Protein AF-0000000083257922 (afdb_homodimer)

pLDDT: mean 94.73, std 4.83, range [68.0, 98.94]

Nearest PDB structures (foldseek):
  7uoi-assembly1_A  TM=7.242E-01  e=1.480E-20  Enterococcus faecium 1,231,410
  2rb7-assembly1_B  TM=7.546E-01  e=2.470E-16  Oleidesulfovibrio alaskensis G20
  3tx8-assembly1_A-2  TM=6.391E-01  e=9.823E-16  Corynebacterium glutamicum
  7rsf-assembly1_B  TM=5.808E-01  e=7.438E-17  Escherichia coli str. K-12 substr. MG1655
  6slf-assembly1_A  TM=5.180E-01  e=2.263E-12  Corynebacterium striatum

Sequence (1072 aa):
MKWQSKQQLTDLLCQLVRFNSITGQKDELNIVTYIQSLLAKEDYFSQNPNHLNVHNLEDGRGVLTGLVKNGDAQDTIILLSHIDVVDVEDYGAFKDYAFDPTYLTRLFKEQSQILPEEAQRDLENGDWIFGRGTMDMKAGTALHLSMVEKAIHGEWDGNILLLVVPDEEVNSLGMLKATEVLKDIQEDEDLQYKLCLNSEPMFRQYPEDENMYLYTGSLGKVLPGFLCYGKETHVGEPFHGLNANLMTSYLNKNLELNDELIEKVGREVTPPPVSLMSRDLKEHYSVQTPVTAVSMYNILFMKQTVTDITKKLNKVMEKTKYEVETHLKSQYEKFKEKAGQIEQGPSLNISILSYEELYNEAVNKFGQEEVERRRANLLNERQTGDRDFSTILVQDLAYMCSHLAPMIVLFYSPPFYPAVTSEQNTTVKRLVKSIEEKMKGEGANPITLSYFNGISDLSFVGETTSSEADFDQLAMNLPMQQFQGNYIPKQKWAIPTLNVGPLGKDAHQWSERLELTYSFGKLPTIIDHTIRETFKMKWQSKQQLTDLLCQLVRFNSITGQKDELNIVTYIQSLLAKEDYFSQNPNHLNVHNLEDGRGVLTGLVKNGDAQDTIILLSHIDVVDVEDYGAFKDYAFDPTYLTRLFKEQSQILPEEAQRDLENGDWIFGRGTMDMKAGTALHLSMVEKAIHGEWDGNILLLVVPDEEVNSLGMLKATEVLKDIQEDEDLQYKLCLNSEPMFRQYPEDENMYLYTGSLGKVLPGFLCYGKETHVGEPFHGLNANLMTSYLNKNLELNDELIEKVGREVTPPPVSLMSRDLKEHYSVQTPVTAVSMYNILFMKQTVTDITKKLNKVMEKTKYEVETHLKSQYEKFKEKAGQIEQGPSLNISILSYEELYNEAVNKFGQEEVERRRANLLNERQTGDRDFSTILVQDLAYMCSHLAPMIVLFYSPPFYPAVTSEQNTTVKRLVKSIEEKMKGEGANPITLSYFNGISDLSFVGETTSSEADFDQLAMNLPMQQFQGNYIPKQKWAIPTLNVGPLGKDAHQWSERLELTYSFGKLPTIIDHTIRETFK

Organism: NCBI:txid94136

Solvent-accessible surface area (backbone atoms only — not comparable to full-atom values): 54409 Å² total; per-residue (Å²): 137,78,45,77,44,46,66,38,38,50,51,48,30,49,57,57,29,52,40,65,11,24,61,92,41,72,30,44,41,50,47,51,54,48,52,50,52,61,48,46,71,35,69,61,36,60,75,36,51,89,36,51,48,74,49,67,48,94,85,64,39,45,27,38,37,40,51,43,75,36,84,85,45,32,49,21,38,34,39,43,31,46,66,31,30,74,80,55,73,78,33,34,77,44,41,91,36,34,38,35,31,71,60,39,34,52,51,41,64,76,43,37,83,71,46,57,70,66,58,37,50,42,58,75,73,48,59,58,41,30,22,58,31,41,27,56,24,38,41,25,38,41,52,49,50,29,51,50,54,40,46,69,71,61,74,47,86,34,22,42,32,40,37,40,23,35,31,63,64,60,67,29,58,26,49,60,53,41,56,56,50,51,52,52,50,30,65,76,66,57,47,39,73,65,32,39,39,33,20,55,41,39,75,53,91,50,63,91,51,80,78,45,56,36,22,21,28,15,32,12,36,45,29,44,29,37,42,23,34,29,34,36,18,26,59,38,35,54,70,69,34,37,52,7,63,52,48,49,16,45,40,41,62,64,43,52,41,25,63,87,61,38,47,74,59,92,80,45,60,42,46,38,25,41,55,57,43,43,29,48,67,61,89,67,86,44,58,41,33,29,40,33,18,39,36,29,32,44,38,43,39,65,78,72,48,54,66,58,53,49,54,54,50,49,52,49,51,53,53,28,48,52,51,49,51,49,48,55,52,52,39,43,52,51,44,28,65,74,52,71,54,83,70,70,67,74,85,76,70,68,38,82,38,43,39,46,57,48,52,49,51,40,28,73,74,63,33,59,67,54,54,50,50,51,53,52,53,50,60,76,63,61,85,63,57,70,53,60,44,39,49,50,56,52,49,53,47,46,33,64,41,49,79,53,52,27,29,39,33,40,31,38,34,75,51,60,39,50,19,15,46,22,64,82,38,66,69,47,45,53,48,50,55,52,49,46,51,53,37,42,74,72,75,37,76,62,46,79,36,51,51,30,62,70,54,55,73,57,31,64,36,22,33,61,73,72,54,71,67,40,52,51,58,48,42,57,24,15,61,55,35,69,71,73,46,82,54,67,79,79,81,83,40,63,37,41,33,36,32,65,39,34,50,36,48,50,59,72,32,69,71,12,21,22,38,44,61,51,39,40,58,48,43,56,58,51,51,52,49,50,55,56,56,68,71,102,135,78,45,78,44,46,66,38,37,51,52,49,30,49,57,57,29,53,41,65,12,24,59,92,41,71,30,43,40,52,46,51,54,48,52,50,53,61,49,47,70,36,69,62,34,60,74,37,50,87,36,51,45,72,49,68,49,95,85,64,40,46,25,37,38,40,52,43,76,34,84,85,46,30,50,22,38,34,39,44,32,48,65,29,28,75,81,55,72,77,33,33,78,44,40,89,36,35,40,35,30,71,61,40,34,51,52,42,65,77,44,37,82,71,45,58,70,68,58,37,51,44,58,73,73,48,59,57,42,30,21,57,30,41,27,56,23,37,42,25,38,41,51,48,52,29,50,50,54,40,44,68,70,61,73,48,87,34,22,40,32,40,37,40,23,36,31,63,62,60,67,32,57,25,50,61,53,41,56,55,50,51,52,52,50,30,64,77,65,55,48,39,72,64,31,39,39,32,20,54,42,39,73,54,90,52,62,90,51,81,79,47,55,35,21,20,28,14,30,12,36,44,28,46,30,37,41,24,35,28,34,38,18,26,57,38,34,54,70,69,33,37,51,8,62,52,49,48,14,47,40,42,62,65,44,52,42,24,62,86,62,38,48,74,60,90,80,47,59,42,47,37,26,41,58,58,43,42,29,48,67,61,88,67,86,44,57,41,33,29,40,34,18,39,36,30,34,44,40,43,38,66,77,71,49,53,66,58,53,49,53,55,50,50,52,49,51,52,52,27,47,52,51,49,50,48,49,54,52,52,39,43,53,53,43,26,66,74,54,71,53,84,70,69,68,73,86,75,69,68,37,80,38,44,40,45,56,49,51,50,50,40,29,73,74,63,32,57,67,54,56,50,51,52,53,53,53,50,60,76,65,61,85,63,57,70,51,60,43,40,48,51,55,52,49,54,47,45,32,63,40,49,78,53,50,27,29,38,33,40,31,38,34,75,50,61,37,49,18,16,46,22,63,83,37,67,68,48,45,52,48,49,55,52,50,47,52,52,37,43,74,72,75,36,76,64,47,79,35,49,51,30,63,69,54,54,75,55,32,65,35,21,33,61,72,70,54,70,68,39,53,52,57,48,41,58,26,16,60,54,36,69,71,74,47,82,54,66,78,78,82,83,40,64,38,42,33,36,32,64,38,34,51,38,48,49,61,70,30,70,71,12,21,22,38,43,62,53,39,40,57,48,42,57,58,53,52,51,46,52,55,56,56,67,70,99

InterPro domains:
  IPR002933 Peptidase M20 [PF01546] (117-461)
  IPR012166 Uncharacterised protein family RocB [PIRSF010386] (1-535)
  IPR050072 Peptidase M20A family, bacterial cell wall biosynthesis [PTHR43808] (2-532)

Radius of gyration: 33.13 Å; Cα contacts (8 Å, |Δi|>4): 2363; chains: 2; bounding box: 63×106×78 Å

Structure (mmCIF, N/CA/C/O backbone):
data_AF-0000000083257922-model_v1
#
loop_
_entity.id
_entity.type
_entity.pdbx_description
1 polymer 'Protein RocB'
#
loop_
_atom_site.group_PDB
_atom_site.id
_atom_site.type_symbol
_atom_site.label_atom_id
_atom_site.label_alt_id
_atom_site.label_comp_id
_atom_site.label_asym_id
_atom_site.label_entity_id
_atom_site.label_seq_id
_atom_site.pdbx_PDB_ins_code
_atom_site.Cartn_x
_atom_site.Cartn_y
_atom_site.Cartn_z
_atom_site.occupancy
_atom_site.B_iso_or_equiv
_atom_site.auth_seq_id
_atom_site.auth_comp_id
_atom_site.auth_asym_id
_atom_site.auth_atom_id
_atom_site.pdbx_PDB_model_num
ATOM 1 N N . MET A 1 1 ? -17.344 48.844 8.938 1 88 1 MET A N 1
ATOM 2 C CA . MET A 1 1 ? -16.453 47.688 8.844 1 88 1 MET A CA 1
ATOM 3 C C . MET A 1 1 ? -17.281 46.406 8.719 1 88 1 MET A C 1
ATOM 5 O O . MET A 1 1 ? -18.375 46.312 9.273 1 88 1 MET A O 1
ATOM 9 N N . LYS A 1 2 ? -16.781 45.469 7.941 1 92.81 2 LYS A N 1
ATOM 10 C CA . LYS A 1 2 ? -17.547 44.312 7.473 1 92.81 2 LYS A CA 1
ATOM 11 C C . LYS A 1 2 ? -17.172 43.062 8.25 1 92.81 2 LYS A C 1
ATOM 13 O O . LYS A 1 2 ? -17.938 42.094 8.25 1 92.81 2 LYS A O 1
ATOM 18 N N . TRP A 1 3 ? -16.031 43.062 8.984 1 96.88 3 TRP A N 1
ATOM 19 C CA . TRP A 1 3 ? -15.57 41.812 9.586 1 96.88 3 TRP A CA 1
ATOM 20 C C . TRP A 1 3 ? -15.18 42.031 11.039 1 96.88 3 TRP A C 1
ATOM 22 O O . TRP A 1 3 ? -14.102 41.594 11.469 1 96.88 3 TRP A O 1
ATOM 32 N N . GLN A 1 4 ? -16.094 42.562 11.789 1 96.88 4 GLN A N 1
ATOM 33 C CA . GLN A 1 4 ? -15.664 42.938 13.141 1 96.88 4 GLN A CA 1
ATOM 34 C C . GLN A 1 4 ? -16.547 42.281 14.188 1 96.88 4 GLN A C 1
ATOM 36 O O . GLN A 1 4 ? -16.188 42.188 15.359 1 96.88 4 GLN A O 1
ATOM 41 N N . SER A 1 5 ? -17.719 41.75 13.812 1 97.81 5 SER A N 1
ATOM 42 C CA . SER A 1 5 ? -18.609 41.094 14.758 1 97.81 5 SER A CA 1
ATOM 43 C C . SER A 1 5 ? -18.516 39.594 14.648 1 97.81 5 SER A C 1
ATOM 45 O O . SER A 1 5 ? -18.047 39.062 13.633 1 97.81 5 SER A O 1
ATOM 47 N N . LYS A 1 6 ? -18.969 38.938 15.719 1 97.75 6 LYS A N 1
ATOM 48 C CA . LYS A 1 6 ? -18.984 37.469 15.727 1 97.75 6 LYS A CA 1
ATOM 49 C C . LYS A 1 6 ? -19.766 36.938 14.531 1 97.75 6 LYS A C 1
ATOM 51 O O . LYS A 1 6 ? -19.312 36 13.859 1 97.75 6 LYS A O 1
ATOM 56 N N . GLN A 1 7 ? -20.891 37.531 14.25 1 97.75 7 GLN A N 1
ATOM 57 C CA . GLN A 1 7 ? -21.719 37.094 13.141 1 97.75 7 GLN A CA 1
ATOM 58 C C . GLN A 1 7 ? -21.031 37.312 11.797 1 97.75 7 GLN A C 1
ATOM 60 O O . GLN A 1 7 ? -21.047 36.469 10.922 1 97.75 7 GLN A O 1
ATOM 65 N N . GLN A 1 8 ? -20.453 38.469 11.672 1 98.25 8 GLN A N 1
ATOM 66 C CA . GLN A 1 8 ? -19.75 38.812 10.43 1 98.25 8 GLN A CA 1
ATOM 67 C C . GLN A 1 8 ? -18.578 37.875 10.18 1 98.25 8 GLN A C 1
ATOM 69 O O . GLN A 1 8 ? -18.359 37.438 9.047 1 98.25 8 GLN A O 1
ATOM 74 N N . LEU A 1 9 ? -17.875 37.594 11.203 1 98.56 9 LEU A N 1
ATOM 75 C CA . LEU A 1 9 ? -16.75 36.688 11.086 1 98.56 9 LEU A CA 1
ATOM 76 C C . LEU A 1 9 ? -17.203 35.25 10.781 1 98.56 9 LEU A C 1
ATOM 78 O O . LEU A 1 9 ? -16.562 34.531 10.008 1 98.56 9 LEU A O 1
ATOM 82 N N . THR A 1 10 ? -18.312 34.844 11.398 1 98.5 10 THR A N 1
ATOM 83 C CA . THR A 1 10 ? -18.875 33.531 11.133 1 98.5 10 THR A CA 1
ATOM 84 C C . THR A 1 10 ? -19.297 33.406 9.672 1 98.5 10 THR A C 1
ATOM 86 O O . THR A 1 10 ? -19.047 32.375 9.023 1 98.5 10 THR A O 1
ATOM 89 N N . ASP A 1 11 ? -19.906 34.469 9.18 1 98.31 11 ASP A N 1
ATOM 90 C CA . ASP A 1 11 ? -20.328 34.469 7.781 1 98.31 11 ASP A CA 1
ATOM 91 C C . ASP A 1 11 ? -19.125 34.406 6.84 1 98.31 11 ASP A C 1
ATOM 93 O O . ASP A 1 11 ? -19.172 33.688 5.832 1 98.31 11 ASP A O 1
ATOM 97 N N . LEU A 1 12 ? -18.125 35.156 7.168 1 98.38 12 LEU A N 1
ATOM 98 C CA . LEU A 1 12 ? -16.906 35.156 6.359 1 98.38 12 LEU A CA 1
ATOM 99 C C . LEU A 1 12 ? -16.281 33.75 6.359 1 98.38 12 LEU A C 1
ATOM 101 O O . LEU A 1 12 ? -15.844 33.281 5.316 1 98.38 12 LEU A O 1
ATOM 105 N N . LEU A 1 13 ? -16.203 33.125 7.527 1 98.62 13 LEU A N 1
ATOM 106 C CA . LEU A 1 13 ? -15.656 31.781 7.645 1 98.62 13 LEU A CA 1
ATOM 107 C C . LEU A 1 13 ? -16.406 30.812 6.742 1 98.62 13 LEU A C 1
ATOM 109 O O . LEU A 1 13 ? -15.797 30.031 6.016 1 98.62 13 LEU A O 1
ATOM 113 N N . CYS A 1 14 ? -17.734 30.875 6.848 1 98.56 14 CYS A N 1
ATOM 114 C CA . CYS A 1 14 ? -18.562 29.984 6.051 1 98.56 14 CYS A CA 1
ATOM 115 C C . CYS A 1 14 ? -18.312 30.188 4.562 1 98.56 14 CYS A C 1
ATOM 117 O O . CYS A 1 14 ? -18.297 29.219 3.793 1 98.56 14 CYS A O 1
ATOM 119 N N . GLN A 1 15 ? -18.109 31.438 4.16 1 98.12 15 GLN A N 1
ATOM 120 C CA . GLN A 1 15 ? -17.812 31.719 2.76 1 98.12 15 GLN A CA 1
ATOM 121 C C . GLN A 1 15 ? -16.453 31.141 2.346 1 98.12 15 GLN A C 1
ATOM 123 O O . GLN A 1 15 ? -16.328 30.578 1.257 1 98.12 15 GLN A O 1
ATOM 128 N N . LEU A 1 16 ? -15.477 31.281 3.193 1 98.5 16 LEU A N 1
ATOM 129 C CA . LEU A 1 16 ? -14.148 30.75 2.896 1 98.5 16 LEU A CA 1
ATOM 130 C C . LEU A 1 16 ? -14.18 29.219 2.816 1 98.5 16 LEU A C 1
ATOM 132 O O . LEU A 1 16 ? -13.555 28.625 1.934 1 98.5 16 LEU A O 1
ATOM 136 N N . VAL A 1 17 ? -14.938 28.562 3.721 1 98.56 17 VAL A N 1
ATOM 137 C CA . VAL A 1 17 ? -14.969 27.094 3.816 1 98.56 17 VAL A CA 1
ATOM 138 C C . VAL A 1 17 ? -15.703 26.516 2.611 1 98.56 17 VAL A C 1
ATOM 140 O O . VAL A 1 17 ? -15.422 25.391 2.186 1 98.56 17 VAL A O 1
ATOM 143 N N . ARG A 1 18 ? -16.562 27.297 1.997 1 97.56 18 ARG A N 1
ATOM 144 C CA . ARG A 1 18 ? -17.312 26.828 0.836 1 97.56 18 ARG A CA 1
ATOM 145 C C . ARG A 1 18 ? -16.391 26.5 -0.326 1 97.56 18 ARG A C 1
ATOM 147 O O . ARG A 1 18 ? -16.734 25.734 -1.215 1 97.56 18 ARG A O 1
ATOM 154 N N . PHE A 1 19 ? -15.227 27.172 -0.298 1 97.19 19 PHE A N 1
ATOM 155 C CA . PHE A 1 19 ? -14.203 26.766 -1.257 1 97.19 19 PHE A CA 1
ATOM 156 C C . PHE A 1 19 ? -13.531 25.469 -0.814 1 97.19 19 PHE A C 1
ATOM 158 O O . PHE A 1 19 ? -12.891 25.438 0.238 1 97.19 19 PHE A O 1
ATOM 165 N N . ASN A 1 20 ? -13.695 24.375 -1.521 1 96.31 20 ASN A N 1
ATOM 166 C CA . ASN A 1 20 ? -13.07 23.094 -1.213 1 96.31 20 ASN A CA 1
ATOM 167 C C . ASN A 1 20 ? -11.578 23.109 -1.555 1 96.31 20 ASN A C 1
ATOM 169 O O . ASN A 1 20 ? -11.133 22.344 -2.408 1 96.31 20 ASN A O 1
ATOM 173 N N . SER A 1 21 ? -10.828 23.891 -0.852 1 97.19 21 SER A N 1
ATOM 174 C CA . SER A 1 21 ? -9.438 24.141 -1.21 1 97.19 21 SER A CA 1
ATOM 175 C C . SER A 1 21 ? -8.531 23.016 -0.722 1 97.19 21 SER A C 1
ATOM 177 O O . SER A 1 21 ? -7.523 23.266 -0.056 1 97.19 21 SER A O 1
ATOM 179 N N . ILE A 1 22 ? -8.906 21.781 -1.024 1 96.19 22 ILE A N 1
ATOM 180 C CA . ILE A 1 22 ? -8.031 20.641 -0.752 1 96.19 22 ILE A CA 1
ATOM 181 C C . ILE A 1 22 ? -6.703 20.828 -1.479 1 96.19 22 ILE A C 1
ATOM 183 O O . ILE A 1 22 ? -6.676 21.234 -2.643 1 96.19 22 ILE A O 1
ATOM 187 N N . THR A 1 23 ? -5.637 20.562 -0.817 1 95.81 23 THR A N 1
ATOM 188 C CA . THR A 1 23 ? -4.305 20.797 -1.364 1 95.81 23 THR A CA 1
ATOM 189 C C . THR A 1 23 ? -4.168 20.156 -2.74 1 95.81 23 THR A C 1
ATOM 191 O O . THR A 1 23 ? -4.453 18.969 -2.91 1 95.81 23 THR A O 1
ATOM 194 N N . GLY A 1 24 ? -3.73 20.922 -3.629 1 91.88 24 GLY A N 1
ATOM 195 C CA . GLY A 1 24 ? -3.467 20.422 -4.969 1 91.88 24 GLY A CA 1
ATOM 196 C C . GLY A 1 24 ? -4.676 20.5 -5.883 1 91.88 24 GLY A C 1
ATOM 197 O O . GLY A 1 24 ? -4.566 20.266 -7.086 1 91.88 24 GLY A O 1
ATOM 198 N N . GLN A 1 25 ? -5.84 20.812 -5.383 1 93.19 25 GLN A N 1
ATOM 199 C CA . GLN A 1 25 ? -7.055 20.859 -6.188 1 93.19 25 GLN A CA 1
ATOM 200 C C . GLN A 1 25 ? -7.371 22.281 -6.629 1 93.19 25 GLN A C 1
ATOM 202 O O . GLN A 1 25 ? -6.707 23.234 -6.203 1 93.19 25 GLN A O 1
ATOM 207 N N . LYS A 1 26 ? -8.344 22.422 -7.457 1 92.31 26 LYS A N 1
ATOM 208 C CA . LYS A 1 26 ? -8.641 23.656 -8.18 1 92.31 26 LYS A CA 1
ATOM 209 C C . LYS A 1 26 ? -9.047 24.781 -7.215 1 92.31 26 LYS A C 1
ATOM 211 O O . LYS A 1 26 ? -8.703 25.938 -7.422 1 92.31 26 LYS A O 1
ATOM 216 N N . ASP A 1 27 ? -9.727 24.438 -6.219 1 94.62 27 ASP A N 1
ATOM 217 C CA . ASP A 1 27 ? -10.273 25.469 -5.348 1 94.62 27 ASP A CA 1
ATOM 218 C C . ASP A 1 27 ? -9.188 26.078 -4.465 1 94.62 27 ASP A C 1
ATOM 220 O O . ASP A 1 27 ? -9.391 27.125 -3.859 1 94.62 27 ASP A O 1
ATOM 224 N N . GLU A 1 28 ? -8.055 25.5 -4.402 1 94.56 28 GLU A N 1
ATOM 225 C CA . GLU A 1 28 ? -6.934 26.125 -3.717 1 94.56 28 GLU A CA 1
ATOM 226 C C . GLU A 1 28 ? -6.477 27.375 -4.453 1 94.56 28 GLU A C 1
ATOM 228 O O . GLU A 1 28 ? -5.992 28.328 -3.834 1 94.56 28 GLU A O 1
ATOM 233 N N . LEU A 1 29 ? -6.68 27.391 -5.742 1 95.06 29 LEU A N 1
ATOM 234 C CA . LEU A 1 29 ? -6.418 28.578 -6.559 1 95.06 29 LEU A CA 1
ATOM 235 C C . LEU A 1 29 ? -7.562 29.578 -6.441 1 95.06 29 LEU A C 1
ATOM 237 O O . LEU A 1 29 ? -7.324 30.781 -6.277 1 95.06 29 LEU A O 1
ATOM 241 N N . ASN A 1 30 ? -8.773 29.078 -6.508 1 96.88 30 ASN A N 1
ATOM 242 C CA . ASN A 1 30 ? -9.961 29.922 -6.551 1 96.88 30 ASN A CA 1
ATOM 243 C C . ASN A 1 30 ? -10.109 30.75 -5.273 1 96.88 30 ASN A C 1
ATOM 245 O O . ASN A 1 30 ? -10.562 31.891 -5.316 1 96.88 30 ASN A O 1
ATOM 249 N N . ILE A 1 31 ? -9.789 30.156 -4.188 1 97.88 31 ILE A N 1
ATOM 250 C CA . ILE A 1 31 ? -10 30.828 -2.918 1 97.88 31 ILE A CA 1
ATOM 251 C C . ILE A 1 31 ? -9.055 32.031 -2.812 1 97.88 31 ILE A C 1
ATOM 253 O O . ILE A 1 31 ? -9.406 33.062 -2.236 1 97.88 31 ILE A O 1
ATOM 257 N N . VAL A 1 32 ? -7.848 31.938 -3.33 1 97.94 32 VAL A N 1
ATOM 258 C CA . VAL A 1 32 ? -6.898 33.062 -3.326 1 97.94 32 VAL A CA 1
ATOM 259 C C . VAL A 1 32 ? -7.449 34.219 -4.148 1 97.94 32 VAL A C 1
ATOM 261 O O . VAL A 1 32 ? -7.383 35.375 -3.727 1 97.94 32 VAL A O 1
ATOM 264 N N . THR A 1 33 ? -7.996 33.875 -5.289 1 96.81 33 THR A N 1
ATOM 265 C CA . THR A 1 33 ? -8.617 34.875 -6.145 1 96.81 33 THR A CA 1
ATOM 266 C C . THR A 1 33 ? -9.789 35.562 -5.43 1 96.81 33 THR A C 1
ATOM 268 O O . THR A 1 33 ? -9.992 36.781 -5.555 1 96.81 33 THR A O 1
ATOM 271 N N . TYR A 1 34 ? -10.508 34.781 -4.758 1 97.81 34 TYR A N 1
ATOM 272 C CA . TYR A 1 34 ? -11.648 35.312 -4.016 1 97.81 34 TYR A CA 1
ATOM 273 C C . TYR A 1 34 ? -11.195 36.312 -2.957 1 97.81 34 TYR A C 1
ATOM 275 O O . TYR A 1 34 ? -11.742 37.406 -2.863 1 97.81 34 TYR A O 1
ATOM 283 N N . ILE A 1 35 ? -10.211 35.906 -2.162 1 98.38 35 ILE A N 1
ATOM 284 C CA . ILE A 1 35 ? -9.711 36.781 -1.108 1 98.38 35 ILE A CA 1
ATOM 285 C C . ILE A 1 35 ? -9.141 38.062 -1.725 1 98.38 35 ILE A C 1
ATOM 287 O O . ILE A 1 35 ? -9.352 39.156 -1.204 1 98.38 35 ILE A O 1
ATOM 291 N N . GLN A 1 36 ? -8.422 37.906 -2.766 1 98.25 36 GLN A N 1
ATOM 292 C CA . GLN A 1 36 ? -7.902 39.062 -3.473 1 98.25 36 GLN A CA 1
ATOM 293 C C . GLN A 1 36 ? -9.031 40.031 -3.863 1 98.25 36 GLN A C 1
ATOM 295 O O . GLN A 1 36 ? -8.906 41.25 -3.699 1 98.25 36 GLN A O 1
ATOM 300 N N . SER A 1 37 ? -10.07 39.469 -4.406 1 97.94 37 SER A N 1
ATOM 301 C CA . SER A 1 37 ? -11.203 40.25 -4.852 1 97.94 37 SER A CA 1
ATOM 302 C C . SER A 1 37 ? -11.867 40.969 -3.682 1 97.94 37 SER A C 1
ATOM 304 O O . SER A 1 37 ? -12.312 42.125 -3.82 1 97.94 37 SER A O 1
ATOM 306 N N . LEU A 1 38 ? -12.023 40.281 -2.584 1 97.25 38 LEU A N 1
ATOM 307 C CA . LEU A 1 38 ? -12.586 40.906 -1.388 1 97.25 38 LEU A CA 1
ATOM 308 C C . LEU A 1 38 ? -11.766 42.125 -0.971 1 97.25 38 LEU A C 1
ATOM 310 O O . LEU A 1 38 ? -12.336 43.188 -0.653 1 97.25 38 LEU A O 1
ATOM 314 N N . LEU A 1 39 ? -10.461 42 -0.965 1 97.94 39 LEU A N 1
ATOM 315 C CA . LEU A 1 39 ? -9.57 43.031 -0.491 1 97.94 39 LEU A CA 1
ATOM 316 C C . LEU A 1 39 ? -9.484 44.188 -1.51 1 97.94 39 LEU A C 1
ATOM 318 O O . LEU A 1 39 ? -9.375 45.344 -1.136 1 97.94 39 LEU A O 1
ATOM 322 N N . ALA A 1 40 ? -9.547 43.844 -2.764 1 97.81 40 ALA A N 1
ATOM 323 C CA . ALA A 1 40 ? -9.43 44.812 -3.832 1 97.81 40 ALA A CA 1
ATOM 324 C C . ALA A 1 40 ? -10.562 45.844 -3.752 1 97.81 40 ALA A C 1
ATOM 326 O O . ALA A 1 40 ? -10.406 47 -4.191 1 97.81 40 ALA A O 1
ATOM 327 N N . LYS A 1 41 ? -11.648 45.438 -3.195 1 96 41 LYS A N 1
ATOM 328 C CA . LYS A 1 41 ? -12.82 46.312 -3.1 1 96 41 LYS A CA 1
ATOM 329 C C . LYS A 1 41 ? -12.68 47.312 -1.968 1 96 41 LYS A C 1
ATOM 331 O O . LYS A 1 41 ? -13.414 48.312 -1.91 1 96 41 LYS A O 1
ATOM 336 N N . GLU A 1 42 ? -11.727 47.094 -1.109 1 96.5 42 GLU A N 1
ATOM 337 C CA . GLU A 1 42 ? -11.492 48.031 -0.019 1 96.5 42 GLU A CA 1
ATOM 338 C C . GLU A 1 42 ? -10.781 49.281 -0.518 1 96.5 42 GLU A C 1
ATOM 340 O O . GLU A 1 42 ? -9.922 49.219 -1.396 1 96.5 42 GLU A O 1
ATOM 345 N N . ASP A 1 43 ? -11.055 50.438 0.051 1 95 43 ASP A N 1
ATOM 346 C CA . ASP A 1 43 ? -10.586 51.719 -0.41 1 95 43 ASP A CA 1
ATOM 347 C C . ASP A 1 43 ? -9.055 51.781 -0.47 1 95 43 ASP A C 1
ATOM 349 O O . ASP A 1 43 ? -8.477 52.281 -1.437 1 95 43 ASP A O 1
ATOM 353 N N . TYR A 1 44 ? -8.398 51.281 0.451 1 97.06 44 TYR A N 1
ATOM 354 C CA . TYR A 1 44 ? -6.945 51.344 0.505 1 97.06 44 TYR A CA 1
ATOM 355 C C . TYR A 1 44 ? -6.324 50.656 -0.695 1 97.06 44 TYR A C 1
ATOM 357 O O . TYR A 1 44 ? -5.449 51.188 -1.363 1 97.06 44 TYR A O 1
ATOM 365 N N . PHE A 1 45 ? -6.754 49.438 -0.979 1 97.62 45 PHE A N 1
ATOM 366 C CA . PHE A 1 45 ? -6.148 48.656 -2.029 1 97.62 45 PHE A CA 1
ATOM 367 C C . PHE A 1 45 ? -6.57 49.156 -3.406 1 97.62 45 PHE A C 1
ATOM 369 O O . PHE A 1 45 ? -5.828 49 -4.379 1 97.62 45 PHE A O 1
ATOM 376 N N . SER A 1 46 ? -7.777 49.75 -3.402 1 96.31 46 SER A N 1
ATOM 377 C CA . SER A 1 46 ? -8.18 50.406 -4.645 1 96.31 46 SER A CA 1
ATOM 378 C C . SER A 1 46 ? -7.246 51.531 -5.004 1 96.31 46 SER A C 1
ATOM 380 O O . SER A 1 46 ? -6.965 51.781 -6.18 1 96.31 46 SER A O 1
ATOM 382 N N . GLN A 1 47 ? -6.789 52.219 -3.998 1 96.94 47 GLN A N 1
ATOM 383 C CA . GLN A 1 47 ? -5.91 53.344 -4.188 1 96.94 47 GLN A CA 1
ATOM 384 C C . GLN A 1 47 ? -4.449 52.938 -4.297 1 96.94 47 GLN A C 1
ATOM 386 O O . GLN A 1 47 ? -3.619 53.656 -4.84 1 96.94 47 GLN A O 1
ATOM 391 N N . ASN A 1 48 ? -4.145 51.844 -3.736 1 96.94 48 ASN A N 1
ATOM 392 C CA . ASN A 1 48 ? -2.795 51.281 -3.756 1 96.94 48 ASN A CA 1
ATOM 393 C C . ASN A 1 48 ? -2.779 49.844 -4.312 1 96.94 48 ASN A C 1
ATOM 395 O O . ASN A 1 48 ? -2.412 48.906 -3.607 1 96.94 48 ASN A O 1
ATOM 399 N N . PRO A 1 49 ? -3.062 49.688 -5.555 1 96.5 49 PRO A N 1
ATOM 400 C CA . PRO A 1 49 ? -3.201 48.344 -6.129 1 96.5 49 PRO A CA 1
ATOM 401 C C . PRO A 1 49 ? -1.897 47.562 -6.094 1 96.5 49 PRO A C 1
ATOM 403 O O . PRO A 1 49 ? -1.922 46.312 -6.078 1 96.5 49 PRO A O 1
ATOM 406 N N . 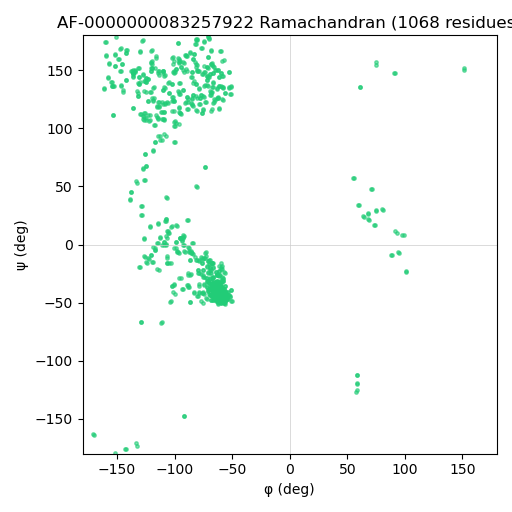ASN A 1 50 ? -0.758 48.219 -6.047 1 96.81 50 ASN A N 1
ATOM 407 C CA . ASN A 1 50 ? 0.538 47.531 -6.027 1 96.81 50 ASN A CA 1
ATOM 408 C C . ASN A 1 50 ? 0.803 46.875 -4.684 1 96.81 50 ASN A C 1
ATOM 410 O O . ASN A 1 50 ? 1.716 46.062 -4.562 1 96.81 50 ASN A O 1
ATOM 414 N N . HIS A 1 51 ? -0.02 47.156 -3.664 1 98.25 51 HIS A N 1
ATOM 415 C CA . HIS A 1 51 ? 0.157 46.594 -2.336 1 98.25 51 HIS A CA 1
ATOM 416 C C . HIS A 1 51 ? -0.659 45.312 -2.178 1 98.25 51 HIS A C 1
ATOM 418 O O . HIS A 1 51 ? -0.654 44.688 -1.109 1 98.25 51 HIS A O 1
ATOM 424 N N . LEU A 1 52 ? -1.377 44.906 -3.203 1 98.56 52 LEU A N 1
ATOM 425 C CA . LEU A 1 52 ? -2.143 43.688 -3.248 1 98.56 52 LEU A CA 1
ATOM 426 C C . LEU A 1 52 ? -1.738 42.844 -4.449 1 98.56 52 LEU A C 1
ATOM 428 O O . LEU A 1 52 ? -2.074 43.156 -5.59 1 98.56 52 LEU A O 1
ATOM 432 N N . ASN A 1 53 ? -1.005 41.719 -4.164 1 98.19 53 ASN A N 1
ATOM 433 C CA . ASN A 1 53 ? -0.421 40.938 -5.258 1 98.19 53 ASN A CA 1
ATOM 434 C C . ASN A 1 53 ? -0.574 39.438 -5.035 1 98.19 53 ASN A C 1
ATOM 436 O O . ASN A 1 53 ? -0.685 39 -3.896 1 98.19 53 ASN A O 1
ATOM 440 N N . VAL A 1 54 ? -0.676 38.719 -6.129 1 98.12 54 VAL A N 1
ATOM 441 C CA . VAL A 1 54 ? -0.588 37.25 -6.125 1 98.12 54 VAL A CA 1
ATOM 442 C C . VAL A 1 54 ? 0.703 36.812 -6.809 1 98.12 54 VAL A C 1
ATOM 444 O O . VAL A 1 54 ? 0.97 37.188 -7.953 1 98.12 54 VAL A O 1
ATOM 447 N N . HIS A 1 55 ? 1.479 36.094 -6.086 1 97.94 55 HIS A N 1
ATOM 448 C CA . HIS A 1 55 ? 2.738 35.562 -6.59 1 97.94 55 HIS A CA 1
ATOM 449 C C . HIS A 1 55 ? 2.604 34.094 -6.949 1 97.94 55 HIS A C 1
ATOM 451 O O . HIS A 1 55 ? 2.508 33.25 -6.062 1 97.94 55 HIS A O 1
ATOM 457 N N . ASN A 1 56 ? 2.734 33.75 -8.172 1 95.94 56 ASN A N 1
ATOM 458 C CA . ASN A 1 56 ? 2.395 32.406 -8.656 1 95.94 56 ASN A CA 1
ATOM 459 C C . ASN A 1 56 ? 3.535 31.422 -8.438 1 95.94 56 ASN A C 1
ATOM 461 O O . ASN A 1 56 ? 4.707 31.781 -8.562 1 95.94 56 ASN A O 1
ATOM 465 N N . LEU A 1 57 ? 3.131 30.234 -8.055 1 95 57 LEU A N 1
ATOM 466 C CA . LEU A 1 57 ? 4.016 29.078 -8.094 1 95 57 LEU A CA 1
ATOM 467 C C . LEU A 1 57 ? 4.082 28.5 -9.5 1 95 57 LEU A C 1
ATOM 469 O O . LEU A 1 57 ? 3.357 28.938 -10.398 1 95 57 LEU A O 1
ATOM 473 N N . GLU A 1 58 ? 4.883 27.516 -9.688 1 90.06 58 GLU A N 1
ATOM 474 C CA . GLU A 1 58 ? 5.039 26.891 -11 1 90.06 58 GLU A CA 1
ATOM 475 C C . GLU A 1 58 ? 3.764 26.172 -11.43 1 90.06 58 GLU A C 1
ATOM 477 O O . GLU A 1 58 ? 3.451 26.125 -12.625 1 90.06 58 GLU A O 1
ATOM 482 N N . ASP A 1 59 ? 3.004 25.719 -10.492 1 89.38 59 ASP A N 1
ATOM 483 C CA . ASP A 1 59 ? 1.83 24.922 -10.836 1 89.38 59 ASP A CA 1
ATOM 484 C C . ASP A 1 59 ? 0.577 25.781 -10.906 1 89.38 59 ASP A C 1
ATOM 486 O O . ASP A 1 59 ? -0.535 25.266 -11.039 1 89.38 59 ASP A O 1
ATOM 490 N N . GLY A 1 60 ? 0.697 27.031 -10.781 1 91.62 60 GLY A N 1
ATOM 491 C CA . GLY A 1 60 ? -0.411 27.953 -10.961 1 91.62 60 GLY A CA 1
ATOM 492 C C . GLY A 1 60 ? -1.008 28.438 -9.656 1 91.62 60 GLY A C 1
ATOM 493 O O . GLY A 1 60 ? -1.677 29.469 -9.617 1 91.62 60 GLY A O 1
ATOM 494 N N . ARG A 1 61 ? -0.867 27.75 -8.625 1 93.94 61 ARG A N 1
ATOM 495 C CA . ARG A 1 61 ? -1.278 28.281 -7.328 1 93.94 61 ARG A CA 1
ATOM 496 C C . ARG A 1 61 ? -0.511 29.562 -6.988 1 93.94 61 ARG A C 1
ATOM 498 O O . ARG A 1 61 ? 0.537 29.828 -7.578 1 93.94 61 ARG A O 1
ATOM 505 N N . GLY A 1 62 ? -1.027 30.281 -5.93 1 95.25 62 GLY A N 1
ATOM 506 C CA . GLY A 1 62 ? -0.386 31.562 -5.719 1 95.25 62 GLY A CA 1
ATOM 507 C C . GLY A 1 62 ? -0.337 31.984 -4.258 1 95.25 62 GLY A C 1
ATOM 508 O O . GLY A 1 62 ? -1.226 31.625 -3.479 1 95.25 62 GLY A O 1
ATOM 509 N N . VAL A 1 63 ? 0.69 32.719 -3.934 1 97.94 63 VAL A N 1
ATOM 510 C CA . VAL A 1 63 ? 0.842 33.375 -2.643 1 97.94 63 VAL A CA 1
ATOM 511 C C . VAL A 1 63 ? 0.234 34.781 -2.705 1 97.94 63 VAL A C 1
ATOM 513 O O . VAL A 1 63 ? 0.591 35.594 -3.574 1 97.94 63 VAL A O 1
ATOM 516 N N . LEU A 1 64 ? -0.71 35.062 -1.847 1 98.69 64 LEU A N 1
ATOM 517 C CA . LEU A 1 64 ? -1.324 36.375 -1.813 1 98.69 64 LEU A CA 1
ATOM 518 C C . LEU A 1 64 ? -0.662 37.25 -0.759 1 98.69 64 LEU A C 1
ATOM 520 O O . LEU A 1 64 ? -0.467 36.844 0.381 1 98.69 64 LEU A O 1
ATOM 524 N N . THR A 1 65 ? -0.279 38.438 -1.161 1 98.75 65 THR A N 1
ATOM 525 C CA . THR A 1 65 ? 0.225 39.438 -0.223 1 98.75 65 THR A CA 1
ATOM 526 C C . THR A 1 65 ? -0.634 40.719 -0.261 1 98.75 65 THR A C 1
ATOM 528 O O . THR A 1 65 ? -1.047 41.156 -1.334 1 98.75 65 THR A O 1
ATOM 531 N N . GLY A 1 66 ? -1.017 41.188 0.85 1 98.81 66 GLY A N 1
ATOM 532 C CA . GLY A 1 66 ? -1.687 42.469 1.036 1 98.81 66 GLY A CA 1
ATOM 533 C C . GLY A 1 66 ? -1.017 43.344 2.076 1 98.81 66 GLY A C 1
ATOM 534 O O . GLY A 1 66 ? -1.141 43.094 3.277 1 98.81 66 GLY A O 1
ATOM 535 N N . LEU A 1 67 ? -0.353 44.406 1.626 1 98.69 67 LEU A N 1
ATOM 536 C CA . LEU A 1 67 ? 0.382 45.281 2.506 1 98.69 67 LEU A CA 1
ATOM 537 C C . LEU A 1 67 ? -0.417 46.562 2.77 1 98.69 67 LEU A C 1
ATOM 539 O O . LEU A 1 67 ? -0.898 47.219 1.832 1 98.69 67 LEU A O 1
ATOM 543 N N . VAL A 1 68 ? -0.684 46.875 4.008 1 98.62 68 VAL A N 1
ATOM 544 C CA . VAL A 1 68 ? -1.247 48.156 4.418 1 98.62 68 VAL A CA 1
ATOM 545 C C . VAL A 1 68 ? -0.192 48.969 5.164 1 98.62 68 VAL A C 1
ATOM 547 O O . VAL A 1 68 ? 0.217 48.594 6.27 1 98.62 68 VAL A O 1
ATOM 550 N N . LYS A 1 69 ? 0.189 50 4.629 1 97.56 69 LYS A N 1
ATOM 551 C CA . LYS A 1 69 ? 1.207 50.844 5.238 1 97.56 69 LYS A CA 1
ATOM 552 C C . LYS A 1 69 ? 0.57 51.938 6.098 1 97.56 69 LYS A C 1
ATOM 554 O O . LYS A 1 69 ? -0.538 52.406 5.809 1 97.56 69 LYS A O 1
ATOM 559 N N . ASN A 1 70 ? 1.218 52.344 7.09 1 96.44 70 ASN A N 1
ATOM 560 C CA . ASN A 1 70 ? 0.893 53.5 7.895 1 96.44 70 ASN A CA 1
ATOM 561 C C . ASN A 1 70 ? 1.942 54.594 7.742 1 96.44 70 ASN A C 1
ATOM 563 O O . ASN A 1 70 ? 2.883 54.688 8.531 1 96.44 70 ASN A O 1
ATOM 567 N N . GLY A 1 71 ? 1.721 55.438 6.801 1 93.94 71 GLY A N 1
ATOM 568 C CA . GLY A 1 71 ? 2.686 56.5 6.527 1 93.94 71 GLY A CA 1
ATOM 569 C C . GLY A 1 71 ? 4.07 55.969 6.199 1 93.94 71 GLY A C 1
ATOM 570 O O . GLY A 1 71 ? 4.219 55.125 5.332 1 93.94 71 GLY A O 1
ATOM 571 N N . ASP A 1 72 ? 5.031 56.5 6.961 1 94 72 ASP A N 1
ATOM 572 C CA . ASP A 1 72 ? 6.422 56.156 6.691 1 94 72 ASP A CA 1
ATOM 573 C C . ASP A 1 72 ? 6.938 55.125 7.699 1 94 72 ASP A C 1
ATOM 575 O O . ASP A 1 72 ? 8.141 54.875 7.785 1 94 72 ASP A O 1
ATOM 579 N N . ALA A 1 73 ? 5.977 54.531 8.367 1 96.38 73 ALA A N 1
ATOM 580 C CA . ALA A 1 73 ? 6.383 53.531 9.344 1 96.38 73 ALA A CA 1
ATOM 581 C C . ALA A 1 73 ? 7.137 52.375 8.672 1 96.38 73 ALA A C 1
ATOM 583 O O . ALA A 1 73 ? 6.812 52 7.547 1 96.38 73 ALA A O 1
ATOM 584 N N . GLN A 1 74 ? 8.148 51.812 9.352 1 97.81 74 GLN A N 1
ATOM 585 C CA . GLN A 1 74 ? 8.898 50.688 8.852 1 97.81 74 GLN A CA 1
ATOM 586 C C . GLN A 1 74 ? 8.469 49.375 9.531 1 97.81 74 GLN A C 1
ATOM 588 O O . GLN A 1 74 ? 8.453 48.312 8.914 1 97.81 74 GLN A O 1
ATOM 593 N N . ASP A 1 75 ? 8.148 49.562 10.836 1 98.12 75 ASP A N 1
ATOM 594 C CA . ASP A 1 75 ? 7.773 48.375 11.617 1 98.12 75 ASP A CA 1
ATOM 595 C C . ASP A 1 75 ? 6.566 47.688 11 1 98.12 75 ASP A C 1
ATOM 597 O O . ASP A 1 75 ? 5.547 48.312 10.719 1 98.12 75 ASP A O 1
ATOM 601 N N . THR A 1 76 ? 6.715 46.375 10.711 1 98.62 76 THR A N 1
ATOM 602 C CA . THR A 1 76 ? 5.699 45.625 9.984 1 98.62 76 THR A CA 1
ATOM 603 C C . THR A 1 76 ? 5.41 44.312 10.672 1 98.62 76 THR A C 1
ATOM 605 O O . THR A 1 76 ? 6.332 43.594 11.094 1 98.62 76 THR A O 1
ATOM 608 N N . ILE A 1 77 ? 4.16 44 10.867 1 98.69 77 ILE A N 1
ATOM 609 C CA . ILE A 1 77 ? 3.723 42.688 11.344 1 98.69 77 ILE A CA 1
ATOM 610 C C . ILE A 1 77 ? 3.176 41.875 10.18 1 98.69 77 ILE A C 1
ATOM 612 O O . ILE A 1 77 ? 2.338 42.375 9.414 1 98.69 77 ILE A O 1
ATOM 616 N N . ILE A 1 78 ? 3.713 40.656 10.031 1 98.75 78 ILE A N 1
ATOM 617 C CA . ILE A 1 78 ? 3.207 39.719 9.039 1 98.75 78 ILE A CA 1
ATOM 618 C C . ILE A 1 78 ? 2.08 38.875 9.633 1 98.75 78 ILE A C 1
ATOM 620 O O . ILE A 1 78 ? 2.248 38.281 10.695 1 98.75 78 ILE A O 1
ATOM 624 N N . LEU A 1 79 ? 0.922 38.906 9.016 1 98.81 79 LEU A N 1
ATOM 625 C CA . LEU A 1 79 ? -0.175 38 9.352 1 98.81 79 LEU A CA 1
ATOM 626 C C . LEU A 1 79 ? -0.191 36.781 8.414 1 98.81 79 LEU A C 1
ATOM 628 O O . LEU A 1 79 ? -0.688 36.875 7.285 1 98.81 79 LEU A O 1
ATOM 632 N N . LEU A 1 80 ? 0.277 35.656 8.945 1 98.56 80 LEU A N 1
ATOM 633 C CA . LEU A 1 80 ? 0.467 34.469 8.133 1 98.56 80 LEU A CA 1
ATOM 634 C C . LEU A 1 80 ? -0.734 33.531 8.242 1 98.56 80 LEU A C 1
ATOM 636 O O . LEU A 1 80 ? -1.215 33.25 9.352 1 98.56 80 LEU A O 1
ATOM 640 N N . SER A 1 81 ? -1.226 33.094 7.117 1 96.69 81 SER A N 1
ATOM 641 C CA . SER A 1 81 ? -2.316 32.125 7.082 1 96.69 81 SER A CA 1
ATOM 642 C C . SER A 1 81 ? -2.186 31.188 5.883 1 96.69 81 SER A C 1
ATOM 644 O O . SER A 1 81 ? -1.838 31.625 4.781 1 96.69 81 SER A O 1
ATOM 646 N N . HIS A 1 82 ? -2.412 29.891 6.094 1 97.44 82 HIS A N 1
ATOM 647 C CA . HIS A 1 82 ? -2.57 29.016 4.934 1 97.44 82 HIS A CA 1
ATOM 648 C C . HIS A 1 82 ? -4.043 28.812 4.602 1 97.44 82 HIS A C 1
ATOM 650 O O . HIS A 1 82 ? -4.91 29.031 5.449 1 97.44 82 HIS A O 1
ATOM 656 N N . ILE A 1 83 ? -4.305 28.406 3.383 1 97.31 83 ILE A N 1
ATOM 657 C CA . ILE A 1 83 ? -5.695 28.406 2.941 1 97.31 83 ILE A CA 1
ATOM 658 C C . ILE A 1 83 ? -6.109 27.016 2.502 1 97.31 83 ILE A C 1
ATOM 660 O O . ILE A 1 83 ? -7.301 26.734 2.32 1 97.31 83 ILE A O 1
ATOM 664 N N . ASP A 1 84 ? -5.176 26.109 2.336 1 97.38 84 ASP A N 1
ATOM 665 C CA . ASP A 1 84 ? -5.484 24.75 1.906 1 97.38 84 ASP A CA 1
ATOM 666 C C . ASP A 1 84 ? -5.957 23.891 3.082 1 97.38 84 ASP A C 1
ATOM 668 O O . ASP A 1 84 ? -5.754 24.266 4.242 1 97.38 84 ASP A O 1
ATOM 672 N N . VAL A 1 85 ? -6.727 22.844 2.721 1 97.38 85 VAL A N 1
ATOM 673 C CA . VAL A 1 85 ? -7.203 21.875 3.701 1 97.38 85 VAL A CA 1
ATOM 674 C C . VAL A 1 85 ? -6.895 20.453 3.219 1 97.38 85 VAL A C 1
ATOM 676 O O . VAL A 1 85 ? -6.477 20.266 2.076 1 97.38 85 VAL A O 1
ATOM 679 N N . VAL A 1 86 ? -7 19.453 4.109 1 95.75 86 VAL A N 1
ATOM 680 C CA . VAL A 1 86 ? -6.801 18.062 3.732 1 95.75 86 VAL A CA 1
ATOM 681 C C . VAL A 1 86 ? -8.078 17.5 3.104 1 95.75 86 VAL A C 1
ATOM 683 O O . VAL A 1 86 ? -9.117 18.156 3.121 1 95.75 86 VAL A O 1
ATOM 686 N N . ASP A 1 87 ? -8.023 16.344 2.588 1 93.5 87 ASP A N 1
ATOM 687 C CA . ASP A 1 87 ? -9.148 15.758 1.859 1 93.5 87 ASP A CA 1
ATOM 688 C C . ASP A 1 87 ? -10.297 15.414 2.807 1 93.5 87 ASP A C 1
ATOM 690 O O . ASP A 1 87 ? -10.188 15.609 4.016 1 93.5 87 ASP A O 1
ATOM 694 N N . VAL A 1 88 ? -11.461 14.891 2.24 1 94.19 88 VAL A N 1
ATOM 695 C CA . VAL A 1 88 ? -12.648 14.734 3.068 1 94.19 88 VAL A CA 1
ATOM 696 C C . VAL A 1 88 ? -13.195 13.312 2.92 1 94.19 88 VAL A C 1
ATOM 698 O O . VAL A 1 88 ? -14.375 13.07 3.172 1 94.19 88 VAL A O 1
ATOM 701 N N . GLU A 1 89 ? -12.352 12.383 2.574 1 87.56 89 GLU A N 1
ATOM 702 C CA . GLU A 1 89 ? -12.805 11.008 2.439 1 87.56 89 GLU A CA 1
ATOM 703 C C . GLU A 1 89 ? -13.297 10.453 3.775 1 87.56 89 GLU A C 1
ATOM 705 O O . GLU A 1 89 ? -14.211 9.633 3.814 1 87.56 89 GLU A O 1
ATOM 710 N N . ASP A 1 90 ? -12.758 10.875 4.762 1 89.5 90 ASP A N 1
ATOM 711 C CA . ASP A 1 90 ? -13.07 10.398 6.102 1 89.5 90 ASP A CA 1
ATOM 712 C C . ASP A 1 90 ? -14.484 10.781 6.512 1 89.5 90 ASP A C 1
ATOM 714 O O . ASP A 1 90 ? -15.031 10.234 7.48 1 89.5 90 ASP A O 1
ATOM 718 N N . TYR A 1 91 ? -15.109 11.719 5.82 1 93.25 91 TYR A N 1
ATOM 719 C CA . TYR A 1 91 ? -16.469 12.133 6.141 1 93.25 91 TYR A CA 1
ATOM 720 C C . TYR A 1 91 ? -17.469 11.055 5.746 1 93.25 91 TYR A C 1
ATOM 722 O O . TYR A 1 91 ? -18.625 11.078 6.18 1 93.25 91 TYR A O 1
ATOM 730 N N . GLY A 1 92 ? -17.047 10.156 4.871 1 86.06 92 GLY A N 1
ATOM 731 C CA . GLY A 1 92 ? -17.938 9.07 4.469 1 86.06 92 GLY A CA 1
ATOM 732 C C . GLY A 1 92 ? -19.234 9.562 3.854 1 86.06 92 GLY A C 1
ATOM 733 O O . GLY A 1 92 ? -19.219 10.266 2.838 1 86.06 92 GLY A O 1
ATOM 734 N N . ALA A 1 93 ? -20.359 9.312 4.598 1 84 93 ALA A N 1
ATOM 735 C CA . ALA A 1 93 ? -21.703 9.648 4.117 1 84 93 ALA A CA 1
ATOM 736 C C . ALA A 1 93 ? -21.906 11.164 4.105 1 84 93 ALA A C 1
ATOM 738 O O . ALA A 1 93 ? -22.828 11.664 3.441 1 84 93 ALA A O 1
ATOM 739 N N . PHE A 1 94 ? -21.047 11.891 4.758 1 92.12 94 PHE A N 1
ATOM 740 C CA . PHE A 1 94 ? -21.219 13.336 4.902 1 92.12 94 PHE A CA 1
ATOM 741 C C . PHE A 1 94 ? -20.25 14.094 4.012 1 92.12 94 PHE A C 1
ATOM 743 O O . PHE A 1 94 ? -20.141 15.32 4.113 1 92.12 94 PHE A O 1
ATOM 750 N N . LYS A 1 95 ? -19.625 13.367 3.133 1 92.56 95 LYS A N 1
ATOM 751 C CA . LYS A 1 95 ? -18.562 13.914 2.293 1 92.56 95 LYS A CA 1
ATOM 752 C C . LYS A 1 95 ? -19.062 15.133 1.51 1 92.56 95 LYS A C 1
ATOM 754 O O . LYS A 1 95 ? -18.359 16.141 1.404 1 92.56 95 LYS A O 1
ATOM 759 N N . ASP A 1 96 ? -20.266 15.141 1.084 1 93.19 96 ASP A N 1
ATOM 760 C CA . ASP A 1 96 ? -20.812 16.188 0.224 1 93.19 96 ASP A CA 1
ATOM 761 C C . ASP A 1 96 ? -21.125 17.453 1.022 1 93.19 96 ASP A C 1
ATOM 763 O O . ASP A 1 96 ? -21.328 18.531 0.446 1 93.19 96 ASP A O 1
ATOM 767 N N . TYR A 1 97 ? -21.078 17.344 2.32 1 96.81 97 TYR A N 1
ATOM 768 C CA . TYR A 1 97 ? -21.453 18.484 3.164 1 96.81 97 TYR A CA 1
ATOM 769 C C . TYR A 1 97 ? -20.25 19 3.949 1 96.81 97 TYR A C 1
ATOM 771 O O . TYR A 1 97 ? -20.359 19.953 4.703 1 96.81 97 TYR A O 1
ATOM 779 N N . ALA A 1 98 ? -19.125 18.359 3.715 1 97.5 98 ALA A N 1
ATOM 780 C CA . ALA A 1 98 ? -17.922 18.656 4.504 1 97.5 98 ALA A CA 1
ATOM 781 C C . ALA A 1 98 ? -17.578 20.141 4.426 1 97.5 98 ALA A C 1
ATOM 783 O O . ALA A 1 98 ? -17 20.703 5.359 1 97.5 98 ALA A O 1
ATOM 784 N N . PHE A 1 99 ? -18.016 20.859 3.336 1 98.44 99 PHE A N 1
ATOM 785 C CA . PHE A 1 99 ? -17.625 22.25 3.109 1 98.44 99 PHE A CA 1
ATOM 786 C C . PHE A 1 99 ? -18.828 23.172 3.217 1 98.44 99 PHE A C 1
ATOM 788 O O . PHE A 1 99 ? -18.812 24.297 2.697 1 98.44 99 PHE A O 1
ATOM 795 N N . ASP A 1 100 ? -19.859 22.75 3.797 1 98.31 100 ASP A N 1
ATOM 796 C CA . ASP A 1 100 ? -21.016 23.547 4.191 1 98.31 100 ASP A CA 1
ATOM 797 C C . ASP A 1 100 ? -21.219 23.516 5.703 1 98.31 100 ASP A C 1
ATOM 799 O O . ASP A 1 100 ? -22.125 22.828 6.191 1 98.31 100 ASP A O 1
ATOM 803 N N . PRO A 1 101 ? -20.469 24.344 6.352 1 98.38 101 PRO A N 1
ATOM 804 C CA . PRO A 1 101 ? -20.469 24.266 7.816 1 98.38 101 PRO A CA 1
ATOM 805 C C . PRO A 1 101 ? -21.844 24.469 8.422 1 98.38 101 PRO A C 1
ATOM 807 O O . PRO A 1 101 ? -22.219 23.781 9.383 1 98.38 101 PRO A O 1
ATOM 810 N N . THR A 1 102 ? -22.656 25.391 7.918 1 97.81 102 THR A N 1
ATOM 811 C CA . THR A 1 102 ? -23.984 25.688 8.453 1 97.81 102 THR A CA 1
ATOM 812 C C . THR A 1 102 ? -24.891 24.469 8.336 1 97.81 102 THR A C 1
ATOM 814 O O . THR A 1 102 ? -25.5 24.047 9.32 1 97.81 102 THR A O 1
ATOM 817 N N . TYR A 1 103 ? -24.938 23.922 7.18 1 97.75 103 TYR A N 1
ATOM 818 C CA . TYR A 1 103 ? -25.781 22.766 6.941 1 97.75 103 TYR A CA 1
ATOM 819 C C . TYR A 1 103 ? -25.297 21.562 7.719 1 97.75 103 TYR A C 1
ATOM 821 O O . TYR A 1 103 ? -26.078 20.844 8.336 1 97.75 103 TYR A O 1
ATOM 829 N N . LEU A 1 104 ? -24 21.297 7.641 1 97.69 104 LEU A N 1
ATOM 830 C CA . LEU A 1 104 ? -23.422 20.141 8.312 1 97.69 104 LEU A CA 1
ATOM 831 C C . LEU A 1 104 ? -23.688 20.188 9.812 1 97.69 104 LEU A C 1
ATOM 833 O O . LEU A 1 104 ? -24.047 19.172 10.422 1 97.69 104 LEU A O 1
ATOM 837 N N . THR A 1 105 ? -23.516 21.375 10.391 1 98.06 105 THR A N 1
ATOM 838 C CA . THR A 1 105 ? -23.75 21.547 11.828 1 98.06 105 THR A CA 1
ATOM 839 C C . THR A 1 105 ? -25.203 21.266 12.172 1 98.06 105 THR A C 1
ATOM 841 O O . THR A 1 105 ? -25.484 20.609 13.18 1 98.06 105 THR A O 1
ATOM 844 N N . ARG A 1 106 ? -26.094 21.734 11.375 1 97.06 106 ARG A N 1
ATOM 845 C CA . ARG A 1 106 ? -27.516 21.469 11.586 1 97.06 106 ARG A CA 1
ATOM 846 C C . ARG A 1 106 ? -27.797 19.969 11.5 1 97.06 106 ARG A C 1
ATOM 848 O O . ARG A 1 106 ? -28.531 19.422 12.32 1 97.06 106 ARG A O 1
ATOM 855 N N . LEU A 1 107 ? -27.266 19.375 10.492 1 95.44 107 LEU A N 1
ATOM 856 C CA . LEU A 1 107 ? -27.453 17.938 10.289 1 95.44 107 LEU A CA 1
ATOM 857 C C . LEU A 1 107 ? -26.953 17.156 11.508 1 95.44 107 LEU A C 1
ATOM 859 O O . LEU A 1 107 ? -27.625 16.234 11.961 1 95.44 107 LEU A O 1
ATOM 863 N N . PHE A 1 108 ? -25.766 17.484 12.008 1 95.56 108 PHE A N 1
ATOM 864 C CA . PHE A 1 108 ? -25.188 16.797 13.156 1 95.56 108 PHE A CA 1
ATOM 865 C C . PHE A 1 108 ? -26.016 17.062 14.414 1 95.56 108 PHE A C 1
ATOM 867 O O . PHE A 1 108 ? -26.094 16.188 15.289 1 95.56 108 PHE A O 1
ATOM 874 N N . LYS A 1 109 ? -26.609 18.219 14.523 1 95.44 109 LYS A N 1
ATOM 875 C CA . LYS A 1 109 ? -27.516 18.484 15.641 1 95.44 109 LYS A CA 1
ATOM 876 C C . LYS A 1 109 ? -28.734 17.578 15.594 1 95.44 109 LYS A C 1
ATOM 878 O O . LYS A 1 109 ? -29.219 17.109 16.625 1 95.44 109 LYS A O 1
ATOM 883 N N . GLU A 1 110 ? -29.25 17.359 14.422 1 94.06 110 GLU A N 1
ATOM 884 C CA . GLU A 1 110 ? -30.422 16.516 14.227 1 94.06 110 GLU A CA 1
ATOM 885 C C . GLU A 1 110 ? -30.094 15.047 14.438 1 94.06 110 GLU A C 1
ATOM 887 O O . GLU A 1 110 ? -30.953 14.258 14.836 1 94.06 110 GLU A O 1
ATOM 892 N N . GLN A 1 111 ? -28.844 14.719 14.156 1 90.25 111 GLN A N 1
ATOM 893 C CA . GLN A 1 111 ? -28.406 13.336 14.289 1 90.25 111 GLN A CA 1
ATOM 894 C C . GLN A 1 111 ? -27.172 13.242 15.18 1 90.25 111 GLN A C 1
ATOM 896 O O . GLN A 1 111 ? -26.156 12.656 14.789 1 90.25 111 GLN A O 1
ATOM 901 N N . SER A 1 112 ? -27.297 13.75 16.328 1 90.94 112 SER A N 1
ATOM 902 C CA . SER A 1 112 ? -26.125 13.914 17.188 1 90.94 112 SER A CA 1
ATOM 903 C C . SER A 1 112 ? -25.562 12.562 17.625 1 90.94 112 SER A C 1
ATOM 905 O O . SER A 1 112 ? -24.391 12.445 17.938 1 90.94 112 SER A O 1
ATOM 907 N N . GLN A 1 113 ? -26.359 11.5 17.562 1 87 113 GLN A N 1
ATOM 908 C CA . GLN A 1 113 ? -25.969 10.18 18.031 1 87 113 GLN A CA 1
ATOM 909 C C . GLN A 1 113 ? -24.891 9.57 17.141 1 87 113 GLN A C 1
ATOM 911 O O . GLN A 1 113 ? -24.188 8.633 17.547 1 87 113 GLN A O 1
ATOM 916 N N . ILE A 1 114 ? -24.734 10.125 15.961 1 86.12 114 ILE A N 1
ATOM 917 C CA . ILE A 1 114 ? -23.75 9.594 15.016 1 86.12 114 ILE A CA 1
ATOM 918 C C . ILE A 1 114 ? -22.359 10.094 15.398 1 86.12 114 ILE A C 1
ATOM 920 O O . ILE A 1 114 ? -21.359 9.5 15 1 86.12 114 ILE A O 1
ATOM 924 N N . LEU A 1 115 ? -22.297 11.195 16.141 1 90 115 LEU A N 1
ATOM 925 C CA . LEU A 1 115 ? -21.031 11.828 16.5 1 90 115 LEU A CA 1
ATOM 926 C C . LEU A 1 115 ? -20.391 11.117 17.688 1 90 115 LEU A C 1
ATOM 928 O O . LEU A 1 115 ? -21.078 10.5 18.5 1 90 115 LEU A O 1
ATOM 932 N N . PRO A 1 116 ? -19.078 11.219 17.734 1 85.56 116 PRO A N 1
ATOM 933 C CA . PRO A 1 116 ? -18.438 10.781 18.984 1 85.56 116 PRO A CA 1
ATOM 934 C C . PRO A 1 116 ? -18.969 11.516 20.219 1 85.56 116 PRO A C 1
ATOM 936 O O . PRO A 1 116 ? -19.406 12.664 20.109 1 85.56 116 PRO A O 1
ATOM 939 N N . GLU A 1 117 ? -18.797 10.922 21.391 1 87.69 117 GLU A N 1
ATOM 940 C CA . GLU A 1 117 ? -19.391 11.422 22.625 1 87.69 117 GLU A CA 1
ATOM 941 C C . GLU A 1 117 ? -18.938 12.859 22.906 1 87.69 117 GLU A C 1
ATOM 943 O O . GLU A 1 117 ? -19.75 13.703 23.281 1 87.69 117 GLU A O 1
ATOM 948 N N . GLU A 1 118 ? -17.719 13.125 22.75 1 90.25 118 GLU A N 1
ATOM 949 C CA . GLU A 1 118 ? -17.203 14.461 23.031 1 90.25 118 GLU A CA 1
ATOM 950 C C . GLU A 1 118 ? -17.812 15.5 22.094 1 90.25 118 GLU A C 1
ATOM 952 O O . GLU A 1 118 ? -18.141 16.609 22.516 1 90.25 118 GLU A O 1
ATOM 957 N N . ALA A 1 119 ? -17.906 15.156 20.859 1 92.81 119 ALA A N 1
ATOM 958 C CA . ALA A 1 119 ? -18.5 16.062 19.891 1 92.81 119 ALA A CA 1
ATOM 959 C C . ALA A 1 119 ? -19.969 16.328 20.188 1 92.81 119 ALA A C 1
ATOM 961 O O . ALA A 1 119 ? -20.484 17.422 19.953 1 92.81 119 ALA A O 1
ATOM 962 N N . GLN A 1 120 ? -20.609 15.312 20.688 1 94.06 120 GLN A N 1
ATOM 963 C CA . GLN A 1 120 ? -22 15.469 21.109 1 94.06 120 GLN A CA 1
ATOM 964 C C . GLN A 1 120 ? -22.109 16.469 22.25 1 94.06 120 GLN A C 1
ATOM 966 O O . GLN A 1 120 ? -22.969 17.359 22.219 1 94.06 120 GLN A O 1
ATOM 971 N N . ARG A 1 121 ? -21.266 16.281 23.203 1 94.25 121 ARG A N 1
ATOM 972 C CA . ARG A 1 121 ? -21.281 17.156 24.359 1 94.25 121 ARG A CA 1
ATOM 973 C C . ARG A 1 121 ? -21 18.609 23.938 1 94.25 121 ARG A C 1
ATOM 975 O O . ARG A 1 121 ? -21.625 19.531 24.438 1 94.25 121 ARG A O 1
ATOM 982 N N . ASP A 1 122 ? -20.062 18.797 23.016 1 94.81 122 ASP A N 1
ATOM 983 C CA . ASP A 1 122 ? -19.734 20.141 22.531 1 94.81 122 ASP A CA 1
ATOM 984 C C . ASP A 1 122 ? -20.922 20.781 21.828 1 94.81 122 ASP A C 1
ATOM 986 O O . ASP A 1 122 ? -21.188 21.969 22 1 94.81 122 ASP A O 1
ATOM 990 N N . LEU A 1 123 ? -21.562 20 21.094 1 92.94 123 LEU A N 1
ATOM 991 C CA . LEU A 1 123 ? -22.719 20.5 20.375 1 92.94 123 LEU A CA 1
ATOM 992 C C . LEU A 1 123 ? -23.828 20.922 21.328 1 92.94 123 LEU A C 1
ATOM 994 O O . LEU A 1 123 ? -24.547 21.875 21.062 1 92.94 123 LEU A O 1
ATOM 998 N N . GLU A 1 124 ? -23.969 20.25 22.391 1 92.75 124 GLU A N 1
ATOM 999 C CA . GLU A 1 124 ? -25.031 20.5 23.375 1 92.75 124 GLU A CA 1
ATOM 1000 C C . GLU A 1 124 ? -24.672 21.703 24.25 1 92.75 124 GLU A C 1
ATOM 1002 O O . GLU A 1 124 ? -25.562 22.438 24.688 1 92.75 124 GLU A O 1
ATOM 1007 N N . ASN A 1 125 ? -23.453 21.891 24.562 1 90.38 125 ASN A N 1
ATOM 1008 C CA . ASN A 1 125 ? -23.078 22.828 25.609 1 90.38 125 ASN A CA 1
ATOM 1009 C C . ASN A 1 125 ? -22.406 24.078 25.047 1 90.38 125 ASN A C 1
ATOM 1011 O O . ASN A 1 125 ? -22.047 24.984 25.797 1 90.38 125 ASN A O 1
ATOM 1015 N N . GLY A 1 126 ? -22.25 24.156 23.844 1 86.5 126 GLY A N 1
ATOM 1016 C CA . GLY A 1 126 ? -21.516 25.297 23.328 1 86.5 126 GLY A CA 1
ATOM 1017 C C . GLY A 1 126 ? -21.938 25.703 21.922 1 86.5 126 GLY A C 1
ATOM 1018 O O . GLY A 1 126 ? -22.844 25.094 21.344 1 86.5 126 GLY A O 1
ATOM 1019 N N . ASP A 1 127 ? -21.25 26.766 21.516 1 95.56 127 ASP A N 1
ATOM 1020 C CA . ASP A 1 127 ? -21.453 27.281 20.156 1 95.56 127 ASP A CA 1
ATOM 1021 C C . ASP A 1 127 ? -20.344 26.812 19.219 1 95.56 127 ASP A C 1
ATOM 1023 O O . ASP A 1 127 ? -19.312 27.484 19.094 1 95.56 127 ASP A O 1
ATOM 1027 N N . TRP A 1 128 ? -20.609 25.656 18.672 1 97.81 128 TRP A N 1
ATOM 1028 C CA . TRP A 1 128 ? -19.625 25.016 17.797 1 97.81 128 TRP A CA 1
ATOM 1029 C C . TRP A 1 128 ? -20.125 24.938 16.359 1 97.81 128 TRP A C 1
ATOM 1031 O O . TRP A 1 128 ? -21.328 24.828 16.125 1 97.81 128 TRP A O 1
ATOM 1041 N N . ILE A 1 129 ? -19.266 25.047 15.445 1 98.44 129 ILE A N 1
ATOM 1042 C CA . ILE A 1 129 ? -19.578 24.891 14.031 1 98.44 129 ILE A CA 1
ATOM 1043 C C . ILE A 1 129 ? -18.672 23.828 13.414 1 98.44 129 ILE A C 1
ATOM 1045 O O . ILE A 1 129 ? -17.469 23.812 13.672 1 98.44 129 ILE A O 1
ATOM 1049 N N . PHE A 1 130 ? -19.281 22.875 12.664 1 98.12 130 PHE A N 1
ATOM 1050 C CA . PHE A 1 130 ? -18.547 21.75 12.094 1 98.12 130 PHE A CA 1
ATOM 1051 C C . PHE A 1 130 ? -18.203 22.016 10.633 1 98.12 130 PHE A C 1
ATOM 1053 O O . PHE A 1 130 ? -18.906 22.766 9.945 1 98.12 130 PHE A O 1
ATOM 1060 N N . GLY A 1 131 ? -17.062 21.391 10.203 1 98.31 131 GLY A N 1
ATOM 1061 C CA . GLY A 1 131 ? -16.688 21.453 8.805 1 98.31 131 GLY A CA 1
ATOM 1062 C C . GLY A 1 131 ? -15.188 21.359 8.586 1 98.31 131 GLY A C 1
ATOM 1063 O O . GLY A 1 131 ? -14.398 21.797 9.43 1 98.31 131 GLY A O 1
ATOM 1064 N N . ARG A 1 132 ? -14.812 20.797 7.406 1 98.31 132 ARG A N 1
ATOM 1065 C CA . ARG A 1 132 ? -13.398 20.75 7.059 1 98.31 132 ARG A CA 1
ATOM 1066 C C . ARG A 1 132 ? -12.828 22.141 6.836 1 98.31 132 ARG A C 1
ATOM 1068 O O . ARG A 1 132 ? -13.352 22.906 6.027 1 98.31 132 ARG A O 1
ATOM 1075 N N . GLY A 1 133 ? -11.82 22.484 7.562 1 98 133 GLY A N 1
ATOM 1076 C CA . GLY A 1 133 ? -11.148 23.766 7.387 1 98 133 GLY A CA 1
ATOM 1077 C C . GLY A 1 133 ? -11.68 24.844 8.305 1 98 133 GLY A C 1
ATOM 1078 O O . GLY A 1 133 ? -11.109 25.938 8.375 1 98 133 GLY A O 1
ATOM 1079 N N . THR A 1 134 ? -12.758 24.562 9.062 1 98.44 134 THR A N 1
ATOM 1080 C CA . THR A 1 134 ? -13.305 25.594 9.953 1 98.44 134 THR A CA 1
ATOM 1081 C C . THR A 1 134 ? -12.273 26.016 10.992 1 98.44 134 THR A C 1
ATOM 1083 O O . THR A 1 134 ? -12.016 27.203 11.172 1 98.44 134 THR A O 1
ATOM 1086 N N . MET A 1 135 ? -11.648 25 11.555 1 97.19 135 MET A N 1
ATOM 1087 C CA . MET A 1 135 ? -10.641 25.344 12.555 1 97.19 135 MET A CA 1
ATOM 1088 C C . MET A 1 135 ? -9.25 25.438 11.93 1 97.19 135 MET A C 1
ATOM 1090 O O . MET A 1 135 ? -8.469 26.328 12.258 1 97.19 135 MET A O 1
ATOM 1094 N N . ASP A 1 136 ? -8.852 24.594 10.969 1 95.81 136 ASP A N 1
ATOM 1095 C CA . ASP A 1 136 ? -7.496 24.453 10.445 1 95.81 136 ASP A CA 1
ATOM 1096 C C . ASP A 1 136 ? -7.441 24.828 8.961 1 95.81 136 ASP A C 1
ATOM 1098 O O . ASP A 1 136 ? -7.465 23.953 8.094 1 95.81 136 ASP A O 1
ATOM 1102 N N . MET A 1 137 ? -7.23 26.078 8.523 1 95.94 137 MET A N 1
ATOM 1103 C CA . MET A 1 137 ? -7.207 27.109 9.547 1 95.94 137 MET A CA 1
ATOM 1104 C C . MET A 1 137 ? -7.953 28.359 9.07 1 95.94 137 MET A C 1
ATOM 1106 O O . MET A 1 137 ? -7.527 29.484 9.336 1 95.94 137 MET A O 1
ATOM 1110 N N . LYS A 1 138 ? -9.055 28.125 8.375 1 98.44 138 LYS A N 1
ATOM 1111 C CA . LYS A 1 138 ? -9.734 29.25 7.727 1 98.44 138 LYS A CA 1
ATOM 1112 C C . LYS A 1 138 ? -10.359 30.172 8.758 1 98.44 138 LYS A C 1
ATOM 1114 O O . LYS A 1 138 ? -10.648 31.344 8.461 1 98.44 138 LYS A O 1
ATOM 1119 N N . ALA A 1 139 ? -10.625 29.734 9.938 1 98.69 139 ALA A N 1
ATOM 1120 C CA . ALA A 1 139 ? -10.992 30.656 11.016 1 98.69 139 ALA A CA 1
ATOM 1121 C C . ALA A 1 139 ? -9.891 31.672 11.273 1 98.69 139 ALA A C 1
ATOM 1123 O O . ALA A 1 139 ? -10.156 32.844 11.461 1 98.69 139 ALA A O 1
ATOM 1124 N N . GLY A 1 140 ? -8.641 31.172 11.336 1 98.38 140 GLY A N 1
ATOM 1125 C CA . GLY A 1 140 ? -7.508 32.062 11.477 1 98.38 140 GLY A CA 1
ATOM 1126 C C . GLY A 1 140 ? -7.402 33.062 10.344 1 98.38 140 GLY A C 1
ATOM 1127 O O . GLY A 1 140 ? -7.086 34.25 10.57 1 98.38 140 GLY A O 1
ATOM 1128 N N . THR A 1 141 ? -7.684 32.625 9.164 1 98.31 141 THR A N 1
ATOM 1129 C CA . THR A 1 141 ? -7.66 33.5 7.996 1 98.31 141 THR A CA 1
ATOM 1130 C C . THR A 1 141 ? -8.711 34.594 8.125 1 98.31 141 THR A C 1
ATOM 1132 O O . THR A 1 141 ? -8.43 35.75 7.84 1 98.31 141 THR A O 1
ATOM 1135 N N . ALA A 1 142 ? -9.883 34.219 8.547 1 98.62 142 ALA A N 1
ATOM 1136 C CA . ALA A 1 142 ? -10.945 35.188 8.75 1 98.62 142 ALA A CA 1
ATOM 1137 C C . ALA A 1 142 ? -10.539 36.25 9.773 1 98.62 142 ALA A C 1
ATOM 1139 O O . ALA A 1 142 ? -10.797 37.438 9.586 1 98.62 142 ALA A O 1
ATOM 1140 N N . LEU A 1 143 ? -9.938 35.844 10.805 1 98.62 143 LEU A N 1
ATOM 1141 C CA . LEU A 1 143 ? -9.484 36.75 11.852 1 98.62 143 LEU A CA 1
ATOM 1142 C C . LEU A 1 143 ? -8.438 37.719 11.312 1 98.62 143 LEU A C 1
ATOM 1144 O O . LEU A 1 143 ? -8.477 38.906 11.617 1 98.62 143 LEU A O 1
ATOM 1148 N N . HIS A 1 144 ? -7.508 37.219 10.531 1 98.62 144 HIS A N 1
ATOM 1149 C CA . HIS A 1 144 ? -6.457 38.062 9.977 1 98.62 144 HIS A CA 1
ATOM 1150 C C . HIS A 1 144 ? -7.023 39.062 8.977 1 98.62 144 HIS A C 1
ATOM 1152 O O . HIS A 1 144 ? -6.559 40.219 8.898 1 98.62 144 HIS A O 1
ATOM 1158 N N . LEU A 1 145 ? -8.016 38.625 8.242 1 98.5 145 LEU A N 1
ATOM 1159 C CA . LEU A 1 145 ? -8.688 39.562 7.352 1 98.5 145 LEU A CA 1
ATOM 1160 C C . LEU A 1 145 ? -9.367 40.688 8.141 1 98.5 145 LEU A C 1
ATOM 1162 O O . LEU A 1 145 ? -9.359 41.844 7.719 1 98.5 145 LEU A O 1
ATOM 1166 N N . SER A 1 146 ? -9.938 40.312 9.227 1 98.38 146 SER A N 1
ATOM 1167 C CA . SER A 1 146 ? -10.531 41.312 10.117 1 98.38 146 SER A CA 1
ATOM 1168 C C . SER A 1 146 ? -9.5 42.312 10.578 1 98.38 146 SER A C 1
ATOM 1170 O O . SER A 1 146 ? -9.797 43.531 10.664 1 98.38 146 SER A O 1
ATOM 1172 N N . MET A 1 147 ? -8.305 41.875 10.883 1 98.44 147 MET A N 1
ATOM 1173 C CA . MET A 1 147 ? -7.238 42.75 11.328 1 98.44 147 MET A CA 1
ATOM 1174 C C . MET A 1 147 ? -6.762 43.656 10.188 1 98.44 147 MET A C 1
ATOM 1176 O O . MET A 1 147 ? -6.398 44.812 10.406 1 98.44 147 MET A O 1
ATOM 1180 N N . VAL A 1 148 ? -6.711 43.125 9.016 1 98.25 148 VAL A N 1
ATOM 1181 C CA . VAL A 1 148 ? -6.352 43.938 7.848 1 98.25 148 VAL A CA 1
ATOM 1182 C C . VAL A 1 148 ? -7.359 45.062 7.672 1 98.25 148 VAL A C 1
ATOM 1184 O O . VAL A 1 148 ? -6.984 46.188 7.355 1 98.25 148 VAL A O 1
ATOM 1187 N N . GLU A 1 149 ? -8.633 44.719 7.824 1 97.75 149 GLU A N 1
ATOM 1188 C CA . GLU A 1 149 ? -9.68 45.75 7.738 1 97.75 149 GLU A CA 1
ATOM 1189 C C . GLU A 1 149 ? -9.422 46.875 8.727 1 97.75 149 GLU A C 1
ATOM 1191 O O . GLU A 1 149 ? -9.562 48.062 8.375 1 97.75 149 GLU A O 1
ATOM 1196 N N . LYS A 1 150 ? -9.031 46.562 9.906 1 97.5 150 LYS A N 1
ATOM 1197 C CA . LYS A 1 150 ? -8.719 47.562 10.906 1 97.5 150 LYS A CA 1
ATOM 1198 C C . LYS A 1 150 ? -7.504 48.406 10.492 1 97.5 150 LYS A C 1
ATOM 1200 O O . LYS A 1 150 ? -7.465 49.594 10.727 1 97.5 150 LYS A O 1
ATOM 1205 N N . ALA A 1 151 ? -6.543 47.75 9.953 1 97.81 151 ALA A N 1
ATOM 1206 C CA . ALA A 1 151 ? -5.363 48.469 9.477 1 97.81 151 ALA A CA 1
ATOM 1207 C C . ALA A 1 151 ? -5.738 49.5 8.414 1 97.81 151 ALA A C 1
ATOM 1209 O O . ALA A 1 151 ? -5.227 50.625 8.422 1 97.81 151 ALA A O 1
ATOM 1210 N N . ILE A 1 152 ? -6.586 49.125 7.535 1 97 152 ILE A N 1
ATOM 1211 C CA . ILE A 1 152 ? -7.043 49.969 6.449 1 97 152 ILE A CA 1
ATOM 1212 C C . ILE A 1 152 ? -7.703 51.219 7.023 1 97 152 ILE A C 1
ATOM 1214 O O . ILE A 1 152 ? -7.57 52.312 6.465 1 97 152 ILE A O 1
ATOM 1218 N N . HIS A 1 153 ? -8.289 51.062 8.164 1 95.56 153 HIS A N 1
ATOM 1219 C CA . HIS A 1 153 ? -8.984 52.156 8.797 1 95.56 153 HIS A CA 1
ATOM 1220 C C . HIS A 1 153 ? -8.062 52.906 9.75 1 95.56 153 HIS A C 1
ATOM 1222 O O . HIS A 1 153 ? -8.523 53.719 10.57 1 95.56 153 HIS A O 1
ATOM 1228 N N . GLY A 1 154 ? -6.758 52.594 9.758 1 94.12 154 GLY A N 1
ATOM 1229 C CA . GLY A 1 154 ? -5.746 53.375 10.453 1 94.12 154 GLY A CA 1
ATOM 1230 C C . GLY A 1 154 ? -5.68 53.062 11.938 1 94.12 154 GLY A C 1
ATOM 1231 O O . GLY A 1 154 ? -5.266 53.938 12.727 1 94.12 154 GLY A O 1
ATOM 1232 N N . GLU A 1 155 ? -6.004 51.906 12.273 1 93.5 155 GLU A N 1
ATOM 1233 C CA . GLU A 1 155 ? -6.109 51.594 13.695 1 93.5 155 GLU A CA 1
ATOM 1234 C C . GLU A 1 155 ? -4.742 51.281 14.297 1 93.5 155 GLU A C 1
ATOM 1236 O O . GLU A 1 155 ? -4.582 51.281 15.516 1 93.5 155 GLU A O 1
ATOM 1241 N N . TRP A 1 156 ? -3.732 51.125 13.438 1 92.25 156 TRP A N 1
ATOM 1242 C CA . TRP A 1 156 ? -2.457 50.656 13.969 1 92.25 156 TRP A CA 1
ATOM 1243 C C . TRP A 1 156 ? -1.35 51.656 13.711 1 92.25 156 TRP A C 1
ATOM 1245 O O . TRP A 1 156 ? -1.421 52.438 12.75 1 92.25 156 TRP A O 1
ATOM 1255 N N . ASP A 1 157 ? -0.268 51.594 14.562 1 94.25 157 ASP A N 1
ATOM 1256 C CA . ASP A 1 157 ? 0.848 52.531 14.453 1 94.25 157 ASP A CA 1
ATOM 1257 C C . ASP A 1 157 ? 1.9 52.031 13.469 1 94.25 157 ASP A C 1
ATOM 1259 O O . ASP A 1 157 ? 2.846 52.75 13.133 1 94.25 157 ASP A O 1
ATOM 1263 N N . GLY A 1 158 ? 1.801 50.906 12.945 1 97.56 158 GLY A N 1
ATOM 1264 C CA . GLY A 1 158 ? 2.73 50.312 12.008 1 97.56 158 GLY A CA 1
ATOM 1265 C C . GLY A 1 158 ? 2.045 49.688 10.805 1 97.56 158 GLY A C 1
ATOM 1266 O O . GLY A 1 158 ? 0.86 49.906 10.562 1 97.56 158 GLY A O 1
ATOM 1267 N N . ASN A 1 159 ? 2.881 48.938 9.977 1 98.5 159 ASN A N 1
ATOM 1268 C CA . ASN A 1 159 ? 2.365 48.312 8.766 1 98.5 159 ASN A CA 1
ATOM 1269 C C . ASN A 1 159 ? 1.858 46.906 9.039 1 98.5 159 ASN A C 1
ATOM 1271 O O . ASN A 1 159 ? 2.346 46.219 9.945 1 98.5 159 ASN A O 1
ATOM 1275 N N . ILE A 1 160 ? 0.893 46.5 8.266 1 98.69 160 ILE A N 1
ATOM 1276 C CA . ILE A 1 160 ? 0.385 45.125 8.297 1 98.69 160 ILE A CA 1
ATOM 1277 C C . ILE A 1 160 ? 0.577 44.469 6.934 1 98.69 160 ILE A C 1
ATOM 1279 O O . ILE A 1 160 ? 0.203 45.062 5.906 1 98.69 160 ILE A O 1
ATOM 1283 N N . LEU A 1 161 ? 1.206 43.344 6.918 1 98.81 161 LEU A N 1
ATOM 1284 C CA . LEU A 1 161 ? 1.353 42.531 5.707 1 98.81 161 LEU A CA 1
ATOM 1285 C C . LEU A 1 161 ? 0.607 41.219 5.836 1 98.81 161 LEU A C 1
ATOM 1287 O O . LEU A 1 161 ? 1.001 40.344 6.621 1 98.81 161 LEU A O 1
ATOM 1291 N N . LEU A 1 162 ? -0.5 41.062 5.094 1 98.81 162 LEU A N 1
ATOM 1292 C CA . LEU A 1 162 ? -1.203 39.781 5.012 1 98.81 162 LEU A CA 1
ATOM 1293 C C . LEU A 1 162 ? -0.479 38.844 4.07 1 98.81 162 LEU A C 1
ATOM 1295 O O . LEU A 1 162 ? -0.141 39.188 2.943 1 98.81 162 LEU A O 1
ATOM 1299 N N . LEU A 1 163 ? -0.179 37.688 4.559 1 98.75 163 LEU A N 1
ATOM 1300 C CA . LEU A 1 163 ? 0.45 36.656 3.777 1 98.75 163 LEU A CA 1
ATOM 1301 C C . LEU A 1 163 ? -0.415 35.375 3.771 1 98.75 163 LEU A C 1
ATOM 1303 O O . LEU A 1 163 ? -0.518 34.688 4.785 1 98.75 163 LEU A O 1
ATOM 1307 N N . VAL A 1 164 ? -1.069 35.094 2.656 1 98.56 164 VAL A N 1
ATOM 1308 C CA . VAL A 1 164 ? -1.887 33.906 2.482 1 98.56 164 VAL A CA 1
ATOM 1309 C C . VAL A 1 164 ? -1.161 32.906 1.578 1 98.56 164 VAL A C 1
ATOM 1311 O O . VAL A 1 164 ? -0.853 33.219 0.425 1 98.56 164 VAL A O 1
ATOM 1314 N N . VAL A 1 165 ? -0.914 31.672 2.078 1 98.19 165 VAL A N 1
ATOM 1315 C CA . VAL A 1 165 ? -0.045 30.734 1.357 1 98.19 165 VAL A CA 1
ATOM 1316 C C . VAL A 1 165 ? -0.792 29.438 1.081 1 98.19 165 VAL A C 1
ATOM 1318 O O . VAL A 1 165 ? -1.588 28.984 1.907 1 98.19 165 VAL A O 1
ATOM 1321 N N . PRO A 1 166 ? -0.584 28.812 -0.084 1 97.19 166 PRO A N 1
ATOM 1322 C CA . PRO A 1 166 ? -1.099 27.469 -0.384 1 97.19 166 PRO A CA 1
ATOM 1323 C C . PRO A 1 166 ? -0.163 26.359 0.088 1 97.19 166 PRO A C 1
ATOM 1325 O O . PRO A 1 166 ? 0.975 26.625 0.481 1 97.19 166 PRO A O 1
ATOM 1328 N N . ASP A 1 167 ? -0.624 25.109 0.152 1 95.94 167 ASP A N 1
ATOM 1329 C CA . ASP A 1 167 ? 0.14 23.875 0.181 1 95.94 167 ASP A CA 1
ATOM 1330 C C . ASP A 1 167 ? 0.787 23.656 1.547 1 95.94 167 ASP A C 1
ATOM 1332 O O . ASP A 1 167 ? 1.881 23.094 1.64 1 95.94 167 ASP A O 1
ATOM 1336 N N . GLU A 1 168 ? 0.224 24.125 2.586 1 94.75 168 GLU A N 1
ATOM 1337 C CA . GLU A 1 168 ? 0.775 23.922 3.922 1 94.75 168 GLU A CA 1
ATOM 1338 C C . GLU A 1 168 ? 0.651 22.453 4.352 1 94.75 168 GLU A C 1
ATOM 1340 O O . GLU A 1 168 ? 1.542 21.922 5.016 1 94.75 168 GLU A O 1
ATOM 1345 N N . GLU A 1 169 ? -0.285 21.719 3.924 1 93.25 169 GLU A N 1
ATOM 1346 C CA . GLU A 1 169 ? -0.641 20.406 4.422 1 93.25 169 GLU A CA 1
ATOM 1347 C C . GLU A 1 169 ? 0.202 19.312 3.758 1 93.25 169 GLU A C 1
ATOM 1349 O O . GLU A 1 169 ? 0.113 18.141 4.125 1 93.25 169 GLU A O 1
ATOM 1354 N N . VAL A 1 170 ? 1.011 19.719 2.729 1 92.94 170 VAL A N 1
ATOM 1355 C CA . VAL A 1 170 ? 1.725 18.688 1.967 1 92.94 170 VAL A CA 1
ATOM 1356 C C . VAL A 1 170 ? 3.207 19.047 1.888 1 92.94 170 VAL A C 1
ATOM 1358 O O . VAL A 1 170 ? 4.027 18.484 2.615 1 92.94 170 VAL A O 1
ATOM 1361 N N . ASN A 1 171 ? 3.555 20.266 1.107 1 91.94 171 ASN A N 1
ATOM 1362 C CA . ASN A 1 171 ? 4.961 20.531 0.826 1 91.94 171 ASN A CA 1
ATOM 1363 C C . ASN A 1 171 ? 5.363 21.938 1.267 1 91.94 171 ASN A C 1
ATOM 1365 O O . ASN A 1 171 ? 6.543 22.297 1.217 1 91.94 171 ASN A O 1
ATOM 1369 N N . SER A 1 172 ? 4.438 22.766 1.629 1 94.88 172 SER A N 1
ATOM 1370 C CA . SER A 1 172 ? 4.668 24.156 2.016 1 94.88 172 SER A CA 1
ATOM 1371 C C . SER A 1 172 ? 5.328 24.938 0.886 1 94.88 172 SER A C 1
ATOM 1373 O O . SER A 1 172 ? 6.176 25.797 1.135 1 94.88 172 SER A O 1
ATOM 1375 N N . LEU A 1 173 ? 5.008 24.625 -0.325 1 93.56 173 LEU A N 1
ATOM 1376 C CA . LEU A 1 173 ? 5.578 25.328 -1.472 1 93.56 173 LEU A CA 1
ATOM 1377 C C . LEU A 1 173 ? 5.227 26.797 -1.433 1 93.56 173 LEU A C 1
ATOM 1379 O O . LEU A 1 173 ? 6.016 27.641 -1.862 1 93.56 173 LEU A O 1
ATOM 1383 N N . GLY A 1 174 ? 3.996 27.094 -0.975 1 96.31 174 GLY A N 1
ATOM 1384 C CA . GLY A 1 174 ? 3.59 28.484 -0.843 1 96.31 174 GLY A CA 1
ATOM 1385 C C . GLY A 1 174 ? 4.492 29.297 0.078 1 96.31 174 GLY A C 1
ATOM 1386 O O . GLY A 1 174 ? 4.906 30.406 -0.263 1 96.31 174 GLY A O 1
ATOM 1387 N N . MET A 1 175 ? 4.77 28.719 1.204 1 96.31 175 MET A N 1
ATOM 1388 C CA . MET A 1 175 ? 5.598 29.438 2.168 1 96.31 175 MET A CA 1
ATOM 1389 C C . MET A 1 175 ? 7.039 29.547 1.673 1 96.31 175 MET A C 1
ATOM 1391 O O . MET A 1 175 ? 7.715 30.547 1.93 1 96.31 175 MET A O 1
ATOM 1395 N N . LEU A 1 176 ? 7.512 28.516 1.057 1 93.94 176 LEU A N 1
ATOM 1396 C CA . LEU A 1 176 ? 8.859 28.578 0.496 1 93.94 176 LEU A CA 1
ATOM 1397 C C . LEU A 1 176 ? 8.977 29.719 -0.517 1 93.94 176 LEU A C 1
ATOM 1399 O O . LEU A 1 176 ? 9.953 30.469 -0.505 1 93.94 176 LEU A O 1
ATOM 1403 N N . LYS A 1 177 ? 8.008 29.859 -1.341 1 94.81 177 LYS A N 1
ATOM 1404 C CA . LYS A 1 177 ? 7.961 30.984 -2.262 1 94.81 177 LYS A CA 1
ATOM 1405 C C . LYS A 1 177 ? 7.84 32.312 -1.506 1 94.81 177 LYS A C 1
ATOM 1407 O O . LYS A 1 177 ? 8.461 33.312 -1.882 1 94.81 177 LYS A O 1
ATOM 1412 N N . ALA A 1 178 ? 7.082 32.281 -0.492 1 96.69 178 ALA A N 1
ATOM 1413 C CA . ALA A 1 178 ? 6.824 33.5 0.294 1 96.69 178 ALA A CA 1
ATOM 1414 C C . ALA A 1 178 ? 8.109 34.031 0.912 1 96.69 178 ALA A C 1
ATOM 1416 O O . ALA A 1 178 ? 8.266 35.25 1.08 1 96.69 178 ALA A O 1
ATOM 1417 N N . THR A 1 179 ? 9.031 33.156 1.287 1 95.44 179 THR A N 1
ATOM 1418 C CA . THR A 1 179 ? 10.281 33.625 1.891 1 95.44 179 THR A CA 1
ATOM 1419 C C . THR A 1 179 ? 11.039 34.531 0.937 1 95.44 179 THR A C 1
ATOM 1421 O O . THR A 1 179 ? 11.688 35.5 1.371 1 95.44 179 THR A O 1
ATOM 1424 N N . GLU A 1 180 ? 10.93 34.281 -0.346 1 94.69 180 GLU A N 1
ATOM 1425 C CA . GLU A 1 180 ? 11.547 35.156 -1.354 1 94.69 180 GLU A CA 1
ATOM 1426 C C . GLU A 1 180 ? 10.742 36.438 -1.541 1 94.69 180 GLU A C 1
ATOM 1428 O O . GLU A 1 180 ? 11.32 37.531 -1.624 1 94.69 180 GLU A O 1
ATOM 1433 N N . VAL A 1 181 ? 9.484 36.25 -1.564 1 97 181 VAL A N 1
ATOM 1434 C CA . VAL A 1 181 ? 8.586 37.375 -1.774 1 97 181 VAL A CA 1
ATOM 1435 C C . VAL A 1 181 ? 8.734 38.406 -0.636 1 97 181 VAL A C 1
ATOM 1437 O O . VAL A 1 181 ? 8.719 39.594 -0.863 1 97 181 VAL A O 1
ATOM 1440 N N . LEU A 1 182 ? 8.859 37.875 0.568 1 97.44 182 LEU A N 1
ATOM 1441 C CA . LEU A 1 182 ? 8.992 38.75 1.746 1 97.44 182 LEU A CA 1
ATOM 1442 C C . LEU A 1 182 ? 10.25 39.594 1.655 1 97.44 182 LEU A C 1
ATOM 1444 O O . LEU A 1 182 ? 10.258 40.75 2.08 1 97.44 182 LEU A O 1
ATOM 1448 N N . LYS A 1 183 ? 11.32 39 1.145 1 96.25 183 LYS A N 1
ATOM 1449 C CA . LYS A 1 183 ? 12.562 39.75 0.974 1 96.25 183 LYS A CA 1
ATOM 1450 C C . LYS A 1 183 ? 12.383 40.906 -0.009 1 96.25 183 LYS A C 1
ATOM 1452 O O . LYS A 1 183 ? 12.82 42.031 0.259 1 96.25 183 LYS A O 1
ATOM 1457 N N . ASP A 1 184 ? 11.75 40.594 -1.082 1 97.12 184 ASP A N 1
ATOM 1458 C CA . ASP A 1 184 ? 11.508 41.594 -2.102 1 97.12 184 ASP A CA 1
ATOM 1459 C C . ASP A 1 184 ? 10.656 42.75 -1.548 1 97.12 184 ASP A C 1
ATOM 1461 O O . ASP A 1 184 ? 10.977 43.938 -1.756 1 97.12 184 ASP A O 1
ATOM 1465 N N . ILE A 1 185 ? 9.602 42.438 -0.863 1 97.75 185 ILE A N 1
ATOM 1466 C CA . ILE A 1 185 ? 8.695 43.438 -0.328 1 97.75 185 ILE A CA 1
ATOM 1467 C C . ILE A 1 185 ? 9.422 44.281 0.718 1 97.75 185 ILE A C 1
ATOM 1469 O O . ILE A 1 185 ? 9.227 45.5 0.783 1 97.75 185 ILE A O 1
ATOM 1473 N N . GLN A 1 186 ? 10.172 43.625 1.582 1 97.25 186 GLN A N 1
ATOM 1474 C CA . GLN A 1 186 ? 10.938 44.312 2.609 1 97.25 186 GLN A CA 1
ATOM 1475 C C . GLN A 1 186 ? 11.836 45.406 1.995 1 97.25 186 GLN A C 1
ATOM 1477 O O . GLN A 1 186 ? 11.883 46.531 2.484 1 97.25 186 GLN A O 1
ATOM 1482 N N . GLU A 1 187 ? 12.547 45.062 0.918 1 96.94 187 GLU A N 1
ATOM 1483 C CA . GLU A 1 187 ? 13.469 45.969 0.245 1 96.94 187 GLU A CA 1
ATOM 1484 C C . GLU A 1 187 ? 12.711 47.062 -0.51 1 96.94 187 GLU A C 1
ATOM 1486 O O . GLU A 1 187 ? 13.055 48.25 -0.405 1 96.94 187 GLU A O 1
ATOM 1491 N N . ASP A 1 188 ? 11.734 46.688 -1.241 1 97.06 188 ASP A N 1
ATOM 1492 C CA . ASP A 1 188 ? 11 47.594 -2.094 1 97.06 188 ASP A CA 1
ATOM 1493 C C . ASP A 1 188 ? 10.258 48.656 -1.261 1 97.06 188 ASP A C 1
ATOM 1495 O O . ASP A 1 188 ? 10.133 49.812 -1.671 1 97.06 188 ASP A O 1
ATOM 1499 N N . GLU A 1 189 ? 9.75 48.25 -0.112 1 97.31 189 GLU A N 1
ATOM 1500 C CA . GLU A 1 189 ? 8.867 49.094 0.665 1 97.31 189 GLU A CA 1
ATOM 1501 C C . GLU A 1 189 ? 9.547 49.594 1.943 1 97.31 189 GLU A C 1
ATOM 1503 O O . GLU A 1 189 ? 8.93 50.25 2.77 1 97.31 189 GLU A O 1
ATOM 1508 N N . ASP A 1 190 ? 10.852 49.219 2.135 1 97.19 190 ASP A N 1
ATOM 1509 C CA . ASP A 1 190 ? 11.656 49.625 3.289 1 97.19 190 ASP A CA 1
ATOM 1510 C C . ASP A 1 190 ? 10.961 49.219 4.594 1 97.19 190 ASP A C 1
ATOM 1512 O O . ASP A 1 190 ? 10.719 50.094 5.445 1 97.19 190 ASP A O 1
ATOM 1516 N N . LEU A 1 191 ? 10.703 47.969 4.703 1 98.25 191 LEU A N 1
ATOM 1517 C CA . LEU A 1 191 ? 9.992 47.438 5.871 1 98.25 191 LEU A CA 1
ATOM 1518 C C . LEU A 1 191 ? 10.961 46.781 6.855 1 98.25 191 LEU A C 1
ATOM 1520 O O . LEU A 1 191 ? 12.062 46.406 6.473 1 98.25 191 LEU A O 1
ATOM 1524 N N . GLN A 1 192 ? 10.602 46.719 8.078 1 97.94 192 GLN A N 1
ATOM 1525 C CA . GLN A 1 192 ? 11.219 45.906 9.133 1 97.94 192 GLN A CA 1
ATOM 1526 C C . GLN A 1 192 ? 10.219 44.938 9.758 1 97.94 192 GLN A C 1
ATOM 1528 O O . GLN A 1 192 ? 9.273 45.375 10.43 1 97.94 192 GLN A O 1
ATOM 1533 N N . TYR A 1 193 ? 10.391 43.688 9.531 1 97.94 193 TYR A N 1
ATOM 1534 C CA . TYR A 1 193 ? 9.469 42.719 10.078 1 97.94 193 TYR A CA 1
ATOM 1535 C C . TYR A 1 193 ? 9.688 42.5 11.57 1 97.94 193 TYR A C 1
ATOM 1537 O O . TYR A 1 193 ? 10.719 41.969 11.984 1 97.94 193 TYR A O 1
ATOM 1545 N N . LYS A 1 194 ? 8.711 42.844 12.367 1 97.62 194 LYS A N 1
ATOM 1546 C CA . LYS A 1 194 ? 8.82 42.812 13.82 1 97.62 194 LYS A CA 1
ATOM 1547 C C . LYS A 1 194 ? 8.281 41.5 14.383 1 97.62 194 LYS A C 1
ATOM 1549 O O . LYS A 1 194 ? 8.68 41.062 15.469 1 97.62 194 LYS A O 1
ATOM 1554 N N . LEU A 1 195 ? 7.363 40.969 13.68 1 98.25 195 LEU A N 1
ATOM 1555 C CA . LEU A 1 195 ? 6.676 39.781 14.141 1 98.25 195 LEU A CA 1
ATOM 1556 C C . LEU A 1 195 ? 5.973 39.062 12.984 1 98.25 195 LEU A C 1
ATOM 1558 O O . LEU A 1 195 ? 5.383 39.719 12.125 1 98.25 195 LEU A O 1
ATOM 1562 N N . CYS A 1 196 ? 6.125 37.812 12.922 1 98.5 196 CYS A N 1
ATOM 1563 C CA . CYS A 1 196 ? 5.23 36.969 12.109 1 98.5 196 CYS A CA 1
ATOM 1564 C C . CYS A 1 196 ? 4.172 36.312 12.984 1 98.5 196 CYS A C 1
ATOM 1566 O O . CYS A 1 196 ? 4.477 35.406 13.742 1 98.5 196 CYS A O 1
ATOM 1568 N N . LEU A 1 197 ? 2.992 36.781 12.883 1 98.62 197 LEU A N 1
ATOM 1569 C CA . LEU A 1 197 ? 1.868 36.281 13.672 1 98.62 197 LEU A CA 1
ATOM 1570 C C . LEU A 1 197 ? 1.057 35.25 12.891 1 98.62 197 LEU A C 1
ATOM 1572 O O . LEU A 1 197 ? 0.468 35.594 11.859 1 98.62 197 LEU A O 1
ATOM 1576 N N . ASN A 1 198 ? 1.098 34.031 13.375 1 97.94 198 ASN A N 1
ATOM 1577 C CA . ASN A 1 198 ? 0.299 32.938 12.797 1 97.94 198 ASN A CA 1
ATOM 1578 C C . ASN A 1 198 ? -1.012 32.75 13.562 1 97.94 198 ASN A C 1
ATOM 1580 O O . ASN A 1 198 ? -1.181 33.281 14.656 1 97.94 198 ASN A O 1
ATOM 1584 N N . SER A 1 199 ? -1.978 32.156 12.906 1 95.88 199 SER A N 1
ATOM 1585 C CA . SER A 1 199 ? -3.268 31.953 13.547 1 95.88 199 SER A CA 1
ATOM 1586 C C . SER A 1 199 ? -3.711 30.5 13.422 1 95.88 199 SER A C 1
ATOM 1588 O O . SER A 1 199 ? -4.895 30.219 13.227 1 95.88 199 SER A O 1
ATOM 1590 N N . GLU A 1 200 ? -2.764 29.547 13.438 1 96.5 200 GLU A N 1
ATOM 1591 C CA . GLU A 1 200 ? -3.107 28.141 13.562 1 96.5 200 GLU A CA 1
ATOM 1592 C C . GLU A 1 200 ? -4.008 27.891 14.766 1 96.5 200 GLU A C 1
ATOM 1594 O O . GLU A 1 200 ? -3.873 28.547 15.797 1 96.5 200 GLU A O 1
ATOM 1599 N N . PRO A 1 201 ? -4.883 26.922 14.688 1 97.31 201 PRO A N 1
ATOM 1600 C CA . PRO A 1 201 ? -5.715 26.625 15.852 1 97.31 201 PRO A CA 1
ATOM 1601 C C . PRO A 1 201 ? -4.922 25.984 17 1 97.31 201 PRO A C 1
ATOM 1603 O O . PRO A 1 201 ? -3.803 25.5 16.781 1 97.31 201 PRO A O 1
ATOM 1606 N N . MET A 1 202 ? -5.527 26.062 18.172 1 95.25 202 MET A N 1
ATOM 1607 C CA . MET A 1 202 ? -4.934 25.375 19.312 1 95.25 202 MET A CA 1
ATOM 1608 C C . MET A 1 202 ? -5.047 23.859 19.156 1 95.25 202 MET A C 1
ATOM 1610 O O . MET A 1 202 ? -6.113 23.344 18.812 1 95.25 202 MET A O 1
ATOM 1614 N N . PHE A 1 203 ? -3.98 23.172 19.297 1 91.62 203 PHE A N 1
ATOM 1615 C CA . PHE A 1 203 ? -3.963 21.703 19.234 1 91.62 203 PHE A CA 1
ATOM 1616 C C . PHE A 1 203 ? -3.885 21.109 20.625 1 91.62 203 PHE A C 1
ATOM 1618 O O . PHE A 1 203 ? -3.121 21.578 21.469 1 91.62 203 PHE A O 1
ATOM 1625 N N . ARG A 1 204 ? -4.641 20.078 20.844 1 91.31 204 ARG A N 1
ATOM 1626 C CA . ARG A 1 204 ? -4.637 19.375 22.125 1 91.31 204 ARG A CA 1
ATOM 1627 C C . ARG A 1 204 ? -3.344 18.578 22.312 1 91.31 204 ARG A C 1
ATOM 1629 O O . ARG A 1 204 ? -2.812 18.016 21.359 1 91.31 204 ARG A O 1
ATOM 1636 N N . GLN A 1 205 ? -2.842 18.562 23.484 1 89.38 205 GLN A N 1
ATOM 1637 C CA . GLN A 1 205 ? -1.602 17.859 23.797 1 89.38 205 GLN A CA 1
ATOM 1638 C C . GLN A 1 205 ? -1.878 16.406 24.172 1 89.38 205 GLN A C 1
ATOM 1640 O O . GLN A 1 205 ? -1 15.547 24.062 1 89.38 205 GLN A O 1
ATOM 1645 N N . TYR A 1 206 ? -3.037 16.062 24.672 1 86.94 206 TYR A N 1
ATOM 1646 C CA . TYR A 1 206 ? -3.492 14.742 25.094 1 86.94 206 TYR A CA 1
ATOM 1647 C C . TYR A 1 206 ? -5.004 14.609 24.953 1 86.94 206 TYR A C 1
ATOM 1649 O O . TYR A 1 206 ? -5.703 15.609 24.766 1 86.94 206 TYR A O 1
ATOM 1657 N N . PRO A 1 207 ? -5.551 13.406 24.969 1 84.75 207 PRO A N 1
ATOM 1658 C CA . PRO A 1 207 ? -7 13.234 24.844 1 84.75 207 PRO A CA 1
ATOM 1659 C C . PRO A 1 207 ? -7.773 13.953 25.953 1 84.75 207 PRO A C 1
ATOM 1661 O O . PRO A 1 207 ? -7.355 13.938 27.109 1 84.75 207 PRO A O 1
ATOM 1664 N N . GLU A 1 208 ? -8.836 14.641 25.625 1 83.12 208 GLU A N 1
ATOM 1665 C CA . GLU A 1 208 ? -9.742 15.359 26.516 1 83.12 208 GLU A CA 1
ATOM 1666 C C . GLU A 1 208 ? -9.062 16.578 27.141 1 83.12 208 GLU A C 1
ATOM 1668 O O . GLU A 1 208 ? -9.438 17.031 28.219 1 83.12 208 GLU A O 1
ATOM 1673 N N . ASP A 1 209 ? -7.977 17 26.438 1 87.31 209 ASP A N 1
ATOM 1674 C CA . ASP A 1 209 ? -7.305 18.25 26.828 1 87.31 209 ASP A CA 1
ATOM 1675 C C . ASP A 1 209 ? -8.219 19.453 26.625 1 87.31 209 ASP A C 1
ATOM 1677 O O . ASP A 1 209 ? -8.656 19.719 25.5 1 87.31 209 ASP A O 1
ATOM 1681 N N . GLU A 1 210 ? -8.453 20.234 27.656 1 87.12 210 GLU A N 1
ATOM 1682 C CA . GLU A 1 210 ? -9.336 21.391 27.578 1 87.12 210 GLU A CA 1
ATOM 1683 C C . GLU A 1 210 ? -8.555 22.703 27.734 1 87.12 210 GLU A C 1
ATOM 1685 O O . GLU A 1 210 ? -9.141 23.781 27.766 1 87.12 210 GLU A O 1
ATOM 1690 N N . ASN A 1 211 ? -7.258 22.547 27.781 1 90.75 211 ASN A N 1
ATOM 1691 C CA . ASN A 1 211 ? -6.426 23.734 27.953 1 90.75 211 ASN A CA 1
ATOM 1692 C C . ASN A 1 211 ? -6.398 24.594 26.688 1 90.75 211 ASN A C 1
ATOM 1694 O O . ASN A 1 211 ? -6.637 24.078 25.578 1 90.75 211 ASN A O 1
ATOM 1698 N N . MET A 1 212 ? -6.172 25.891 26.875 1 95.12 212 MET A N 1
ATOM 1699 C CA . MET A 1 212 ? -5.898 26.812 25.781 1 95.12 212 MET A CA 1
ATOM 1700 C C . MET A 1 212 ? -4.402 27.094 25.656 1 95.12 212 MET A C 1
ATOM 1702 O O . MET A 1 212 ? -3.68 27.062 26.656 1 95.12 212 MET A O 1
ATOM 1706 N N . TYR A 1 213 ? -3.998 27.344 24.484 1 96 213 TYR A N 1
ATOM 1707 C CA . TYR A 1 213 ? -2.553 27.422 24.297 1 96 213 TYR A CA 1
ATOM 1708 C C . TYR A 1 213 ? -2.178 28.641 23.469 1 96 213 TYR A C 1
ATOM 1710 O O . TYR A 1 213 ? -2.959 29.094 22.625 1 96 213 TYR A O 1
ATOM 1718 N N . LEU A 1 214 ? -1.03 29.203 23.719 1 96.94 214 LEU A N 1
ATOM 1719 C CA . LEU A 1 214 ? -0.239 30.094 22.875 1 96.94 214 LEU A CA 1
ATOM 1720 C C . LEU A 1 214 ? 1.077 29.422 22.469 1 96.94 214 LEU A C 1
ATOM 1722 O O . LEU A 1 214 ? 1.611 28.594 23.203 1 96.94 214 LEU A O 1
ATOM 1726 N N . TYR A 1 215 ? 1.584 29.766 21.281 1 97.75 215 TYR A N 1
ATOM 1727 C CA . TYR A 1 215 ? 2.824 29.141 20.844 1 97.75 215 TYR A CA 1
ATOM 1728 C C . TYR A 1 215 ? 3.832 30.188 20.375 1 97.75 215 TYR A C 1
ATOM 1730 O O . TYR A 1 215 ? 3.469 31.156 19.719 1 97.75 215 TYR A O 1
ATOM 1738 N N . THR A 1 216 ? 5.09 30.031 20.688 1 97.69 216 THR A N 1
ATOM 1739 C CA . THR A 1 216 ? 6.117 31 20.281 1 97.69 216 THR A CA 1
ATOM 1740 C C . THR A 1 216 ? 6.992 30.406 19.172 1 97.69 216 THR A C 1
ATOM 1742 O O . THR A 1 216 ? 8.031 30.984 18.828 1 97.69 216 THR A O 1
ATOM 1745 N N . GLY A 1 217 ? 6.59 29.281 18.719 1 96.5 217 GLY A N 1
ATOM 1746 C CA . GLY A 1 217 ? 7.332 28.609 17.656 1 96.5 217 GLY A CA 1
ATOM 1747 C C . GLY A 1 217 ? 6.605 27.406 17.078 1 96.5 217 GLY A C 1
ATOM 1748 O O . GLY A 1 217 ? 5.375 27.328 17.141 1 96.5 217 GLY A O 1
ATOM 1749 N N . SER A 1 218 ? 7.324 26.516 16.344 1 96.94 218 SER A N 1
ATOM 1750 C CA . SER A 1 218 ? 6.777 25.344 15.688 1 96.94 218 SER A CA 1
ATOM 1751 C C . SER A 1 218 ? 7.742 24.172 15.773 1 96.94 218 SER A C 1
ATOM 1753 O O . SER A 1 218 ? 8.953 24.344 15.656 1 96.94 218 SER A O 1
ATOM 1755 N N . LEU A 1 219 ? 7.211 22.969 15.977 1 96.75 219 LEU A N 1
ATOM 1756 C CA . LEU A 1 219 ? 8.008 21.75 15.984 1 96.75 219 LEU A CA 1
ATOM 1757 C C . LEU A 1 219 ? 8.664 21.516 14.625 1 96.75 219 LEU A C 1
ATOM 1759 O O . LEU A 1 219 ? 8.141 21.969 13.602 1 96.75 219 LEU A O 1
ATOM 1763 N N . GLY A 1 220 ? 9.852 20.859 14.711 1 95.19 220 GLY A N 1
ATOM 1764 C CA . GLY A 1 220 ? 10.453 20.344 13.484 1 95.19 220 GLY A CA 1
ATOM 1765 C C . GLY A 1 220 ? 9.891 19 13.07 1 95.19 220 GLY A C 1
ATOM 1766 O O . GLY A 1 220 ? 9.258 18.312 13.875 1 95.19 220 GLY A O 1
ATOM 1767 N N . LYS A 1 221 ? 10.125 18.625 11.836 1 95.69 221 LYS A N 1
ATOM 1768 C CA . LYS A 1 221 ? 9.602 17.375 11.305 1 95.69 221 LYS A CA 1
ATOM 1769 C C . LYS A 1 221 ? 10.586 16.734 10.32 1 95.69 221 LYS A C 1
ATOM 1771 O O . LYS A 1 221 ? 11.164 17.422 9.477 1 95.69 221 LYS A O 1
ATOM 1776 N N . VAL A 1 222 ? 10.836 15.484 10.492 1 96.25 222 VAL A N 1
ATOM 1777 C CA . VAL A 1 222 ? 11.484 14.672 9.461 1 96.25 222 VAL A CA 1
ATOM 1778 C C . VAL A 1 222 ? 10.562 13.531 9.039 1 96.25 222 VAL A C 1
ATOM 1780 O O . VAL A 1 222 ? 9.648 13.156 9.781 1 96.25 222 VAL A O 1
ATOM 1783 N N . LEU A 1 223 ? 10.797 13.031 7.867 1 97.44 223 LEU A N 1
ATOM 1784 C CA . LEU A 1 223 ? 9.992 11.953 7.312 1 97.44 223 LEU A CA 1
ATOM 1785 C C . LEU A 1 223 ? 10.867 10.781 6.887 1 97.44 223 LEU A C 1
ATOM 1787 O O . LEU A 1 223 ? 11.086 10.57 5.691 1 97.44 223 LEU A O 1
ATOM 1791 N N . PRO A 1 224 ? 11.297 9.992 7.844 1 98.44 224 PRO A N 1
ATOM 1792 C CA . PRO A 1 224 ? 12.062 8.805 7.473 1 98.44 224 PRO A CA 1
ATOM 1793 C C . PRO A 1 224 ? 11.219 7.77 6.727 1 98.44 224 PRO A C 1
ATOM 1795 O O . PRO A 1 224 ? 10.055 7.555 7.066 1 98.44 224 PRO A O 1
ATOM 1798 N N . GLY A 1 225 ? 11.789 7.266 5.699 1 98.62 225 GLY A N 1
ATOM 1799 C CA . GLY A 1 225 ? 11.266 6.125 4.969 1 98.62 225 GLY A CA 1
ATOM 1800 C C . GLY A 1 225 ? 12.102 4.871 5.141 1 98.62 225 GLY A C 1
ATOM 1801 O O . GLY A 1 225 ? 13.32 4.953 5.336 1 98.62 225 GLY A O 1
ATOM 1802 N N . PHE A 1 226 ? 11.461 3.752 5.09 1 98.94 226 PHE A N 1
ATOM 1803 C CA . PHE A 1 226 ? 12.094 2.443 5.199 1 98.94 226 PHE A CA 1
ATOM 1804 C C . PHE A 1 226 ? 11.711 1.553 4.023 1 98.94 226 PHE A C 1
ATOM 1806 O O . PHE A 1 226 ? 10.547 1.165 3.891 1 98.94 226 PHE A O 1
ATOM 1813 N N . LEU A 1 227 ? 12.625 1.3 3.189 1 98.88 227 LEU A N 1
ATOM 1814 C CA . LEU A 1 227 ? 12.391 0.309 2.145 1 98.88 227 LEU A CA 1
ATOM 1815 C C . LEU A 1 227 ? 12.773 -1.087 2.625 1 98.88 227 LEU A C 1
ATOM 1817 O O . LEU A 1 227 ? 13.93 -1.334 2.973 1 98.88 227 LEU A O 1
ATOM 1821 N N . CYS A 1 228 ? 11.82 -1.924 2.684 1 98.81 228 CYS A N 1
ATOM 1822 C CA . CYS A 1 228 ? 12.062 -3.33 2.982 1 98.81 228 CYS A CA 1
ATOM 1823 C C . CYS A 1 228 ? 12.141 -4.156 1.702 1 98.81 228 CYS A C 1
ATOM 1825 O O . CYS A 1 228 ? 11.203 -4.156 0.905 1 98.81 228 CYS A O 1
ATOM 1827 N N . TYR A 1 229 ? 13.242 -4.723 1.491 1 97.94 229 TYR A N 1
ATOM 1828 C CA . TYR A 1 229 ? 13.5 -5.629 0.377 1 97.94 229 TYR A CA 1
ATOM 1829 C C . TYR A 1 229 ? 13.656 -7.062 0.868 1 97.94 229 TYR A C 1
ATOM 1831 O O . TYR A 1 229 ? 14.648 -7.395 1.525 1 97.94 229 TYR A O 1
ATOM 1839 N N . GLY A 1 230 ? 12.672 -7.871 0.606 1 96.38 230 GLY A N 1
ATOM 1840 C CA . GLY A 1 230 ? 12.695 -9.258 1.044 1 96.38 230 GLY A CA 1
ATOM 1841 C C . GLY A 1 230 ? 13.289 -10.203 0.013 1 96.38 230 GLY A C 1
ATOM 1842 O O . GLY A 1 230 ? 14.305 -9.891 -0.603 1 96.38 230 GLY A O 1
ATOM 1843 N N . LYS A 1 231 ? 12.797 -11.367 0.001 1 93.44 231 LYS A N 1
ATOM 1844 C CA . LYS A 1 231 ? 13.086 -12.398 -0.991 1 93.44 231 LYS A CA 1
ATOM 1845 C C . LYS A 1 231 ? 11.805 -12.992 -1.558 1 93.44 231 LYS A C 1
ATOM 1847 O O . LYS A 1 231 ? 11.062 -13.672 -0.844 1 93.44 231 LYS A O 1
ATOM 1852 N N . GLU A 1 232 ? 11.57 -12.734 -2.809 1 91.94 232 GLU A N 1
ATOM 1853 C CA . GLU A 1 232 ? 10.336 -13.164 -3.453 1 91.94 232 GLU A CA 1
ATOM 1854 C C . GLU A 1 232 ? 10.273 -14.688 -3.553 1 91.94 232 GLU A C 1
ATOM 1856 O O . GLU A 1 232 ? 11.305 -15.359 -3.605 1 91.94 232 GLU A O 1
ATOM 1861 N N . THR A 1 233 ? 9.055 -15.172 -3.59 1 92.56 233 THR A N 1
ATOM 1862 C CA . THR A 1 233 ? 8.836 -16.594 -3.795 1 92.56 233 THR A CA 1
ATOM 1863 C C . THR A 1 233 ? 7.418 -16.859 -4.289 1 92.56 233 THR A C 1
ATOM 1865 O O . THR A 1 233 ? 6.582 -15.961 -4.297 1 92.56 233 THR A O 1
ATOM 1868 N N . HIS A 1 234 ? 7.254 -18.031 -4.832 1 93.5 234 HIS A N 1
ATOM 1869 C CA . HIS A 1 234 ? 5.918 -18.516 -5.16 1 93.5 234 HIS A CA 1
ATOM 1870 C C . HIS A 1 234 ? 5.125 -18.844 -3.9 1 93.5 234 HIS A C 1
ATOM 1872 O O . HIS A 1 234 ? 5.68 -19.359 -2.93 1 93.5 234 HIS A O 1
ATOM 1878 N N . VAL A 1 235 ? 3.848 -18.594 -3.902 1 93.81 235 VAL A N 1
ATOM 1879 C CA . VAL A 1 235 ? 2.99 -18.797 -2.738 1 93.81 235 VAL A CA 1
ATOM 1880 C C . VAL A 1 235 ? 3 -20.266 -2.34 1 93.81 235 VAL A C 1
ATOM 1882 O O . VAL A 1 235 ? 2.729 -20.609 -1.187 1 93.81 235 VAL A O 1
ATOM 1885 N N . GLY A 1 236 ? 3.332 -21.156 -3.266 1 94.62 236 GLY A N 1
ATOM 1886 C CA . GLY A 1 236 ? 3.398 -22.578 -2.984 1 94.62 236 GLY A CA 1
ATOM 1887 C C . GLY A 1 236 ? 4.645 -22.984 -2.217 1 94.62 236 GLY A C 1
ATOM 1888 O O . GLY A 1 236 ? 4.719 -24.094 -1.677 1 94.62 236 GLY A O 1
ATOM 1889 N N . GLU A 1 237 ? 5.641 -22.094 -2.199 1 93.75 237 GLU A N 1
ATOM 1890 C CA . GLU A 1 237 ? 6.887 -22.312 -1.472 1 93.75 237 GLU A CA 1
ATOM 1891 C C . GLU A 1 237 ? 7.199 -21.141 -0.543 1 93.75 237 GLU A C 1
ATOM 1893 O O . GLU A 1 237 ? 8.273 -20.547 -0.629 1 93.75 237 GLU A O 1
ATOM 1898 N N . PRO A 1 238 ? 6.352 -21 0.44 1 93.81 238 PRO A N 1
ATOM 1899 C CA . PRO A 1 238 ? 6.434 -19.781 1.248 1 93.81 238 PRO A CA 1
ATOM 1900 C C . PRO A 1 238 ? 7.75 -19.672 2.014 1 93.81 238 PRO A C 1
ATOM 1902 O O . PRO A 1 238 ? 8.266 -18.562 2.213 1 93.81 238 PRO A O 1
ATOM 1905 N N . PHE A 1 239 ? 8.359 -20.766 2.436 1 93.31 239 PHE A N 1
ATOM 1906 C CA . PHE A 1 239 ? 9.539 -20.719 3.293 1 93.31 239 PHE A CA 1
ATOM 1907 C C . PHE A 1 239 ? 10.812 -20.547 2.465 1 93.31 239 PHE A C 1
ATOM 1909 O O . PHE A 1 239 ? 11.906 -20.453 3.014 1 93.31 239 PHE A O 1
ATOM 1916 N N . HIS A 1 240 ? 10.656 -20.438 1.166 1 91.25 240 HIS A N 1
ATOM 1917 C CA . HIS A 1 240 ? 11.805 -20.203 0.291 1 91.25 240 HIS A CA 1
ATOM 1918 C C . HIS A 1 240 ? 12.023 -18.719 0.055 1 91.25 240 HIS A C 1
ATOM 1920 O O . HIS A 1 240 ? 12.906 -18.328 -0.717 1 91.25 240 HIS A O 1
ATOM 1926 N N . GLY A 1 241 ? 11.25 -17.875 0.738 1 92.44 241 GLY A N 1
ATOM 1927 C CA . GLY A 1 241 ? 11.383 -16.422 0.598 1 92.44 241 GLY A CA 1
ATOM 1928 C C . GLY A 1 241 ? 11.188 -15.68 1.905 1 92.44 241 GLY A C 1
ATOM 1929 O O . GLY A 1 241 ? 11.195 -16.281 2.979 1 92.44 241 GLY A O 1
ATOM 1930 N N . LEU A 1 242 ? 11.203 -14.43 1.846 1 96.31 242 LEU A N 1
ATOM 1931 C CA . LEU A 1 242 ? 10.891 -13.5 2.928 1 96.31 242 LEU A CA 1
ATOM 1932 C C . LEU A 1 242 ? 10.008 -12.367 2.43 1 96.31 242 LEU A C 1
ATOM 1934 O O . LEU A 1 242 ? 10.438 -11.562 1.6 1 96.31 242 LEU A O 1
ATOM 1938 N N . ASN A 1 243 ? 8.859 -12.32 2.988 1 97.69 243 ASN A N 1
ATOM 1939 C CA . ASN A 1 243 ? 7.844 -11.391 2.521 1 97.69 243 ASN A CA 1
ATOM 1940 C C . ASN A 1 243 ? 8.102 -9.977 3.033 1 97.69 243 ASN A C 1
ATOM 1942 O O . ASN A 1 243 ? 8.109 -9.742 4.242 1 97.69 243 ASN A O 1
ATOM 1946 N N . ALA A 1 244 ? 8.266 -9.016 2.139 1 98.38 244 ALA A N 1
ATOM 1947 C CA . ALA A 1 244 ? 8.508 -7.625 2.518 1 98.38 244 ALA A CA 1
ATOM 1948 C C . ALA A 1 244 ? 7.375 -7.094 3.393 1 98.38 244 ALA A C 1
ATOM 1950 O O . ALA A 1 244 ? 7.602 -6.254 4.266 1 98.38 244 ALA A O 1
ATOM 1951 N N . ASN A 1 245 ? 6.141 -7.57 3.211 1 98.62 245 ASN A N 1
ATOM 1952 C CA . ASN A 1 245 ? 5.008 -7.148 4.027 1 98.62 245 ASN A CA 1
ATOM 1953 C C . ASN A 1 245 ? 5.203 -7.523 5.492 1 98.62 245 ASN A C 1
ATOM 1955 O O . ASN A 1 245 ? 4.758 -6.801 6.387 1 98.62 245 ASN A O 1
ATOM 1959 N N . LEU A 1 246 ? 5.801 -8.68 5.734 1 98.69 246 LEU A N 1
ATOM 1960 C CA . LEU A 1 246 ? 6.109 -9.062 7.105 1 98.69 246 LEU A CA 1
ATOM 1961 C C . LEU A 1 246 ? 7.125 -8.109 7.723 1 98.69 246 LEU A C 1
ATOM 1963 O O . LEU A 1 246 ? 6.973 -7.688 8.867 1 98.69 246 LEU A O 1
ATOM 1967 N N . MET A 1 247 ? 8.141 -7.777 6.949 1 98.75 247 MET A N 1
ATOM 1968 C CA . MET A 1 247 ? 9.188 -6.879 7.422 1 98.75 247 MET A CA 1
ATOM 1969 C C . MET A 1 247 ? 8.609 -5.523 7.812 1 98.75 247 MET A C 1
ATOM 1971 O O . MET A 1 247 ? 8.867 -5.031 8.914 1 98.75 247 MET A O 1
ATOM 1975 N N . THR A 1 248 ? 7.816 -4.926 6.926 1 98.81 248 THR A N 1
ATOM 1976 C CA . THR A 1 248 ? 7.234 -3.621 7.219 1 98.81 248 THR A CA 1
ATOM 1977 C C . THR A 1 248 ? 6.27 -3.711 8.398 1 98.81 248 THR A C 1
ATOM 1979 O O . THR A 1 248 ? 6.137 -2.764 9.172 1 98.81 248 THR A O 1
ATOM 1982 N N . SER A 1 249 ? 5.574 -4.84 8.547 1 98.88 249 SER A N 1
ATOM 1983 C CA . SER A 1 249 ? 4.617 -5 9.641 1 98.88 249 SER A CA 1
ATOM 1984 C C . SER A 1 249 ? 5.316 -4.965 10.992 1 98.88 249 SER A C 1
ATOM 1986 O O . SER A 1 249 ? 4.859 -4.285 11.914 1 98.88 249 SER A O 1
ATOM 1988 N N . TYR A 1 250 ? 6.426 -5.707 11.109 1 98.88 250 TYR A N 1
ATOM 1989 C CA . TYR A 1 250 ? 7.18 -5.66 12.359 1 98.88 250 TYR A CA 1
ATOM 1990 C C . TYR A 1 250 ? 7.77 -4.273 12.586 1 98.88 250 TYR A C 1
ATOM 1992 O O . TYR A 1 250 ? 7.824 -3.797 13.719 1 98.88 250 TYR A O 1
ATOM 2000 N N . LEU A 1 251 ? 8.258 -3.646 11.523 1 98.88 251 LEU A N 1
ATOM 2001 C CA . LEU A 1 251 ? 8.797 -2.293 11.617 1 98.88 251 LEU A CA 1
ATOM 2002 C C . LEU A 1 251 ? 7.738 -1.326 12.141 1 98.88 251 LEU A C 1
ATOM 2004 O O . LEU A 1 251 ? 8 -0.542 13.055 1 98.88 251 LEU A O 1
ATOM 2008 N N . ASN A 1 252 ? 6.559 -1.357 11.57 1 98.81 252 ASN A N 1
ATOM 2009 C CA . ASN A 1 252 ? 5.457 -0.488 11.969 1 98.81 252 ASN A CA 1
ATOM 2010 C C . ASN A 1 252 ? 5.043 -0.735 13.414 1 98.81 252 ASN A C 1
ATOM 2012 O O . ASN A 1 252 ? 4.758 0.208 14.156 1 98.81 252 ASN A O 1
ATOM 2016 N N . LYS A 1 253 ? 4.949 -2 13.766 1 98.62 253 LYS A N 1
ATOM 2017 C CA . LYS A 1 253 ? 4.652 -2.348 15.156 1 98.62 253 LYS A CA 1
ATOM 2018 C C . LYS A 1 253 ? 5.641 -1.689 16.109 1 98.62 253 LYS A C 1
ATOM 2020 O O . LYS A 1 253 ? 5.25 -1.187 17.172 1 98.62 253 LYS A O 1
ATOM 2025 N N . ASN A 1 254 ? 6.895 -1.672 15.742 1 98.81 254 ASN A N 1
ATOM 2026 C CA . ASN A 1 254 ? 7.957 -1.179 16.609 1 98.81 254 ASN A CA 1
ATOM 2027 C C . ASN A 1 254 ? 8.016 0.346 16.609 1 98.81 254 ASN A C 1
ATOM 2029 O O . ASN A 1 254 ? 8.5 0.953 17.562 1 98.81 254 ASN A O 1
ATOM 2033 N N . LEU A 1 255 ? 7.523 1.003 15.539 1 98.81 255 LEU A N 1
ATOM 2034 C CA . LEU A 1 255 ? 7.715 2.439 15.367 1 98.81 255 LEU A CA 1
ATOM 2035 C C . LEU A 1 255 ? 6.461 3.205 15.781 1 98.81 255 LEU A C 1
ATOM 2037 O O . LEU A 1 255 ? 6.551 4.328 16.281 1 98.81 255 LEU A O 1
ATOM 2041 N N . GLU A 1 256 ? 5.246 2.627 15.547 1 98.75 256 GLU A N 1
ATOM 2042 C CA . GLU A 1 256 ? 4.004 3.361 15.766 1 98.75 256 GLU A CA 1
ATOM 2043 C C . GLU A 1 256 ? 3.865 3.775 17.234 1 98.75 256 GLU A C 1
ATOM 2045 O O . GLU A 1 256 ? 3.818 2.926 18.125 1 98.75 256 GLU A O 1
ATOM 2050 N N . LEU A 1 257 ? 3.84 5.109 17.5 1 97.88 257 LEU A N 1
ATOM 2051 C CA . LEU A 1 257 ? 3.654 5.699 18.828 1 97.88 257 LEU A CA 1
ATOM 2052 C C . LEU A 1 257 ? 4.812 5.344 19.75 1 97.88 257 LEU A C 1
ATOM 2054 O O . LEU A 1 257 ? 4.66 5.348 20.969 1 97.88 257 LEU A O 1
ATOM 2058 N N . ASN A 1 258 ? 5.98 5.02 19.234 1 98.12 258 ASN A N 1
ATOM 2059 C CA . ASN A 1 258 ? 7.152 4.598 20 1 98.12 258 ASN A CA 1
ATOM 2060 C C . ASN A 1 258 ? 7.629 5.699 20.938 1 98.12 258 ASN A C 1
ATOM 2062 O O . ASN A 1 258 ? 7.992 6.789 20.5 1 98.12 258 ASN A O 1
ATOM 2066 N N . ASP A 1 259 ? 7.758 5.379 22.156 1 96.56 259 ASP A N 1
ATOM 2067 C CA . ASP A 1 259 ? 8.078 6.363 23.188 1 96.56 259 ASP A CA 1
ATOM 2068 C C . ASP A 1 259 ? 9.555 6.762 23.125 1 96.56 259 ASP A C 1
ATOM 2070 O O . ASP A 1 259 ? 9.922 7.848 23.578 1 96.56 259 ASP A O 1
ATOM 2074 N N . GLU A 1 260 ? 10.398 5.953 22.547 1 96.44 260 GLU A N 1
ATOM 2075 C CA . GLU A 1 260 ? 11.82 6.25 22.469 1 96.44 260 GLU A CA 1
ATOM 2076 C C . GLU A 1 260 ? 12.094 7.422 21.531 1 96.44 260 GLU A C 1
ATOM 2078 O O . GLU A 1 260 ? 13.148 8.055 21.594 1 96.44 260 GLU A O 1
ATOM 2083 N N . LEU A 1 261 ? 11.156 7.695 20.672 1 97.38 261 LEU A N 1
ATOM 2084 C CA . LEU A 1 261 ? 11.344 8.766 19.703 1 97.38 261 LEU A CA 1
ATOM 2085 C C . LEU A 1 261 ? 10.664 10.047 20.156 1 97.38 261 LEU A C 1
ATOM 2087 O O . LEU A 1 261 ? 10.703 11.062 19.453 1 97.38 261 LEU A O 1
ATOM 2091 N N . ILE A 1 262 ? 10.055 10.039 21.359 1 96.44 262 ILE A N 1
ATOM 2092 C CA . ILE A 1 262 ? 9.492 11.227 21.984 1 96.44 262 ILE A CA 1
ATOM 2093 C C . ILE A 1 262 ? 10.609 12.055 22.609 1 96.44 262 ILE A C 1
ATOM 2095 O O . ILE A 1 262 ? 11.477 11.508 23.297 1 96.44 262 ILE A O 1
ATOM 2099 N N . GLU A 1 263 ? 10.602 13.305 22.406 1 96.62 263 GLU A N 1
ATOM 2100 C CA . GLU A 1 263 ? 11.547 14.242 23.016 1 96.62 263 GLU A CA 1
ATOM 2101 C C . GLU A 1 263 ? 10.883 15.047 24.125 1 96.62 263 GLU A C 1
ATOM 2103 O O . GLU A 1 263 ? 9.734 15.469 23.984 1 96.62 263 GLU A O 1
ATOM 2108 N N . LYS A 1 264 ? 11.562 15.258 25.188 1 95.56 264 LYS A N 1
ATOM 2109 C CA . LYS A 1 264 ? 11.117 16.141 26.266 1 95.56 264 LYS A CA 1
ATOM 2110 C C . LYS A 1 264 ? 12.102 17.297 26.469 1 95.56 264 LYS A C 1
ATOM 2112 O O . LYS A 1 264 ? 13.305 17.078 26.609 1 95.56 264 LYS A O 1
ATOM 2117 N N . VAL A 1 265 ? 11.656 18.469 26.391 1 93.94 265 VAL A N 1
ATOM 2118 C CA . VAL A 1 265 ? 12.398 19.688 26.688 1 93.94 265 VAL A CA 1
ATOM 2119 C C . VAL A 1 265 ? 11.633 20.531 27.703 1 93.94 265 VAL A C 1
ATOM 2121 O O . VAL A 1 265 ? 10.586 21.094 27.391 1 93.94 265 VAL A O 1
ATOM 2124 N N . GLY A 1 266 ? 12.188 20.656 28.875 1 91.12 266 GLY A N 1
ATOM 2125 C CA . GLY A 1 266 ? 11.406 21.266 29.938 1 91.12 266 GLY A CA 1
ATOM 2126 C C . GLY A 1 266 ? 10.109 20.531 30.234 1 91.12 266 GLY A C 1
ATOM 2127 O O . GLY A 1 266 ? 10.133 19.344 30.531 1 91.12 266 GLY A O 1
ATOM 2128 N N . ARG A 1 267 ? 9.039 21.203 30.062 1 89.38 267 ARG A N 1
ATOM 2129 C CA . ARG A 1 267 ? 7.75 20.594 30.344 1 89.38 267 ARG A CA 1
ATOM 2130 C C . ARG A 1 267 ? 7.074 20.141 29.047 1 89.38 267 ARG A C 1
ATOM 2132 O O . ARG A 1 267 ? 6.027 19.484 29.078 1 89.38 267 ARG A O 1
ATOM 2139 N N . GLU A 1 268 ? 7.688 20.406 27.969 1 93.88 268 GLU A N 1
ATOM 2140 C CA . GLU A 1 268 ? 7.062 20.109 26.688 1 93.88 268 GLU A CA 1
ATOM 2141 C C . GLU A 1 268 ? 7.527 18.766 26.141 1 93.88 268 GLU A C 1
ATOM 2143 O O . GLU A 1 268 ? 8.695 18.391 26.312 1 93.88 268 GLU A O 1
ATOM 2148 N N . VAL A 1 269 ? 6.609 18.016 25.594 1 95.12 269 VAL A N 1
ATOM 2149 C CA . VAL A 1 269 ? 6.898 16.719 24.969 1 95.12 269 VAL A CA 1
ATOM 2150 C C . VAL A 1 269 ? 6.391 16.703 23.531 1 95.12 269 VAL A C 1
ATOM 2152 O O . VAL A 1 269 ? 5.352 17.297 23.234 1 95.12 269 VAL A O 1
ATOM 2155 N N . THR A 1 270 ? 7.16 16.047 22.641 1 96.81 270 THR A N 1
ATOM 2156 C CA . THR A 1 270 ? 6.707 15.93 21.266 1 96.81 270 THR A CA 1
ATOM 2157 C C . THR A 1 270 ? 5.691 14.797 21.125 1 96.81 270 THR A C 1
ATOM 2159 O O . THR A 1 270 ? 5.738 13.812 21.875 1 96.81 270 THR A O 1
ATOM 2162 N N . PRO A 1 271 ? 4.742 14.914 20.172 1 96.12 271 PRO A N 1
ATOM 2163 C CA . PRO A 1 271 ? 3.951 13.734 19.797 1 96.12 271 PRO A CA 1
ATOM 2164 C C . PRO A 1 271 ? 4.812 12.578 19.312 1 96.12 271 PRO A C 1
ATOM 2166 O O . PRO A 1 271 ? 5.871 12.797 18.703 1 96.12 271 PRO A O 1
ATOM 2169 N N . PRO A 1 272 ? 4.398 11.328 19.625 1 97.25 272 PRO A N 1
ATOM 2170 C CA . PRO A 1 272 ? 5.148 10.172 19.125 1 97.25 272 PRO A CA 1
ATOM 2171 C C . PRO A 1 272 ? 5.039 10 17.625 1 97.25 272 PRO A C 1
ATOM 2173 O O . PRO A 1 272 ? 4.199 10.633 16.984 1 97.25 272 PRO A O 1
ATOM 2176 N N . PRO A 1 273 ? 5.941 9.109 17.047 1 98.25 273 PRO A N 1
ATOM 2177 C CA . PRO A 1 273 ? 5.906 8.898 15.594 1 98.25 273 PRO A CA 1
ATOM 2178 C C . PRO A 1 273 ? 4.617 8.219 15.125 1 98.25 273 PRO A C 1
ATOM 2180 O O . PRO A 1 273 ? 4.07 7.371 15.836 1 98.25 273 PRO A O 1
ATOM 2183 N N . VAL A 1 274 ? 4.223 8.586 13.953 1 97.62 274 VAL A N 1
ATOM 2184 C CA . VAL A 1 274 ? 3.039 7.977 13.359 1 97.62 274 VAL A CA 1
ATOM 2185 C C . VAL A 1 274 ? 3.314 7.641 11.891 1 97.62 274 VAL A C 1
ATOM 2187 O O . VAL A 1 274 ? 4.031 8.375 11.203 1 97.62 274 VAL A O 1
ATOM 2190 N N . SER A 1 275 ? 2.725 6.543 11.453 1 98.25 275 SER A N 1
ATOM 2191 C CA . SER A 1 275 ? 2.885 6.113 10.07 1 98.25 275 SER A CA 1
ATOM 2192 C C . SER A 1 275 ? 2.014 6.941 9.125 1 98.25 275 SER A C 1
ATOM 2194 O O . SER A 1 275 ? 0.807 7.066 9.344 1 98.25 275 SER A O 1
ATOM 2196 N N . LEU A 1 276 ? 2.637 7.465 8.086 1 97.81 276 LEU A N 1
ATOM 2197 C CA . LEU A 1 276 ? 1.869 8.211 7.09 1 97.81 276 LEU A CA 1
ATOM 2198 C C . LEU A 1 276 ? 1.717 7.402 5.805 1 97.81 276 LEU A C 1
ATOM 2200 O O . LEU A 1 276 ? 0.874 7.719 4.965 1 97.81 276 LEU A O 1
ATOM 2204 N N . MET A 1 277 ? 2.537 6.371 5.688 1 97.75 277 MET A N 1
ATOM 2205 C CA . MET A 1 277 ? 2.486 5.5 4.516 1 97.75 277 MET A CA 1
ATOM 2206 C C . MET A 1 277 ? 3.014 4.105 4.852 1 97.75 277 MET A C 1
ATOM 2208 O O . MET A 1 277 ? 4.004 3.971 5.57 1 97.75 277 MET A O 1
ATOM 2212 N N . SER A 1 278 ? 2.375 3.096 4.414 1 98.38 278 SER A N 1
ATOM 2213 C CA . SER A 1 278 ? 2.832 1.711 4.457 1 98.38 278 SER A CA 1
ATOM 2214 C C . SER A 1 278 ? 2.209 0.885 3.338 1 98.38 278 SER A C 1
ATOM 2216 O O . SER A 1 278 ? 0.997 0.658 3.328 1 98.38 278 SER A O 1
ATOM 2218 N N . ARG A 1 279 ? 3.025 0.463 2.379 1 97.12 279 ARG A N 1
ATOM 2219 C CA . ARG A 1 279 ? 2.432 -0.27 1.266 1 97.12 279 ARG A CA 1
ATOM 2220 C C . ARG A 1 279 ? 3.475 -1.128 0.556 1 97.12 279 ARG A C 1
ATOM 2222 O O . ARG A 1 279 ? 4.652 -0.765 0.501 1 97.12 279 ARG A O 1
ATOM 2229 N N . ASP A 1 280 ? 3.068 -2.279 0.103 1 97.81 280 ASP A N 1
ATOM 2230 C CA . ASP A 1 280 ? 3.928 -3.041 -0.798 1 97.81 280 ASP A CA 1
ATOM 2231 C C . ASP A 1 280 ? 4.066 -2.342 -2.146 1 97.81 280 ASP A C 1
ATOM 2233 O O . ASP A 1 280 ? 3.244 -1.497 -2.502 1 97.81 280 ASP A O 1
ATOM 2237 N N . LEU A 1 281 ? 5.105 -2.59 -2.84 1 96 281 LEU A N 1
ATOM 2238 C CA . LEU A 1 281 ? 5.379 -1.87 -4.078 1 96 281 LEU A CA 1
ATOM 2239 C C . LEU A 1 281 ? 5.16 -2.77 -5.289 1 96 281 LEU A C 1
ATOM 2241 O O . LEU A 1 281 ? 5.742 -2.541 -6.352 1 96 281 LEU A O 1
ATOM 2245 N N . LYS A 1 282 ? 4.387 -3.83 -5.074 1 91.38 282 LYS A N 1
ATOM 2246 C CA . LYS A 1 282 ? 4.027 -4.711 -6.184 1 91.38 282 LYS A CA 1
ATOM 2247 C C . LYS A 1 282 ? 3.004 -4.047 -7.102 1 91.38 282 LYS A C 1
ATOM 2249 O O . LYS A 1 282 ? 1.91 -3.684 -6.66 1 91.38 282 LYS A O 1
ATOM 2254 N N . GLU A 1 283 ? 3.262 -3.891 -8.359 1 84.06 283 GLU A N 1
ATOM 2255 C CA . GLU A 1 283 ? 2.42 -3.131 -9.273 1 84.06 283 GLU A CA 1
ATOM 2256 C C . GLU A 1 283 ? 1.198 -3.939 -9.703 1 84.06 283 GLU A C 1
ATOM 2258 O O . GLU A 1 283 ? 0.097 -3.396 -9.82 1 84.06 283 GLU A O 1
ATOM 2263 N N . HIS A 1 284 ? 1.446 -5.254 -9.969 1 87.06 284 HIS A N 1
ATOM 2264 C CA . HIS A 1 284 ? 0.364 -6.102 -10.461 1 87.06 284 HIS A CA 1
ATOM 2265 C C . HIS A 1 284 ? 0.232 -7.363 -9.617 1 87.06 284 HIS A C 1
ATOM 2267 O O . HIS A 1 284 ? 1.233 -7.918 -9.156 1 87.06 284 HIS A O 1
ATOM 2273 N N . TYR A 1 285 ? -0.979 -7.723 -9.539 1 89.56 285 TYR A N 1
ATOM 2274 C CA . TYR A 1 285 ? -1.231 -8.938 -8.773 1 89.56 285 TYR A CA 1
ATOM 2275 C C . TYR A 1 285 ? -0.636 -10.156 -9.477 1 89.56 285 TYR A C 1
ATOM 2277 O O . TYR A 1 285 ? -0.706 -10.266 -10.695 1 89.56 285 TYR A O 1
ATOM 2285 N N . SER A 1 286 ? -0.065 -11.016 -8.688 1 91 286 SER A N 1
ATOM 2286 C CA . SER A 1 286 ? 0.347 -12.375 -9.031 1 91 286 SER A CA 1
ATOM 2287 C C . SER A 1 286 ? 0.523 -13.234 -7.785 1 91 286 SER A C 1
ATOM 2289 O O . SER A 1 286 ? 0.413 -12.734 -6.664 1 91 286 SER A O 1
ATOM 2291 N N . VAL A 1 287 ? 0.767 -14.438 -7.992 1 93.06 287 VAL A N 1
ATOM 2292 C CA . VAL A 1 287 ? 0.946 -15.336 -6.859 1 93.06 287 VAL A CA 1
ATOM 2293 C C . VAL A 1 287 ? 2.412 -15.344 -6.43 1 93.06 287 VAL A C 1
ATOM 2295 O O . VAL A 1 287 ? 2.893 -16.312 -5.852 1 93.06 287 VAL A O 1
ATOM 2298 N N . GLN A 1 288 ? 3.125 -14.328 -6.785 1 94.12 288 GLN A N 1
ATOM 2299 C CA . GLN A 1 288 ? 4.449 -14.016 -6.25 1 94.12 288 GLN A CA 1
ATOM 2300 C C . GLN A 1 288 ? 4.355 -13.062 -5.066 1 94.12 288 GLN A C 1
ATOM 2302 O O . GLN A 1 288 ? 3.572 -12.109 -5.09 1 94.12 288 GLN A O 1
ATOM 2307 N N . THR A 1 289 ? 5.059 -13.352 -3.98 1 95.81 289 THR A N 1
ATOM 2308 C CA . THR A 1 289 ? 5.059 -12.445 -2.834 1 95.81 289 THR A CA 1
ATOM 2309 C C . THR A 1 289 ? 5.695 -11.109 -3.199 1 95.81 289 THR A C 1
ATOM 2311 O O . THR A 1 289 ? 6.602 -11.055 -4.031 1 95.81 289 THR A O 1
ATOM 2314 N N . PRO A 1 290 ? 5.242 -10.078 -2.549 1 96.31 290 PRO A N 1
ATOM 2315 C CA . PRO A 1 290 ? 5.887 -8.789 -2.811 1 96.31 290 PRO A CA 1
ATOM 2316 C C . PRO A 1 290 ? 7.371 -8.789 -2.449 1 96.31 290 PRO A C 1
ATOM 2318 O O . PRO A 1 290 ? 7.75 -9.242 -1.368 1 96.31 290 PRO A O 1
ATOM 2321 N N . VAL A 1 291 ? 8.125 -8.203 -3.363 1 95.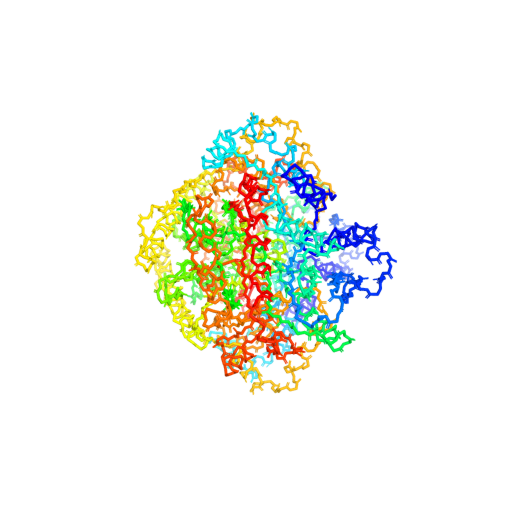31 291 VAL A N 1
ATOM 2322 C CA . VAL A 1 291 ? 9.578 -8.172 -3.184 1 95.31 291 VAL A CA 1
ATOM 2323 C C . VAL A 1 291 ? 9.961 -7.004 -2.275 1 95.31 291 VAL A C 1
ATOM 2325 O O . VAL A 1 291 ? 10.875 -7.121 -1.461 1 95.31 291 VAL A O 1
ATOM 2328 N N . THR A 1 292 ? 9.289 -5.914 -2.504 1 97.69 292 THR A N 1
ATOM 2329 C CA . THR A 1 292 ? 9.625 -4.719 -1.74 1 97.69 292 THR A CA 1
ATOM 2330 C C . THR A 1 292 ? 8.367 -4.074 -1.165 1 97.69 292 THR A C 1
ATOM 2332 O O . THR A 1 292 ? 7.27 -4.258 -1.699 1 97.69 292 THR A O 1
ATOM 2335 N N . ALA A 1 293 ? 8.523 -3.422 -0.088 1 98.56 293 ALA A N 1
ATOM 2336 C CA . ALA A 1 293 ? 7.508 -2.613 0.589 1 98.56 293 ALA A CA 1
ATOM 2337 C C . ALA A 1 293 ? 8.141 -1.398 1.264 1 98.56 293 ALA A C 1
ATOM 2339 O O . ALA A 1 293 ? 9.336 -1.392 1.549 1 98.56 293 ALA A O 1
ATOM 2340 N N . VAL A 1 294 ? 7.348 -0.349 1.456 1 98.69 294 VAL A N 1
ATOM 2341 C CA . VAL A 1 294 ? 7.879 0.88 2.033 1 98.69 294 VAL A CA 1
ATOM 2342 C C . VAL A 1 294 ? 6.98 1.348 3.176 1 98.69 294 VAL A C 1
ATOM 2344 O O . VAL A 1 294 ? 5.77 1.114 3.156 1 98.69 294 VAL A O 1
ATOM 2347 N N . SER A 1 295 ? 7.547 1.9 4.195 1 98.69 295 SER A N 1
ATOM 2348 C CA . SER A 1 295 ? 6.855 2.6 5.273 1 98.69 295 SER A CA 1
ATOM 2349 C C . SER A 1 295 ? 7.5 3.955 5.555 1 98.69 295 SER A C 1
ATOM 2351 O O . SER A 1 295 ? 8.719 4.09 5.5 1 98.69 295 SER A O 1
ATOM 2353 N N . MET A 1 296 ? 6.723 4.965 5.762 1 98.56 296 MET A N 1
ATOM 2354 C CA . MET A 1 296 ? 7.203 6.297 6.105 1 98.56 296 MET A CA 1
ATOM 2355 C C . MET A 1 296 ? 6.566 6.789 7.402 1 98.56 296 MET A C 1
ATOM 2357 O O . MET A 1 296 ? 5.383 6.555 7.645 1 98.56 296 MET A O 1
ATOM 2361 N N . TYR A 1 297 ? 7.34 7.414 8.195 1 98.62 297 TYR A N 1
ATOM 2362 C CA . TYR A 1 297 ? 6.875 7.852 9.508 1 98.62 297 TYR A CA 1
ATOM 2363 C C . TYR A 1 297 ? 7.113 9.344 9.695 1 98.62 297 TYR A C 1
ATOM 2365 O O . TYR A 1 297 ? 8.141 9.875 9.273 1 98.62 297 TYR A O 1
ATOM 2373 N N . ASN A 1 298 ? 6.16 9.969 10.305 1 98 298 ASN A N 1
ATOM 2374 C CA . ASN A 1 298 ? 6.297 11.344 10.766 1 98 298 ASN A CA 1
ATOM 2375 C C . ASN A 1 298 ? 6.965 11.414 12.133 1 98 298 ASN A C 1
ATOM 2377 O O . ASN A 1 298 ? 6.43 10.906 13.117 1 98 298 ASN A O 1
ATOM 2381 N N . ILE A 1 299 ? 8.094 12.094 12.188 1 98 299 ILE A N 1
ATOM 2382 C CA . ILE A 1 299 ? 8.789 12.273 13.461 1 98 299 ILE A CA 1
ATOM 2383 C C . ILE A 1 299 ? 8.969 13.766 13.742 1 98 299 ILE A C 1
ATOM 2385 O O . ILE A 1 299 ? 9.523 14.492 12.922 1 98 299 ILE A O 1
ATOM 2389 N N . LEU A 1 300 ? 8.484 14.164 14.859 1 97.44 300 LEU A N 1
ATOM 2390 C CA . LEU A 1 300 ? 8.578 15.555 15.281 1 97.44 300 LEU A CA 1
ATOM 2391 C C . LEU A 1 300 ? 9.695 15.742 16.297 1 97.44 300 LEU A C 1
ATOM 2393 O O . LEU A 1 300 ? 10.008 14.828 17.062 1 97.44 300 LEU A O 1
ATOM 2397 N N . PHE A 1 301 ? 10.32 16.938 16.266 1 96.31 301 PHE A N 1
ATOM 2398 C CA . PHE A 1 301 ? 11.43 17.156 17.188 1 96.31 301 PHE A CA 1
ATOM 2399 C C . PHE A 1 301 ? 11.516 18.625 17.578 1 96.31 301 PHE A C 1
ATOM 2401 O O . PHE A 1 301 ? 10.898 19.484 16.938 1 96.31 301 PHE A O 1
ATOM 2408 N N . MET A 1 302 ? 12.164 18.922 18.672 1 96.31 302 MET A N 1
ATOM 2409 C CA . MET A 1 302 ? 12.438 20.266 19.172 1 96.31 302 MET A CA 1
ATOM 2410 C C . MET A 1 302 ? 13.922 20.578 19.078 1 96.31 302 MET A C 1
ATOM 2412 O O . MET A 1 302 ? 14.367 21.25 18.141 1 96.31 302 MET A O 1
ATOM 2416 N N . LYS A 1 303 ? 14.695 19.922 19.812 1 94.69 303 LYS A N 1
ATOM 2417 C CA . LYS A 1 303 ? 16.125 20.219 19.891 1 94.69 303 LYS A CA 1
ATOM 2418 C C . LYS A 1 303 ? 16.953 19.016 19.453 1 94.69 303 LYS A C 1
ATOM 2420 O O . LYS A 1 303 ? 18.141 19.141 19.172 1 94.69 303 LYS A O 1
ATOM 2425 N N . GLN A 1 304 ? 16.328 17.906 19.391 1 93.94 304 GLN A N 1
ATOM 2426 C CA . GLN A 1 304 ? 17.047 16.703 18.969 1 93.94 304 GLN A CA 1
ATOM 2427 C C . GLN A 1 304 ? 17.625 16.875 17.562 1 93.94 304 GLN A C 1
ATOM 2429 O O . GLN A 1 304 ? 16.984 17.469 16.703 1 93.94 304 GLN A O 1
ATOM 2434 N N . THR A 1 305 ? 18.797 16.219 17.359 1 93.75 305 THR A N 1
ATOM 2435 C CA . THR A 1 305 ? 19.438 16.281 16.047 1 93.75 305 THR A CA 1
ATOM 2436 C C . THR A 1 305 ? 18.969 15.141 15.156 1 93.75 305 THR A C 1
ATOM 2438 O O . THR A 1 305 ? 18.469 14.125 15.641 1 93.75 305 THR A O 1
ATOM 2441 N N . VAL A 1 306 ? 19.203 15.289 13.891 1 93.25 306 VAL A N 1
ATOM 2442 C CA . VAL A 1 306 ? 18.875 14.242 12.93 1 93.25 306 VAL A CA 1
ATOM 2443 C C . VAL A 1 306 ? 19.734 13.008 13.203 1 93.25 306 VAL A C 1
ATOM 2445 O O . VAL A 1 306 ? 19.281 11.875 13.039 1 93.25 306 VAL A O 1
ATOM 2448 N N . THR A 1 307 ? 20.969 13.25 13.609 1 94.38 307 THR A N 1
ATOM 2449 C CA . THR A 1 307 ? 21.875 12.148 13.945 1 94.38 307 THR A CA 1
ATOM 2450 C C . THR A 1 307 ? 21.297 11.312 15.086 1 94.38 307 THR A C 1
ATOM 2452 O O . THR A 1 307 ? 21.312 10.086 15.031 1 94.38 307 THR A O 1
ATOM 2455 N N . ASP A 1 308 ? 20.797 11.992 16.078 1 95.44 308 ASP A N 1
ATOM 2456 C CA . ASP A 1 308 ? 20.219 11.289 17.219 1 95.44 308 ASP A CA 1
ATOM 2457 C C . ASP A 1 308 ? 18.984 10.5 16.797 1 95.44 308 ASP A C 1
ATOM 2459 O O . ASP A 1 308 ? 18.797 9.352 17.203 1 95.44 308 ASP A O 1
ATOM 2463 N N . ILE A 1 309 ? 18.125 11.102 16.047 1 97 309 ILE A N 1
ATOM 2464 C CA . ILE A 1 309 ? 16.922 10.445 15.555 1 97 309 ILE A CA 1
ATOM 2465 C C . ILE A 1 309 ? 17.312 9.211 14.734 1 97 309 ILE A C 1
ATOM 2467 O O . ILE A 1 309 ? 16.734 8.141 14.914 1 97 309 ILE A O 1
ATOM 2471 N N . THR A 1 310 ? 18.328 9.367 13.883 1 97.31 310 THR A N 1
ATOM 2472 C CA . THR A 1 310 ? 18.766 8.289 13.016 1 97.31 310 THR A CA 1
ATOM 2473 C C . THR A 1 310 ? 19.297 7.117 13.844 1 97.31 310 THR A C 1
ATOM 2475 O O . THR A 1 310 ? 19.062 5.953 13.5 1 97.31 310 THR A O 1
ATOM 2478 N N . LYS A 1 311 ? 20.016 7.41 14.875 1 97.5 311 LYS A N 1
ATOM 2479 C CA . LYS A 1 311 ? 20.531 6.367 15.758 1 97.5 311 LYS A CA 1
ATOM 2480 C C . LYS A 1 311 ? 19.375 5.566 16.375 1 97.5 311 LYS A C 1
ATOM 2482 O O . LYS A 1 311 ? 19.453 4.34 16.453 1 97.5 311 LYS A O 1
ATOM 2487 N N . LYS A 1 312 ? 18.359 6.254 16.828 1 98.44 312 LYS A N 1
ATOM 2488 C CA . LYS A 1 312 ? 17.188 5.598 17.422 1 98.44 312 LYS A CA 1
ATOM 2489 C C . LYS A 1 312 ? 16.469 4.742 16.391 1 98.44 312 LYS A C 1
ATOM 2491 O O . LYS A 1 312 ? 16 3.645 16.703 1 98.44 312 LYS A O 1
ATOM 2496 N N . LEU A 1 313 ? 16.359 5.273 15.172 1 98.69 313 LEU A N 1
ATOM 2497 C CA . LEU A 1 313 ? 15.711 4.535 14.102 1 98.69 313 LEU A CA 1
ATOM 2498 C C . LEU A 1 313 ? 16.5 3.271 13.758 1 98.69 313 LEU A C 1
ATOM 2500 O O . LEU A 1 313 ? 15.906 2.23 13.461 1 98.69 313 LEU A O 1
ATOM 2504 N N . ASN A 1 314 ? 17.828 3.367 13.758 1 98.56 314 ASN A N 1
ATOM 2505 C CA . ASN A 1 314 ? 18.656 2.191 13.531 1 98.56 314 ASN A CA 1
ATOM 2506 C C . ASN A 1 314 ? 18.406 1.11 14.578 1 98.56 314 ASN A C 1
ATOM 2508 O O . ASN A 1 314 ? 18.391 -0.079 14.258 1 98.56 314 ASN A O 1
ATOM 2512 N N . LYS A 1 315 ? 18.234 1.539 15.789 1 98.62 315 LYS A N 1
ATOM 2513 C CA . LYS A 1 315 ? 17.938 0.584 16.859 1 98.62 315 LYS A CA 1
ATOM 2514 C C . LYS A 1 315 ? 16.609 -0.129 16.578 1 98.62 315 LYS A C 1
ATOM 2516 O O . LYS A 1 315 ? 16.484 -1.335 16.812 1 98.62 315 LYS A O 1
ATOM 2521 N N . VAL A 1 316 ? 15.648 0.604 16.156 1 98.69 316 VAL A N 1
ATOM 2522 C CA . VAL A 1 316 ? 14.352 0.031 15.82 1 98.69 316 VAL A CA 1
ATOM 2523 C C . VAL A 1 316 ? 14.5 -0.972 14.68 1 98.69 316 VAL A C 1
ATOM 2525 O O . VAL A 1 316 ? 13.875 -2.039 14.695 1 98.69 316 VAL A O 1
ATOM 2528 N N . MET A 1 317 ? 15.297 -0.621 13.641 1 98.75 317 MET A N 1
ATOM 2529 C CA . MET A 1 317 ? 15.508 -1.521 12.508 1 98.75 317 MET A CA 1
ATOM 2530 C C . MET A 1 317 ? 16.188 -2.809 12.969 1 98.75 317 MET A C 1
ATOM 2532 O O . MET A 1 317 ? 15.852 -3.895 12.492 1 98.75 317 MET A O 1
ATOM 2536 N N . GLU A 1 318 ? 17.156 -2.703 13.906 1 98.69 318 GLU A N 1
ATOM 2537 C CA . GLU A 1 318 ? 17.828 -3.887 14.438 1 98.69 318 GLU A CA 1
ATOM 2538 C C . GLU A 1 318 ? 16.844 -4.785 15.18 1 98.69 318 GLU A C 1
ATOM 2540 O O . GLU A 1 318 ? 16.891 -6.012 15.055 1 98.69 318 GLU A O 1
ATOM 2545 N N . LYS A 1 319 ? 16.016 -4.18 15.984 1 98.69 319 LYS A N 1
ATOM 2546 C CA . LYS A 1 319 ? 14.977 -4.941 16.672 1 98.69 319 LYS A CA 1
ATOM 2547 C C . LYS A 1 319 ? 14.047 -5.629 15.68 1 98.69 319 LYS A C 1
ATOM 2549 O O . LYS A 1 319 ? 13.688 -6.793 15.867 1 98.69 319 LYS A O 1
ATOM 2554 N N . THR A 1 320 ? 13.664 -4.898 14.688 1 98.75 320 THR A N 1
ATOM 2555 C CA . THR A 1 320 ? 12.797 -5.434 13.641 1 98.75 320 THR A CA 1
ATOM 2556 C C . THR A 1 320 ? 13.445 -6.641 12.977 1 98.75 320 THR A C 1
ATOM 2558 O O . THR A 1 320 ? 12.797 -7.672 12.781 1 98.75 320 THR A O 1
ATOM 2561 N N . LYS A 1 321 ? 14.742 -6.469 12.586 1 98.38 321 LYS A N 1
ATOM 2562 C CA . LYS A 1 321 ? 15.508 -7.57 12.008 1 98.38 321 LYS A CA 1
ATOM 2563 C C . LYS A 1 321 ? 15.422 -8.82 12.883 1 98.38 321 LYS A C 1
ATOM 2565 O O . LYS A 1 321 ? 15.094 -9.898 12.391 1 98.38 321 LYS A O 1
ATOM 2570 N N . TYR A 1 322 ? 15.641 -8.672 14.125 1 98.06 322 TYR A N 1
ATOM 2571 C CA . TYR A 1 322 ? 15.633 -9.789 15.062 1 98.06 322 TYR A CA 1
ATOM 2572 C C . TYR A 1 322 ? 14.258 -10.453 15.109 1 98.06 322 TYR A C 1
ATOM 2574 O O . TYR A 1 322 ? 14.156 -11.68 15.055 1 98.06 322 TYR A O 1
ATOM 2582 N N . GLU A 1 323 ? 13.219 -9.68 15.164 1 98.44 323 GLU A N 1
ATOM 2583 C CA . GLU A 1 323 ? 11.867 -10.211 15.305 1 98.44 323 GLU A CA 1
ATOM 2584 C C . GLU A 1 323 ? 11.414 -10.906 14.031 1 98.44 323 GLU A C 1
ATOM 2586 O O . GLU A 1 323 ? 10.727 -11.93 14.086 1 98.44 323 GLU A O 1
ATOM 2591 N N . VAL A 1 324 ? 11.734 -10.359 12.875 1 98.19 324 VAL A N 1
ATOM 2592 C CA . VAL A 1 324 ? 11.375 -10.977 11.602 1 98.19 324 VAL A CA 1
ATOM 2593 C C . VAL A 1 324 ? 12.07 -12.328 11.461 1 98.19 324 VAL A C 1
ATOM 2595 O O . VAL A 1 324 ? 11.438 -13.32 11.102 1 98.19 324 VAL A O 1
ATOM 2598 N N . GLU A 1 325 ? 13.398 -12.336 11.734 1 96.56 325 GLU A N 1
ATOM 2599 C CA . GLU A 1 325 ? 14.164 -13.578 11.641 1 96.56 325 GLU A CA 1
ATOM 2600 C C . GLU A 1 325 ? 13.625 -14.625 12.617 1 96.56 325 GLU A C 1
ATOM 2602 O O . GLU A 1 325 ? 13.531 -15.805 12.281 1 96.56 325 GLU A O 1
ATOM 2607 N N . THR A 1 326 ? 13.281 -14.203 13.828 1 96.56 326 THR A N 1
ATOM 2608 C CA . THR A 1 326 ? 12.719 -15.102 14.836 1 96.56 326 THR A CA 1
ATOM 2609 C C . THR A 1 326 ? 11.359 -15.633 14.383 1 96.56 326 THR A C 1
ATOM 2611 O O . THR A 1 326 ? 11.055 -16.812 14.602 1 96.56 326 THR A O 1
ATOM 2614 N N . HIS A 1 327 ? 10.508 -14.758 13.805 1 97.06 327 HIS A N 1
ATOM 2615 C CA . HIS A 1 327 ? 9.203 -15.164 13.289 1 97.06 327 HIS A CA 1
ATOM 2616 C C . HIS A 1 327 ? 9.344 -16.281 12.266 1 97.06 327 HIS A C 1
ATOM 2618 O O . HIS A 1 327 ? 8.633 -17.281 12.328 1 97.06 327 HIS A O 1
ATOM 2624 N N . LEU A 1 328 ? 10.203 -16.078 11.281 1 95.38 328 LEU A N 1
ATOM 2625 C CA . LEU A 1 328 ? 10.43 -17.062 10.227 1 95.38 328 LEU A CA 1
ATOM 2626 C C . LEU A 1 328 ? 10.867 -18.406 10.812 1 95.38 328 LEU A C 1
ATOM 2628 O O . LEU A 1 328 ? 10.352 -19.453 10.43 1 95.38 328 LEU A O 1
ATOM 2632 N N . LYS A 1 329 ? 11.828 -18.359 11.727 1 93.69 329 LYS A N 1
ATOM 2633 C CA . LYS A 1 329 ? 12.352 -19.578 12.359 1 93.69 329 LYS A CA 1
ATOM 2634 C C . LYS A 1 329 ? 11.258 -20.297 13.141 1 93.69 329 LYS A C 1
ATOM 2636 O O . LYS A 1 329 ? 11.117 -21.516 13.039 1 93.69 329 LYS A O 1
ATOM 2641 N N . SER A 1 330 ? 10.523 -19.516 13.906 1 95.25 330 SER A N 1
ATOM 2642 C CA . SER A 1 330 ? 9.484 -20.094 14.75 1 95.25 330 SER A CA 1
ATOM 2643 C C . SER A 1 330 ? 8.383 -20.734 13.914 1 95.25 330 SER A C 1
ATOM 2645 O O . SER A 1 330 ? 7.938 -21.844 14.203 1 95.25 330 SER A O 1
ATOM 2647 N N . GLN A 1 331 ? 7.91 -20.031 12.906 1 95.31 331 GLN A N 1
ATOM 2648 C CA . GLN A 1 331 ? 6.844 -20.547 12.055 1 95.31 331 GLN A CA 1
ATOM 2649 C C . GLN A 1 331 ? 7.305 -21.781 11.281 1 95.31 331 GLN A C 1
ATOM 2651 O O . GLN A 1 331 ? 6.523 -22.703 11.039 1 95.31 331 GLN A O 1
ATOM 2656 N N . TYR A 1 332 ? 8.539 -21.781 10.867 1 94.5 332 TYR A N 1
ATOM 2657 C CA . TYR A 1 332 ? 9.062 -22.953 10.18 1 94.5 332 TYR A CA 1
ATOM 2658 C C . TYR A 1 332 ? 9.102 -24.156 11.117 1 94.5 332 TYR A C 1
ATOM 2660 O O . TYR A 1 332 ? 8.812 -25.297 10.703 1 94.5 332 TYR A O 1
ATOM 2668 N N . GLU A 1 333 ? 9.562 -23.984 12.352 1 94.06 333 GLU A N 1
ATOM 2669 C CA . GLU A 1 333 ? 9.594 -25.062 13.32 1 94.06 333 GLU A CA 1
ATOM 2670 C C . GLU A 1 333 ? 8.203 -25.672 13.508 1 94.06 333 GLU A C 1
ATOM 2672 O O . GLU A 1 333 ? 8.062 -26.891 13.609 1 94.06 333 GLU A O 1
ATOM 2677 N N . LYS A 1 334 ? 7.219 -24.844 13.555 1 94.25 334 LYS A N 1
ATOM 2678 C CA . LYS A 1 334 ? 5.848 -25.328 13.688 1 94.25 334 LYS A CA 1
ATOM 2679 C C . LYS A 1 334 ? 5.41 -26.094 12.438 1 94.25 334 LYS A C 1
ATOM 2681 O O . LYS A 1 334 ? 4.727 -27.125 12.539 1 94.25 334 LYS A O 1
ATOM 2686 N N . PHE A 1 335 ? 5.773 -25.594 11.344 1 93.56 335 PHE A N 1
ATOM 2687 C CA . PHE A 1 335 ? 5.469 -26.266 10.094 1 93.56 335 PHE A CA 1
ATOM 2688 C C . PHE A 1 335 ? 6.125 -27.641 10.039 1 93.56 335 PHE A C 1
ATOM 2690 O O . PHE A 1 335 ? 5.484 -28.625 9.656 1 93.56 335 PHE A O 1
ATOM 2697 N N . LYS A 1 336 ? 7.398 -27.656 10.398 1 91.56 336 LYS A N 1
ATOM 2698 C CA . LYS A 1 336 ? 8.164 -28.906 10.414 1 91.56 336 LYS A CA 1
ATOM 2699 C C . LYS A 1 336 ? 7.5 -29.953 11.305 1 91.56 336 LYS A C 1
ATOM 2701 O O . LYS A 1 336 ? 7.457 -31.125 10.953 1 91.56 336 LYS A O 1
ATOM 2706 N N . GLU A 1 337 ? 7.055 -29.562 12.352 1 91.12 337 GLU A N 1
ATOM 2707 C CA . GLU A 1 337 ? 6.387 -30.469 13.281 1 91.12 337 GLU A CA 1
ATOM 2708 C C . GLU A 1 337 ? 5.133 -31.062 12.656 1 91.12 337 GLU A C 1
ATOM 2710 O O . GLU A 1 337 ? 4.859 -32.25 12.82 1 91.12 337 GLU A O 1
ATOM 2715 N N . LYS A 1 338 ? 4.402 -30.312 11.922 1 90.38 338 LYS A N 1
ATOM 2716 C CA . LYS A 1 338 ? 3.178 -30.781 11.281 1 90.38 338 LYS A CA 1
ATOM 2717 C C . LYS A 1 338 ? 3.492 -31.656 10.078 1 90.38 338 LYS A C 1
ATOM 2719 O O . LYS A 1 338 ? 2.789 -32.656 9.82 1 90.38 338 LYS A O 1
ATOM 2724 N N . ALA A 1 339 ? 4.48 -31.25 9.32 1 87.38 339 ALA A N 1
ATOM 2725 C CA . ALA A 1 339 ? 4.816 -31.938 8.086 1 87.38 339 ALA A CA 1
ATOM 2726 C C . ALA A 1 339 ? 5.668 -33.188 8.367 1 87.38 339 ALA A C 1
ATOM 2728 O O . ALA A 1 339 ? 5.785 -34.062 7.516 1 87.38 339 ALA A O 1
ATOM 2729 N N . GLY A 1 340 ? 6.195 -33.312 9.578 1 80.94 340 GLY A N 1
ATOM 2730 C CA . GLY A 1 340 ? 7.074 -34.406 9.906 1 80.94 340 GLY A CA 1
ATOM 2731 C C . GLY A 1 340 ? 8.414 -34.344 9.188 1 80.94 340 GLY A C 1
ATOM 2732 O O . GLY A 1 340 ? 8.953 -35.375 8.773 1 80.94 340 GLY A O 1
ATOM 2733 N N . GLN A 1 341 ? 8.773 -33.094 8.859 1 73.38 341 GLN A N 1
ATOM 2734 C CA . GLN A 1 341 ? 10.031 -32.906 8.156 1 73.38 341 GLN A CA 1
ATOM 2735 C C . GLN A 1 341 ? 11.172 -32.625 9.133 1 73.38 341 GLN A C 1
ATOM 2737 O O . GLN A 1 341 ? 10.938 -32.25 10.289 1 73.38 341 GLN A O 1
ATOM 2742 N N . ILE A 1 342 ? 12.438 -32.906 8.68 1 68 342 ILE A N 1
ATOM 2743 C CA . ILE A 1 342 ? 13.562 -32.781 9.602 1 68 342 ILE A CA 1
ATOM 2744 C C . ILE A 1 342 ? 14.508 -31.703 9.117 1 68 342 ILE A C 1
ATOM 2746 O O . ILE A 1 342 ? 15.297 -31.156 9.898 1 68 342 ILE A O 1
ATOM 2750 N N . GLU A 1 343 ? 14.242 -31.156 7.984 1 73.06 343 GLU A N 1
ATOM 2751 C CA . GLU A 1 343 ? 15.25 -30.281 7.406 1 73.06 343 GLU A CA 1
ATOM 2752 C C . GLU A 1 343 ? 15.219 -28.906 8.047 1 73.06 343 GLU A C 1
ATOM 2754 O O . GLU A 1 343 ? 14.188 -28.469 8.562 1 73.06 343 GLU A O 1
ATOM 2759 N N . GLN A 1 344 ? 16.438 -28.312 8.07 1 71.69 344 GLN A N 1
ATOM 2760 C CA . GLN A 1 344 ? 16.578 -26.984 8.656 1 71.69 344 GLN A CA 1
ATOM 2761 C C . GLN A 1 344 ? 15.945 -25.922 7.77 1 71.69 344 GLN A C 1
ATOM 2763 O O . GLN A 1 344 ? 15.906 -26.062 6.547 1 71.69 344 GLN A O 1
ATOM 2768 N N . GLY A 1 345 ? 15.383 -24.922 8.414 1 72.19 345 GLY A N 1
ATOM 2769 C CA . GLY A 1 345 ? 14.703 -23.812 7.766 1 72.19 345 GLY A CA 1
ATOM 2770 C C . GLY A 1 345 ? 15.656 -22.828 7.117 1 72.19 345 GLY A C 1
ATOM 2771 O O . GLY A 1 345 ? 16.875 -22.984 7.199 1 72.19 345 GLY A O 1
ATOM 2772 N N . PRO A 1 346 ? 15.07 -21.891 6.449 1 73.56 346 PRO A N 1
ATOM 2773 C CA . PRO A 1 346 ? 15.875 -20.875 5.77 1 73.56 346 PRO A CA 1
ATOM 2774 C C . PRO A 1 346 ? 16.688 -20.031 6.742 1 73.56 346 PRO A C 1
ATOM 2776 O O . PRO A 1 346 ? 16.25 -19.781 7.867 1 73.56 346 PRO A O 1
ATOM 2779 N N . SER A 1 347 ? 17.938 -19.844 6.402 1 75.56 347 SER A N 1
ATOM 2780 C CA . SER A 1 347 ? 18.75 -18.875 7.152 1 75.56 347 SER A CA 1
ATOM 2781 C C . SER A 1 347 ? 18.859 -17.547 6.406 1 75.56 347 SER A C 1
ATOM 2783 O O . SER A 1 347 ? 19.453 -17.484 5.324 1 75.56 347 SER A O 1
ATOM 2785 N N . LEU A 1 348 ? 18.094 -16.656 6.887 1 82.44 348 LEU A N 1
ATOM 2786 C CA . LEU A 1 348 ? 18.156 -15.352 6.25 1 82.44 348 LEU A CA 1
ATOM 2787 C C . LEU A 1 348 ? 18.797 -14.32 7.176 1 82.44 348 LEU A C 1
ATOM 2789 O O . LEU A 1 348 ? 18.641 -14.391 8.398 1 82.44 348 LEU A O 1
ATOM 2793 N N . ASN A 1 349 ? 19.719 -13.547 6.664 1 89.94 349 ASN A N 1
ATOM 2794 C CA . ASN A 1 349 ? 20.312 -12.398 7.348 1 89.94 349 ASN A CA 1
ATOM 2795 C C . ASN A 1 349 ? 19.906 -11.078 6.688 1 89.94 349 ASN A C 1
ATOM 2797 O O . ASN A 1 349 ? 20.312 -10.797 5.562 1 89.94 349 ASN A O 1
ATOM 2801 N N . ILE A 1 350 ? 19.172 -10.312 7.414 1 96.81 350 ILE A N 1
ATOM 2802 C CA . ILE A 1 350 ? 18.672 -9.055 6.871 1 96.81 350 ILE A CA 1
ATOM 2803 C C . ILE A 1 350 ? 19.734 -7.965 7.039 1 96.81 350 ILE A C 1
ATOM 2805 O O . ILE A 1 350 ? 20.219 -7.73 8.148 1 96.81 350 ILE A O 1
ATOM 2809 N N . SER A 1 351 ? 20.109 -7.312 6.008 1 97.69 351 SER A N 1
ATOM 2810 C CA . SER A 1 351 ? 21.031 -6.184 6.055 1 97.69 351 SER A CA 1
ATOM 2811 C C . SER A 1 351 ? 20.312 -4.898 6.449 1 97.69 351 SER A C 1
ATOM 2813 O O . SER A 1 351 ? 19.188 -4.66 6.031 1 97.69 351 SER A O 1
ATOM 2815 N N . ILE A 1 352 ? 20.953 -4.148 7.289 1 98.5 352 ILE A N 1
ATOM 2816 C CA . ILE A 1 352 ? 20.469 -2.822 7.648 1 98.5 352 ILE A CA 1
ATOM 2817 C C . ILE A 1 352 ? 21.359 -1.756 7.023 1 98.5 352 ILE A C 1
ATOM 2819 O O . ILE A 1 352 ? 22.578 -1.725 7.273 1 98.5 352 ILE A O 1
ATOM 2823 N N . LEU A 1 353 ? 20.766 -0.89 6.203 1 98.5 353 LEU A N 1
ATOM 2824 C CA . LEU A 1 353 ? 21.562 0.09 5.469 1 98.5 353 LEU A CA 1
ATOM 2825 C C . LEU A 1 353 ? 20.906 1.467 5.52 1 98.5 353 LEU A C 1
ATOM 2827 O O . LEU A 1 353 ? 19.688 1.573 5.609 1 98.5 353 LEU A O 1
ATOM 2831 N N . SER A 1 354 ? 21.719 2.512 5.52 1 98.12 354 SER A N 1
ATOM 2832 C CA . SER A 1 354 ? 21.25 3.846 5.164 1 98.12 354 SER A CA 1
ATOM 2833 C C . SER A 1 354 ? 21.25 4.051 3.654 1 98.12 354 SER A C 1
ATOM 2835 O O . SER A 1 354 ? 21.922 3.312 2.924 1 98.12 354 SER A O 1
ATOM 2837 N N . TYR A 1 355 ? 20.516 4.992 3.186 1 98.12 355 TYR A N 1
ATOM 2838 C CA . TYR A 1 355 ? 20.531 5.332 1.767 1 98.12 355 TYR A CA 1
ATOM 2839 C C . TYR A 1 355 ? 21.953 5.613 1.289 1 98.12 355 TYR A C 1
ATOM 2841 O O . TYR A 1 355 ? 22.344 5.168 0.212 1 98.12 355 TYR A O 1
ATOM 2849 N N . GLU A 1 356 ? 22.719 6.363 2.088 1 96.88 356 GLU A N 1
ATOM 2850 C CA . GLU A 1 356 ? 24.094 6.695 1.738 1 96.88 356 GLU A CA 1
ATOM 2851 C C . GLU A 1 356 ? 24.922 5.438 1.536 1 96.88 356 GLU A C 1
ATOM 2853 O O . GLU A 1 356 ? 25.688 5.34 0.567 1 96.88 356 GLU A O 1
ATOM 2858 N N . GLU A 1 357 ? 24.812 4.492 2.482 1 97.88 357 GLU A N 1
ATOM 2859 C CA . GLU A 1 357 ? 25.562 3.24 2.381 1 97.88 357 GLU A CA 1
ATOM 2860 C C . GLU A 1 357 ? 25.156 2.463 1.129 1 97.88 357 GLU A C 1
ATOM 2862 O O . GLU A 1 357 ? 26.016 1.888 0.451 1 97.88 357 GLU A O 1
ATOM 2867 N N . LEU A 1 358 ? 23.844 2.402 0.847 1 98 358 LEU A N 1
ATOM 2868 C CA . LEU A 1 358 ? 23.359 1.709 -0.335 1 98 358 LEU A CA 1
ATOM 2869 C C . LEU A 1 358 ? 23.875 2.361 -1.609 1 98 358 LEU A C 1
ATOM 2871 O O . LEU A 1 358 ? 24.297 1.667 -2.539 1 98 358 LEU A O 1
ATOM 2875 N N . TYR A 1 359 ? 23.781 3.709 -1.648 1 97.19 359 TYR A N 1
ATOM 2876 C CA . TYR A 1 359 ? 24.297 4.457 -2.791 1 97.19 359 TYR A CA 1
ATOM 2877 C C . TYR A 1 359 ? 25.781 4.156 -3.021 1 97.19 359 TYR A C 1
ATOM 2879 O O . TYR A 1 359 ? 26.188 3.879 -4.148 1 97.19 359 TYR A O 1
ATOM 2887 N N . ASN A 1 360 ? 26.578 4.207 -2.006 1 97.5 360 ASN A N 1
ATOM 2888 C CA . ASN A 1 360 ? 28 3.943 -2.102 1 97.5 360 ASN A CA 1
ATOM 2889 C C . ASN A 1 360 ? 28.281 2.521 -2.576 1 97.5 360 ASN A C 1
ATOM 2891 O O . ASN A 1 360 ? 29.219 2.291 -3.344 1 97.5 360 ASN A O 1
ATOM 2895 N N . GLU A 1 361 ? 27.516 1.602 -2.057 1 96.81 361 GLU A N 1
ATOM 2896 C CA . GLU A 1 361 ? 27.672 0.221 -2.506 1 96.81 361 GLU A CA 1
ATOM 2897 C C . GLU A 1 361 ? 27.391 0.094 -4 1 96.81 361 GLU A C 1
ATOM 2899 O O . GLU A 1 361 ? 28.109 -0.608 -4.715 1 96.81 361 GLU A O 1
ATOM 2904 N N . ALA A 1 362 ? 26.344 0.714 -4.504 1 95.88 362 ALA A N 1
ATOM 2905 C CA . ALA A 1 362 ? 26.016 0.691 -5.926 1 95.88 362 ALA A CA 1
ATOM 2906 C C . ALA A 1 362 ? 27.141 1.302 -6.758 1 95.88 362 ALA A C 1
ATOM 2908 O O . ALA A 1 362 ? 27.516 0.763 -7.801 1 95.88 362 ALA A O 1
ATOM 2909 N N . VAL A 1 363 ? 27.672 2.439 -6.277 1 96.75 363 VAL A N 1
ATOM 2910 C CA . VAL A 1 363 ? 28.75 3.117 -6.973 1 96.75 363 VAL A CA 1
ATOM 2911 C C . VAL A 1 363 ? 29.984 2.215 -7.004 1 96.75 363 VAL A C 1
ATOM 2913 O O . VAL A 1 363 ? 30.688 2.137 -8.023 1 96.75 363 VAL A O 1
ATOM 2916 N N . ASN A 1 364 ? 30.312 1.629 -5.926 1 96.25 364 ASN A N 1
ATOM 2917 C CA . ASN A 1 364 ? 31.469 0.742 -5.836 1 96.25 364 ASN A CA 1
ATOM 2918 C C . ASN A 1 364 ? 31.359 -0.419 -6.82 1 96.25 364 ASN A C 1
ATOM 2920 O O . ASN A 1 364 ? 32.344 -0.819 -7.426 1 96.25 364 ASN A O 1
ATOM 2924 N N . LYS A 1 365 ? 30.203 -0.909 -7 1 90.88 365 LYS A N 1
ATOM 2925 C CA . LYS A 1 365 ? 30.016 -2.121 -7.793 1 90.88 365 LYS A CA 1
ATOM 2926 C C . LYS A 1 365 ? 29.844 -1.789 -9.273 1 90.88 365 LYS A C 1
ATOM 2928 O O . LYS A 1 365 ? 30.219 -2.576 -10.141 1 90.88 365 LYS A O 1
ATOM 2933 N N . PHE A 1 366 ? 29.156 -0.666 -9.578 1 92.31 366 PHE A N 1
ATOM 2934 C CA . PHE A 1 366 ? 28.75 -0.454 -10.961 1 92.31 366 PHE A CA 1
ATOM 2935 C C . PHE A 1 366 ? 29.344 0.831 -11.516 1 92.31 366 PHE A C 1
ATOM 2937 O O . PHE A 1 366 ? 29.25 1.1 -12.719 1 92.31 366 PHE A O 1
ATOM 2944 N N . GLY A 1 367 ? 29.953 1.619 -10.664 1 95.5 367 GLY A N 1
ATOM 2945 C CA . GLY A 1 367 ? 30.516 2.9 -11.07 1 95.5 367 GLY A CA 1
ATOM 2946 C C . GLY A 1 367 ? 29.531 4.047 -10.93 1 95.5 367 GLY A C 1
ATOM 2947 O O . GLY A 1 367 ? 28.328 3.873 -11.133 1 95.5 367 GLY A O 1
ATOM 2948 N N . GLN A 1 368 ? 30 5.176 -10.641 1 96.06 368 GLN A N 1
ATOM 2949 C CA . GLN A 1 368 ? 29.188 6.359 -10.406 1 96.06 368 GLN A CA 1
ATOM 2950 C C . GLN A 1 368 ? 28.422 6.758 -11.672 1 96.06 368 GLN A C 1
ATOM 2952 O O . GLN A 1 368 ? 27.266 7.188 -11.594 1 96.06 368 GLN A O 1
ATOM 2957 N N . GLU A 1 369 ? 29.031 6.633 -12.805 1 96.25 369 GLU A N 1
ATOM 2958 C CA . GLU A 1 369 ? 28.406 7.027 -14.07 1 96.25 369 GLU A CA 1
ATOM 2959 C C . GLU A 1 369 ? 27.141 6.227 -14.344 1 96.25 369 GLU A C 1
ATOM 2961 O O . GLU A 1 369 ? 26.125 6.789 -14.742 1 96.25 369 GLU A O 1
ATOM 2966 N N . GLU A 1 370 ? 27.234 5.004 -14.086 1 94.5 370 GLU A N 1
ATOM 2967 C CA . GLU A 1 370 ? 26.078 4.141 -14.32 1 94.5 370 GLU A CA 1
ATOM 2968 C C . GLU A 1 370 ? 24.953 4.445 -13.344 1 94.5 370 GLU A C 1
ATOM 2970 O O . GLU A 1 370 ? 23.781 4.48 -13.727 1 94.5 370 GLU A O 1
ATOM 2975 N N . VAL A 1 371 ? 25.281 4.617 -12.109 1 95 371 VAL A N 1
ATOM 2976 C CA . VAL A 1 371 ? 24.297 4.926 -11.086 1 95 371 VAL A CA 1
ATOM 2977 C C . VAL A 1 371 ? 23.578 6.23 -11.422 1 95 371 VAL A C 1
ATOM 2979 O O . VAL A 1 371 ? 22.344 6.316 -11.344 1 95 371 VAL A O 1
ATOM 2982 N N . GLU A 1 372 ? 24.344 7.215 -11.852 1 94.88 372 GLU A N 1
ATOM 2983 C CA . GLU A 1 372 ? 23.781 8.516 -12.172 1 94.88 372 GLU A CA 1
ATOM 2984 C C . GLU A 1 372 ? 22.938 8.453 -13.445 1 94.88 372 GLU A C 1
ATOM 2986 O O . GLU A 1 372 ? 21.938 9.164 -13.57 1 94.88 372 GLU A O 1
ATOM 2991 N N . ARG A 1 373 ? 23.422 7.719 -14.375 1 94.62 373 ARG A N 1
ATOM 2992 C CA . ARG A 1 373 ? 22.641 7.535 -15.602 1 94.62 373 ARG A CA 1
ATOM 2993 C C . ARG A 1 373 ? 21.266 6.961 -15.305 1 94.62 373 ARG A C 1
ATOM 2995 O O . ARG A 1 373 ? 20.266 7.434 -15.844 1 94.62 373 ARG A O 1
ATOM 3002 N N . ARG A 1 374 ? 21.203 5.973 -14.492 1 92.81 374 ARG A N 1
ATOM 3003 C CA . ARG A 1 374 ? 19.922 5.348 -14.125 1 92.81 374 ARG A CA 1
ATOM 3004 C C . ARG A 1 374 ? 19.016 6.34 -13.406 1 92.81 374 ARG A C 1
ATOM 3006 O O . ARG A 1 374 ? 17.812 6.402 -13.68 1 92.81 374 ARG A O 1
ATOM 3013 N N . ARG A 1 375 ? 19.562 7.012 -12.492 1 93.19 375 ARG A N 1
ATOM 3014 C CA . ARG A 1 375 ? 18.812 8.016 -11.75 1 93.19 375 ARG A CA 1
ATOM 3015 C C . ARG A 1 375 ? 18.234 9.078 -12.68 1 93.19 375 ARG A C 1
ATOM 3017 O O . ARG A 1 375 ? 17.094 9.508 -12.523 1 93.19 375 ARG A O 1
ATOM 3024 N N . ALA A 1 376 ? 19.031 9.508 -13.617 1 93.88 376 ALA A N 1
ATOM 3025 C CA . ALA A 1 376 ? 18.594 10.508 -14.586 1 93.88 376 ALA A CA 1
ATOM 3026 C C . ALA A 1 376 ? 17.438 9.977 -15.438 1 93.88 376 ALA A C 1
ATOM 3028 O O . ALA A 1 376 ? 16.516 10.719 -15.758 1 93.88 376 ALA A O 1
ATOM 3029 N N . ASN A 1 377 ? 17.547 8.758 -15.812 1 93.81 377 ASN A N 1
ATOM 3030 C CA . ASN A 1 377 ? 16.484 8.133 -16.594 1 93.81 377 ASN A CA 1
ATOM 3031 C C . ASN A 1 377 ? 15.172 8.086 -15.805 1 93.81 377 ASN A C 1
ATOM 3033 O O . ASN A 1 377 ? 14.094 8.281 -16.375 1 93.81 377 ASN A O 1
ATOM 3037 N N . LEU A 1 378 ? 15.25 7.75 -14.523 1 93.25 378 LEU A N 1
ATOM 3038 C CA . LEU A 1 378 ? 14.07 7.727 -13.664 1 93.25 378 LEU A CA 1
ATOM 3039 C C . LEU A 1 378 ? 13.43 9.109 -13.578 1 93.25 378 LEU A C 1
ATOM 3041 O O . LEU A 1 378 ? 12.203 9.227 -13.562 1 93.25 378 LEU A O 1
ATOM 3045 N N . LEU A 1 379 ? 14.219 10.133 -13.492 1 91.44 379 LEU A N 1
ATOM 3046 C CA . LEU A 1 379 ? 13.711 11.5 -13.414 1 91.44 379 LEU A CA 1
ATOM 3047 C C . LEU A 1 379 ? 12.945 11.859 -14.68 1 91.44 379 LEU A C 1
ATOM 3049 O O . LEU A 1 379 ? 11.891 12.5 -14.609 1 91.44 379 LEU A O 1
ATOM 3053 N N . ASN A 1 380 ? 13.469 11.469 -15.789 1 90.62 380 ASN A N 1
ATOM 3054 C CA . ASN A 1 380 ? 12.852 11.766 -17.078 1 90.62 380 ASN A CA 1
ATOM 3055 C C . ASN A 1 380 ? 11.477 11.117 -17.203 1 90.62 380 ASN A C 1
ATOM 3057 O O . ASN A 1 380 ? 10.602 11.625 -17.906 1 90.62 380 ASN A O 1
ATOM 3061 N N . GLU A 1 381 ? 11.289 10.062 -16.5 1 89.88 381 GLU A N 1
ATOM 3062 C CA . GLU A 1 381 ? 10.047 9.312 -16.609 1 89.88 381 GLU A CA 1
ATOM 3063 C C . GLU A 1 381 ? 9.156 9.547 -15.383 1 89.88 381 GLU A C 1
ATOM 3065 O O . GLU A 1 381 ? 8.172 8.836 -15.18 1 89.88 381 GLU A O 1
ATOM 3070 N N . ARG A 1 382 ? 9.508 10.469 -14.594 1 89.75 382 ARG A N 1
ATOM 3071 C CA . ARG A 1 382 ? 8.828 10.664 -13.32 1 89.75 382 ARG A CA 1
ATOM 3072 C C . ARG A 1 382 ? 7.359 11.023 -13.531 1 89.75 382 ARG A C 1
ATOM 3074 O O . ARG A 1 382 ? 7.047 11.961 -14.266 1 89.75 382 ARG A O 1
ATOM 3081 N N . GLN A 1 383 ? 6.488 10.25 -12.883 1 85.25 383 GLN A N 1
ATOM 3082 C CA . GLN A 1 383 ? 5.055 10.508 -12.953 1 85.25 383 GLN A CA 1
ATOM 3083 C C . GLN A 1 383 ? 4.445 10.617 -11.555 1 85.25 383 GLN A C 1
ATOM 3085 O O . GLN A 1 383 ? 3.23 10.773 -11.414 1 85.25 383 GLN A O 1
ATOM 3090 N N . THR A 1 384 ? 5.254 10.57 -10.531 1 86.31 384 THR A N 1
ATOM 3091 C CA . THR A 1 384 ? 4.754 10.484 -9.164 1 86.31 384 THR A CA 1
ATOM 3092 C C . THR A 1 384 ? 5.219 11.688 -8.344 1 86.31 384 THR A C 1
ATOM 3094 O O . THR A 1 384 ? 6.098 12.438 -8.773 1 86.31 384 THR A O 1
ATOM 3097 N N . GLY A 1 385 ? 4.613 11.844 -7.184 1 88.62 385 GLY A N 1
ATOM 3098 C CA . GLY A 1 385 ? 5.012 12.898 -6.258 1 88.62 385 GLY A CA 1
ATOM 3099 C C . GLY A 1 385 ? 6.355 12.641 -5.605 1 88.62 385 GLY A C 1
ATOM 3100 O O . GLY A 1 385 ? 6.977 11.602 -5.84 1 88.62 385 GLY A O 1
ATOM 3101 N N . ASP A 1 386 ? 6.82 13.484 -4.805 1 91.75 386 ASP A N 1
ATOM 3102 C CA . ASP A 1 386 ? 8.172 13.492 -4.246 1 91.75 386 ASP A CA 1
ATOM 3103 C C . ASP A 1 386 ? 8.422 12.25 -3.398 1 91.75 386 ASP A C 1
ATOM 3105 O O . ASP A 1 386 ? 9.5 11.656 -3.461 1 91.75 386 ASP A O 1
ATOM 3109 N N . ARG A 1 387 ? 7.477 11.898 -2.588 1 95.12 387 ARG A N 1
ATOM 3110 C CA . ARG A 1 387 ? 7.668 10.773 -1.679 1 95.12 387 ARG A CA 1
ATOM 3111 C C . ARG A 1 387 ? 7.742 9.453 -2.447 1 95.12 387 ARG A C 1
ATOM 3113 O O . ARG A 1 387 ? 8.609 8.625 -2.172 1 95.12 387 ARG A O 1
ATOM 3120 N N . ASP A 1 388 ? 6.809 9.227 -3.375 1 94.56 388 ASP A N 1
ATOM 3121 C CA . ASP A 1 388 ? 6.828 8.023 -4.203 1 94.56 388 ASP A CA 1
ATOM 3122 C C . ASP A 1 388 ? 8.102 7.957 -5.047 1 94.56 388 ASP A C 1
ATOM 3124 O O . ASP A 1 388 ? 8.688 6.887 -5.215 1 94.56 388 ASP A O 1
ATOM 3128 N N . PHE A 1 389 ? 8.469 9.094 -5.586 1 95.25 389 PHE A N 1
ATOM 3129 C CA . PHE A 1 389 ? 9.672 9.125 -6.41 1 95.25 389 PHE A CA 1
ATOM 3130 C C . PHE A 1 389 ? 10.914 8.828 -5.57 1 95.25 389 PHE A C 1
ATOM 3132 O O . PHE A 1 389 ? 11.828 8.141 -6.027 1 95.25 389 PHE A O 1
ATOM 3139 N N . SER A 1 390 ? 10.984 9.414 -4.336 1 96.5 390 SER A N 1
ATOM 3140 C CA . SER A 1 390 ? 12.062 9.055 -3.424 1 96.5 390 SER A CA 1
ATOM 3141 C C . SER A 1 390 ? 12.164 7.539 -3.25 1 96.5 390 SER A C 1
ATOM 3143 O O . SER A 1 390 ? 13.258 6.977 -3.275 1 96.5 390 SER A O 1
ATOM 3145 N N . THR A 1 391 ? 11.062 6.926 -3.08 1 97.5 391 THR A N 1
ATOM 3146 C CA . THR A 1 391 ? 10.992 5.477 -2.91 1 97.5 391 THR A CA 1
ATOM 3147 C C . THR A 1 391 ? 11.531 4.762 -4.148 1 97.5 391 THR A C 1
ATOM 3149 O O . THR A 1 391 ? 12.273 3.789 -4.035 1 97.5 391 THR A O 1
ATOM 3152 N N . ILE A 1 392 ? 11.109 5.23 -5.332 1 96.31 392 ILE A N 1
ATOM 3153 C CA . ILE A 1 392 ? 11.531 4.629 -6.594 1 96.31 392 ILE A CA 1
ATOM 3154 C C . ILE A 1 392 ? 13.047 4.711 -6.723 1 96.31 392 ILE A C 1
ATOM 3156 O O . ILE A 1 392 ? 13.695 3.756 -7.164 1 96.31 392 ILE A O 1
ATOM 3160 N N . LEU A 1 393 ? 13.641 5.855 -6.352 1 96.44 393 LEU A N 1
ATOM 3161 C CA . LEU A 1 393 ? 15.086 6.035 -6.406 1 96.44 393 LEU A CA 1
ATOM 3162 C C . LEU A 1 393 ? 15.797 5.02 -5.516 1 96.44 393 LEU A C 1
ATOM 3164 O O . LEU A 1 393 ? 16.781 4.406 -5.926 1 96.44 393 LEU A O 1
ATOM 3168 N N . VAL A 1 394 ? 15.305 4.875 -4.32 1 97.94 394 VAL A N 1
ATOM 3169 C CA . VAL A 1 394 ? 15.914 3.945 -3.373 1 97.94 394 VAL A CA 1
ATOM 3170 C C . VAL A 1 394 ? 15.734 2.512 -3.865 1 97.94 394 VAL A C 1
ATOM 3172 O O . VAL A 1 394 ? 16.656 1.698 -3.789 1 97.94 394 VAL A O 1
ATOM 3175 N N . GLN A 1 395 ? 14.555 2.201 -4.312 1 96.81 395 GLN A N 1
ATOM 3176 C CA . GLN A 1 395 ? 14.234 0.866 -4.809 1 96.81 395 GLN A CA 1
ATOM 3177 C C . GLN A 1 395 ? 15.164 0.473 -5.957 1 96.81 395 GLN A C 1
ATOM 3179 O O . GLN A 1 395 ? 15.625 -0.667 -6.023 1 96.81 395 GLN A O 1
ATOM 3184 N N . ASP A 1 396 ? 15.375 1.387 -6.902 1 95.25 396 ASP A N 1
ATOM 3185 C CA . ASP A 1 396 ? 16.25 1.108 -8.039 1 95.25 396 ASP A CA 1
ATOM 3186 C C . ASP A 1 396 ? 17.656 0.753 -7.578 1 95.25 396 ASP A C 1
ATOM 3188 O O . ASP A 1 396 ? 18.266 -0.185 -8.094 1 95.25 396 ASP A O 1
ATOM 3192 N N . LEU A 1 397 ? 18.188 1.513 -6.648 1 96.25 397 LEU A N 1
ATOM 3193 C CA . LEU A 1 397 ? 19.5 1.207 -6.086 1 96.25 397 LEU A CA 1
ATOM 3194 C C . LEU A 1 397 ? 19.484 -0.154 -5.398 1 96.25 397 LEU A C 1
ATOM 3196 O O . LEU A 1 397 ? 20.453 -0.912 -5.504 1 96.25 397 LEU A O 1
ATOM 3200 N N . ALA A 1 398 ? 18.453 -0.401 -4.645 1 96.75 398 ALA A N 1
ATOM 3201 C CA . ALA A 1 398 ? 18.344 -1.686 -3.961 1 96.75 398 ALA A CA 1
ATOM 3202 C C . ALA A 1 398 ? 18.359 -2.842 -4.957 1 96.75 398 ALA A C 1
ATOM 3204 O O . ALA A 1 398 ? 18.969 -3.881 -4.699 1 96.75 398 ALA A O 1
ATOM 3205 N N . TYR A 1 399 ? 17.656 -2.668 -6.051 1 92.81 399 TYR A N 1
ATOM 3206 C CA . TYR A 1 399 ? 17.641 -3.691 -7.086 1 92.81 399 TYR A CA 1
ATOM 3207 C C . TYR A 1 399 ? 19.047 -3.908 -7.656 1 92.81 399 TYR A C 1
ATOM 3209 O O . TYR A 1 399 ? 19.422 -5.039 -7.977 1 92.81 399 TYR A O 1
ATOM 3217 N N . MET A 1 400 ? 19.797 -2.812 -7.824 1 91.31 400 MET A N 1
ATOM 3218 C CA . MET A 1 400 ? 21.172 -2.926 -8.281 1 91.31 400 MET A CA 1
ATOM 3219 C C . MET A 1 400 ? 22.016 -3.715 -7.277 1 91.31 400 MET A C 1
ATOM 3221 O O . MET A 1 400 ? 22.938 -4.434 -7.664 1 91.31 400 MET A O 1
ATOM 3225 N N . CYS A 1 401 ? 21.656 -3.578 -6.031 1 92.5 401 CYS A N 1
ATOM 3226 C CA . CYS A 1 401 ? 22.438 -4.207 -4.965 1 92.5 401 CYS A CA 1
ATOM 3227 C C . CYS A 1 401 ? 21.688 -5.406 -4.387 1 92.5 401 CYS A C 1
ATOM 3229 O O . CYS A 1 401 ? 21.656 -5.59 -3.168 1 92.5 401 CYS A O 1
ATOM 3231 N N . SER A 1 402 ? 21.094 -6.156 -5.207 1 87.94 402 SER A N 1
ATOM 3232 C CA . SER A 1 402 ? 20.25 -7.27 -4.789 1 87.94 402 SER A CA 1
ATOM 3233 C C . SER A 1 402 ? 21.047 -8.305 -4 1 87.94 402 SER A C 1
ATOM 3235 O O . SER A 1 402 ? 20.469 -9.094 -3.244 1 87.94 402 SER A O 1
ATOM 3237 N N . HIS A 1 403 ? 22.359 -8.328 -4.082 1 84.12 403 HIS A N 1
ATOM 3238 C CA . HIS A 1 403 ? 23.219 -9.258 -3.355 1 84.12 403 HIS A CA 1
ATOM 3239 C C . HIS A 1 403 ? 23.188 -8.977 -1.856 1 84.12 403 HIS A C 1
ATOM 3241 O O . HIS A 1 403 ? 23.578 -9.82 -1.054 1 84.12 403 HIS A O 1
ATOM 3247 N N . LEU A 1 404 ? 22.688 -7.801 -1.511 1 91.06 404 LEU A N 1
ATOM 3248 C CA . LEU A 1 404 ? 22.594 -7.438 -0.101 1 91.06 404 LEU A CA 1
ATOM 3249 C C . LEU A 1 404 ? 21.25 -7.844 0.474 1 91.06 404 LEU A C 1
ATOM 3251 O O . LEU A 1 404 ? 21.031 -7.746 1.684 1 91.06 404 LEU A O 1
ATOM 3255 N N . ALA A 1 405 ? 20.344 -8.336 -0.405 1 91.75 405 ALA A N 1
ATOM 3256 C CA . ALA A 1 405 ? 19.016 -8.719 0.053 1 91.75 405 ALA A CA 1
ATOM 3257 C C . ALA A 1 405 ? 19.062 -10.031 0.842 1 91.75 405 ALA A C 1
ATOM 3259 O O . ALA A 1 405 ? 19.906 -10.891 0.578 1 91.75 405 ALA A O 1
ATOM 3260 N N . PRO A 1 406 ? 18.141 -10.141 1.829 1 95.75 406 PRO A N 1
ATOM 3261 C CA . PRO A 1 406 ? 17.125 -9.164 2.25 1 95.75 406 PRO A CA 1
ATOM 3262 C C . PRO A 1 406 ? 17.734 -7.969 2.982 1 95.75 406 PRO A C 1
ATOM 3264 O O . PRO A 1 406 ? 18.781 -8.086 3.611 1 95.75 406 PRO A O 1
ATOM 3267 N N . MET A 1 407 ? 17.031 -6.785 2.895 1 98.31 407 MET A N 1
ATOM 3268 C CA . MET A 1 407 ? 17.594 -5.594 3.516 1 98.31 407 MET A CA 1
ATOM 3269 C C . MET A 1 407 ? 16.5 -4.621 3.934 1 98.31 407 MET A C 1
ATOM 3271 O O . MET A 1 407 ? 15.383 -4.68 3.42 1 98.31 407 MET A O 1
ATOM 3275 N N . ILE A 1 408 ? 16.75 -3.826 4.898 1 98.88 408 ILE A N 1
ATOM 3276 C CA . ILE A 1 408 ? 15.984 -2.633 5.262 1 98.88 408 ILE A CA 1
ATOM 3277 C C . ILE A 1 408 ? 16.844 -1.39 5.043 1 98.88 408 ILE A C 1
ATOM 3279 O O . ILE A 1 408 ? 17.938 -1.282 5.594 1 98.88 408 ILE A O 1
ATOM 3283 N N . VAL A 1 409 ? 16.375 -0.455 4.234 1 98.88 409 VAL A N 1
ATOM 3284 C CA . VAL A 1 409 ? 17.125 0.751 3.908 1 98.88 409 VAL A CA 1
ATOM 3285 C C . VAL A 1 409 ? 16.422 1.976 4.488 1 98.88 409 VAL A C 1
ATOM 3287 O O . VAL A 1 409 ? 15.266 2.26 4.137 1 98.88 409 VAL A O 1
ATOM 3290 N N . LEU A 1 410 ? 17.078 2.645 5.355 1 98.81 410 LEU A N 1
ATOM 3291 C CA . LEU A 1 410 ? 16.578 3.902 5.898 1 98.81 410 LEU A CA 1
ATOM 3292 C C . LEU A 1 410 ? 16.922 5.066 4.973 1 98.81 410 LEU A C 1
ATOM 3294 O O . LEU A 1 410 ? 18.062 5.207 4.535 1 98.81 410 LEU A O 1
ATOM 3298 N N . PHE A 1 411 ? 15.977 5.875 4.609 1 98.56 411 PHE A N 1
ATOM 3299 C CA . PHE A 1 411 ? 16.156 7.121 3.873 1 98.56 411 PHE A CA 1
ATOM 3300 C C . PHE A 1 411 ? 15.195 8.188 4.371 1 98.56 411 PHE A C 1
ATOM 3302 O O . PHE A 1 411 ? 14.312 7.906 5.188 1 98.56 411 PHE A O 1
ATOM 3309 N N . TYR A 1 412 ? 15.445 9.391 4.027 1 97.81 412 TYR A N 1
ATOM 3310 C CA . TYR A 1 412 ? 14.523 10.469 4.359 1 97.81 412 TYR A CA 1
ATOM 3311 C C . TYR A 1 412 ? 13.797 10.977 3.115 1 97.81 412 TYR A C 1
ATOM 3313 O O . TYR A 1 412 ? 14.336 10.906 2.008 1 97.81 412 TYR A O 1
ATOM 3321 N N . SER A 1 413 ? 12.57 11.367 3.312 1 96.56 413 SER A N 1
ATOM 3322 C CA . SER A 1 413 ? 11.75 11.93 2.248 1 96.56 413 SER A CA 1
ATOM 3323 C C . SER A 1 413 ? 11.305 13.352 2.592 1 96.56 413 SER A C 1
ATOM 3325 O O . SER A 1 413 ? 11.242 13.719 3.768 1 96.56 413 SER A O 1
ATOM 3327 N N . PRO A 1 414 ? 11.078 14.148 1.524 1 93.69 414 PRO A N 1
ATOM 3328 C CA . PRO A 1 414 ? 10.5 15.461 1.804 1 93.69 414 PRO A CA 1
ATOM 3329 C C . PRO A 1 414 ? 9.062 15.375 2.312 1 93.69 414 PRO A C 1
ATOM 3331 O O . PRO A 1 414 ? 8.383 14.375 2.08 1 93.69 414 PRO A O 1
ATOM 3334 N N . PRO A 1 415 ? 8.648 16.406 3.059 1 91.81 415 PRO A N 1
ATOM 3335 C CA . PRO A 1 415 ? 9.328 17.672 3.352 1 91.81 415 PRO A CA 1
ATOM 3336 C C . PRO A 1 415 ? 10.078 17.641 4.684 1 91.81 415 PRO A C 1
ATOM 3338 O O . PRO A 1 415 ? 9.789 16.797 5.539 1 91.81 415 PRO A O 1
ATOM 3341 N N . PHE A 1 416 ? 11.023 18.469 4.809 1 93 416 PHE A N 1
ATOM 3342 C CA . PHE A 1 416 ? 11.695 18.75 6.074 1 93 416 PHE A CA 1
ATOM 3343 C C . PHE A 1 416 ? 11.25 20.094 6.641 1 93 416 PHE A C 1
ATOM 3345 O O . PHE A 1 416 ? 11.18 21.094 5.918 1 93 416 PHE A O 1
ATOM 3352 N N . TYR A 1 417 ? 10.883 20.094 7.902 1 93.94 417 TYR A N 1
ATOM 3353 C CA . TYR A 1 417 ? 10.578 21.328 8.633 1 93.94 417 TYR A CA 1
ATOM 3354 C C . TYR A 1 417 ? 11.578 21.547 9.766 1 93.94 417 TYR A C 1
ATOM 3356 O O . TYR A 1 417 ? 11.688 20.719 10.672 1 93.94 417 TYR A O 1
ATOM 3364 N N . PRO A 1 418 ? 12.336 22.609 9.758 1 93.44 418 PRO A N 1
ATOM 3365 C CA . PRO A 1 418 ? 13.164 22.906 10.93 1 93.44 418 PRO A CA 1
ATOM 3366 C C . PRO A 1 418 ? 12.336 23.328 12.148 1 93.44 418 PRO A C 1
ATOM 3368 O O . PRO A 1 418 ? 11.289 23.969 12 1 93.44 418 PRO A O 1
ATOM 3371 N N . ALA A 1 419 ? 12.797 22.984 13.305 1 95 419 ALA A N 1
ATOM 3372 C CA . ALA A 1 419 ? 12.195 23.516 14.531 1 95 419 ALA A CA 1
ATOM 3373 C C . ALA A 1 419 ? 12.562 24.969 14.742 1 95 419 ALA A C 1
ATOM 3375 O O . ALA A 1 419 ? 13.711 25.375 14.523 1 95 419 ALA A O 1
ATOM 3376 N N . VAL A 1 420 ? 11.594 25.812 15.141 1 95.75 420 VAL A N 1
ATOM 3377 C CA . VAL A 1 420 ? 11.859 27.219 15.375 1 95.75 420 VAL A CA 1
ATOM 3378 C C . VAL A 1 420 ? 11.172 27.672 16.672 1 95.75 420 VAL A C 1
ATOM 3380 O O . VAL A 1 420 ? 10.133 27.125 17.047 1 95.75 420 VAL A O 1
ATOM 3383 N N . THR A 1 421 ? 11.742 28.594 17.391 1 95.81 421 THR A N 1
ATOM 3384 C CA . THR A 1 421 ? 11.117 29.141 18.594 1 95.81 421 THR A CA 1
ATOM 3385 C C . THR A 1 421 ? 11.633 30.547 18.875 1 95.81 421 THR A C 1
ATOM 3387 O O . THR A 1 421 ? 12.805 30.844 18.641 1 95.81 421 THR A O 1
ATOM 3390 N N . SER A 1 422 ? 10.742 31.422 19.281 1 97.31 422 SER A N 1
ATOM 3391 C CA . SER A 1 422 ? 11.07 32.781 19.719 1 97.31 422 SER A CA 1
ATOM 3392 C C . SER A 1 422 ? 10.914 32.906 21.234 1 97.31 422 SER A C 1
ATOM 3394 O O . SER A 1 422 ? 10.719 34.031 21.734 1 97.31 422 SER A O 1
ATOM 3396 N N . GLU A 1 423 ? 10.969 31.781 21.906 1 94.94 423 GLU A N 1
ATOM 3397 C CA . GLU A 1 423 ? 10.742 31.781 23.344 1 94.94 423 GLU A CA 1
ATOM 3398 C C . GLU A 1 423 ? 11.727 32.688 24.078 1 94.94 423 GLU A C 1
ATOM 3400 O O . GLU A 1 423 ? 11.383 33.312 25.078 1 94.94 423 GLU A O 1
ATOM 3405 N N . GLN A 1 424 ? 12.914 32.875 23.547 1 94.12 424 GLN A N 1
ATOM 3406 C CA . GLN A 1 424 ? 13.953 33.656 24.203 1 94.12 424 GLN A CA 1
ATOM 3407 C C . GLN A 1 424 ? 13.992 35.062 23.656 1 94.12 424 GLN A C 1
ATOM 3409 O O . GLN A 1 424 ? 14.758 35.906 24.125 1 94.12 424 GLN A O 1
ATOM 3414 N N . ASN A 1 425 ? 13.234 35.344 22.641 1 96 425 ASN A N 1
ATOM 3415 C CA . ASN A 1 425 ? 13.18 36.688 22.062 1 96 425 ASN A CA 1
ATOM 3416 C C . ASN A 1 425 ? 12.531 37.656 23.031 1 96 425 ASN A C 1
ATOM 3418 O O . ASN A 1 425 ? 11.422 37.438 23.516 1 96 425 ASN A O 1
ATOM 3422 N N . THR A 1 426 ? 13.117 38.75 23.25 1 95.69 426 THR A N 1
ATOM 3423 C CA . THR A 1 426 ? 12.688 39.719 24.25 1 95.69 426 THR A CA 1
ATOM 3424 C C . THR A 1 426 ? 11.312 40.281 23.906 1 95.69 426 THR A C 1
ATOM 3426 O O . THR A 1 426 ? 10.461 40.438 24.781 1 95.69 426 THR A O 1
ATOM 3429 N N . THR A 1 427 ? 11.133 40.625 22.688 1 95.69 427 THR A N 1
ATOM 3430 C CA . THR A 1 427 ? 9.859 41.156 22.234 1 95.69 427 THR A CA 1
ATOM 3431 C C . THR A 1 427 ? 8.734 40.156 22.422 1 95.69 427 THR A C 1
ATOM 3433 O O . THR A 1 427 ? 7.664 40.469 22.938 1 95.69 427 THR A O 1
ATOM 3436 N N . VAL A 1 428 ? 9 38.938 22.094 1 97.69 428 VAL A N 1
ATOM 3437 C CA . VAL A 1 428 ? 7.984 37.906 22.156 1 97.69 428 VAL A CA 1
ATOM 3438 C C . VAL A 1 428 ? 7.672 37.562 23.609 1 97.69 428 VAL A C 1
ATOM 3440 O O . VAL A 1 428 ? 6.512 37.344 23.969 1 97.69 428 VAL A O 1
ATOM 3443 N N . LYS A 1 429 ? 8.648 37.562 24.484 1 97.12 429 LYS A N 1
ATOM 3444 C CA . LYS A 1 429 ? 8.422 37.344 25.906 1 97.12 429 LYS A CA 1
ATOM 3445 C C . LYS A 1 429 ? 7.484 38.406 26.484 1 97.12 429 LYS A C 1
ATOM 3447 O O . LYS A 1 429 ? 6.574 38.062 27.25 1 97.12 429 LYS A O 1
ATOM 3452 N N . ARG A 1 430 ? 7.781 39.594 26.109 1 97.38 430 ARG A N 1
ATOM 3453 C CA . ARG A 1 430 ? 6.941 40.688 26.578 1 97.38 430 ARG A CA 1
ATOM 3454 C C . ARG A 1 430 ? 5.516 40.531 26.062 1 97.38 430 ARG A C 1
ATOM 3456 O O . ARG A 1 430 ? 4.555 40.719 26.812 1 97.38 430 ARG A O 1
ATOM 3463 N N . LEU A 1 431 ? 5.406 40.25 24.828 1 97.94 431 LEU A N 1
ATOM 3464 C CA . LEU A 1 431 ? 4.09 40.094 24.219 1 97.94 431 LEU A CA 1
ATOM 3465 C C . LEU A 1 431 ? 3.303 38.969 24.891 1 97.94 431 LEU A C 1
ATOM 3467 O O . LEU A 1 431 ? 2.113 39.125 25.172 1 97.94 431 LEU A O 1
ATOM 3471 N N . VAL A 1 432 ? 3.934 37.844 25.125 1 97.94 432 VAL A N 1
ATOM 3472 C CA . VAL A 1 432 ? 3.283 36.688 25.719 1 97.94 432 VAL A CA 1
ATOM 3473 C C . VAL A 1 432 ? 2.713 37.031 27.078 1 97.94 432 VAL A C 1
ATOM 3475 O O . VAL A 1 432 ? 1.565 36.688 27.391 1 97.94 432 VAL A O 1
ATOM 3478 N N . LYS A 1 433 ? 3.49 37.688 27.859 1 97.19 433 LYS A N 1
ATOM 3479 C CA . LYS A 1 433 ? 3.027 38.125 29.188 1 97.19 433 LYS A CA 1
ATOM 3480 C C . LYS A 1 433 ? 1.796 39 29.078 1 97.19 433 LYS A C 1
ATOM 3482 O O . LYS A 1 433 ? 0.827 38.812 29.828 1 97.19 433 LYS A O 1
ATOM 3487 N N . SER A 1 434 ? 1.886 39.906 28.188 1 97.62 434 SER A N 1
ATOM 3488 C CA . SER A 1 434 ? 0.786 40.844 27.984 1 97.62 434 SER A CA 1
ATOM 3489 C C . SER A 1 434 ? -0.473 40.125 27.516 1 97.62 434 SER A C 1
ATOM 3491 O O . SER A 1 434 ? -1.575 40.438 27.969 1 97.62 434 SER A O 1
ATOM 3493 N N . ILE A 1 435 ? -0.325 39.25 26.578 1 97.62 435 ILE A N 1
ATOM 3494 C CA . ILE A 1 435 ? -1.441 38.5 26.016 1 97.62 435 ILE A CA 1
ATOM 3495 C C . ILE A 1 435 ? -2.07 37.594 27.078 1 97.62 435 ILE A C 1
ATOM 3497 O O . ILE A 1 435 ? -3.295 37.5 27.172 1 97.62 435 ILE A O 1
ATOM 3501 N N . GLU A 1 436 ? -1.233 36.938 27.859 1 97.19 436 GLU A N 1
ATOM 3502 C CA . GLU A 1 436 ? -1.731 36.062 28.922 1 97.19 436 GLU A CA 1
ATOM 3503 C C . GLU A 1 436 ? -2.594 36.875 29.906 1 97.19 436 GLU A C 1
ATOM 3505 O O . GLU A 1 436 ? -3.652 36.375 30.328 1 97.19 436 GLU A O 1
ATOM 3510 N N . GLU A 1 437 ? -2.139 38 30.234 1 96.81 437 GLU A N 1
ATOM 3511 C CA . GLU A 1 437 ? -2.896 38.875 31.141 1 96.81 437 GLU A CA 1
ATOM 3512 C C . GLU A 1 437 ? -4.238 39.25 30.547 1 96.81 437 GLU A C 1
ATOM 3514 O O . GLU A 1 437 ? -5.262 39.25 31.234 1 96.81 437 GLU A O 1
ATOM 3519 N N . LYS A 1 438 ? -4.145 39.656 29.297 1 96.44 438 LYS A N 1
ATOM 3520 C CA . LYS A 1 438 ? -5.375 40 28.594 1 96.44 438 LYS A CA 1
ATOM 3521 C C . LYS A 1 438 ? -6.352 38.844 28.562 1 96.44 438 LYS A C 1
ATOM 3523 O O . LYS A 1 438 ? -7.547 39 28.797 1 96.44 438 LYS A O 1
ATOM 3528 N N . MET A 1 439 ? -5.863 37.688 28.219 1 96 439 MET A N 1
ATOM 3529 C CA . MET A 1 439 ? -6.699 36.5 28.141 1 96 439 MET A CA 1
ATOM 3530 C C . MET A 1 439 ? -7.297 36.156 29.5 1 96 439 MET A C 1
ATOM 3532 O O . MET A 1 439 ? -8.477 35.812 29.594 1 96 439 MET A O 1
ATOM 3536 N N . LYS A 1 440 ? -6.512 36.219 30.516 1 94.5 440 LYS A N 1
ATOM 3537 C CA . LYS A 1 440 ? -7.004 35.969 31.875 1 94.5 440 LYS A CA 1
ATOM 3538 C C . LYS A 1 440 ? -8.133 36.938 32.219 1 94.5 440 LYS A C 1
ATOM 3540 O O . LYS A 1 440 ? -9.109 36.562 32.875 1 94.5 440 LYS A O 1
ATOM 3545 N N . GLY A 1 441 ? -7.922 38.094 31.875 1 92.88 441 GLY A N 1
ATOM 3546 C CA . GLY A 1 441 ? -8.953 39.125 32.094 1 92.88 441 GLY A CA 1
ATOM 3547 C C . GLY A 1 441 ? -10.258 38.781 31.391 1 92.88 441 GLY A C 1
ATOM 3548 O O . GLY A 1 441 ? -11.336 39.188 31.844 1 92.88 441 GLY A O 1
ATOM 3549 N N . GLU A 1 442 ? -10.125 38.062 30.359 1 88.94 442 GLU A N 1
ATOM 3550 C CA . GLU A 1 442 ? -11.305 37.688 29.594 1 88.94 442 GLU A CA 1
ATOM 3551 C C . GLU A 1 442 ? -11.805 36.312 30.016 1 88.94 442 GLU A C 1
ATOM 3553 O O . GLU A 1 442 ? -12.633 35.688 29.328 1 88.94 442 GLU A O 1
ATOM 3558 N N . GLY A 1 443 ? -11.211 35.75 31.031 1 87.06 443 GLY A N 1
ATOM 3559 C CA . GLY A 1 443 ? -11.68 34.5 31.594 1 87.06 443 GLY A CA 1
ATOM 3560 C C . GLY A 1 443 ? -11.016 33.281 30.984 1 87.06 443 GLY A C 1
ATOM 3561 O O . GLY A 1 443 ? -11.5 32.156 31.141 1 87.06 443 GLY A O 1
ATOM 3562 N N . ALA A 1 444 ? -9.977 33.5 30.234 1 88.56 444 ALA A N 1
ATOM 3563 C CA . ALA A 1 444 ? -9.219 32.406 29.641 1 88.56 444 ALA A CA 1
ATOM 3564 C C . ALA A 1 444 ? -7.852 32.281 30.312 1 88.56 444 ALA A C 1
ATOM 3566 O O . ALA A 1 444 ? -7.219 33.281 30.656 1 88.56 444 ALA A O 1
ATOM 3567 N N . ASN A 1 445 ? -7.438 31.094 30.625 1 89.81 445 ASN A N 1
ATOM 3568 C CA . ASN A 1 445 ? -6.129 30.828 31.203 1 89.81 445 ASN A CA 1
ATOM 3569 C C . ASN A 1 445 ? -5.242 30.016 30.25 1 89.81 445 ASN A C 1
ATOM 3571 O O . ASN A 1 445 ? -5.121 28.797 30.391 1 89.81 445 ASN A O 1
ATOM 3575 N N . PRO A 1 446 ? -4.441 30.719 29.469 1 94.38 446 PRO A N 1
ATOM 3576 C CA . PRO A 1 446 ? -3.664 30 28.453 1 94.38 446 PRO A CA 1
ATOM 3577 C C . PRO A 1 446 ? -2.357 29.438 29 1 94.38 446 PRO A C 1
ATOM 3579 O O . PRO A 1 446 ? -1.84 29.938 30.016 1 94.38 446 PRO A O 1
ATOM 3582 N N . ILE A 1 447 ? -1.92 28.344 28.484 1 94.75 447 ILE A N 1
ATOM 3583 C CA . ILE A 1 447 ? -0.573 27.812 28.656 1 94.75 447 ILE A CA 1
ATOM 3584 C C . ILE A 1 447 ? 0.266 28.125 27.422 1 94.75 447 ILE A C 1
ATOM 3586 O O . ILE A 1 447 ? -0.13 27.812 26.297 1 94.75 447 ILE A O 1
ATOM 3590 N N . THR A 1 448 ? 1.373 28.781 27.641 1 96.69 448 THR A N 1
ATOM 3591 C CA . THR A 1 448 ? 2.238 29.094 26.5 1 96.69 448 THR A CA 1
ATOM 3592 C C . THR A 1 448 ? 3.236 27.953 26.266 1 96.69 448 THR A C 1
ATOM 3594 O O . THR A 1 448 ? 3.951 27.547 27.188 1 96.69 448 THR A O 1
ATOM 3597 N N . LEU A 1 449 ? 3.26 27.484 25.094 1 96.44 449 LEU A N 1
ATOM 3598 C CA . LEU A 1 449 ? 4.223 26.469 24.672 1 96.44 449 LEU A CA 1
ATOM 3599 C C . LEU A 1 449 ? 5.242 27.062 23.703 1 96.44 449 LEU A C 1
ATOM 3601 O O . LEU A 1 449 ? 4.898 27.922 22.875 1 96.44 449 LEU A O 1
ATOM 3605 N N . SER A 1 450 ? 6.449 26.562 23.734 1 96.38 450 SER A N 1
ATOM 3606 C CA . SER A 1 450 ? 7.504 27.031 22.844 1 96.38 450 SER A CA 1
ATOM 3607 C C . SER A 1 450 ? 7.316 26.5 21.438 1 96.38 450 SER A C 1
ATOM 3609 O O . SER A 1 450 ? 7.824 27.094 20.469 1 96.38 450 SER A O 1
ATOM 3611 N N . TYR A 1 451 ? 6.637 25.359 21.406 1 96.38 451 TYR A N 1
ATOM 3612 C CA . TYR A 1 451 ? 6.531 24.703 20.109 1 96.38 451 TYR A CA 1
ATOM 3613 C C . TYR A 1 451 ? 5.09 24.297 19.828 1 96.38 451 TYR A C 1
ATOM 3615 O O . TYR A 1 451 ? 4.469 23.594 20.625 1 96.38 451 TYR A O 1
ATOM 3623 N N . PHE A 1 452 ? 4.625 24.734 18.609 1 96.06 452 PHE A N 1
ATOM 3624 C CA . PHE A 1 452 ? 3.326 24.297 18.125 1 96.06 452 PHE A CA 1
ATOM 3625 C C . PHE A 1 452 ? 3.389 22.859 17.625 1 96.06 452 PHE A C 1
ATOM 3627 O O . PHE A 1 452 ? 4.211 22.531 16.766 1 96.06 452 PHE A O 1
ATOM 3634 N N . ASN A 1 453 ? 2.561 21.969 18.047 1 93.19 453 ASN A N 1
ATOM 3635 C CA . ASN A 1 453 ? 2.664 20.531 17.766 1 93.19 453 ASN A CA 1
ATOM 3636 C C . ASN A 1 453 ? 1.959 20.172 16.453 1 93.19 453 ASN A C 1
ATOM 3638 O O . ASN A 1 453 ? 2.035 19.016 16 1 93.19 453 ASN A O 1
ATOM 3642 N N . GLY A 1 454 ? 1.339 21.047 15.773 1 92.88 454 GLY A N 1
ATOM 3643 C CA . GLY A 1 454 ? 0.684 20.766 14.508 1 92.88 454 GLY A CA 1
ATOM 3644 C C . GLY A 1 454 ? 1.566 21.047 13.305 1 92.88 454 GLY A C 1
ATOM 3645 O O . GLY A 1 454 ? 1.125 20.922 12.164 1 92.88 454 GLY A O 1
ATOM 3646 N N . ILE A 1 455 ? 2.762 21.422 13.461 1 91 455 ILE A N 1
ATOM 3647 C CA . ILE A 1 455 ? 3.648 21.828 12.383 1 91 455 ILE A CA 1
ATOM 3648 C C . ILE A 1 455 ? 3.064 23.047 11.672 1 91 455 ILE A C 1
ATOM 3650 O O . ILE A 1 455 ? 1.859 23.109 11.414 1 91 455 ILE A O 1
ATOM 3654 N N . SER A 1 456 ? 3.826 23.984 11.406 1 95.12 456 SER A N 1
ATOM 3655 C CA . SER A 1 456 ? 3.311 25.172 10.727 1 95.12 456 SER A CA 1
ATOM 3656 C C . SER A 1 456 ? 4.363 25.781 9.805 1 95.12 456 SER A C 1
ATOM 3658 O O . SER A 1 456 ? 5.543 25.438 9.883 1 95.12 456 SER A O 1
ATOM 3660 N N . ASP A 1 457 ? 3.945 26.672 9.023 1 96.31 457 ASP A N 1
ATOM 3661 C CA . ASP A 1 457 ? 4.793 27.359 8.055 1 96.31 457 ASP A CA 1
ATOM 3662 C C . ASP A 1 457 ? 5.727 28.359 8.742 1 96.31 457 ASP A C 1
ATOM 3664 O O . ASP A 1 457 ? 6.648 28.875 8.125 1 96.31 457 ASP A O 1
ATOM 3668 N N . LEU A 1 458 ? 5.547 28.562 10.039 1 96.62 458 LEU A N 1
ATOM 3669 C CA . LEU A 1 458 ? 6.484 29.391 10.797 1 96.62 458 LEU A CA 1
ATOM 3670 C C . LEU A 1 458 ? 7.898 28.812 10.711 1 96.62 458 LEU A C 1
ATOM 3672 O O . LEU A 1 458 ? 8.875 29.547 10.891 1 96.62 458 LEU A O 1
ATOM 3676 N N . SER A 1 459 ? 7.98 27.547 10.398 1 95.38 459 SER A N 1
ATOM 3677 C CA . SER A 1 459 ? 9.25 26.828 10.32 1 95.38 459 SER A CA 1
ATOM 3678 C C . SER A 1 459 ? 10.188 27.469 9.305 1 95.38 459 SER A C 1
ATOM 3680 O O . SER A 1 459 ? 11.406 27.312 9.383 1 95.38 459 SER A O 1
ATOM 3682 N N . PHE A 1 460 ? 9.656 28.281 8.414 1 94.69 460 PHE A N 1
ATOM 3683 C CA . PHE A 1 460 ? 10.469 28.75 7.305 1 94.69 460 PHE A CA 1
ATOM 3684 C C . PHE A 1 460 ? 10.844 30.219 7.484 1 94.69 460 PHE A C 1
ATOM 3686 O O . PHE A 1 460 ? 11.578 30.781 6.668 1 94.69 460 PHE A O 1
ATOM 3693 N N . VAL A 1 461 ? 10.406 30.844 8.578 1 95.44 461 VAL A N 1
ATOM 3694 C CA . VAL A 1 461 ? 10.734 32.25 8.758 1 95.44 461 VAL A CA 1
ATOM 3695 C C . VAL A 1 461 ? 11.289 32.469 10.164 1 95.44 461 VAL A C 1
ATOM 3697 O O . VAL A 1 461 ? 11.922 33.5 10.43 1 95.44 461 VAL A O 1
ATOM 3700 N N . GLY A 1 462 ? 11.031 31.547 11.047 1 94.31 462 GLY A N 1
ATOM 3701 C CA . GLY A 1 462 ? 11.469 31.719 12.43 1 94.31 462 GLY A CA 1
ATOM 3702 C C . GLY A 1 462 ? 12.922 31.359 12.641 1 94.31 462 GLY A C 1
ATOM 3703 O O . GLY A 1 462 ? 13.602 30.906 11.711 1 94.31 462 GLY A O 1
ATOM 3704 N N . GLU A 1 463 ? 13.352 31.594 13.852 1 92.19 463 GLU A N 1
ATOM 3705 C CA . GLU A 1 463 ? 14.719 31.25 14.227 1 92.19 463 GLU A CA 1
ATOM 3706 C C . GLU A 1 463 ? 14.836 29.766 14.555 1 92.19 463 GLU A C 1
ATOM 3708 O O . GLU A 1 463 ? 14.102 29.25 15.398 1 92.19 463 GLU A O 1
ATOM 3713 N N . THR A 1 464 ? 15.766 29.094 13.906 1 89.5 464 THR A N 1
ATOM 3714 C CA . THR A 1 464 ? 15.875 27.656 14.078 1 89.5 464 THR A CA 1
ATOM 3715 C C . THR A 1 464 ? 16.906 27.312 15.156 1 89.5 464 THR A C 1
ATOM 3717 O O . THR A 1 464 ? 17.844 28.078 15.391 1 89.5 464 THR A O 1
ATOM 3720 N N . THR A 1 465 ? 16.641 26.156 15.734 1 79.5 465 THR A N 1
ATOM 3721 C CA . THR A 1 465 ? 17.562 25.594 16.719 1 79.5 465 THR A CA 1
ATOM 3722 C C . THR A 1 465 ? 18.5 24.578 16.062 1 79.5 465 THR A C 1
ATOM 3724 O O . THR A 1 465 ? 19.438 24.094 16.703 1 79.5 465 THR A O 1
ATOM 3727 N N . SER A 1 466 ? 18.281 24.281 14.891 1 82.69 466 SER A N 1
ATOM 3728 C CA . SER A 1 466 ? 19.031 23.25 14.211 1 82.69 466 SER A CA 1
ATOM 3729 C C . SER A 1 466 ? 20.328 23.797 13.625 1 82.69 466 SER A C 1
ATOM 3731 O O . SER A 1 466 ? 20.375 24.953 13.172 1 82.69 466 SER A O 1
ATOM 3733 N N . SER A 1 467 ? 21.375 22.969 13.664 1 83.5 467 SER A N 1
ATOM 3734 C CA . SER A 1 467 ? 22.672 23.359 13.117 1 83.5 467 SER A CA 1
ATOM 3735 C C . SER A 1 467 ? 22.781 23 11.641 1 83.5 467 SER A C 1
ATOM 3737 O O . SER A 1 467 ? 22.031 22.156 11.148 1 83.5 467 SER A O 1
ATOM 3739 N N . GLU A 1 468 ? 23.688 23.594 10.984 1 83 468 GLU A N 1
ATOM 3740 C CA . GLU A 1 468 ? 23.984 23.25 9.594 1 83 468 GLU A CA 1
ATOM 3741 C C . GLU A 1 468 ? 24.422 21.797 9.461 1 83 468 GLU A C 1
ATOM 3743 O O . GLU A 1 468 ? 24.125 21.141 8.461 1 83 468 GLU A O 1
ATOM 3748 N N . ALA A 1 469 ? 25.125 21.375 10.422 1 83.44 469 ALA A N 1
ATOM 3749 C CA . ALA A 1 469 ? 25.594 19.984 10.438 1 83.44 469 ALA A CA 1
ATOM 3750 C C . ALA A 1 469 ? 24.422 19.016 10.422 1 83.44 469 ALA A C 1
ATOM 3752 O O . ALA A 1 469 ? 24.516 17.938 9.828 1 83.44 469 ALA A O 1
ATOM 3753 N N . ASP A 1 470 ? 23.422 19.391 11.055 1 85.62 470 ASP A N 1
ATOM 3754 C CA . ASP A 1 470 ? 22.219 18.578 11.078 1 85.62 470 ASP A CA 1
ATOM 3755 C C . ASP A 1 470 ? 21.594 18.469 9.688 1 85.62 470 ASP A C 1
ATOM 3757 O O . ASP A 1 470 ? 21.141 17.391 9.281 1 85.62 470 ASP A O 1
ATOM 3761 N N . PHE A 1 471 ? 21.625 19.531 9 1 85.25 471 PHE A N 1
ATOM 3762 C CA . PHE A 1 471 ? 21.078 19.578 7.648 1 85.25 471 PHE A CA 1
ATOM 3763 C C . PHE A 1 471 ? 21.938 18.734 6.699 1 85.25 471 PHE A C 1
ATOM 3765 O O . PHE A 1 471 ? 21.406 18.094 5.785 1 85.25 471 PHE A O 1
ATOM 3772 N N . ASP A 1 472 ? 23.188 18.734 6.98 1 86.88 472 ASP A N 1
ATOM 3773 C CA . ASP A 1 472 ? 24.094 17.938 6.148 1 86.88 472 ASP A CA 1
ATOM 3774 C C . ASP A 1 472 ? 23.844 16.453 6.316 1 86.88 472 ASP A C 1
ATOM 3776 O O . ASP A 1 472 ? 23.875 15.695 5.344 1 86.88 472 ASP A O 1
ATOM 3780 N N . GLN A 1 473 ? 23.688 16.078 7.5 1 87.25 473 GLN A N 1
ATOM 3781 C CA . GLN A 1 473 ? 23.391 14.68 7.785 1 87.25 473 GLN A CA 1
ATOM 3782 C C . GLN A 1 473 ? 22.078 14.25 7.129 1 87.25 473 GLN A C 1
ATOM 3784 O O . GLN A 1 473 ? 21.984 13.125 6.617 1 87.25 473 GLN A O 1
ATOM 3789 N N . LEU A 1 474 ? 21.094 15.094 7.199 1 92.38 474 LEU A N 1
ATOM 3790 C CA . LEU A 1 474 ? 19.812 14.812 6.559 1 92.38 474 LEU A CA 1
ATOM 3791 C C . LEU A 1 474 ? 19.984 14.695 5.047 1 92.38 474 LEU A C 1
ATOM 3793 O O . LEU A 1 474 ? 19.422 13.781 4.43 1 92.38 474 LEU A O 1
ATOM 3797 N N . ALA A 1 475 ? 20.797 15.578 4.504 1 92.69 475 ALA A N 1
ATOM 3798 C CA . ALA A 1 475 ? 21 15.648 3.059 1 92.69 475 ALA A CA 1
ATOM 3799 C C . ALA A 1 475 ? 21.625 14.359 2.527 1 92.69 475 ALA A C 1
ATOM 3801 O O . ALA A 1 475 ? 21.312 13.93 1.414 1 92.69 475 ALA A O 1
ATOM 3802 N N . MET A 1 476 ? 22.422 13.719 3.268 1 92.88 476 MET A N 1
ATOM 3803 C CA . MET A 1 476 ? 23.141 12.516 2.854 1 92.88 476 MET A CA 1
ATOM 3804 C C . MET A 1 476 ? 22.188 11.344 2.674 1 92.88 476 MET A C 1
ATOM 3806 O O . MET A 1 476 ? 22.469 10.414 1.925 1 92.88 476 MET A O 1
ATOM 3810 N N . ASN A 1 477 ? 21.078 11.383 3.326 1 96.81 477 ASN A N 1
ATOM 3811 C CA . ASN A 1 477 ? 20.156 10.258 3.287 1 96.81 477 ASN A CA 1
ATOM 3812 C C . ASN A 1 477 ? 18.781 10.672 2.74 1 96.81 477 ASN A C 1
ATOM 3814 O O . ASN A 1 477 ? 17.797 9.984 2.965 1 96.81 477 ASN A O 1
ATOM 3818 N N . LEU A 1 478 ? 18.734 11.812 2.119 1 97 478 LEU A N 1
ATOM 3819 C CA . LEU A 1 478 ? 17.547 12.305 1.419 1 97 478 LEU A CA 1
ATOM 3820 C C . LEU A 1 478 ? 17.766 12.273 -0.091 1 97 478 LEU A C 1
ATOM 3822 O O . LEU A 1 478 ? 18.188 13.258 -0.685 1 97 478 LEU A O 1
ATOM 3826 N N . PRO A 1 479 ? 17.328 11.195 -0.733 1 95.44 479 PRO A N 1
ATOM 3827 C CA . PRO A 1 479 ? 17.625 10.992 -2.154 1 95.44 479 PRO A CA 1
ATOM 3828 C C . PRO A 1 479 ? 17.266 12.203 -3.01 1 95.44 479 PRO A C 1
ATOM 3830 O O . PRO A 1 479 ? 18.031 12.586 -3.898 1 95.44 479 PRO A O 1
ATOM 3833 N N . MET A 1 480 ? 16.172 12.883 -2.744 1 93 480 MET A N 1
ATOM 3834 C CA . MET A 1 480 ? 15.703 14.008 -3.551 1 93 480 MET A CA 1
ATOM 3835 C C . MET A 1 480 ? 16.656 15.188 -3.445 1 93 480 MET A C 1
ATOM 3837 O O . MET A 1 480 ? 16.859 15.914 -4.418 1 93 480 MET A O 1
ATOM 3841 N N . GLN A 1 481 ? 17.188 15.375 -2.275 1 89.88 481 GLN A N 1
ATOM 3842 C CA . GLN A 1 481 ? 18.125 16.469 -2.059 1 89.88 481 GLN A CA 1
ATOM 3843 C C . GLN A 1 481 ? 19.422 16.234 -2.85 1 89.88 481 GLN A C 1
ATOM 3845 O O . GLN A 1 481 ? 19.984 17.188 -3.41 1 89.88 481 GLN A O 1
ATOM 3850 N N . GLN A 1 482 ? 19.828 15.078 -2.898 1 84.81 482 GLN A N 1
ATOM 3851 C CA . GLN A 1 482 ? 21.047 14.734 -3.617 1 84.81 482 GLN A CA 1
ATOM 3852 C C . GLN A 1 482 ? 20.844 14.836 -5.125 1 84.81 482 GLN A C 1
ATOM 3854 O O . GLN A 1 482 ? 21.781 15.172 -5.859 1 84.81 482 GLN A O 1
ATOM 3859 N N . PHE A 1 483 ? 19.688 14.562 -5.461 1 82.69 483 PHE A N 1
ATOM 3860 C CA . PHE A 1 483 ? 19.391 14.438 -6.879 1 82.69 483 PHE A CA 1
ATOM 3861 C C . PHE A 1 483 ? 19.047 15.789 -7.484 1 82.69 483 PHE A C 1
ATOM 3863 O O . PHE A 1 483 ? 19.531 16.141 -8.562 1 82.69 483 PHE A O 1
ATOM 3870 N N . GLN A 1 484 ? 18.109 16.594 -6.863 1 81 484 GLN A N 1
ATOM 3871 C CA . GLN A 1 484 ? 17.594 17.828 -7.434 1 81 484 GLN A CA 1
ATOM 3872 C C . GLN A 1 484 ? 18.031 19.031 -6.602 1 81 484 GLN A C 1
ATOM 3874 O O . GLN A 1 484 ? 18.062 20.172 -7.098 1 81 484 GLN A O 1
ATOM 3879 N N . GLY A 1 485 ? 18.312 18.734 -5.508 1 78.38 485 GLY A N 1
ATOM 3880 C CA . GLY A 1 485 ? 18.656 19.844 -4.637 1 78.38 485 GLY A CA 1
ATOM 3881 C C . GLY A 1 485 ? 17.469 20.641 -4.18 1 78.38 485 GLY A C 1
ATOM 3882 O O . GLY A 1 485 ? 16.312 20.25 -4.402 1 78.38 485 GLY A O 1
ATOM 3883 N N . ASN A 1 486 ? 17.375 21.422 -3.076 1 80.62 486 ASN A N 1
ATOM 3884 C CA . ASN A 1 486 ? 16.469 22.484 -2.645 1 80.62 486 ASN A CA 1
ATOM 3885 C C . ASN A 1 486 ? 15.391 21.938 -1.714 1 80.62 486 ASN A C 1
ATOM 3887 O O . ASN A 1 486 ? 14.352 22.578 -1.523 1 80.62 486 ASN A O 1
ATOM 3891 N N . TYR A 1 487 ? 15.531 20.703 -1.324 1 87.12 487 TYR A N 1
ATOM 3892 C CA . TYR A 1 487 ? 14.508 20.141 -0.451 1 87.12 487 TYR A CA 1
ATOM 3893 C C . TYR A 1 487 ? 14.812 20.438 1.012 1 87.12 487 TYR A C 1
ATOM 3895 O O . TYR A 1 487 ? 13.953 20.25 1.882 1 87.12 487 TYR A O 1
ATOM 3903 N N . ILE A 1 488 ? 15.938 20.859 1.284 1 85.5 488 ILE A N 1
ATOM 3904 C CA . ILE A 1 488 ? 16.312 21.344 2.607 1 85.5 488 ILE A CA 1
ATOM 3905 C C . ILE A 1 488 ? 16.531 22.859 2.553 1 85.5 488 ILE A C 1
ATOM 3907 O O . ILE A 1 488 ? 17.562 23.328 2.07 1 85.5 488 ILE A O 1
ATOM 3911 N N . PRO A 1 489 ? 15.602 23.531 3.137 1 78.88 489 PRO A N 1
ATOM 3912 C CA . PRO A 1 489 ? 15.695 24.984 3.018 1 78.88 489 PRO A CA 1
ATOM 3913 C C . PRO A 1 489 ? 16.828 25.578 3.846 1 78.88 489 PRO A C 1
ATOM 3915 O O . PRO A 1 489 ? 17.109 25.094 4.949 1 78.88 489 PRO A O 1
ATOM 3918 N N . LYS A 1 490 ? 17.531 26.547 3.191 1 77.88 490 LYS A N 1
ATOM 3919 C CA . LYS A 1 490 ? 18.469 27.359 3.961 1 77.88 490 LYS A CA 1
ATOM 3920 C C . LYS A 1 490 ? 17.734 28.484 4.695 1 77.88 490 LYS A C 1
ATOM 3922 O O . LYS A 1 490 ? 17.031 29.281 4.078 1 77.88 490 LYS A O 1
ATOM 3927 N N . GLN A 1 491 ? 17.828 28.344 6.008 1 74.38 491 GLN A N 1
ATOM 3928 C CA . GLN A 1 491 ? 17.094 29.328 6.797 1 74.38 491 GLN A CA 1
ATOM 3929 C C . GLN A 1 491 ? 17.734 30.719 6.66 1 74.38 491 GLN A C 1
ATOM 3931 O O . GLN A 1 491 ? 18.875 30.922 7.078 1 74.38 491 GLN A O 1
ATOM 3936 N N . LYS A 1 492 ? 16.969 31.625 6.066 1 80 492 LYS A N 1
ATOM 3937 C CA . LYS A 1 492 ? 17.469 32.969 5.82 1 80 492 LYS A CA 1
ATOM 3938 C C . LYS A 1 492 ? 16.828 33.969 6.781 1 80 492 LYS A C 1
ATOM 3940 O O . LYS A 1 492 ? 17.297 35.125 6.895 1 80 492 LYS A O 1
ATOM 3945 N N . TRP A 1 493 ? 15.844 33.5 7.43 1 90.12 493 TRP A N 1
ATOM 3946 C CA . TRP A 1 493 ? 15.078 34.438 8.258 1 90.12 493 TRP A CA 1
ATOM 3947 C C . TRP A 1 493 ? 15.164 34.062 9.727 1 90.12 493 TRP A C 1
ATOM 3949 O O . TRP A 1 493 ? 15.438 32.906 10.062 1 90.12 493 TRP A O 1
ATOM 3959 N N . ALA A 1 494 ? 15.062 34.969 10.578 1 93.75 494 ALA A N 1
ATOM 3960 C CA . ALA A 1 494 ? 14.898 34.812 12.023 1 93.75 494 ALA A CA 1
ATOM 3961 C C . ALA A 1 494 ? 13.883 35.781 12.578 1 93.75 494 ALA A C 1
ATOM 3963 O O . ALA A 1 494 ? 14.156 36.5 13.555 1 93.75 494 ALA A O 1
ATOM 3964 N N . ILE A 1 495 ? 12.75 35.875 11.867 1 97.06 495 ILE A N 1
ATOM 3965 C CA . ILE A 1 495 ? 11.688 36.781 12.297 1 97.06 495 ILE A CA 1
ATOM 3966 C C . ILE A 1 495 ? 11.055 36.25 13.578 1 97.06 495 ILE A C 1
ATOM 3968 O O . ILE A 1 495 ? 10.711 35.062 13.672 1 97.06 495 ILE A O 1
ATOM 3972 N N . PRO A 1 496 ? 10.898 37.125 14.578 1 97.94 496 PRO A N 1
ATOM 3973 C CA . PRO A 1 496 ? 10.141 36.688 15.75 1 97.94 496 PRO A CA 1
ATOM 3974 C C . PRO A 1 496 ? 8.773 36.125 15.391 1 97.94 496 PRO A C 1
ATOM 3976 O O . PRO A 1 496 ? 8.047 36.719 14.586 1 97.94 496 PRO A O 1
ATOM 3979 N N . THR A 1 497 ? 8.461 34.969 16.016 1 97.88 497 THR A N 1
ATOM 3980 C CA . THR A 1 497 ? 7.23 34.281 15.641 1 97.88 497 THR A CA 1
ATOM 3981 C C . THR A 1 497 ? 6.297 34.125 16.844 1 97.88 497 THR A C 1
ATOM 3983 O O . THR A 1 497 ? 6.754 34.031 17.984 1 97.88 497 THR A O 1
ATOM 3986 N N . LEU A 1 498 ? 5.055 34.125 16.625 1 98.25 498 LEU A N 1
ATOM 3987 C CA . LEU A 1 498 ? 4.004 33.906 17.609 1 98.25 498 LEU A CA 1
ATOM 3988 C C . LEU A 1 498 ? 2.756 33.312 16.953 1 98.25 498 LEU A C 1
ATOM 3990 O O . LEU A 1 498 ? 2.395 33.719 15.836 1 98.25 498 LEU A O 1
ATOM 3994 N N . ASN A 1 499 ? 2.148 32.344 17.562 1 98.12 499 ASN A N 1
ATOM 3995 C CA . ASN A 1 499 ? 0.886 31.766 17.109 1 98.12 499 ASN A CA 1
ATOM 3996 C C . ASN A 1 499 ? -0.235 32 18.109 1 98.12 499 ASN A C 1
ATOM 3998 O O . ASN A 1 499 ? -0.175 31.516 19.25 1 98.12 499 ASN A O 1
ATOM 4002 N N . VAL A 1 500 ? -1.153 32.812 17.781 1 97.5 500 VAL A N 1
ATOM 4003 C CA . VAL A 1 500 ? -2.379 33.094 18.531 1 97.5 500 VAL A CA 1
ATOM 4004 C C . VAL A 1 500 ? -3.592 32.688 17.688 1 97.5 500 VAL A C 1
ATOM 4006 O O . VAL A 1 500 ? -3.975 33.375 16.75 1 97.5 500 VAL A O 1
ATOM 4009 N N . GLY A 1 501 ? -4.129 31.578 18.047 1 96.62 501 GLY A N 1
ATOM 4010 C CA . GLY A 1 501 ? -5.113 31 17.141 1 96.62 501 GLY A CA 1
ATOM 4011 C C . GLY A 1 501 ? -6.422 30.672 17.828 1 96.62 501 GLY A C 1
ATOM 4012 O O . GLY A 1 501 ? -6.562 30.844 19.031 1 96.62 501 GLY A O 1
ATOM 4013 N N . PRO A 1 502 ? -7.387 30.234 17.078 1 97.88 502 PRO A N 1
ATOM 4014 C CA . PRO A 1 502 ? -8.727 29.922 17.578 1 97.88 502 PRO A CA 1
ATOM 4015 C C . PRO A 1 502 ? -8.789 28.594 18.312 1 97.88 502 PRO A C 1
ATOM 4017 O O . PRO A 1 502 ? -7.801 27.844 18.328 1 97.88 502 PRO A O 1
ATOM 4020 N N . LEU A 1 503 ? -9.938 28.406 18.969 1 96.81 503 LEU A N 1
ATOM 4021 C CA . LEU A 1 503 ? -10.219 27.172 19.688 1 96.81 503 LEU A CA 1
ATOM 4022 C C . LEU A 1 503 ? -11.023 26.219 18.828 1 96.81 503 LEU A C 1
ATOM 4024 O O . LEU A 1 503 ? -12.148 26.531 18.422 1 96.81 503 LEU A O 1
ATOM 4028 N N . GLY A 1 504 ? -10.43 25.125 18.469 1 96.19 504 GLY A N 1
ATOM 4029 C CA . GLY A 1 504 ? -11.086 24.078 17.703 1 96.19 504 GLY A CA 1
ATOM 4030 C C . GLY A 1 504 ? -10.695 22.688 18.141 1 96.19 504 GLY A C 1
ATOM 4031 O O . GLY A 1 504 ? -9.805 22.516 18.969 1 96.19 504 GLY A O 1
ATOM 4032 N N . LYS A 1 505 ? -11.43 21.641 17.672 1 95.38 505 LYS A N 1
ATOM 4033 C CA . LYS A 1 505 ? -11.156 20.25 18 1 95.38 505 LYS A CA 1
ATOM 4034 C C . LYS A 1 505 ? -11.242 19.359 16.766 1 95.38 505 LYS A C 1
ATOM 4036 O O . LYS A 1 505 ? -11.984 19.656 15.828 1 95.38 505 LYS A O 1
ATOM 4041 N N . ASP A 1 506 ? -10.445 18.266 16.766 1 94.69 506 ASP A N 1
ATOM 4042 C CA . ASP A 1 506 ? -10.516 17.172 15.797 1 94.69 506 ASP A CA 1
ATOM 4043 C C . ASP A 1 506 ? -10.016 17.609 14.43 1 94.69 506 ASP A C 1
ATOM 4045 O O . ASP A 1 506 ? -10.656 17.344 13.406 1 94.69 506 ASP A O 1
ATOM 4049 N N . ALA A 1 507 ? -8.82 18.281 14.461 1 94.94 507 ALA A N 1
ATOM 4050 C CA . ALA A 1 507 ? -8.18 18.625 13.195 1 94.94 507 ALA A CA 1
ATOM 4051 C C . ALA A 1 507 ? -7.957 17.375 12.344 1 94.94 507 ALA A C 1
ATOM 4053 O O . ALA A 1 507 ? -7.453 16.359 12.836 1 94.94 507 ALA A O 1
ATOM 4054 N N . HIS A 1 508 ? -8.352 17.422 11.086 1 94.88 508 HIS A N 1
ATOM 4055 C CA . HIS A 1 508 ? -8.133 16.375 10.094 1 94.88 508 HIS A CA 1
ATOM 4056 C C . HIS A 1 508 ? -9.047 15.18 10.352 1 94.88 508 HIS A C 1
ATOM 4058 O O . HIS A 1 508 ? -8.742 14.055 9.93 1 94.88 508 HIS A O 1
ATOM 4064 N N . GLN A 1 509 ? -10.117 15.375 11.164 1 94.44 509 GLN A N 1
ATOM 4065 C CA . GLN A 1 509 ? -11.156 14.367 11.352 1 94.44 509 GLN A CA 1
ATOM 4066 C C . GLN A 1 509 ? -12.5 14.867 10.828 1 94.44 509 GLN A C 1
ATOM 4068 O O . GLN A 1 509 ? -12.703 16.078 10.664 1 94.44 509 GLN A O 1
ATOM 4073 N N . TRP A 1 510 ? -13.414 13.922 10.602 1 93.88 510 TRP A N 1
ATOM 4074 C CA . TRP A 1 510 ? -14.711 14.305 10.055 1 93.88 510 TRP A CA 1
ATOM 4075 C C . TRP A 1 510 ? -15.531 15.078 11.078 1 93.88 510 TRP A C 1
ATOM 4077 O O . TRP A 1 510 ? -16.516 15.727 10.727 1 93.88 510 TRP A O 1
ATOM 4087 N N . SER A 1 511 ? -15.094 15.039 12.336 1 94.69 511 SER A N 1
ATOM 4088 C CA . SER A 1 511 ? -15.789 15.781 13.391 1 94.69 511 SER A CA 1
ATOM 4089 C C . SER A 1 511 ? -15.094 17.109 13.672 1 94.69 511 SER A C 1
ATOM 4091 O O . SER A 1 511 ? -15.273 17.703 14.742 1 94.69 511 SER A O 1
ATOM 4093 N N . GLU A 1 512 ? -14.242 17.547 12.773 1 96.94 512 GLU A N 1
ATOM 4094 C CA . GLU A 1 512 ? -13.586 18.844 12.938 1 96.94 512 GLU A CA 1
ATOM 4095 C C . GLU A 1 512 ? -14.602 19.938 13.219 1 96.94 512 GLU A C 1
ATOM 4097 O O . GLU A 1 512 ? -15.633 20.031 12.555 1 96.94 512 GLU A O 1
ATOM 4102 N N . ARG A 1 513 ? -14.25 20.797 14.188 1 98 513 ARG A N 1
ATOM 4103 C CA . ARG A 1 513 ? -15.188 21.844 14.586 1 98 513 ARG A CA 1
ATOM 4104 C C . ARG A 1 513 ? -14.461 23.016 15.234 1 98 513 ARG A C 1
ATOM 4106 O O . ARG A 1 513 ? -13.359 22.859 15.773 1 98 513 ARG A O 1
ATOM 4113 N N . LEU A 1 514 ? -15.094 24.141 15.164 1 98.44 514 LEU A N 1
ATOM 4114 C CA . LEU A 1 514 ? -14.602 25.391 15.719 1 98.44 514 LEU A CA 1
ATOM 4115 C C . LEU A 1 514 ? -15.539 25.922 16.797 1 98.44 514 LEU A C 1
ATOM 4117 O O . LEU A 1 514 ? -16.766 25.906 16.625 1 98.44 514 LEU A O 1
ATOM 4121 N N . GLU A 1 515 ? -14.992 26.375 17.922 1 97.75 515 GLU A N 1
ATOM 4122 C CA . GLU A 1 515 ? -15.781 27.016 18.969 1 97.75 515 GLU A CA 1
ATOM 4123 C C . GLU A 1 515 ? -15.945 28.516 18.688 1 97.75 515 GLU A C 1
ATOM 4125 O O . GLU A 1 515 ? -14.969 29.266 18.672 1 97.75 515 GLU A O 1
ATOM 4130 N N . LEU A 1 516 ? -17.125 29.062 18.562 1 98.12 516 LEU A N 1
ATOM 4131 C CA . LEU A 1 516 ? -17.391 30.375 17.984 1 98.12 516 LEU A CA 1
ATOM 4132 C C . LEU A 1 516 ? -17.328 31.453 19.062 1 98.12 516 LEU A C 1
ATOM 4134 O O . LEU A 1 516 ? -16.938 32.594 18.781 1 98.12 516 LEU A O 1
ATOM 4138 N N . THR A 1 517 ? -17.734 31.219 20.266 1 96.56 517 THR A N 1
ATOM 4139 C CA . THR A 1 517 ? -17.828 32.219 21.297 1 96.56 517 THR A CA 1
ATOM 4140 C C . THR A 1 517 ? -16.453 32.812 21.625 1 96.56 517 THR A C 1
ATOM 4142 O O . THR A 1 517 ? -16.281 34.031 21.672 1 96.56 517 THR A O 1
ATOM 4145 N N . TYR A 1 518 ? -15.562 31.938 21.797 1 95.94 518 TYR A N 1
ATOM 4146 C CA . TYR A 1 518 ? -14.203 32.406 22.047 1 95.94 518 TYR A CA 1
ATOM 4147 C C . TYR A 1 518 ? -13.555 32.906 20.75 1 95.94 518 TYR A C 1
ATOM 4149 O O . TYR A 1 518 ? -13.016 34 20.703 1 95.94 518 TYR A O 1
ATOM 4157 N N . SER A 1 519 ? -13.602 32.125 19.672 1 97.69 519 SER A N 1
ATOM 4158 C CA . SER A 1 519 ? -12.805 32.312 18.453 1 97.69 519 SER A CA 1
ATOM 4159 C C . SER A 1 519 ? -13.188 33.594 17.75 1 97.69 519 SER A C 1
ATOM 4161 O O . SER A 1 519 ? -12.336 34.281 17.156 1 97.69 519 SER A O 1
ATOM 4163 N N . PHE A 1 520 ? -14.469 33.906 17.828 1 98.12 520 PHE A N 1
ATOM 4164 C CA . PHE A 1 520 ? -14.898 35.062 17.094 1 98.12 520 PHE A CA 1
ATOM 4165 C C . PHE A 1 520 ? -15.461 36.125 18.047 1 98.12 520 PHE A C 1
ATOM 4167 O O . PHE A 1 520 ? -15.797 37.25 17.625 1 98.12 520 PHE A O 1
ATOM 4174 N N . GLY A 1 521 ? -15.523 35.844 19.328 1 96.25 521 GLY A N 1
ATOM 4175 C CA . GLY A 1 521 ? -15.984 36.812 20.312 1 96.25 521 GLY A CA 1
ATOM 4176 C C . GLY A 1 521 ? -14.852 37.438 21.109 1 96.25 521 GLY A C 1
ATOM 4177 O O . GLY A 1 521 ? -14.758 38.656 21.234 1 96.25 521 GLY A O 1
ATOM 4178 N N . LYS A 1 522 ? -13.984 36.625 21.609 1 96.19 522 LYS A N 1
ATOM 4179 C CA . LYS A 1 522 ? -12.922 37.094 22.516 1 96.19 522 LYS A CA 1
ATOM 4180 C C . LYS A 1 522 ? -11.594 37.219 21.766 1 96.19 522 LYS A C 1
ATOM 4182 O O . LYS A 1 522 ? -10.875 38.219 21.938 1 96.19 522 LYS A O 1
ATOM 4187 N N . LEU A 1 523 ? -11.25 36.312 20.906 1 96.94 523 LEU A N 1
ATOM 4188 C CA . LEU A 1 523 ? -9.945 36.188 20.266 1 96.94 523 LEU A CA 1
ATOM 4189 C C . LEU A 1 523 ? -9.656 37.406 19.422 1 96.94 523 LEU A C 1
ATOM 4191 O O . LEU A 1 523 ? -8.516 37.875 19.359 1 96.94 523 LEU A O 1
ATOM 4195 N N . PRO A 1 524 ? -10.688 38 18.719 1 97.38 524 PRO A N 1
ATOM 4196 C CA . PRO A 1 524 ? -10.391 39.188 17.938 1 97.38 524 PRO A CA 1
ATOM 4197 C C . PRO A 1 524 ? -9.797 40.312 18.781 1 97.38 524 PRO A C 1
ATOM 4199 O O . PRO A 1 524 ? -8.883 41.031 18.328 1 97.38 524 PRO A O 1
ATOM 4202 N N . THR A 1 525 ? -10.266 40.469 19.953 1 96.81 525 THR A N 1
ATOM 4203 C CA . THR A 1 525 ? -9.75 41.531 20.828 1 96.81 525 THR A CA 1
ATOM 4204 C C . THR A 1 525 ? -8.336 41.219 21.297 1 96.81 525 THR A C 1
ATOM 4206 O O . THR A 1 525 ? -7.52 42.094 21.5 1 96.81 525 THR A O 1
ATOM 4209 N N . ILE A 1 526 ? -8.086 39.938 21.469 1 97.31 526 ILE A N 1
ATOM 4210 C CA . ILE A 1 526 ? -6.762 39.5 21.906 1 97.31 526 ILE A CA 1
ATOM 4211 C C . ILE A 1 526 ? -5.75 39.719 20.781 1 97.31 526 ILE A C 1
ATOM 4213 O O . ILE A 1 526 ? -4.633 40.188 21.047 1 97.31 526 ILE A O 1
ATOM 4217 N N . ILE A 1 527 ? -6.113 39.406 19.562 1 98 527 ILE A N 1
ATOM 4218 C CA . ILE A 1 527 ? -5.227 39.625 18.422 1 98 527 ILE A CA 1
ATOM 4219 C C . ILE A 1 527 ? -4.996 41.125 18.234 1 98 527 ILE A C 1
ATOM 4221 O O . ILE A 1 527 ? -3.871 41.562 17.969 1 98 527 ILE A O 1
ATOM 4225 N N . ASP A 1 528 ? -6.078 41.906 18.375 1 97.5 528 ASP A N 1
ATOM 4226 C CA . ASP A 1 528 ? -5.965 43.375 18.312 1 97.5 528 ASP A CA 1
ATOM 4227 C C . ASP A 1 528 ? -4.949 43.875 19.328 1 97.5 528 ASP A C 1
ATOM 4229 O O . ASP A 1 528 ? -4.062 44.656 18.984 1 97.5 528 ASP A O 1
ATOM 4233 N N . HIS A 1 529 ? -5.062 43.375 20.516 1 97.31 529 HIS A N 1
ATOM 4234 C CA . HIS A 1 529 ? -4.145 43.75 21.594 1 97.31 529 HIS A CA 1
ATOM 4235 C C . HIS A 1 529 ? -2.713 43.344 21.25 1 97.31 529 HIS A C 1
ATOM 4237 O O . HIS A 1 529 ? -1.778 44.125 21.5 1 97.31 529 HIS A O 1
ATOM 4243 N N . THR A 1 530 ? -2.514 42.156 20.734 1 97.75 530 THR A N 1
ATOM 4244 C CA . THR A 1 530 ? -1.2 41.656 20.344 1 97.75 530 THR A CA 1
ATOM 4245 C C . THR A 1 530 ? -0.537 42.594 19.328 1 97.75 530 THR A C 1
ATOM 4247 O O . THR A 1 530 ? 0.642 42.906 19.469 1 97.75 530 THR A O 1
ATOM 4250 N N . ILE A 1 531 ? -1.315 43 18.359 1 98.12 531 ILE A N 1
ATOM 4251 C CA . ILE A 1 531 ? -0.8 43.844 17.297 1 98.12 531 ILE A CA 1
ATOM 4252 C C . ILE A 1 531 ? -0.408 45.219 17.891 1 98.12 531 ILE A C 1
ATOM 4254 O O . ILE A 1 531 ? 0.688 45.719 17.625 1 98.12 531 ILE A O 1
ATOM 4258 N N . ARG A 1 532 ? -1.229 45.781 18.734 1 97.38 532 ARG A N 1
ATOM 4259 C CA . ARG A 1 532 ? -0.953 47.094 19.344 1 97.38 532 ARG A CA 1
ATOM 4260 C C . ARG A 1 532 ? 0.306 47.031 20.203 1 97.38 532 ARG A C 1
ATOM 4262 O O . ARG A 1 532 ? 1.146 47.906 20.156 1 97.38 532 ARG A O 1
ATOM 4269 N N . GLU A 1 533 ? 0.378 45.969 20.969 1 96.94 533 GLU A N 1
ATOM 4270 C CA . GLU A 1 533 ? 1.517 45.844 21.859 1 96.94 533 GLU A CA 1
ATOM 4271 C C . GLU A 1 533 ? 2.812 45.625 21.094 1 96.94 533 GLU A C 1
ATOM 4273 O O . GLU A 1 533 ? 3.887 46 21.547 1 96.94 533 GLU A O 1
ATOM 4278 N N . THR A 1 534 ? 2.744 44.969 19.938 1 97.44 534 THR A N 1
ATOM 4279 C CA . THR A 1 534 ? 3.924 44.719 19.109 1 97.44 534 THR A CA 1
ATOM 4280 C C . THR A 1 534 ? 4.523 46.031 18.625 1 97.44 534 THR A C 1
ATOM 4282 O O . THR A 1 534 ? 5.746 46.156 18.5 1 97.44 534 THR A O 1
ATOM 4285 N N . PHE A 1 535 ? 3.74 47.062 18.344 1 96.06 535 PHE A N 1
ATOM 4286 C CA . PHE A 1 535 ? 4.203 48.312 17.797 1 96.06 535 PHE A CA 1
ATOM 4287 C C . PHE A 1 535 ? 4.672 49.25 18.906 1 96.06 535 PHE A C 1
ATOM 4289 O O . PHE A 1 535 ? 5.234 50.312 18.641 1 96.06 535 PHE A O 1
ATOM 4296 N N . LYS A 1 536 ? 4.492 48.875 20.141 1 91.19 536 LYS A N 1
ATOM 4297 C CA . LYS A 1 536 ? 5 49.688 21.25 1 91.19 536 LYS A CA 1
ATOM 4298 C C . LYS A 1 536 ? 6.477 49.406 21.516 1 91.19 536 LYS A C 1
ATOM 4300 O O . LYS A 1 536 ? 6.805 48.531 22.312 1 91.19 536 LYS A O 1
ATOM 4305 N N . MET B 1 1 ? 11.414 -35.906 -37.125 1 88.06 1 MET B N 1
ATOM 4306 C CA . MET B 1 1 ? 10.766 -35.188 -36 1 88.06 1 MET B CA 1
ATOM 4307 C C . MET B 1 1 ? 11.688 -34.125 -35.438 1 88.06 1 MET B C 1
ATOM 4309 O O . MET B 1 1 ? 12.906 -34.281 -35.438 1 88.06 1 MET B O 1
ATOM 4313 N N . LYS B 1 2 ? 11.102 -33.031 -35 1 92.94 2 LYS B N 1
ATOM 4314 C CA . LYS B 1 2 ? 11.836 -31.797 -34.719 1 92.94 2 LYS B CA 1
ATOM 4315 C C . LYS B 1 2 ? 11.992 -31.594 -33.219 1 92.94 2 LYS B C 1
ATOM 4317 O O . LYS B 1 2 ? 12.844 -30.828 -32.781 1 92.94 2 LYS B O 1
ATOM 4322 N N . TRP B 1 3 ? 11.219 -32.312 -32.375 1 97 3 TRP B N 1
ATOM 4323 C CA . TRP B 1 3 ? 11.211 -32.031 -30.953 1 97 3 TRP B CA 1
ATOM 4324 C C . TRP B 1 3 ? 11.344 -33.281 -30.125 1 97 3 TRP B C 1
ATOM 4326 O O . TRP B 1 3 ? 10.586 -33.5 -29.172 1 97 3 TRP B O 1
ATOM 4336 N N . GLN B 1 4 ? 12.352 -34.062 -30.406 1 96.88 4 GLN B N 1
ATOM 4337 C CA . GLN B 1 4 ? 12.391 -35.344 -29.75 1 96.88 4 GLN B CA 1
ATOM 4338 C C . GLN B 1 4 ? 13.695 -35.531 -28.984 1 96.88 4 GLN B C 1
ATOM 4340 O O . GLN B 1 4 ? 13.789 -36.406 -28.109 1 96.88 4 GLN B O 1
ATOM 4345 N N . SER B 1 5 ? 14.711 -34.719 -29.25 1 97.81 5 SER B N 1
ATOM 4346 C CA . SER B 1 5 ? 15.984 -34.844 -28.547 1 97.81 5 SER B CA 1
ATOM 4347 C C . SER B 1 5 ? 16.109 -33.781 -27.453 1 97.81 5 SER B C 1
ATOM 4349 O O . SER B 1 5 ? 15.406 -32.781 -27.484 1 97.81 5 SER B O 1
ATOM 4351 N N . LYS B 1 6 ? 17.031 -34.062 -26.531 1 97.75 6 LYS B N 1
ATOM 4352 C CA . LYS B 1 6 ? 17.297 -33.094 -25.469 1 97.75 6 LYS B CA 1
ATOM 4353 C C . LYS B 1 6 ? 17.672 -31.734 -26.031 1 97.75 6 LYS B C 1
ATOM 4355 O O . LYS B 1 6 ? 17.172 -30.703 -25.562 1 97.75 6 LYS B O 1
ATOM 4360 N N . GLN B 1 7 ? 18.484 -31.75 -27.047 1 97.75 7 GLN B N 1
ATOM 4361 C CA . GLN B 1 7 ? 18.938 -30.484 -27.656 1 97.75 7 GLN B CA 1
ATOM 4362 C C . GLN B 1 7 ? 17.781 -29.781 -28.359 1 97.75 7 GLN B C 1
ATOM 4364 O O . GLN B 1 7 ? 17.625 -28.562 -28.219 1 97.75 7 GLN B O 1
ATOM 4369 N N . GLN B 1 8 ? 17.016 -30.531 -29.062 1 98.31 8 GLN B N 1
ATOM 4370 C CA . GLN B 1 8 ? 15.875 -29.969 -29.766 1 98.31 8 GLN B CA 1
ATOM 4371 C C . GLN B 1 8 ? 14.867 -29.359 -28.797 1 98.31 8 GLN B C 1
ATOM 4373 O O . GLN B 1 8 ? 14.328 -28.281 -29.047 1 98.31 8 GLN B O 1
ATOM 4378 N N . LEU B 1 9 ? 14.633 -30.031 -27.734 1 98.56 9 LEU B N 1
ATOM 4379 C CA . LEU B 1 9 ? 13.703 -29.547 -26.734 1 98.56 9 LEU B CA 1
ATOM 4380 C C . LEU B 1 9 ? 14.258 -28.312 -26.031 1 98.56 9 LEU B C 1
ATOM 4382 O O . LEU B 1 9 ? 13.516 -27.375 -25.719 1 98.56 9 LEU B O 1
ATOM 4386 N N . THR B 1 10 ? 15.562 -28.312 -25.781 1 98.5 10 THR B N 1
ATOM 4387 C CA . THR B 1 10 ? 16.203 -27.156 -25.172 1 98.5 10 THR B CA 1
ATOM 4388 C C . THR B 1 10 ? 16.094 -25.922 -26.094 1 98.5 10 THR B C 1
ATOM 4390 O O . THR B 1 10 ? 15.805 -24.828 -25.625 1 98.5 10 THR B O 1
ATOM 4393 N N . ASP B 1 11 ? 16.297 -26.156 -27.359 1 98.31 11 ASP B N 1
ATOM 4394 C CA . ASP B 1 11 ? 16.172 -25.078 -28.328 1 98.31 11 ASP B CA 1
ATOM 4395 C C . ASP B 1 11 ? 14.75 -24.531 -28.375 1 98.31 11 ASP B C 1
ATOM 4397 O O . ASP B 1 11 ? 14.539 -23.312 -28.453 1 98.31 11 ASP B O 1
ATOM 4401 N N . LEU B 1 12 ? 13.812 -25.438 -28.375 1 98.38 12 LEU B N 1
ATOM 4402 C CA . LEU B 1 12 ? 12.406 -25.047 -28.406 1 98.38 12 LEU B CA 1
ATOM 4403 C C . LEU B 1 12 ? 12.062 -24.234 -27.156 1 98.38 12 LEU B C 1
ATOM 4405 O O . LEU B 1 12 ? 11.375 -23.219 -27.234 1 98.38 12 LEU B O 1
ATOM 4409 N N . LEU B 1 13 ? 12.531 -24.703 -26 1 98.62 13 LEU B N 1
ATOM 4410 C CA . LEU B 1 13 ? 12.305 -23.984 -24.75 1 98.62 13 LEU B CA 1
ATOM 4411 C C . LEU B 1 13 ? 12.836 -22.562 -24.828 1 98.62 13 LEU B C 1
ATOM 4413 O O . LEU B 1 13 ? 12.148 -21.609 -24.453 1 98.62 13 LEU B O 1
ATOM 4417 N N . CYS B 1 14 ? 14.078 -22.453 -25.297 1 98.56 14 CYS B N 1
ATOM 4418 C CA . CYS B 1 14 ? 14.703 -21.141 -25.391 1 98.56 14 CYS B CA 1
ATOM 4419 C C . CYS B 1 14 ? 13.898 -20.219 -26.312 1 98.56 14 CYS B C 1
ATOM 4421 O O . CYS B 1 14 ? 13.766 -19.031 -26.031 1 98.56 14 CYS B O 1
ATOM 4423 N N . GLN B 1 15 ? 13.344 -20.781 -27.375 1 98.06 15 GLN B N 1
ATOM 4424 C CA . GLN B 1 15 ? 12.516 -19.984 -28.281 1 98.06 15 GLN B CA 1
ATOM 4425 C C . GLN B 1 15 ? 11.234 -19.516 -27.609 1 98.06 15 GLN B C 1
ATOM 4427 O O . GLN B 1 15 ? 10.82 -18.375 -27.766 1 98.06 15 GLN B O 1
ATOM 4432 N N . LEU B 1 16 ? 10.617 -20.406 -26.859 1 98.5 16 LEU B N 1
ATOM 4433 C CA . LEU B 1 16 ? 9.383 -20.062 -26.156 1 98.5 16 LEU B CA 1
ATOM 4434 C C . LEU B 1 16 ? 9.633 -19 -25.094 1 98.5 16 LEU B C 1
ATOM 4436 O O . LEU B 1 16 ? 8.844 -18.062 -24.953 1 98.5 16 LEU B O 1
ATOM 4440 N N . VAL B 1 17 ? 10.766 -19.094 -24.375 1 98.56 17 VAL B N 1
ATOM 4441 C CA . VAL B 1 17 ? 11.086 -18.203 -23.266 1 98.56 17 VAL B CA 1
ATOM 4442 C C . VAL B 1 17 ? 11.422 -16.812 -23.797 1 98.56 17 VAL B C 1
ATOM 4444 O O . VAL B 1 17 ? 11.195 -15.805 -23.109 1 98.56 17 VAL B O 1
ATOM 4447 N N . ARG B 1 18 ? 11.852 -16.719 -25.031 1 97.5 18 ARG B N 1
ATOM 4448 C CA . ARG B 1 18 ? 12.195 -15.438 -25.625 1 97.5 18 ARG B CA 1
ATOM 4449 C C . ARG B 1 18 ? 10.977 -14.523 -25.719 1 97.5 18 ARG B C 1
ATOM 4451 O O . ARG B 1 18 ? 11.117 -13.305 -25.797 1 97.5 18 ARG B O 1
ATOM 4458 N N . PHE B 1 19 ? 9.812 -15.188 -25.781 1 97.12 19 PHE B N 1
ATOM 4459 C CA . PHE B 1 19 ? 8.602 -14.391 -25.656 1 97.12 19 PHE B CA 1
ATOM 4460 C C . PHE B 1 19 ? 8.352 -13.977 -24.219 1 97.12 19 PHE B C 1
ATOM 4462 O O . PHE B 1 19 ? 8.148 -14.828 -23.344 1 97.12 19 PHE B O 1
ATOM 4469 N N . ASN B 1 20 ? 8.438 -12.711 -23.875 1 96.25 20 ASN B N 1
ATOM 4470 C CA . ASN B 1 20 ? 8.188 -12.203 -22.531 1 96.25 20 ASN B CA 1
ATOM 4471 C C . ASN B 1 20 ? 6.699 -12.211 -22.203 1 96.25 20 ASN B C 1
ATOM 4473 O O . ASN B 1 20 ? 6.105 -11.148 -21.969 1 96.25 20 ASN B O 1
ATOM 4477 N N . SER B 1 21 ? 6.133 -13.367 -22.109 1 97.12 21 SER B N 1
ATOM 4478 C CA . SER B 1 21 ? 4.684 -13.5 -21.984 1 97.12 21 SER B CA 1
ATOM 4479 C C . SER B 1 21 ? 4.223 -13.258 -20.562 1 97.12 21 SER B C 1
ATOM 4481 O O . SER B 1 21 ? 3.496 -14.078 -19.984 1 97.12 21 SER B O 1
ATOM 4483 N N . ILE B 1 22 ? 4.66 -12.172 -19.969 1 96.12 22 ILE B N 1
ATOM 4484 C CA . ILE B 1 22 ? 4.156 -11.758 -18.656 1 96.12 22 ILE B CA 1
ATOM 4485 C C . ILE B 1 22 ? 2.643 -11.57 -18.719 1 96.12 22 ILE B C 1
ATOM 4487 O O . ILE B 1 22 ? 2.125 -11 -19.688 1 96.12 22 ILE B O 1
ATOM 4491 N N . THR B 1 23 ? 1.953 -12.062 -17.766 1 95.75 23 THR B N 1
ATOM 4492 C CA . THR B 1 23 ? 0.495 -12.031 -17.766 1 95.75 23 THR B CA 1
ATOM 4493 C C . THR B 1 23 ? -0.02 -10.625 -18.047 1 95.75 23 THR B C 1
ATOM 4495 O O . THR B 1 23 ? 0.391 -9.664 -17.375 1 95.75 23 THR B O 1
ATOM 4498 N N . GLY B 1 24 ? -0.872 -10.555 -18.953 1 91.94 24 GLY B N 1
ATOM 4499 C CA . GLY B 1 24 ? -1.514 -9.289 -19.266 1 91.94 24 GLY B CA 1
ATOM 4500 C C . GLY B 1 24 ? -0.745 -8.461 -20.281 1 91.94 24 GLY B C 1
ATOM 4501 O O . GLY B 1 24 ? -1.235 -7.434 -20.75 1 91.94 24 GLY B O 1
ATOM 4502 N N . GLN B 1 25 ? 0.449 -8.844 -20.625 1 93.25 25 GLN B N 1
ATOM 4503 C CA . GLN B 1 25 ? 1.265 -8.078 -21.562 1 93.25 25 GLN B CA 1
ATOM 4504 C C . GLN B 1 25 ? 1.158 -8.641 -22.984 1 93.25 25 GLN B C 1
ATOM 4506 O O . GLN B 1 25 ? 0.547 -9.695 -23.188 1 93.25 25 GLN B O 1
ATOM 4511 N N . LYS B 1 26 ? 1.728 -7.961 -23.922 1 92.31 26 LYS B N 1
ATOM 4512 C CA . LYS B 1 26 ? 1.534 -8.195 -25.344 1 92.31 26 LYS B CA 1
ATOM 4513 C C . LYS B 1 26 ? 2.064 -9.57 -25.75 1 92.31 26 LYS B C 1
ATOM 4515 O O . LYS B 1 26 ? 1.475 -10.242 -26.609 1 92.31 26 LYS B O 1
ATOM 4520 N N . ASP B 1 27 ? 3.102 -9.961 -25.188 1 94.62 27 ASP B N 1
ATOM 4521 C CA . ASP B 1 27 ? 3.744 -11.195 -25.641 1 94.62 27 ASP B CA 1
ATOM 4522 C C . ASP B 1 27 ? 2.961 -12.422 -25.172 1 94.62 27 ASP B C 1
ATOM 4524 O O . ASP B 1 27 ? 3.186 -13.531 -25.672 1 94.62 27 ASP B O 1
ATOM 4528 N N . GLU B 1 28 ? 2.043 -12.273 -24.297 1 94.62 28 GLU B N 1
ATOM 4529 C CA . GLU B 1 28 ? 1.154 -13.383 -23.969 1 94.62 28 GLU B CA 1
ATOM 4530 C C . GLU B 1 28 ? 0.252 -13.742 -25.141 1 94.62 28 GLU B C 1
ATOM 4532 O O . GLU B 1 28 ? -0.13 -14.906 -25.297 1 94.62 28 GLU B O 1
ATOM 4537 N N . LEU B 1 29 ? -0.022 -12.773 -25.969 1 95.06 29 LEU B N 1
ATOM 4538 C CA . LEU B 1 29 ? -0.758 -13 -27.203 1 95.06 29 LEU B CA 1
ATOM 4539 C C . LEU B 1 29 ? 0.16 -13.555 -28.297 1 95.06 29 LEU B C 1
ATOM 4541 O O . LEU B 1 29 ? -0.199 -14.508 -28.984 1 95.06 29 LEU B O 1
ATOM 4545 N N . ASN B 1 30 ? 1.328 -12.969 -28.406 1 96.94 30 ASN B N 1
ATOM 4546 C CA . ASN B 1 30 ? 2.256 -13.297 -29.484 1 96.94 30 ASN B CA 1
ATOM 4547 C C . ASN B 1 30 ? 2.721 -14.75 -29.406 1 96.94 30 ASN B C 1
ATOM 4549 O O . ASN B 1 30 ? 2.92 -15.398 -30.438 1 96.94 30 ASN B O 1
ATOM 4553 N N . ILE B 1 31 ? 2.912 -15.211 -28.219 1 97.94 31 ILE B N 1
ATOM 4554 C CA . ILE B 1 31 ? 3.451 -16.547 -28.078 1 97.94 31 ILE B CA 1
ATOM 4555 C C . ILE B 1 31 ? 2.422 -17.578 -28.547 1 97.94 31 ILE B C 1
ATOM 4557 O O . ILE B 1 31 ? 2.781 -18.625 -29.094 1 97.94 31 ILE B O 1
ATOM 4561 N N . VAL B 1 32 ? 1.145 -17.344 -28.344 1 97.94 32 VAL B N 1
ATOM 4562 C CA . VAL B 1 32 ? 0.087 -18.234 -28.797 1 97.94 32 VAL B CA 1
ATOM 4563 C C . VAL B 1 32 ? 0.099 -18.312 -30.328 1 97.94 32 VAL B C 1
ATOM 4565 O O . VAL B 1 32 ? -0.005 -19.391 -30.906 1 97.94 32 VAL B O 1
ATOM 4568 N N . THR B 1 33 ? 0.24 -17.172 -30.938 1 96.88 33 THR B N 1
ATOM 4569 C CA . THR B 1 33 ? 0.329 -17.094 -32.375 1 96.88 33 THR B CA 1
ATOM 4570 C C . THR B 1 33 ? 1.551 -17.859 -32.906 1 96.88 33 THR B C 1
ATOM 4572 O O . THR B 1 33 ? 1.486 -18.531 -33.938 1 96.88 33 THR B O 1
ATOM 4575 N N . TYR B 1 34 ? 2.584 -17.719 -32.188 1 97.88 34 TYR B N 1
ATOM 4576 C CA . TYR B 1 34 ? 3.811 -18.422 -32.562 1 97.88 34 TYR B CA 1
ATOM 4577 C C . TYR B 1 34 ? 3.613 -19.938 -32.531 1 97.88 34 TYR B C 1
ATOM 4579 O O . TYR B 1 34 ? 3.959 -20.641 -33.469 1 97.88 34 TYR B O 1
ATOM 4587 N N . ILE B 1 35 ? 3.059 -20.422 -31.438 1 98.38 35 ILE B N 1
ATOM 4588 C CA . ILE B 1 35 ? 2.836 -21.844 -31.281 1 98.38 35 ILE B CA 1
ATOM 4589 C C . ILE B 1 35 ? 1.872 -22.328 -32.375 1 98.38 35 ILE B C 1
ATOM 4591 O O . ILE B 1 35 ? 2.068 -23.406 -32.938 1 98.38 35 ILE B O 1
ATOM 4595 N N . GLN B 1 36 ? 0.859 -21.578 -32.594 1 98.25 36 GLN B N 1
ATOM 4596 C CA . GLN B 1 36 ? -0.07 -21.922 -33.656 1 98.25 36 GLN B CA 1
ATOM 4597 C C . GLN B 1 36 ? 0.66 -22.078 -35 1 98.25 36 GLN B C 1
ATOM 4599 O O . GLN B 1 36 ? 0.397 -23.016 -35.75 1 98.25 36 GLN B O 1
ATOM 4604 N N . SER B 1 37 ? 1.517 -21.125 -35.281 1 97.94 37 SER B N 1
ATOM 4605 C CA . SER B 1 37 ? 2.256 -21.141 -36.531 1 97.94 37 SER B CA 1
ATOM 4606 C C . SER B 1 37 ? 3.164 -22.359 -36.625 1 97.94 37 SER B C 1
ATOM 4608 O O . SER B 1 37 ? 3.33 -22.938 -37.688 1 97.94 37 SER B O 1
ATOM 4610 N N . LEU B 1 38 ? 3.824 -22.688 -35.531 1 97.25 38 LEU B N 1
ATOM 4611 C CA . LEU B 1 38 ? 4.668 -23.875 -35.5 1 97.25 38 LEU B CA 1
ATOM 4612 C C . LEU B 1 38 ? 3.863 -25.125 -35.844 1 97.25 38 LEU B C 1
ATOM 4614 O O . LEU B 1 38 ? 4.316 -25.953 -36.656 1 97.25 38 LEU B O 1
ATOM 4618 N N . LEU B 1 39 ? 2.686 -25.266 -35.281 1 97.94 39 LEU B N 1
ATOM 4619 C CA . LEU B 1 39 ? 1.862 -26.453 -35.469 1 97.94 39 LEU B CA 1
ATOM 4620 C C . LEU B 1 39 ? 1.219 -26.469 -36.844 1 97.94 39 LEU B C 1
ATOM 4622 O O . LEU B 1 39 ? 1.054 -27.531 -37.438 1 97.94 39 LEU B O 1
ATOM 4626 N N . ALA B 1 40 ? 0.876 -25.312 -37.344 1 97.81 40 ALA B N 1
ATOM 4627 C CA . ALA B 1 40 ? 0.22 -25.188 -38.625 1 97.81 40 ALA B CA 1
ATOM 4628 C C . ALA B 1 40 ? 1.111 -25.734 -39.75 1 97.81 40 ALA B C 1
ATOM 4630 O O . ALA B 1 40 ? 0.617 -26.188 -40.781 1 97.81 40 ALA B O 1
ATOM 4631 N N . LYS B 1 41 ? 2.373 -25.703 -39.531 1 96 41 LYS B N 1
ATOM 4632 C CA . LYS B 1 41 ? 3.34 -26.141 -40.531 1 96 41 LYS B CA 1
ATOM 4633 C C . LYS B 1 41 ? 3.443 -27.656 -40.562 1 96 41 LYS B C 1
ATOM 4635 O O . LYS B 1 41 ? 3.975 -28.234 -41.531 1 96 41 LYS B O 1
ATOM 4640 N N . GLU B 1 42 ? 2.926 -28.297 -39.562 1 96.44 42 GLU B N 1
ATOM 4641 C CA . GLU B 1 42 ? 2.949 -29.75 -39.531 1 96.44 42 GLU B CA 1
ATOM 4642 C C . GLU B 1 42 ? 1.907 -30.328 -40.5 1 96.44 42 GLU B C 1
ATOM 4644 O O . GLU B 1 42 ? 0.811 -29.781 -40.625 1 96.44 42 GLU B O 1
ATOM 4649 N N . ASP B 1 43 ? 2.18 -31.453 -41.094 1 95 43 ASP B N 1
ATOM 4650 C CA . ASP B 1 43 ? 1.357 -32.062 -42.156 1 95 43 ASP B CA 1
ATOM 4651 C C . ASP B 1 43 ? -0.07 -32.281 -41.656 1 95 43 ASP B C 1
ATOM 4653 O O . ASP B 1 43 ? -1.032 -32 -42.375 1 95 43 ASP B O 1
ATOM 4657 N N . TYR B 1 44 ? -0.261 -32.75 -40.531 1 97.06 44 TYR B N 1
ATOM 4658 C CA . TYR B 1 44 ? -1.587 -33.094 -40.031 1 97.06 44 TYR B CA 1
ATOM 4659 C C . TYR B 1 44 ? -2.471 -31.844 -39.969 1 97.06 44 TYR B C 1
ATOM 4661 O O . TYR B 1 44 ? -3.607 -31.859 -40.438 1 97.06 44 TYR B O 1
ATOM 4669 N N . PHE B 1 45 ? -1.98 -30.781 -39.406 1 97.56 45 PHE B N 1
ATOM 4670 C CA . PHE B 1 45 ? -2.779 -29.578 -39.219 1 97.56 45 PHE B CA 1
ATOM 4671 C C . PHE B 1 45 ? -2.975 -28.828 -40.531 1 97.56 45 PHE B C 1
ATOM 4673 O O . PHE B 1 45 ? -3.98 -28.141 -40.719 1 97.56 45 PHE B O 1
ATOM 4680 N N . SER B 1 46 ? -1.976 -29.016 -41.406 1 96.25 46 SER B N 1
ATOM 4681 C CA . SER B 1 46 ? -2.162 -28.469 -42.75 1 96.25 46 SER B CA 1
ATOM 4682 C C . SER B 1 46 ? -3.344 -29.125 -43.438 1 96.25 46 SER B C 1
ATOM 4684 O O . SER B 1 46 ? -4.066 -28.469 -44.188 1 96.25 46 SER B O 1
ATOM 4686 N N . GLN B 1 47 ? -3.508 -30.375 -4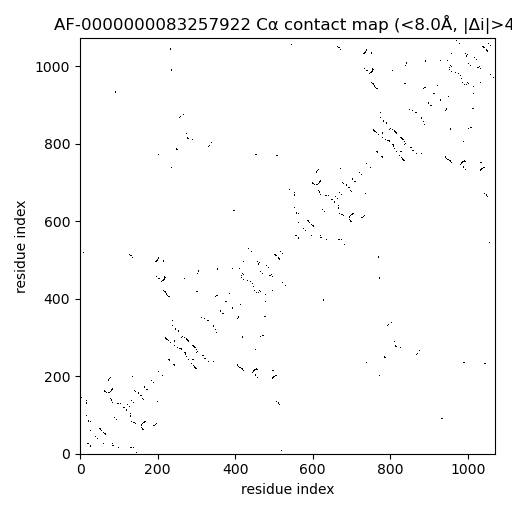3.188 1 96.94 47 GLN B N 1
ATOM 4687 C CA . GLN B 1 47 ? -4.578 -31.141 -43.844 1 96.94 47 GLN B CA 1
ATOM 4688 C C . GLN B 1 47 ? -5.879 -31.016 -43.062 1 96.94 47 GLN B C 1
ATOM 4690 O O . GLN B 1 47 ? -6.965 -31.234 -43.594 1 96.94 47 GLN B O 1
ATOM 4695 N N . ASN B 1 48 ? -5.777 -30.766 -41.812 1 96.94 48 ASN B N 1
ATOM 4696 C CA . ASN B 1 48 ? -6.926 -30.609 -40.938 1 96.94 48 ASN B CA 1
ATOM 4697 C C . ASN B 1 48 ? -6.902 -29.266 -40.188 1 96.94 48 ASN B C 1
ATOM 4699 O O . ASN B 1 48 ? -6.824 -29.219 -38.969 1 96.94 48 ASN B O 1
ATOM 4703 N N . PRO B 1 49 ? -7.051 -28.188 -40.875 1 96.5 49 PRO B N 1
ATOM 4704 C CA . PRO B 1 49 ? -6.902 -26.859 -40.281 1 96.5 49 PRO B CA 1
ATOM 4705 C C . PRO B 1 49 ? -7.949 -26.578 -39.219 1 96.5 49 PRO B C 1
ATOM 4707 O O . PRO B 1 49 ? -7.711 -25.766 -38.312 1 96.5 49 PRO B O 1
ATOM 4710 N N . ASN B 1 50 ? -9.094 -27.25 -39.25 1 96.75 50 ASN B N 1
ATOM 4711 C CA . ASN B 1 50 ? -10.164 -27.031 -38.281 1 96.75 50 ASN B CA 1
ATOM 4712 C C . ASN B 1 50 ? -9.805 -27.625 -36.906 1 96.75 50 ASN B C 1
ATOM 4714 O O . ASN B 1 50 ? -10.461 -27.328 -35.906 1 96.75 50 ASN B O 1
ATOM 4718 N N . HIS B 1 51 ? -8.734 -28.438 -36.844 1 98.25 51 HIS B N 1
ATOM 4719 C CA . HIS B 1 51 ? -8.312 -29.062 -35.594 1 98.25 51 HIS B CA 1
ATOM 4720 C C . HIS B 1 51 ? -7.293 -28.188 -34.875 1 98.25 51 HIS B C 1
ATOM 4722 O O . HIS B 1 51 ? -6.801 -28.578 -33.812 1 98.25 51 HIS B O 1
ATOM 4728 N N . LEU B 1 52 ? -6.938 -27.062 -35.438 1 98.56 52 LEU B N 1
ATOM 4729 C CA . LEU B 1 52 ? -6.043 -26.094 -34.812 1 98.56 52 LEU B CA 1
ATOM 4730 C C . LEU B 1 52 ? -6.707 -24.719 -34.75 1 98.56 52 LEU B C 1
ATOM 4732 O O . LEU B 1 52 ? -6.867 -24.047 -35.781 1 98.56 52 LEU B O 1
ATOM 4736 N N . ASN B 1 53 ? -7.09 -24.312 -33.5 1 98.19 53 ASN B N 1
ATOM 4737 C CA . ASN B 1 53 ? -7.891 -23.094 -33.344 1 98.19 53 ASN B CA 1
ATOM 4738 C C . ASN B 1 53 ? -7.418 -22.25 -32.188 1 98.19 53 ASN B C 1
ATOM 4740 O O . ASN B 1 53 ? -6.828 -22.766 -31.234 1 98.19 53 ASN B O 1
ATOM 4744 N N . VAL B 1 54 ? -7.586 -20.938 -32.312 1 98.19 54 VAL B N 1
ATOM 4745 C CA . VAL B 1 54 ? -7.414 -20 -31.219 1 98.19 54 VAL B CA 1
ATOM 4746 C C . VAL B 1 54 ? -8.773 -19.422 -30.812 1 98.19 54 VAL B C 1
ATOM 4748 O O . VAL B 1 54 ? -9.492 -18.875 -31.656 1 98.19 54 VAL B O 1
ATOM 4751 N N . HIS B 1 55 ? -9.102 -19.625 -29.594 1 97.94 55 HIS B N 1
ATOM 4752 C CA . HIS B 1 55 ? -10.344 -19.109 -29.031 1 97.94 55 HIS B CA 1
ATOM 4753 C C . HIS B 1 55 ? -10.102 -17.844 -28.219 1 97.94 55 HIS B C 1
ATOM 4755 O O . HIS B 1 55 ? -9.555 -17.922 -27.109 1 97.94 55 HIS B O 1
ATOM 4761 N N . ASN B 1 56 ? -10.602 -16.75 -28.609 1 95.94 56 ASN B N 1
ATOM 4762 C CA . ASN B 1 56 ? -10.242 -15.453 -28.047 1 95.94 56 ASN B CA 1
ATOM 4763 C C . ASN B 1 56 ? -11.039 -15.148 -26.781 1 95.94 56 ASN B C 1
ATOM 4765 O O . ASN B 1 56 ? -12.227 -15.484 -26.688 1 95.94 56 ASN B O 1
ATOM 4769 N N . LEU B 1 57 ? -10.328 -14.602 -25.844 1 94.94 57 LEU B N 1
ATOM 4770 C CA . LEU B 1 57 ? -10.961 -13.953 -24.688 1 94.94 57 LEU B CA 1
ATOM 4771 C C . LEU B 1 57 ? -11.43 -12.547 -25.047 1 94.94 57 LEU B C 1
ATOM 4773 O O . LEU B 1 57 ? -11.164 -12.062 -26.156 1 94.94 57 LEU B O 1
ATOM 4777 N N . GLU B 1 58 ? -12.062 -11.898 -24.141 1 90 58 GLU B N 1
ATOM 4778 C CA . GLU B 1 58 ? -12.578 -10.555 -24.391 1 90 58 GLU B CA 1
ATOM 4779 C C . GLU B 1 58 ? -11.438 -9.555 -24.578 1 90 58 GLU B C 1
ATOM 4781 O O . GLU B 1 58 ? -11.57 -8.586 -25.328 1 90 58 GLU B O 1
ATOM 4786 N N . ASP B 1 59 ? -10.328 -9.812 -23.969 1 89.31 59 ASP B N 1
ATOM 4787 C CA . ASP B 1 59 ? -9.234 -8.836 -24 1 89.31 59 ASP B CA 1
ATOM 4788 C C . ASP B 1 59 ? -8.258 -9.148 -25.125 1 89.31 59 ASP B C 1
ATOM 4790 O O . ASP B 1 59 ? -7.203 -8.516 -25.234 1 89.31 59 ASP B O 1
ATOM 4794 N N . GLY B 1 60 ? -8.531 -10.078 -25.922 1 91.62 60 GLY B N 1
ATOM 4795 C CA . GLY B 1 60 ? -7.738 -10.367 -27.109 1 91.62 60 GLY B CA 1
ATOM 4796 C C . GLY B 1 60 ? -6.805 -11.547 -26.922 1 91.62 60 GLY B C 1
ATOM 4797 O O . GLY B 1 60 ? -6.352 -12.141 -27.906 1 91.62 60 GLY B O 1
ATOM 4798 N N . ARG B 1 61 ? -6.445 -11.883 -25.766 1 93.69 61 ARG B N 1
ATOM 4799 C CA . ARG B 1 61 ? -5.688 -13.109 -25.562 1 93.69 61 ARG B CA 1
ATOM 4800 C C . ARG B 1 61 ? -6.484 -14.328 -26.031 1 93.69 61 ARG B C 1
ATOM 4802 O O . ARG B 1 61 ? -7.703 -14.258 -26.188 1 93.69 61 ARG B O 1
ATOM 4809 N N . GLY B 1 62 ? -5.754 -15.484 -26.156 1 95.25 62 GLY B N 1
ATOM 4810 C CA . GLY B 1 62 ? -6.484 -16.594 -26.75 1 95.25 62 GLY B CA 1
ATOM 4811 C C . GLY B 1 62 ? -6.07 -17.938 -26.188 1 95.25 62 GLY B C 1
ATOM 4812 O O . GLY B 1 62 ? -4.918 -18.141 -25.797 1 95.25 62 GLY B O 1
ATOM 4813 N N . VAL B 1 63 ? -7.027 -18.844 -26.172 1 97.94 63 VAL B N 1
ATOM 4814 C CA . VAL B 1 63 ? -6.812 -20.25 -25.859 1 97.94 63 VAL B CA 1
ATOM 4815 C C . VAL B 1 63 ? -6.516 -21.031 -27.141 1 97.94 63 VAL B C 1
ATOM 4817 O O . VAL B 1 63 ? -7.297 -20.984 -28.094 1 97.94 63 VAL B O 1
ATOM 4820 N N . LEU B 1 64 ? -5.391 -21.672 -27.188 1 98.75 64 LEU B N 1
ATOM 4821 C CA . LEU B 1 64 ? -5.039 -22.469 -28.359 1 98.75 64 LEU B CA 1
ATOM 4822 C C . LEU B 1 64 ? -5.418 -23.938 -28.156 1 98.75 64 LEU B C 1
ATOM 4824 O O . LEU B 1 64 ? -5.113 -24.516 -27.109 1 98.75 64 LEU B O 1
ATOM 4828 N N . THR B 1 65 ? -6.117 -24.5 -29.125 1 98.75 65 THR B N 1
ATOM 4829 C CA . THR B 1 65 ? -6.41 -25.922 -29.125 1 98.75 65 THR B CA 1
ATOM 4830 C C . THR B 1 65 ? -5.852 -26.578 -30.391 1 98.75 65 THR B C 1
ATOM 4832 O O . THR B 1 65 ? -5.938 -26.016 -31.484 1 98.75 65 THR B O 1
ATOM 4835 N N . GLY B 1 66 ? -5.172 -27.641 -30.234 1 98.75 66 GLY B N 1
ATOM 4836 C CA . GLY B 1 66 ? -4.711 -28.516 -31.297 1 98.75 66 GLY B CA 1
ATOM 4837 C C . GLY B 1 66 ? -5.102 -29.969 -31.109 1 98.75 66 GLY B C 1
ATOM 4838 O O . GLY B 1 66 ? -4.512 -30.672 -30.281 1 98.75 66 GLY B O 1
ATOM 4839 N N . LEU B 1 67 ? -6.051 -30.438 -31.891 1 98.69 67 LEU B N 1
ATOM 4840 C CA . LEU B 1 67 ? -6.559 -31.797 -31.781 1 98.69 67 LEU B CA 1
ATOM 4841 C C . LEU B 1 67 ? -5.945 -32.688 -32.844 1 98.69 67 LEU B C 1
ATOM 4843 O O . LEU B 1 67 ? -5.953 -32.344 -34.031 1 98.69 67 LEU B O 1
ATOM 4847 N N . VAL B 1 68 ? -5.312 -33.75 -32.469 1 98.62 68 VAL B N 1
ATOM 4848 C CA . VAL B 1 68 ? -4.863 -34.812 -33.375 1 98.62 68 VAL B CA 1
ATOM 4849 C C . VAL B 1 68 ? -5.695 -36.062 -33.156 1 98.62 68 VAL B C 1
ATOM 4851 O O . VAL B 1 68 ? -5.605 -36.719 -32.094 1 98.62 68 VAL B O 1
ATOM 4854 N N . LYS B 1 69 ? -6.418 -36.406 -34.094 1 97.56 69 LYS B N 1
ATOM 4855 C CA . LYS B 1 69 ? -7.273 -37.594 -34 1 97.56 69 LYS B CA 1
ATOM 4856 C C . LYS B 1 69 ? -6.566 -38.844 -34.531 1 97.56 69 LYS B C 1
ATOM 4858 O O . LYS B 1 69 ? -5.727 -38.75 -35.406 1 97.56 69 LYS B O 1
ATOM 4863 N N . ASN B 1 70 ? -6.852 -39.938 -34 1 96.38 70 ASN B N 1
ATOM 4864 C CA . ASN B 1 70 ? -6.461 -41.25 -34.5 1 96.38 70 ASN B CA 1
ATOM 4865 C C . ASN B 1 70 ? -7.668 -42.031 -35.031 1 96.38 70 ASN B C 1
ATOM 4867 O O . ASN B 1 70 ? -8.258 -42.812 -34.281 1 96.38 70 ASN B O 1
ATOM 4871 N N . GLY B 1 71 ? -7.957 -41.875 -36.281 1 93.94 71 GLY B N 1
ATOM 4872 C CA . GLY B 1 71 ? -9.117 -42.531 -36.844 1 93.94 71 GLY B CA 1
ATOM 4873 C C . GLY B 1 71 ? -10.414 -42.156 -36.156 1 93.94 71 GLY B C 1
ATOM 4874 O O . GLY B 1 71 ? -10.719 -41 -35.938 1 93.94 71 GLY B O 1
ATOM 4875 N N . ASP B 1 72 ? -11.109 -43.219 -35.719 1 94 72 ASP B N 1
ATOM 4876 C CA . ASP B 1 72 ? -12.422 -43.031 -35.125 1 94 72 ASP B CA 1
ATOM 4877 C C . ASP B 1 72 ? -12.352 -43.156 -33.594 1 94 72 ASP B C 1
ATOM 4879 O O . ASP B 1 72 ? -13.383 -43.281 -32.938 1 94 72 ASP B O 1
ATOM 4883 N N . ALA B 1 73 ? -11.141 -43.094 -33.125 1 96.44 73 ALA B N 1
ATOM 4884 C CA . ALA B 1 73 ? -10.992 -43.219 -31.688 1 96.44 73 ALA B CA 1
ATOM 4885 C C . ALA B 1 73 ? -11.727 -42.094 -30.969 1 96.44 73 ALA B C 1
ATOM 4887 O O . ALA B 1 73 ? -11.766 -40.969 -31.438 1 96.44 73 ALA B O 1
ATOM 4888 N N . GLN B 1 74 ? -12.32 -42.406 -29.797 1 97.75 74 GLN B N 1
ATOM 4889 C CA . GLN B 1 74 ? -12.992 -41.406 -28.969 1 97.75 74 GLN B CA 1
ATOM 4890 C C . GLN B 1 74 ? -12.125 -41 -27.797 1 97.75 74 GLN B C 1
ATOM 4892 O O . GLN B 1 74 ? -12.156 -39.844 -27.375 1 97.75 74 GLN B O 1
ATOM 4897 N N . ASP B 1 75 ? -11.391 -42 -27.281 1 98.12 75 ASP B N 1
ATOM 4898 C CA . ASP B 1 75 ? -10.562 -41.75 -26.109 1 98.12 75 ASP B CA 1
ATOM 4899 C C . ASP B 1 75 ? -9.562 -40.625 -26.375 1 98.12 75 ASP B C 1
ATOM 4901 O O . ASP B 1 75 ? -8.828 -40.656 -27.375 1 98.12 75 ASP B O 1
ATOM 4905 N N . THR B 1 76 ? -9.586 -39.594 -25.547 1 98.62 76 THR B N 1
ATOM 4906 C CA . THR B 1 76 ? -8.789 -38.375 -25.781 1 98.62 76 THR B CA 1
ATOM 4907 C C . THR B 1 76 ? -8.047 -37.969 -24.516 1 98.62 76 THR B C 1
ATOM 4909 O O . THR B 1 76 ? -8.617 -37.969 -23.422 1 98.62 76 THR B O 1
ATOM 4912 N N . ILE B 1 77 ? -6.777 -37.719 -24.641 1 98.69 77 ILE B N 1
ATOM 4913 C CA . ILE B 1 77 ? -5.98 -37.125 -23.562 1 98.69 77 ILE B CA 1
ATOM 4914 C C . ILE B 1 77 ? -5.758 -35.656 -23.828 1 98.69 77 ILE B C 1
ATOM 4916 O O . ILE B 1 77 ? -5.344 -35.25 -24.938 1 98.69 77 ILE B O 1
ATOM 4920 N N . ILE B 1 78 ? -6.094 -34.812 -22.828 1 98.75 78 ILE B N 1
ATOM 4921 C CA . ILE B 1 78 ? -5.832 -33.375 -22.906 1 98.75 78 ILE B CA 1
ATOM 4922 C C . ILE B 1 78 ? -4.441 -33.094 -22.359 1 98.75 78 ILE B C 1
ATOM 4924 O O . ILE B 1 78 ? -4.105 -33.5 -21.234 1 98.75 78 ILE B O 1
ATOM 4928 N N . LEU B 1 79 ? -3.607 -32.438 -23.141 1 98.81 79 LEU B N 1
ATOM 4929 C CA . LEU B 1 79 ? -2.328 -31.922 -22.688 1 98.81 79 LEU B CA 1
ATOM 4930 C C . LEU B 1 79 ? -2.447 -30.438 -22.359 1 98.81 79 LEU B C 1
ATOM 4932 O O . LEU B 1 79 ? -2.416 -29.578 -23.25 1 98.81 79 LEU B O 1
ATOM 4936 N N . LEU B 1 80 ? -2.488 -30.156 -21.047 1 98.56 80 LEU B N 1
ATOM 4937 C CA . LEU B 1 80 ? -2.754 -28.797 -20.578 1 98.56 80 LEU B CA 1
ATOM 4938 C C . LEU B 1 80 ? -1.453 -28.078 -20.266 1 98.56 80 LEU B C 1
ATOM 4940 O O . LEU B 1 80 ? -0.569 -28.625 -19.594 1 98.56 80 LEU B O 1
ATOM 4944 N N . SER B 1 81 ? -1.331 -26.875 -20.766 1 96.69 81 SER B N 1
ATOM 4945 C CA . SER B 1 81 ? -0.183 -26.031 -20.469 1 96.69 81 SER B CA 1
ATOM 4946 C C . SER B 1 81 ? -0.58 -24.562 -20.422 1 96.69 81 SER B C 1
ATOM 4948 O O . SER B 1 81 ? -1.383 -24.094 -21.25 1 96.69 81 SER B O 1
ATOM 4950 N N . HIS B 1 82 ? -0.072 -23.812 -19.438 1 97.44 82 HIS B N 1
ATOM 4951 C CA . HIS B 1 82 ? -0.205 -22.359 -19.531 1 97.44 82 HIS B CA 1
ATOM 4952 C C . HIS B 1 82 ? 1.062 -21.734 -20.094 1 97.44 82 HIS B C 1
ATOM 4954 O O . HIS B 1 82 ? 2.129 -22.344 -20.094 1 97.44 82 HIS B O 1
ATOM 4960 N N . ILE B 1 83 ? 0.935 -20.531 -20.594 1 97.31 83 ILE B N 1
ATOM 4961 C CA . ILE B 1 83 ? 2.045 -19.984 -21.359 1 97.31 83 ILE B CA 1
ATOM 4962 C C . ILE B 1 83 ? 2.506 -18.656 -20.75 1 97.31 83 ILE B C 1
ATOM 4964 O O . ILE B 1 83 ? 3.574 -18.141 -21.078 1 97.31 83 ILE B O 1
ATOM 4968 N N . ASP B 1 84 ? 1.735 -18.109 -19.828 1 97.38 84 ASP B N 1
ATOM 4969 C CA . ASP B 1 84 ? 2.096 -16.844 -19.203 1 97.38 84 ASP B CA 1
ATOM 4970 C C . ASP B 1 84 ? 3.1 -17.062 -18.078 1 97.38 84 ASP B C 1
ATOM 4972 O O . ASP B 1 84 ? 3.273 -18.188 -17.594 1 97.38 84 ASP B O 1
ATOM 4976 N N . VAL B 1 85 ? 3.852 -15.969 -17.781 1 97.38 85 VAL B N 1
ATOM 4977 C CA . VAL B 1 85 ? 4.809 -15.969 -16.688 1 97.38 85 VAL B CA 1
ATOM 4978 C C . VAL B 1 85 ? 4.594 -14.734 -15.812 1 97.38 85 VAL B C 1
ATOM 4980 O O . VAL B 1 85 ? 3.828 -13.836 -16.172 1 97.38 85 VAL B O 1
ATOM 4983 N N . VAL B 1 86 ? 5.191 -14.703 -14.609 1 95.69 86 VAL B N 1
ATOM 4984 C CA . VAL B 1 86 ? 5.109 -13.547 -13.727 1 95.69 86 VAL B CA 1
ATOM 4985 C C . VAL B 1 86 ? 6.145 -12.5 -14.148 1 95.69 86 VAL B C 1
ATOM 4987 O O . VAL B 1 86 ? 7 -12.773 -15 1 95.69 86 VAL B O 1
ATOM 4990 N N . ASP B 1 87 ? 6.102 -11.367 -13.562 1 93.44 87 ASP B N 1
ATOM 4991 C CA . ASP B 1 87 ? 6.965 -10.258 -13.961 1 93.44 87 ASP B CA 1
ATOM 4992 C C . ASP B 1 87 ? 8.414 -10.531 -13.578 1 93.44 87 ASP B C 1
ATOM 4994 O O . ASP B 1 87 ? 8.727 -11.562 -12.977 1 93.44 87 ASP B O 1
ATOM 4998 N N . VAL B 1 88 ? 9.367 -9.586 -13.953 1 94.12 88 VAL B N 1
ATOM 4999 C CA . VAL B 1 88 ? 10.789 -9.883 -13.789 1 94.12 88 VAL B CA 1
ATOM 5000 C C . VAL B 1 88 ? 11.477 -8.75 -13.039 1 94.12 88 VAL B C 1
ATOM 5002 O O . VAL B 1 88 ? 12.688 -8.578 -13.133 1 94.12 88 VAL B O 1
ATOM 5005 N N . GLU B 1 89 ? 10.727 -8.031 -12.25 1 87.5 89 GLU B N 1
ATOM 5006 C CA . GLU B 1 89 ? 11.328 -6.941 -11.477 1 87.5 89 GLU B CA 1
ATOM 5007 C C . GLU B 1 89 ? 12.352 -7.473 -10.484 1 87.5 89 GLU B C 1
ATOM 5009 O O . GLU B 1 89 ? 13.352 -6.805 -10.195 1 87.5 89 GLU B O 1
ATOM 5014 N N . ASP B 1 90 ? 12.148 -8.562 -10.031 1 89.44 90 ASP B N 1
ATOM 5015 C CA . ASP B 1 90 ? 13 -9.172 -9.008 1 89.44 90 ASP B CA 1
ATOM 5016 C C . ASP B 1 90 ? 14.383 -9.492 -9.57 1 89.44 90 ASP B C 1
ATOM 5018 O O . ASP B 1 90 ? 15.32 -9.75 -8.812 1 89.44 90 ASP B O 1
ATOM 5022 N N . TYR B 1 91 ? 14.547 -9.5 -10.883 1 93.19 91 TYR B N 1
ATOM 5023 C CA . TYR B 1 91 ? 15.844 -9.773 -11.492 1 93.19 91 TYR B CA 1
ATOM 5024 C C . TYR B 1 91 ? 16.797 -8.609 -11.289 1 93.19 91 TYR B C 1
ATOM 5026 O O . TYR B 1 91 ? 18.016 -8.75 -11.477 1 93.19 91 TYR B O 1
ATOM 5034 N N . GLY B 1 92 ? 16.25 -7.445 -10.984 1 85.94 92 GLY B N 1
ATOM 5035 C CA . GLY B 1 92 ? 17.094 -6.289 -10.742 1 85.94 92 GLY B CA 1
ATOM 5036 C C . GLY B 1 92 ? 17.984 -5.941 -11.922 1 85.94 92 GLY B C 1
ATOM 5037 O O . GLY B 1 92 ? 17.484 -5.664 -13.016 1 85.94 92 GLY B O 1
ATOM 5038 N N . ALA B 1 93 ? 19.312 -6.129 -11.727 1 83.88 93 ALA B N 1
ATOM 5039 C CA . ALA B 1 93 ? 20.312 -5.77 -12.734 1 83.88 93 ALA B CA 1
ATOM 5040 C C . ALA B 1 93 ? 20.25 -6.719 -13.93 1 83.88 93 ALA B C 1
ATOM 5042 O O . ALA B 1 93 ? 20.766 -6.406 -15.008 1 83.88 93 ALA B O 1
ATOM 5043 N N . PHE B 1 94 ? 19.562 -7.832 -13.773 1 91.94 94 PHE B N 1
ATOM 5044 C CA . PHE B 1 94 ? 19.547 -8.852 -14.812 1 91.94 94 PHE B CA 1
ATOM 5045 C C . PHE B 1 94 ? 18.203 -8.867 -15.531 1 91.94 94 PHE B C 1
ATOM 5047 O O . PHE B 1 94 ? 17.922 -9.766 -16.328 1 91.94 94 PHE B O 1
ATOM 5054 N N . LYS B 1 95 ? 17.438 -7.848 -15.273 1 92.44 95 LYS B N 1
ATOM 5055 C CA . LYS B 1 95 ? 16.062 -7.777 -15.781 1 92.44 95 LYS B CA 1
ATOM 5056 C C . LYS B 1 95 ? 16.031 -7.918 -17.297 1 92.44 95 LYS B C 1
ATOM 5058 O O . LYS B 1 95 ? 15.18 -8.625 -17.844 1 92.44 95 LYS B O 1
ATOM 5063 N N . ASP B 1 96 ? 16.984 -7.414 -18 1 93.12 96 ASP B N 1
ATOM 5064 C CA . ASP B 1 96 ? 17 -7.383 -19.453 1 93.12 96 ASP B CA 1
ATOM 5065 C C . ASP B 1 96 ? 17.344 -8.75 -20.031 1 93.12 96 ASP B C 1
ATOM 5067 O O . ASP B 1 96 ? 17.141 -9 -21.219 1 93.12 96 ASP B O 1
ATOM 5071 N N . TYR B 1 97 ? 17.781 -9.641 -19.188 1 96.75 97 TYR B N 1
ATOM 5072 C CA . TYR B 1 97 ? 18.25 -10.938 -19.672 1 96.75 97 TYR B CA 1
ATOM 5073 C C . TYR B 1 97 ? 17.344 -12.055 -19.156 1 96.75 97 TYR B C 1
ATOM 5075 O O . TYR B 1 97 ? 17.562 -13.227 -19.469 1 96.75 97 TYR B O 1
ATOM 5083 N N . ALA B 1 98 ? 16.328 -11.656 -18.422 1 97.5 98 ALA B N 1
ATOM 5084 C CA . ALA B 1 98 ? 15.477 -12.633 -17.75 1 97.5 98 ALA B CA 1
ATOM 5085 C C . ALA B 1 98 ? 14.875 -13.617 -18.75 1 97.5 98 ALA B C 1
ATOM 5087 O O . ALA B 1 98 ? 14.586 -14.766 -18.406 1 97.5 98 ALA B O 1
ATOM 5088 N N . PHE B 1 99 ? 14.766 -13.211 -20.062 1 98.44 99 PHE B N 1
ATOM 5089 C CA . PHE B 1 99 ? 14.086 -14.023 -21.062 1 98.44 99 PHE B CA 1
ATOM 5090 C C . PHE B 1 99 ? 15.078 -14.516 -22.125 1 98.44 99 PHE B C 1
ATOM 5092 O O . PHE B 1 99 ? 14.68 -14.875 -23.234 1 98.44 99 PHE B O 1
ATOM 5099 N N . ASP B 1 100 ? 16.297 -14.5 -21.859 1 98.31 100 ASP B N 1
ATOM 5100 C CA . ASP B 1 100 ? 17.375 -15.117 -22.625 1 98.31 100 ASP B CA 1
ATOM 5101 C C . ASP B 1 100 ? 18.109 -16.172 -21.812 1 98.31 100 ASP B C 1
ATOM 5103 O O . ASP B 1 100 ? 19.234 -15.93 -21.359 1 98.31 100 ASP B O 1
ATOM 5107 N N . PRO B 1 101 ? 17.516 -17.312 -21.766 1 98.38 101 PRO B N 1
ATOM 5108 C CA . PRO B 1 101 ? 18.047 -18.344 -20.859 1 98.38 101 PRO B CA 1
ATOM 5109 C C . PRO B 1 101 ? 19.5 -18.688 -21.172 1 98.38 101 PRO B C 1
ATOM 5111 O O . PRO B 1 101 ? 20.297 -18.875 -20.25 1 98.38 101 PRO B O 1
ATOM 5114 N N . THR B 1 102 ? 19.891 -18.781 -22.438 1 97.81 102 THR B N 1
ATOM 5115 C CA . THR B 1 102 ? 21.266 -19.141 -22.828 1 97.81 102 THR B CA 1
ATOM 5116 C C . THR B 1 102 ? 22.25 -18.109 -22.328 1 97.81 102 THR B C 1
ATOM 5118 O O . THR B 1 102 ? 23.25 -18.453 -21.672 1 97.81 102 THR B O 1
ATOM 5121 N N . TYR B 1 103 ? 21.969 -16.906 -22.609 1 97.69 103 TYR B N 1
ATOM 5122 C CA . TYR B 1 103 ? 22.859 -15.82 -22.203 1 97.69 103 TYR B CA 1
ATOM 5123 C C . TYR B 1 103 ? 22.891 -15.68 -20.688 1 97.69 103 TYR B C 1
ATOM 5125 O O . TYR B 1 103 ? 23.969 -15.523 -20.109 1 97.69 103 TYR B O 1
ATOM 5133 N N . LEU B 1 104 ? 21.719 -15.672 -20.078 1 97.62 104 LEU B N 1
ATOM 5134 C CA . LEU B 1 104 ? 21.625 -15.5 -18.641 1 97.62 104 LEU B CA 1
ATOM 5135 C C . LEU B 1 104 ? 22.406 -16.578 -17.906 1 97.62 104 LEU B C 1
ATOM 5137 O O . LEU B 1 104 ? 23.125 -16.297 -16.938 1 97.62 104 LEU B O 1
ATOM 5141 N N . THR B 1 105 ? 22.266 -17.812 -18.375 1 98.06 105 THR B N 1
ATOM 5142 C CA . THR B 1 105 ? 22.969 -18.938 -17.766 1 98.06 105 THR B CA 1
ATOM 5143 C C . THR B 1 105 ? 24.484 -18.75 -17.891 1 98.06 105 THR B C 1
ATOM 5145 O O . THR B 1 105 ? 25.219 -19.031 -16.938 1 98.06 105 THR B O 1
ATOM 5148 N N . ARG B 1 106 ? 24.922 -18.344 -19 1 97 106 ARG B N 1
ATOM 5149 C CA . ARG B 1 106 ? 26.344 -18.078 -19.203 1 97 106 ARG B CA 1
ATOM 5150 C C . ARG B 1 106 ? 26.828 -16.984 -18.266 1 97 106 ARG B C 1
ATOM 5152 O O . ARG B 1 106 ? 27.891 -17.094 -17.656 1 97 106 ARG B O 1
ATOM 5159 N N . LEU B 1 107 ? 26.062 -15.938 -18.219 1 95.38 107 LEU B N 1
ATOM 5160 C CA . LEU B 1 107 ? 26.406 -14.82 -17.344 1 95.38 107 LEU B CA 1
ATOM 5161 C C . LEU B 1 107 ? 26.531 -15.273 -15.898 1 95.38 107 LEU B C 1
ATOM 5163 O O . LEU B 1 107 ? 27.469 -14.883 -15.195 1 95.38 107 LEU B O 1
ATOM 5167 N N . PHE B 1 108 ? 25.562 -16.078 -15.414 1 95.44 108 PHE B N 1
ATOM 5168 C CA . PHE B 1 108 ? 25.562 -16.562 -14.039 1 95.44 108 PHE B CA 1
ATOM 5169 C C . PHE B 1 108 ? 26.734 -17.5 -13.805 1 95.44 108 PHE B C 1
ATOM 5171 O O . PHE B 1 108 ? 27.266 -17.578 -12.695 1 95.44 108 PHE B O 1
ATOM 5178 N N . LYS B 1 109 ? 27.125 -18.234 -14.805 1 95.38 109 LYS B N 1
ATOM 5179 C CA . LYS B 1 109 ? 28.312 -19.078 -14.688 1 95.38 109 LYS B CA 1
ATOM 5180 C C . LYS B 1 109 ? 29.562 -18.25 -14.492 1 95.38 109 LYS B C 1
ATOM 5182 O O . LYS B 1 109 ? 30.453 -18.625 -13.727 1 95.38 109 LYS B O 1
ATOM 5187 N N . GLU B 1 110 ? 29.641 -17.156 -15.188 1 93.88 110 GLU B N 1
ATOM 5188 C CA . GLU B 1 110 ? 30.797 -16.266 -15.109 1 93.88 110 GLU B CA 1
ATOM 5189 C C . GLU B 1 110 ? 30.812 -15.5 -13.789 1 93.88 110 GLU B C 1
ATOM 5191 O O . GLU B 1 110 ? 31.891 -15.133 -13.289 1 93.88 110 GLU B O 1
ATOM 5196 N N . GLN B 1 111 ? 29.625 -15.281 -13.258 1 90.12 111 GLN B N 1
ATOM 5197 C CA . GLN B 1 111 ? 29.5 -14.539 -12.008 1 90.12 111 GLN B CA 1
ATOM 5198 C C . GLN B 1 111 ? 28.703 -15.344 -10.977 1 90.12 111 GLN B C 1
ATOM 5200 O O . GLN B 1 111 ? 27.734 -14.844 -10.414 1 90.12 111 GLN B O 1
ATOM 5205 N N . SER B 1 112 ? 29.156 -16.484 -10.742 1 90.81 112 SER B N 1
ATOM 5206 C CA . SER B 1 112 ? 28.375 -17.422 -9.938 1 90.81 112 SER B CA 1
ATOM 5207 C C . SER B 1 112 ? 28.25 -16.953 -8.492 1 90.81 112 SER B C 1
ATOM 5209 O O . SER B 1 112 ? 27.297 -17.312 -7.793 1 90.81 112 SER B O 1
ATOM 5211 N N . GLN B 1 113 ? 29.125 -16.062 -8.039 1 86.75 113 GLN B N 1
ATOM 5212 C CA . GLN B 1 113 ? 29.156 -15.602 -6.656 1 86.75 113 GLN B CA 1
ATOM 5213 C C . GLN B 1 113 ? 27.953 -14.727 -6.336 1 86.75 113 GLN B C 1
ATOM 5215 O O . GLN B 1 113 ? 27.609 -14.523 -5.168 1 86.75 113 GLN B O 1
ATOM 5220 N N . ILE B 1 114 ? 27.297 -14.258 -7.363 1 85.81 114 ILE B N 1
ATOM 5221 C CA . ILE B 1 114 ? 26.141 -13.391 -7.16 1 85.81 114 ILE B CA 1
ATOM 5222 C C . ILE B 1 114 ? 24.922 -14.227 -6.805 1 85.81 114 ILE B C 1
ATOM 5224 O O . ILE B 1 114 ? 23.953 -13.719 -6.234 1 85.81 114 ILE B O 1
ATOM 5228 N N . LEU B 1 115 ? 24.953 -15.516 -7.168 1 89.75 115 LEU B N 1
ATOM 5229 C CA . LEU B 1 115 ? 23.812 -16.406 -6.969 1 89.75 115 LEU B CA 1
ATOM 5230 C C . LEU B 1 115 ? 23.766 -16.906 -5.531 1 89.75 115 LEU B C 1
ATOM 5232 O O . LEU B 1 115 ? 24.797 -16.984 -4.859 1 89.75 115 LEU B O 1
ATOM 5236 N N . PRO B 1 116 ? 22.562 -17.25 -5.102 1 85.44 116 PRO B N 1
ATOM 5237 C CA . PRO B 1 116 ? 22.5 -17.969 -3.834 1 85.44 116 PRO B CA 1
ATOM 5238 C C . PRO B 1 116 ? 23.297 -19.281 -3.852 1 85.44 116 PRO B C 1
ATOM 5240 O O . PRO B 1 116 ? 23.469 -19.875 -4.91 1 85.44 116 PRO B O 1
ATOM 5243 N N . GLU B 1 117 ? 23.688 -19.766 -2.68 1 87.56 117 GLU B N 1
ATOM 5244 C CA . GLU B 1 117 ? 24.578 -20.906 -2.545 1 87.56 117 GLU B CA 1
ATOM 5245 C C . GLU B 1 117 ? 24.031 -22.125 -3.277 1 87.56 117 GLU B C 1
ATOM 5247 O O . GLU B 1 117 ? 24.766 -22.828 -3.984 1 87.56 117 GLU B O 1
ATOM 5252 N N . GLU B 1 118 ? 22.797 -22.406 -3.121 1 90.25 118 GLU B N 1
ATOM 5253 C CA . GLU B 1 118 ? 22.203 -23.578 -3.752 1 90.25 118 GLU B CA 1
ATOM 5254 C C . GLU B 1 118 ? 22.266 -23.469 -5.273 1 90.25 118 GLU B C 1
ATOM 5256 O O . GLU B 1 118 ? 22.531 -24.469 -5.957 1 90.25 118 GLU B O 1
ATOM 5261 N N . ALA B 1 119 ? 21.969 -22.328 -5.766 1 92.75 119 ALA B N 1
ATOM 5262 C CA . ALA B 1 119 ? 21.984 -22.109 -7.211 1 92.75 119 ALA B CA 1
ATOM 5263 C C . ALA B 1 119 ? 23.406 -22.25 -7.758 1 92.75 119 ALA B C 1
ATOM 5265 O O . ALA B 1 119 ? 23.609 -22.734 -8.875 1 92.75 119 ALA B O 1
ATOM 5266 N N . GLN B 1 120 ? 24.344 -21.844 -6.953 1 94 120 GLN B N 1
ATOM 5267 C CA . GLN B 1 120 ? 25.75 -22.016 -7.336 1 94 120 GLN B CA 1
ATOM 5268 C C . GLN B 1 120 ? 26.094 -23.5 -7.453 1 94 120 GLN B C 1
ATOM 5270 O O . GLN B 1 120 ? 26.734 -23.922 -8.422 1 94 120 GLN B O 1
ATOM 5275 N N . ARG B 1 121 ? 25.703 -24.203 -6.453 1 94.19 121 ARG B N 1
ATOM 5276 C CA . ARG B 1 121 ? 25.969 -25.641 -6.441 1 94.19 121 ARG B CA 1
ATOM 5277 C C . ARG B 1 121 ? 25.328 -26.328 -7.641 1 94.19 121 ARG B C 1
ATOM 5279 O O . ARG B 1 121 ? 25.938 -27.203 -8.258 1 94.19 121 ARG B O 1
ATOM 5286 N N . ASP B 1 122 ? 24.109 -25.938 -7.98 1 94.81 122 ASP B N 1
ATOM 5287 C CA . ASP B 1 122 ? 23.406 -26.531 -9.117 1 94.81 122 ASP B CA 1
ATOM 5288 C C . ASP B 1 122 ? 24.125 -26.219 -10.43 1 94.81 122 ASP B C 1
ATOM 5290 O O . ASP B 1 122 ? 24.234 -27.094 -11.297 1 94.81 122 ASP B O 1
ATOM 5294 N N . LEU B 1 123 ? 24.594 -25.078 -10.508 1 92.81 123 LEU B N 1
ATOM 5295 C CA . LEU B 1 123 ? 25.312 -24.656 -11.703 1 92.81 123 LEU B CA 1
ATOM 5296 C C . LEU B 1 123 ? 26.594 -25.453 -11.867 1 92.81 123 LEU B C 1
ATOM 5298 O O . LEU B 1 123 ? 27 -25.766 -12.992 1 92.81 123 LEU B O 1
ATOM 5302 N N . GLU B 1 124 ? 27.234 -25.781 -10.805 1 92.69 124 GLU B N 1
ATOM 5303 C CA . GLU B 1 124 ? 28.5 -26.484 -10.812 1 92.69 124 GLU B CA 1
ATOM 5304 C C . GLU B 1 124 ? 28.297 -27.984 -11.062 1 92.69 124 GLU B C 1
ATOM 5306 O O . GLU B 1 124 ? 29.156 -28.641 -11.672 1 92.69 124 GLU B O 1
ATOM 5311 N N . ASN B 1 125 ? 27.25 -28.531 -10.594 1 90.44 125 ASN B N 1
ATOM 5312 C CA . ASN B 1 125 ? 27.141 -29.984 -10.523 1 90.44 125 ASN B CA 1
ATOM 5313 C C . ASN B 1 125 ? 26.109 -30.516 -11.516 1 90.44 125 ASN B C 1
ATOM 5315 O O . ASN B 1 125 ? 25.906 -31.734 -11.625 1 90.44 125 ASN B O 1
ATOM 5319 N N . GLY B 1 126 ? 25.5 -29.703 -12.227 1 86.69 126 GLY B N 1
ATOM 5320 C CA . GLY B 1 126 ? 24.469 -30.219 -13.094 1 86.69 126 GLY B CA 1
ATOM 5321 C C . GLY B 1 126 ? 24.266 -29.375 -14.352 1 86.69 126 GLY B C 1
ATOM 5322 O O . GLY B 1 126 ? 24.984 -28.406 -14.57 1 86.69 126 GLY B O 1
ATOM 5323 N N . ASP B 1 127 ? 23.297 -29.891 -15.117 1 95.56 127 ASP B N 1
ATOM 5324 C CA . ASP B 1 127 ? 22.906 -29.203 -16.344 1 95.56 127 ASP B CA 1
ATOM 5325 C C . ASP B 1 127 ? 21.625 -28.406 -16.141 1 95.56 127 ASP B C 1
ATOM 5327 O O . ASP B 1 127 ? 20.531 -28.922 -16.312 1 95.56 127 ASP B O 1
ATOM 5331 N N . TRP B 1 128 ? 21.875 -27.188 -15.711 1 97.81 128 TRP B N 1
ATOM 5332 C CA . TRP B 1 128 ? 20.75 -26.297 -15.391 1 97.81 128 TRP B CA 1
ATOM 5333 C C . TRP B 1 128 ? 20.703 -25.109 -16.344 1 97.81 128 TRP B C 1
ATOM 5335 O O . TRP B 1 128 ? 21.734 -24.656 -16.828 1 97.81 128 TRP B O 1
ATOM 5345 N N . ILE B 1 129 ? 19.562 -24.641 -16.625 1 98.44 129 ILE B N 1
ATOM 5346 C CA . ILE B 1 129 ? 19.375 -23.438 -17.438 1 98.44 129 ILE B CA 1
ATOM 5347 C C . ILE B 1 129 ? 18.484 -22.453 -16.688 1 98.44 129 ILE B C 1
ATOM 5349 O O . ILE B 1 129 ? 17.484 -22.828 -16.094 1 98.44 129 ILE B O 1
ATOM 5353 N N . PHE B 1 130 ? 18.938 -21.172 -16.641 1 98.12 130 PHE B N 1
ATOM 5354 C CA . PHE B 1 130 ? 18.25 -20.141 -15.875 1 98.12 130 PHE B CA 1
ATOM 5355 C C . PHE B 1 130 ? 17.359 -19.297 -16.781 1 98.12 130 PHE B C 1
ATOM 5357 O O . PHE B 1 130 ? 17.625 -19.188 -17.984 1 98.12 130 PHE B O 1
ATOM 5364 N N . GLY B 1 131 ? 16.266 -18.766 -16.156 1 98.31 131 GLY B N 1
ATOM 5365 C CA . GLY B 1 131 ? 15.406 -17.828 -16.859 1 98.31 131 GLY B CA 1
ATOM 5366 C C . GLY B 1 131 ? 13.969 -17.859 -16.375 1 98.31 131 GLY B C 1
ATOM 5367 O O . GLY B 1 131 ? 13.484 -18.906 -15.93 1 98.31 131 GLY B O 1
ATOM 5368 N N . ARG B 1 132 ? 13.305 -16.703 -16.516 1 98.31 132 ARG B N 1
ATOM 5369 C CA . ARG B 1 132 ? 11.891 -16.656 -16.172 1 98.31 132 ARG B CA 1
ATOM 5370 C C . ARG B 1 132 ? 11.055 -17.5 -17.109 1 98.31 132 ARG B C 1
ATOM 5372 O O . ARG B 1 132 ? 11.109 -17.328 -18.328 1 98.31 132 ARG B O 1
ATOM 5379 N N . GLY B 1 133 ? 10.344 -18.438 -16.578 1 98 133 GLY B N 1
ATOM 5380 C CA . GLY B 1 133 ? 9.445 -19.25 -17.375 1 98 133 GLY B CA 1
ATOM 5381 C C . GLY B 1 133 ? 10.078 -20.562 -17.828 1 98 133 GLY B C 1
ATOM 5382 O O . GLY B 1 133 ? 9.398 -21.422 -18.391 1 98 133 GLY B O 1
ATOM 5383 N N . THR B 1 134 ? 11.391 -20.734 -17.578 1 98.44 134 THR B N 1
ATOM 5384 C CA . THR B 1 134 ? 12.031 -21.969 -18.016 1 98.44 134 THR B CA 1
ATOM 5385 C C . THR B 1 134 ? 11.383 -23.188 -17.344 1 98.44 134 THR B C 1
ATOM 5387 O O . THR B 1 134 ? 11.008 -24.141 -18.031 1 98.44 134 THR B O 1
ATOM 5390 N N . MET B 1 135 ? 11.195 -23.047 -16.062 1 97.25 135 MET B N 1
ATOM 5391 C CA . MET B 1 135 ? 10.57 -24.172 -15.367 1 97.25 135 MET B CA 1
ATOM 5392 C C . MET B 1 135 ? 9.055 -24 -15.297 1 97.25 135 MET B C 1
ATOM 5394 O O . MET B 1 135 ? 8.312 -24.969 -15.484 1 97.25 135 MET B O 1
ATOM 5398 N N . ASP B 1 136 ? 8.492 -22.812 -15.086 1 95.94 136 ASP B N 1
ATOM 5399 C CA . ASP B 1 136 ? 7.082 -22.562 -14.797 1 95.94 136 ASP B CA 1
ATOM 5400 C C . ASP B 1 136 ? 6.434 -21.734 -15.898 1 95.94 136 ASP B C 1
ATOM 5402 O O . ASP B 1 136 ? 6.293 -20.516 -15.766 1 95.94 136 ASP B O 1
ATOM 5406 N N . MET B 1 137 ? 5.867 -22.266 -17 1 96 137 MET B N 1
ATOM 5407 C CA . MET B 1 137 ? 6.039 -23.703 -17.156 1 96 137 MET B CA 1
ATOM 5408 C C . MET B 1 137 ? 6.34 -24.047 -18.609 1 96 137 MET B C 1
ATOM 5410 O O . MET B 1 137 ? 5.852 -25.062 -19.125 1 96 137 MET B O 1
ATOM 5414 N N . LYS B 1 138 ? 7.125 -23.203 -19.25 1 98.38 138 LYS B N 1
ATOM 5415 C CA . LYS B 1 138 ? 7.328 -23.359 -20.688 1 98.38 138 LYS B CA 1
ATOM 5416 C C . LYS B 1 138 ? 8.117 -24.625 -21 1 98.38 138 LYS B C 1
ATOM 5418 O O . LYS B 1 138 ? 8.078 -25.125 -22.125 1 98.38 138 LYS B O 1
ATOM 5423 N N . ALA B 1 139 ? 8.867 -25.156 -20.078 1 98.69 139 ALA B N 1
ATOM 5424 C CA . ALA B 1 139 ? 9.438 -26.484 -20.266 1 98.69 139 ALA B CA 1
ATOM 5425 C C . ALA B 1 139 ? 8.336 -27.531 -20.469 1 98.69 139 ALA B C 1
ATOM 5427 O O . ALA B 1 139 ? 8.453 -28.406 -21.328 1 98.69 139 ALA B O 1
ATOM 5428 N N . GLY B 1 140 ? 7.309 -27.453 -19.609 1 98.44 140 GLY B N 1
ATOM 5429 C CA . GLY B 1 140 ? 6.164 -28.344 -19.781 1 98.44 140 GLY B CA 1
ATOM 5430 C C . GLY B 1 140 ? 5.488 -28.188 -21.141 1 98.44 140 GLY B C 1
ATOM 5431 O O . GLY B 1 140 ? 5.082 -29.172 -21.75 1 98.44 140 GLY B O 1
ATOM 5432 N N . THR B 1 141 ? 5.395 -26.969 -21.578 1 98.31 141 THR B N 1
ATOM 5433 C CA . THR B 1 141 ? 4.805 -26.703 -22.891 1 98.31 141 THR B CA 1
ATOM 5434 C C . THR 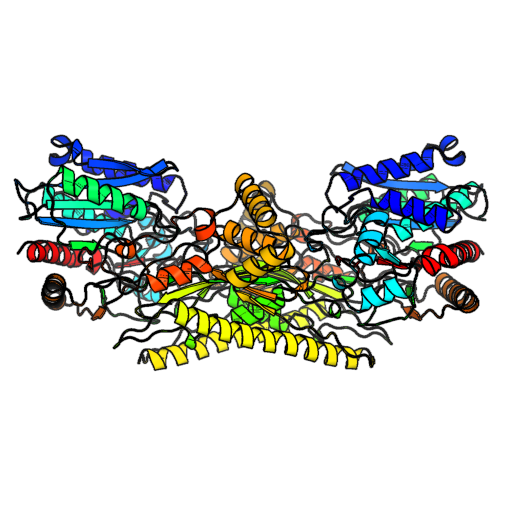B 1 141 ? 5.625 -27.344 -24 1 98.31 141 THR B C 1
ATOM 5436 O O . THR B 1 141 ? 5.07 -27.953 -24.906 1 98.31 141 THR B O 1
ATOM 5439 N N . ALA B 1 142 ? 6.922 -27.219 -23.906 1 98.62 142 ALA B N 1
ATOM 5440 C CA . ALA B 1 142 ? 7.805 -27.828 -24.891 1 98.62 142 ALA B CA 1
ATOM 5441 C C . ALA B 1 142 ? 7.617 -29.344 -24.938 1 98.62 142 ALA B C 1
ATOM 5443 O O . ALA B 1 142 ? 7.582 -29.938 -26.016 1 98.62 142 ALA B O 1
ATOM 5444 N N . LEU B 1 143 ? 7.508 -29.922 -23.812 1 98.62 143 LEU B N 1
ATOM 5445 C CA . LEU B 1 143 ? 7.316 -31.359 -23.703 1 98.62 143 LEU B CA 1
ATOM 5446 C C . LEU B 1 143 ? 6 -31.781 -24.359 1 98.62 143 LEU B C 1
ATOM 5448 O O . LEU B 1 143 ? 5.945 -32.781 -25.062 1 98.62 143 LEU B O 1
ATOM 5452 N N . HIS B 1 144 ? 4.945 -31.047 -24.109 1 98.62 144 HIS B N 1
ATOM 5453 C CA . HIS B 1 144 ? 3.639 -31.375 -24.672 1 98.62 144 HIS B CA 1
ATOM 5454 C C . HIS B 1 144 ? 3.627 -31.203 -26.188 1 98.62 144 HIS B C 1
ATOM 5456 O O . HIS B 1 144 ? 2.979 -31.969 -26.891 1 98.62 144 HIS B O 1
ATOM 5462 N N . LEU B 1 145 ? 4.348 -30.203 -26.641 1 98.5 145 LEU B N 1
ATOM 5463 C CA . LEU B 1 145 ? 4.48 -30.047 -28.078 1 98.5 145 LEU B CA 1
ATOM 5464 C C . LEU B 1 145 ? 5.195 -31.25 -28.688 1 98.5 145 LEU B C 1
ATOM 5466 O O . LEU B 1 145 ? 4.84 -31.703 -29.781 1 98.5 145 LEU B O 1
ATOM 5470 N N . SER B 1 146 ? 6.176 -31.703 -28.016 1 98.31 146 SER B N 1
ATOM 5471 C CA . SER B 1 146 ? 6.879 -32.906 -28.438 1 98.31 146 SER B CA 1
ATOM 5472 C C . SER B 1 146 ? 5.926 -34.094 -28.547 1 98.31 146 SER B C 1
ATOM 5474 O O . SER B 1 146 ? 6.023 -34.906 -29.484 1 98.31 146 SER B O 1
ATOM 5476 N N . MET B 1 147 ? 5.012 -34.219 -27.609 1 98.44 147 MET B N 1
ATOM 5477 C CA . MET B 1 147 ? 4.047 -35.312 -27.609 1 98.44 147 MET B CA 1
ATOM 5478 C C . MET B 1 147 ? 3.047 -35.156 -28.75 1 98.44 147 MET B C 1
ATOM 5480 O O . MET B 1 147 ? 2.602 -36.125 -29.344 1 98.44 147 MET B O 1
ATOM 5484 N N . VAL B 1 148 ? 2.66 -33.969 -29.031 1 98.25 148 VAL B N 1
ATOM 5485 C CA . VAL B 1 148 ? 1.775 -33.688 -30.156 1 98.25 148 VAL B CA 1
ATOM 5486 C C . VAL B 1 148 ? 2.443 -34.125 -31.453 1 98.25 148 VAL B C 1
ATOM 5488 O O . VAL B 1 148 ? 1.791 -34.719 -32.344 1 98.25 148 VAL B O 1
ATOM 5491 N N . GLU B 1 149 ? 3.729 -33.812 -31.578 1 97.75 149 GLU B N 1
ATOM 5492 C CA . GLU B 1 149 ? 4.48 -34.25 -32.75 1 97.75 149 GLU B CA 1
ATOM 5493 C C . GLU B 1 149 ? 4.406 -35.75 -32.938 1 97.75 149 GLU B C 1
ATOM 5495 O O . GLU B 1 149 ? 4.207 -36.25 -34.031 1 97.75 149 GLU B O 1
ATOM 5500 N N . LYS B 1 150 ? 4.535 -36.469 -31.859 1 97.5 150 LYS B N 1
ATOM 5501 C CA . LYS B 1 150 ? 4.438 -37.938 -31.906 1 97.5 150 LYS B CA 1
ATOM 5502 C C . LYS B 1 150 ? 3.035 -38.375 -32.312 1 97.5 150 LYS B C 1
ATOM 5504 O O . LYS B 1 150 ? 2.877 -39.344 -33.062 1 97.5 150 LYS B O 1
ATOM 5509 N N . ALA B 1 151 ? 2.061 -37.719 -31.812 1 97.81 151 ALA B N 1
ATOM 5510 C CA . ALA B 1 151 ? 0.684 -38.031 -32.188 1 97.81 151 ALA B CA 1
ATOM 5511 C C . ALA B 1 151 ? 0.469 -37.875 -33.688 1 97.81 151 ALA B C 1
ATOM 5513 O O . ALA B 1 151 ? -0.19 -38.688 -34.312 1 97.81 151 ALA B O 1
ATOM 5514 N N . ILE B 1 152 ? 0.999 -36.812 -34.219 1 97 152 ILE B N 1
ATOM 5515 C CA . ILE B 1 152 ? 0.879 -36.5 -35.625 1 97 152 ILE B CA 1
ATOM 5516 C C . ILE B 1 152 ? 1.477 -37.656 -36.469 1 97 152 ILE B C 1
ATOM 5518 O O . ILE B 1 152 ? 0.965 -37.969 -37.531 1 97 152 ILE B O 1
ATOM 5522 N N . HIS B 1 153 ? 2.449 -38.281 -35.906 1 95.56 153 HIS B N 1
ATOM 5523 C CA . HIS B 1 153 ? 3.123 -39.344 -36.594 1 95.56 153 HIS B CA 1
ATOM 5524 C C . HIS B 1 153 ? 2.502 -40.719 -36.281 1 95.56 153 HIS B C 1
ATOM 5526 O O . HIS B 1 153 ? 3.092 -41.75 -36.531 1 95.56 153 HIS B O 1
ATOM 5532 N N . GLY B 1 154 ? 1.363 -40.719 -35.562 1 94.06 154 GLY B N 1
ATOM 5533 C CA . GLY B 1 154 ? 0.554 -41.906 -35.344 1 94.06 154 GLY B CA 1
ATOM 5534 C C . GLY B 1 154 ? 1.081 -42.812 -34.25 1 94.06 154 GLY B C 1
ATOM 5535 O O . GLY B 1 154 ? 0.842 -44.031 -34.25 1 94.06 154 GLY B O 1
ATOM 5536 N N . GLU B 1 155 ? 1.705 -42.219 -33.312 1 93.5 155 GLU B N 1
ATOM 5537 C CA . GLU B 1 155 ? 2.367 -43.062 -32.312 1 93.5 155 GLU B CA 1
ATOM 5538 C C . GLU B 1 155 ? 1.383 -43.5 -31.234 1 93.5 155 GLU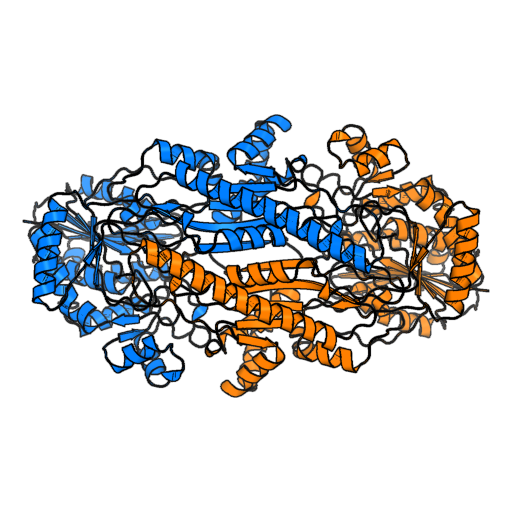 B C 1
ATOM 5540 O O . GLU B 1 155 ? 1.672 -44.438 -30.469 1 93.5 155 GLU B O 1
ATOM 5545 N N . TRP B 1 156 ? 0.176 -42.938 -31.25 1 92.25 156 TRP B N 1
ATOM 5546 C CA . TRP B 1 156 ? -0.722 -43.219 -30.141 1 92.25 156 TRP B CA 1
ATOM 5547 C C . TRP B 1 156 ? -2.002 -43.906 -30.625 1 92.25 156 TRP B C 1
ATOM 5549 O O . TRP B 1 156 ? -2.422 -43.688 -31.766 1 92.25 156 TRP B O 1
ATOM 5559 N N . ASP B 1 157 ? -2.66 -44.656 -29.719 1 94.19 157 ASP B N 1
ATOM 5560 C CA . ASP B 1 157 ? -3.881 -45.406 -30.047 1 94.19 157 ASP B CA 1
ATOM 5561 C C . ASP B 1 157 ? -5.113 -44.5 -29.859 1 94.19 157 ASP B C 1
ATOM 5563 O O . ASP B 1 157 ? -6.223 -44.906 -30.25 1 94.19 157 ASP B O 1
ATOM 5567 N N . GLY B 1 158 ? -5.035 -43.375 -29.375 1 97.5 158 GLY B N 1
ATOM 5568 C CA . GLY B 1 158 ? -6.125 -42.438 -29.125 1 97.5 158 GLY B CA 1
ATOM 5569 C C . GLY B 1 158 ? -5.828 -41.031 -29.609 1 97.5 158 GLY B C 1
ATOM 5570 O O . GLY B 1 158 ? -4.867 -40.812 -30.359 1 97.5 158 GLY B O 1
ATOM 5571 N N . ASN B 1 159 ? -6.773 -40.094 -29.25 1 98.5 159 ASN B N 1
ATOM 5572 C CA . ASN B 1 159 ? -6.633 -38.688 -29.672 1 98.5 159 ASN B CA 1
ATOM 5573 C C . ASN B 1 159 ? -5.828 -37.875 -28.656 1 98.5 159 ASN B C 1
ATOM 5575 O O . ASN B 1 159 ? -5.832 -38.188 -27.469 1 98.5 159 ASN B O 1
ATOM 5579 N N . ILE B 1 160 ? -5.152 -36.906 -29.156 1 98.69 160 ILE B N 1
ATOM 5580 C CA . ILE B 1 160 ? -4.441 -35.938 -28.328 1 98.69 160 ILE B CA 1
ATOM 5581 C C . ILE B 1 160 ? -5 -34.531 -28.562 1 98.69 160 ILE B C 1
ATOM 5583 O O . ILE B 1 160 ? -5.125 -34.094 -29.703 1 98.69 160 ILE B O 1
ATOM 5587 N N . LEU B 1 161 ? -5.387 -33.875 -27.516 1 98.81 161 LEU B N 1
ATOM 5588 C CA . LEU B 1 161 ? -5.824 -32.5 -27.562 1 98.81 161 LEU B CA 1
ATOM 5589 C C . LEU B 1 161 ? -4.867 -31.578 -26.797 1 98.81 161 LEU B C 1
ATOM 5591 O O . LEU B 1 161 ? -4.801 -31.656 -25.562 1 98.81 161 LEU B O 1
ATOM 5595 N N . LEU B 1 162 ? -4.094 -30.75 -27.516 1 98.81 162 LEU B N 1
ATOM 5596 C CA . LEU B 1 162 ? -3.264 -29.734 -26.875 1 98.81 162 LEU B CA 1
ATOM 5597 C C . LEU B 1 162 ? -4.102 -28.531 -26.453 1 98.81 162 LEU B C 1
ATOM 5599 O O . LEU B 1 162 ? -4.879 -28 -27.25 1 98.81 162 LEU B O 1
ATOM 5603 N N . LEU B 1 163 ? -4.004 -28.203 -25.234 1 98.69 163 LEU B N 1
ATOM 5604 C CA . LEU B 1 163 ? -4.684 -27.031 -24.688 1 98.69 163 LEU B CA 1
ATOM 5605 C C . LEU B 1 163 ? -3.678 -26.062 -24.078 1 98.69 163 LEU B C 1
ATOM 5607 O O . LEU B 1 163 ? -3.1 -26.328 -23.016 1 98.69 163 LEU B O 1
ATOM 5611 N N . VAL B 1 164 ? -3.434 -24.938 -24.734 1 98.56 164 VAL B N 1
ATOM 5612 C CA . VAL B 1 164 ? -2.543 -23.891 -24.25 1 98.56 164 VAL B CA 1
ATOM 5613 C C . VAL B 1 164 ? -3.363 -22.688 -23.781 1 98.56 164 VAL B C 1
ATOM 5615 O O . VAL B 1 164 ? -4.113 -22.094 -24.562 1 98.56 164 VAL B O 1
ATOM 5618 N N . VAL B 1 165 ? -3.203 -22.281 -22.5 1 98.19 165 VAL B N 1
ATOM 5619 C CA . VAL B 1 165 ? -4.105 -21.297 -21.922 1 98.19 165 VAL B CA 1
ATOM 5620 C C . VAL B 1 165 ? -3.299 -20.109 -21.406 1 98.19 165 VAL B C 1
ATOM 5622 O O . VAL B 1 165 ? -2.193 -20.281 -20.875 1 98.19 165 VAL B O 1
ATOM 5625 N N . PRO B 1 166 ? -3.807 -18.875 -21.547 1 97.19 166 PRO B N 1
ATOM 5626 C CA . PRO B 1 166 ? -3.217 -17.688 -20.922 1 97.19 166 PRO B CA 1
ATOM 5627 C C . PRO B 1 166 ? -3.713 -17.453 -19.5 1 97.19 166 PRO B C 1
ATOM 5629 O O . PRO B 1 166 ? -4.656 -18.109 -19.062 1 97.19 166 PRO B O 1
ATOM 5632 N N . ASP B 1 167 ? -3.059 -16.609 -18.719 1 95.88 167 ASP B N 1
ATOM 5633 C CA . ASP B 1 167 ? -3.535 -15.945 -17.516 1 95.88 167 ASP B CA 1
ATOM 5634 C C . ASP B 1 167 ? -3.598 -16.906 -16.328 1 95.88 167 ASP B C 1
ATOM 5636 O O . ASP B 1 167 ? -4.469 -16.781 -15.469 1 95.88 167 ASP B O 1
ATOM 5640 N N . GLU B 1 168 ? -2.787 -17.891 -16.281 1 94.69 168 GLU B N 1
ATOM 5641 C CA . GLU B 1 168 ? -2.779 -18.828 -15.164 1 94.69 168 GLU B CA 1
ATOM 5642 C C . GLU B 1 168 ? -2.266 -18.156 -13.891 1 94.69 168 GLU B C 1
ATOM 5644 O O . GLU B 1 168 ? -2.758 -18.438 -12.797 1 94.69 168 GLU B O 1
ATOM 5649 N N . GLU B 1 169 ? -1.43 -17.203 -13.938 1 93.19 169 GLU B N 1
ATOM 5650 C CA . GLU B 1 169 ? -0.699 -16.641 -12.805 1 93.19 169 GLU B CA 1
ATOM 5651 C C . GLU B 1 169 ? -1.526 -15.578 -12.086 1 93.19 169 GLU B C 1
ATOM 5653 O O . GLU B 1 169 ? -1.11 -15.055 -11.047 1 93.19 169 GLU B O 1
ATOM 5658 N N . VAL B 1 170 ? -2.707 -15.219 -12.68 1 92.94 170 VAL B N 1
ATOM 5659 C CA . VAL B 1 170 ? -3.465 -14.109 -12.109 1 92.94 170 VAL B CA 1
ATOM 5660 C C . VAL B 1 170 ? -4.914 -14.539 -11.883 1 92.94 170 VAL B C 1
ATOM 5662 O O . VAL B 1 170 ? -5.309 -14.844 -10.758 1 92.94 170 VAL B O 1
ATOM 5665 N N . ASN B 1 171 ? -5.715 -14.812 -13.094 1 91.75 171 ASN B N 1
ATOM 5666 C CA . ASN B 1 171 ? -7.152 -15.023 -12.945 1 91.75 171 ASN B CA 1
ATOM 5667 C C . ASN B 1 171 ? -7.598 -16.344 -13.57 1 91.75 171 ASN B C 1
ATOM 5669 O O . ASN B 1 171 ? -8.75 -16.75 -13.43 1 91.75 171 ASN B O 1
ATOM 5673 N N . SER B 1 172 ? -6.77 -17 -14.312 1 94.75 172 SER B N 1
ATOM 5674 C CA . SER B 1 172 ? -7.074 -18.234 -15.023 1 94.75 172 SER B CA 1
ATOM 5675 C C . SER B 1 172 ? -8.219 -18.031 -16.016 1 94.75 172 SER B C 1
ATOM 5677 O O . SER B 1 172 ? -9.055 -18.922 -16.188 1 94.75 172 SER B O 1
ATOM 5679 N N . LEU B 1 173 ? -8.305 -16.875 -16.594 1 93.5 173 LEU B N 1
ATOM 5680 C CA . LEU B 1 173 ? -9.359 -16.578 -17.547 1 93.5 173 LEU B CA 1
ATOM 5681 C C . LEU B 1 173 ? -9.273 -17.531 -18.75 1 93.5 173 LEU B C 1
ATOM 5683 O O . LEU B 1 173 ? -10.297 -17.906 -19.328 1 93.5 173 LEU B O 1
ATOM 5687 N N . GLY B 1 174 ? -8.031 -17.859 -19.141 1 96.25 174 GLY B N 1
ATOM 5688 C CA . GLY B 1 174 ? -7.844 -18.797 -20.234 1 96.25 174 GLY B CA 1
ATOM 5689 C C . GLY B 1 174 ? -8.477 -20.156 -19.969 1 96.25 174 GLY B C 1
ATOM 5690 O O . GLY B 1 174 ? -9.164 -20.703 -20.828 1 96.25 174 GLY B O 1
ATOM 5691 N 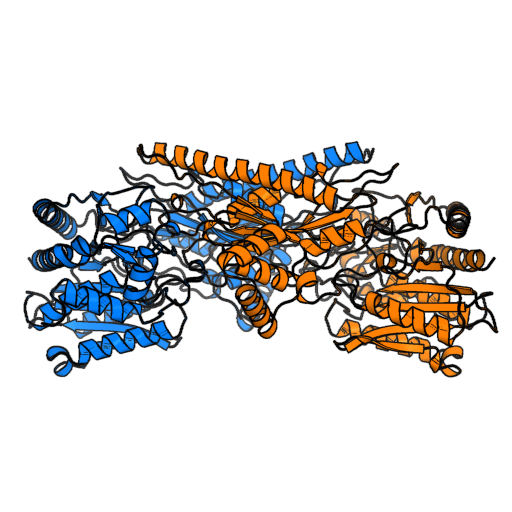N . MET B 1 175 ? -8.227 -20.656 -18.797 1 96.25 175 MET B N 1
ATOM 5692 C CA . MET B 1 175 ? -8.766 -21.969 -18.469 1 96.25 175 MET B CA 1
ATOM 5693 C C . MET B 1 175 ? -10.281 -21.922 -18.312 1 96.25 175 MET B C 1
ATOM 5695 O O . MET B 1 175 ? -10.977 -22.875 -18.656 1 96.25 175 MET B O 1
ATOM 5699 N N . LEU B 1 176 ? -10.766 -20.875 -17.75 1 93.75 176 LEU B N 1
ATOM 5700 C CA . LEU B 1 176 ? -12.211 -20.734 -17.625 1 93.75 176 LEU B CA 1
ATOM 5701 C C . LEU B 1 176 ? -12.875 -20.75 -19 1 93.75 176 LEU B C 1
ATOM 5703 O O . LEU B 1 176 ? -13.898 -21.422 -19.188 1 93.75 176 LEU B O 1
ATOM 5707 N N . LYS B 1 177 ? -12.312 -20.078 -19.938 1 94.75 177 LYS B N 1
ATOM 5708 C CA . LYS B 1 177 ? -12.789 -20.141 -21.312 1 94.75 177 LYS B CA 1
ATOM 5709 C C . LYS B 1 177 ? -12.625 -21.531 -21.891 1 94.75 177 LYS B C 1
ATOM 5711 O O . LYS B 1 177 ? -13.5 -22.016 -22.609 1 94.75 177 LYS B O 1
ATOM 5716 N N . ALA B 1 178 ? -11.562 -22.156 -21.562 1 96.62 178 ALA B N 1
ATOM 5717 C CA . ALA B 1 178 ? -11.25 -23.484 -22.094 1 96.62 178 ALA B CA 1
ATOM 5718 C C . ALA B 1 178 ? -12.297 -24.5 -21.656 1 96.62 178 ALA B C 1
ATOM 5720 O O . ALA B 1 178 ? -12.586 -25.453 -22.391 1 96.62 178 ALA B O 1
ATOM 5721 N N . THR B 1 179 ? -12.859 -24.359 -20.469 1 95.31 179 THR B N 1
ATOM 5722 C CA . THR B 1 179 ? -13.859 -25.312 -20 1 95.31 179 THR B CA 1
ATOM 5723 C C . THR B 1 179 ? -15.055 -25.344 -20.953 1 95.31 179 THR B C 1
ATOM 5725 O O . THR B 1 179 ? -15.656 -26.391 -21.172 1 95.31 179 THR B O 1
ATOM 5728 N N . GLU B 1 180 ? -15.383 -24.219 -21.531 1 94.56 180 GLU B N 1
ATOM 5729 C CA . GLU B 1 180 ? -16.453 -24.141 -22.531 1 94.56 180 GLU B CA 1
ATOM 5730 C C . GLU B 1 180 ? -16.016 -24.719 -23.859 1 94.56 180 GLU B C 1
ATOM 5732 O O . GLU B 1 180 ? -16.75 -25.469 -24.5 1 94.56 180 GLU B O 1
ATOM 5737 N N . VAL B 1 181 ? -14.836 -24.391 -24.219 1 96.94 181 VAL B N 1
ATOM 5738 C CA . VAL B 1 181 ? -14.273 -24.828 -25.484 1 96.94 181 VAL B CA 1
ATOM 5739 C C . VAL B 1 181 ? -14.18 -26.344 -25.516 1 96.94 181 VAL B C 1
ATOM 5741 O O . VAL B 1 181 ? -14.453 -26.984 -26.531 1 96.94 181 VAL B O 1
ATOM 5744 N N . LEU B 1 182 ? -13.766 -26.906 -24.406 1 97.44 182 LEU B N 1
ATOM 5745 C CA . LEU B 1 182 ? -13.609 -28.359 -24.297 1 97.44 182 LEU B CA 1
ATOM 5746 C C . LEU B 1 182 ? -14.945 -29.062 -24.516 1 97.44 182 LEU B C 1
ATOM 5748 O O . LEU B 1 182 ? -14.992 -30.141 -25.125 1 97.44 182 LEU B O 1
ATOM 5752 N N . LYS B 1 183 ? -16 -28.469 -23.984 1 96.19 183 LYS B N 1
ATOM 5753 C CA . LYS B 1 183 ? -17.328 -29.047 -24.172 1 96.19 183 LYS B CA 1
ATOM 5754 C C . LYS B 1 183 ? -17.719 -29.047 -25.641 1 96.19 183 LYS B C 1
ATOM 5756 O O . LYS B 1 183 ? -18.219 -30.062 -26.156 1 96.19 183 LYS B O 1
ATOM 5761 N N . ASP B 1 184 ? -17.469 -27.953 -26.281 1 97.06 184 ASP B N 1
ATOM 5762 C CA . ASP B 1 184 ? -17.797 -27.844 -27.703 1 97.06 184 ASP B CA 1
ATOM 5763 C C . ASP B 1 184 ? -17.016 -28.859 -28.531 1 97.06 184 ASP B C 1
ATOM 5765 O O . ASP B 1 184 ? -17.594 -29.531 -29.391 1 97.06 184 ASP B O 1
ATOM 5769 N N . ILE B 1 185 ? -15.75 -28.984 -28.281 1 97.75 185 ILE B N 1
ATOM 5770 C CA . ILE B 1 185 ? -14.898 -29.891 -29.047 1 97.75 185 ILE B CA 1
ATOM 5771 C C . ILE B 1 185 ? -15.328 -31.344 -28.797 1 97.75 185 ILE B C 1
ATOM 5773 O O . ILE B 1 185 ? -15.336 -32.156 -29.734 1 97.75 185 ILE B O 1
ATOM 5777 N N . GLN B 1 186 ? -15.586 -31.656 -27.547 1 97.19 186 GLN B N 1
ATOM 5778 C CA . GLN B 1 186 ? -16.031 -33 -27.188 1 97.19 186 GLN B CA 1
ATOM 5779 C C . GLN B 1 186 ? -17.266 -33.406 -28 1 97.19 186 GLN B C 1
ATOM 5781 O O . GLN B 1 186 ? -17.328 -34.5 -28.531 1 97.19 186 GLN B O 1
ATOM 5786 N N . GLU B 1 187 ? -18.25 -32.5 -28.109 1 96.88 187 GLU B N 1
ATOM 5787 C CA . GLU B 1 187 ? -19.5 -32.781 -28.828 1 96.88 187 GLU B CA 1
ATOM 5788 C C . GLU B 1 187 ? -19.266 -32.812 -30.328 1 96.88 187 GLU B C 1
ATOM 5790 O O . GLU B 1 187 ? -19.734 -33.719 -31.016 1 96.88 187 GLU B O 1
ATOM 5795 N N . ASP B 1 188 ? -18.562 -31.859 -30.828 1 97.06 188 ASP B N 1
ATOM 5796 C CA . ASP B 1 188 ? -18.359 -31.719 -32.281 1 97.06 188 ASP B CA 1
ATOM 5797 C C . ASP B 1 188 ? -17.547 -32.906 -32.812 1 97.06 188 ASP B C 1
ATOM 5799 O O . ASP B 1 188 ? -17.781 -33.312 -33.938 1 97.06 188 ASP B O 1
ATOM 5803 N N . GLU B 1 189 ? -16.609 -33.375 -32.062 1 97.25 189 GLU B N 1
ATOM 5804 C CA . GLU B 1 189 ? -15.664 -34.375 -32.562 1 97.25 189 GLU B CA 1
ATOM 5805 C C . GLU B 1 189 ? -15.914 -35.75 -31.922 1 97.25 189 GLU B C 1
ATOM 5807 O O . GLU B 1 189 ? -15.156 -36.688 -32.156 1 97.25 189 GLU B O 1
ATOM 5812 N N . ASP B 1 190 ? -16.969 -35.844 -31.062 1 97.12 190 ASP B N 1
ATOM 5813 C CA . ASP B 1 190 ? -17.344 -37.094 -30.391 1 97.12 190 ASP B CA 1
ATOM 5814 C C . ASP B 1 190 ? -16.172 -37.688 -29.609 1 97.12 190 ASP B C 1
ATOM 5816 O O . ASP B 1 190 ? -15.789 -38.844 -29.844 1 97.12 190 ASP B O 1
ATOM 5820 N N . LEU B 1 191 ? -15.68 -36.875 -28.719 1 98.25 191 LEU B N 1
ATOM 5821 C CA . LEU B 1 191 ? -14.516 -37.281 -27.938 1 98.25 191 LEU B CA 1
ATOM 5822 C C . LEU B 1 191 ? -14.938 -37.75 -26.547 1 98.25 191 LEU B C 1
ATOM 5824 O O . LEU B 1 191 ? -16.016 -37.375 -26.062 1 98.25 191 LEU B O 1
ATOM 5828 N N . GLN B 1 192 ? -14.148 -38.531 -25.891 1 97.88 192 GLN B N 1
ATOM 5829 C CA . GLN B 1 192 ? -14.195 -38.875 -24.484 1 97.88 192 GLN B CA 1
ATOM 5830 C C . GLN B 1 192 ? -12.883 -38.531 -23.781 1 97.88 192 GLN B C 1
ATOM 5832 O O . GLN B 1 192 ? -11.852 -39.156 -24.047 1 97.88 192 GLN B O 1
ATOM 5837 N N . TYR B 1 193 ? -12.922 -37.594 -22.938 1 97.88 193 TYR B N 1
ATOM 5838 C CA . TYR B 1 193 ? -11.711 -37.188 -22.234 1 97.88 193 TYR B CA 1
ATOM 5839 C C . TYR B 1 193 ? -11.336 -38.188 -21.156 1 97.88 193 TYR B C 1
ATOM 5841 O O . TYR B 1 193 ? -12.039 -38.312 -20.141 1 97.88 193 TYR B O 1
ATOM 5849 N N . LYS B 1 194 ? -10.211 -38.812 -21.281 1 97.56 194 LYS B N 1
ATOM 5850 C CA . LYS B 1 194 ? -9.781 -39.875 -20.375 1 97.56 194 LYS B CA 1
ATOM 5851 C C . LYS B 1 194 ? -8.859 -39.344 -19.281 1 97.56 194 LYS B C 1
ATOM 5853 O O . LYS B 1 194 ? -8.758 -39.906 -18.203 1 97.56 194 LYS B O 1
ATOM 5858 N N . LEU B 1 195 ? -8.18 -38.312 -19.641 1 98.19 195 LEU B N 1
ATOM 5859 C CA . LEU B 1 195 ? -7.176 -37.75 -18.75 1 98.19 195 LEU B CA 1
ATOM 5860 C C . LEU B 1 195 ? -6.832 -36.312 -19.156 1 98.19 195 LEU B C 1
ATOM 5862 O O . LEU B 1 195 ? -6.723 -36.031 -20.344 1 98.19 195 LEU B O 1
ATOM 5866 N N . CYS B 1 196 ? -6.777 -35.469 -18.219 1 98.44 196 CYS B N 1
ATOM 5867 C CA . CYS B 1 196 ? -6.113 -34.188 -18.406 1 98.44 196 CYS B CA 1
ATOM 5868 C C . CYS B 1 196 ? -4.715 -34.188 -17.797 1 98.44 196 CYS B C 1
ATOM 5870 O O . CYS B 1 196 ? -4.559 -34.219 -16.578 1 98.44 196 CYS B O 1
ATOM 5872 N N . LEU B 1 197 ? -3.748 -34.25 -18.609 1 98.56 197 LEU B N 1
ATOM 5873 C CA . LEU B 1 197 ? -2.35 -34.312 -18.219 1 98.56 197 LEU B CA 1
ATOM 5874 C C . LEU B 1 197 ? -1.712 -32.938 -18.203 1 98.56 197 LEU B C 1
ATOM 5876 O O . LEU B 1 197 ? -1.605 -32.281 -19.25 1 98.56 197 LEU B O 1
ATOM 5880 N N . ASN B 1 198 ? -1.362 -32.469 -17.016 1 97.88 198 ASN B N 1
ATOM 5881 C CA . ASN B 1 198 ? -0.654 -31.203 -16.844 1 97.88 198 ASN B CA 1
ATOM 5882 C C . ASN B 1 198 ? 0.854 -31.422 -16.734 1 97.88 198 ASN B C 1
ATOM 5884 O O . ASN B 1 198 ? 1.316 -32.531 -16.562 1 97.88 198 ASN B O 1
ATOM 5888 N N . SER B 1 199 ? 1.604 -30.391 -17.031 1 95.94 199 SER B N 1
ATOM 5889 C CA . SER B 1 199 ? 3.057 -30.5 -16.969 1 95.94 199 SER B CA 1
ATOM 5890 C C . SER B 1 199 ? 3.662 -29.375 -16.125 1 95.94 199 SER B C 1
ATOM 5892 O O . SER B 1 199 ? 4.719 -28.844 -16.469 1 95.94 199 SER B O 1
ATOM 5894 N N . GLU B 1 200 ? 2.959 -28.922 -15.086 1 96.5 200 GLU B N 1
ATOM 5895 C CA . GLU B 1 200 ? 3.557 -28.016 -14.109 1 96.5 200 GLU B CA 1
ATOM 5896 C C . GLU B 1 200 ? 4.863 -28.594 -13.562 1 96.5 200 GLU B C 1
ATOM 5898 O O . GLU B 1 200 ? 5 -29.797 -13.398 1 96.5 200 GLU B O 1
ATOM 5903 N N . PRO B 1 201 ? 5.797 -27.734 -13.227 1 97.31 201 PRO B N 1
ATOM 5904 C CA . PRO B 1 201 ? 7.031 -28.266 -12.633 1 97.31 201 PRO B CA 1
ATOM 5905 C C . PRO B 1 201 ? 6.828 -28.797 -11.219 1 97.31 201 PRO B C 1
ATOM 5907 O O . PRO B 1 201 ? 5.809 -28.516 -10.586 1 97.31 201 PRO B O 1
ATOM 5910 N N . MET B 1 202 ? 7.793 -29.625 -10.82 1 95.25 202 MET B N 1
ATOM 5911 C CA . MET B 1 202 ? 7.777 -30.109 -9.438 1 95.25 202 MET B CA 1
ATOM 5912 C C . MET B 1 202 ? 8.078 -28.969 -8.461 1 95.25 202 MET B C 1
ATOM 5914 O O . MET B 1 202 ? 9.016 -28.203 -8.672 1 95.25 202 MET B O 1
ATOM 5918 N N . PHE B 1 203 ? 7.27 -28.797 -7.492 1 91.69 203 PHE B N 1
ATOM 5919 C CA . PHE B 1 203 ? 7.477 -27.797 -6.457 1 91.69 203 PHE B CA 1
ATOM 5920 C C . PHE B 1 203 ? 8.016 -28.438 -5.18 1 91.69 203 PHE B C 1
ATOM 5922 O O . PHE B 1 203 ? 7.547 -29.5 -4.766 1 91.69 203 PHE B O 1
ATOM 5929 N N . ARG B 1 204 ? 8.977 -27.781 -4.562 1 91.19 204 ARG B N 1
ATOM 5930 C CA . ARG B 1 204 ? 9.555 -28.266 -3.312 1 91.19 204 ARG B CA 1
ATOM 5931 C C . ARG B 1 204 ? 8.57 -28.094 -2.156 1 91.19 204 ARG B C 1
ATOM 5933 O O . ARG B 1 204 ? 7.84 -27.109 -2.092 1 91.19 204 ARG B O 1
ATOM 5940 N N . GLN B 1 205 ? 8.539 -29.031 -1.286 1 89.38 205 GLN B N 1
ATOM 5941 C CA . GLN B 1 205 ? 7.637 -29 -0.142 1 89.38 205 GLN B CA 1
ATOM 5942 C C . GLN B 1 205 ? 8.281 -28.281 1.041 1 89.38 205 GLN B C 1
ATOM 5944 O O . GLN B 1 205 ? 7.582 -27.766 1.921 1 89.38 205 GLN B O 1
ATOM 5949 N N . TYR B 1 206 ? 9.586 -28.219 1.153 1 87 206 TYR B N 1
ATOM 5950 C CA . TYR B 1 206 ? 10.383 -27.578 2.197 1 87 206 TYR B CA 1
ATOM 5951 C C . TYR B 1 206 ? 11.734 -27.125 1.655 1 87 206 TYR B C 1
ATOM 5953 O O . TYR B 1 206 ? 12.133 -27.531 0.562 1 87 206 TYR B O 1
ATOM 5961 N N . PRO B 1 207 ? 12.445 -26.266 2.35 1 84.88 207 PRO B N 1
ATOM 5962 C CA . PRO B 1 207 ? 13.758 -25.828 1.876 1 84.88 207 PRO B CA 1
ATOM 5963 C C . PRO B 1 207 ? 14.742 -26.984 1.705 1 84.88 207 PRO B C 1
ATOM 5965 O O . PRO B 1 207 ? 14.773 -27.891 2.533 1 84.88 207 PRO B O 1
ATOM 5968 N N . GLU B 1 208 ? 15.484 -27.016 0.627 1 83.12 208 GLU B N 1
ATOM 5969 C CA . GLU B 1 208 ? 16.516 -27.984 0.28 1 83.12 208 GLU B CA 1
ATOM 5970 C C . GLU B 1 208 ? 15.898 -29.359 -0.003 1 83.12 208 GLU B C 1
ATOM 5972 O O . GLU B 1 208 ? 16.547 -30.391 0.179 1 83.12 208 GLU B O 1
ATOM 5977 N N . ASP B 1 209 ? 14.578 -29.297 -0.334 1 87.31 209 ASP B N 1
ATOM 5978 C CA . ASP B 1 209 ? 13.898 -30.516 -0.765 1 87.31 209 ASP B CA 1
ATOM 5979 C C . ASP B 1 209 ? 14.461 -31.016 -2.092 1 87.31 209 ASP B C 1
ATOM 5981 O O . ASP B 1 209 ? 14.406 -30.312 -3.102 1 87.31 209 ASP B O 1
ATOM 5985 N N . GLU B 1 210 ? 14.914 -32.281 -2.137 1 87 210 GLU B N 1
ATOM 5986 C CA . GLU B 1 210 ? 15.5 -32.844 -3.35 1 87 210 GLU B CA 1
ATOM 5987 C C . GLU B 1 210 ? 14.617 -33.938 -3.936 1 87 210 GLU B C 1
ATOM 5989 O O . GLU B 1 210 ? 14.984 -34.562 -4.918 1 87 210 GLU B O 1
ATOM 5994 N N . ASN B 1 211 ? 13.461 -34.062 -3.338 1 90.75 211 ASN B N 1
ATOM 5995 C CA . ASN B 1 211 ? 12.555 -35.125 -3.805 1 90.75 211 ASN B CA 1
ATOM 5996 C C . ASN B 1 211 ? 11.922 -34.75 -5.148 1 90.75 211 ASN B C 1
ATOM 5998 O O . ASN B 1 211 ? 11.844 -33.594 -5.5 1 90.75 211 ASN B O 1
ATOM 6002 N N . MET B 1 212 ? 11.562 -35.781 -5.91 1 95.12 212 MET B N 1
ATOM 6003 C CA . MET B 1 212 ? 10.758 -35.656 -7.121 1 95.12 212 MET B CA 1
ATOM 6004 C C . MET B 1 212 ? 9.297 -36 -6.848 1 95.12 212 MET B C 1
ATOM 6006 O O . MET B 1 212 ? 9 -36.812 -5.988 1 95.12 212 MET B O 1
ATOM 6010 N N . TYR B 1 213 ? 8.461 -35.375 -7.562 1 96 213 TYR B N 1
ATOM 6011 C CA . TYR B 1 213 ? 7.051 -35.531 -7.207 1 96 213 TYR B CA 1
ATOM 6012 C C . TYR B 1 213 ? 6.199 -35.781 -8.445 1 96 213 TYR B C 1
ATOM 6014 O O . TYR B 1 213 ? 6.539 -35.312 -9.539 1 96 213 TYR B O 1
ATOM 6022 N N . LEU B 1 214 ? 5.148 -36.5 -8.297 1 96.94 214 LEU B N 1
ATOM 6023 C CA . LEU B 1 214 ? 3.967 -36.625 -9.148 1 96.94 214 LEU B CA 1
ATOM 6024 C C . LEU B 1 214 ? 2.729 -36.094 -8.414 1 96.94 214 LEU B C 1
ATOM 6026 O O . LEU B 1 214 ? 2.648 -36.188 -7.188 1 96.94 214 LEU B O 1
ATOM 6030 N N . TYR B 1 215 ? 1.776 -35.562 -9.156 1 97.69 215 TYR B N 1
ATOM 6031 C CA . TYR B 1 215 ? 0.587 -35.031 -8.5 1 97.69 215 TYR B CA 1
ATOM 6032 C C . TYR B 1 215 ? -0.681 -35.531 -9.164 1 97.69 215 TYR B C 1
ATOM 6034 O O . TYR B 1 215 ? -0.753 -35.625 -10.391 1 97.69 215 TYR B O 1
ATOM 6042 N N . THR B 1 216 ? -1.69 -35.875 -8.438 1 97.69 216 THR B N 1
ATOM 6043 C CA . THR B 1 216 ? -2.938 -36.375 -8.992 1 97.69 216 THR B CA 1
ATOM 6044 C C . THR B 1 216 ? -4.043 -35.312 -8.891 1 97.69 216 THR B C 1
ATOM 6046 O O . THR B 1 216 ? -5.211 -35.625 -9.148 1 97.69 216 THR B O 1
ATOM 6049 N N . GLY B 1 217 ? -3.656 -34.188 -8.469 1 96.5 217 GLY B N 1
ATOM 6050 C CA . GLY B 1 217 ? -4.605 -33.094 -8.32 1 96.5 217 GLY B CA 1
ATOM 6051 C C . GLY B 1 217 ? -3.943 -31.75 -8.031 1 96.5 217 GLY B C 1
ATOM 6052 O O . GLY B 1 217 ? -2.787 -31.531 -8.398 1 96.5 217 GLY B O 1
ATOM 6053 N N . SER B 1 218 ? -4.719 -30.75 -7.543 1 96.88 218 SER B N 1
ATOM 6054 C CA . SER B 1 218 ? -4.258 -29.406 -7.258 1 96.88 218 SER B CA 1
ATOM 6055 C C . SER B 1 218 ? -4.91 -28.844 -5.996 1 96.88 218 SER B C 1
ATOM 6057 O O . SER B 1 218 ? -6.094 -29.078 -5.75 1 96.88 218 SER B O 1
ATOM 6059 N N . LEU B 1 219 ? -4.148 -28.109 -5.203 1 96.75 219 LEU B N 1
ATOM 6060 C CA . LEU B 1 219 ? -4.668 -27.438 -4.016 1 96.75 219 LEU B CA 1
ATOM 6061 C C . LEU B 1 219 ? -5.719 -26.406 -4.391 1 96.75 219 LEU B C 1
ATOM 6063 O O . LEU B 1 219 ? -5.688 -25.859 -5.492 1 96.75 219 LEU B O 1
ATOM 6067 N N . GLY B 1 220 ? -6.66 -26.234 -3.426 1 95.19 220 GLY B N 1
ATOM 6068 C CA . GLY B 1 220 ? -7.559 -25.094 -3.533 1 95.19 220 GLY B CA 1
ATOM 6069 C C . GLY B 1 220 ? -6.969 -23.812 -2.986 1 95.19 220 GLY B C 1
ATOM 6070 O O . GLY B 1 220 ? -5.977 -23.844 -2.256 1 95.19 220 GLY B O 1
ATOM 6071 N N . LYS B 1 221 ? -7.574 -22.688 -3.332 1 95.69 221 LYS B N 1
ATOM 6072 C CA . LYS B 1 221 ? -7.074 -21.391 -2.908 1 95.69 221 LYS B CA 1
ATOM 6073 C C . LYS B 1 221 ? -8.227 -20.422 -2.648 1 95.69 221 LYS B C 1
ATOM 6075 O O . LYS B 1 221 ? -9.172 -20.359 -3.432 1 95.69 221 LYS B O 1
ATOM 6080 N N . VAL B 1 222 ? -8.172 -19.75 -1.547 1 96.25 222 VAL B N 1
ATOM 6081 C CA . VAL B 1 222 ? -9.008 -18.578 -1.306 1 96.25 222 VAL B CA 1
ATOM 6082 C C . VAL B 1 222 ? -8.125 -17.359 -1.05 1 96.25 222 VAL B C 1
ATOM 6084 O O . VAL B 1 222 ? -6.953 -17.5 -0.686 1 96.25 222 VAL B O 1
ATOM 6087 N N . LEU B 1 223 ? -8.695 -16.219 -1.284 1 97.38 223 LEU B N 1
ATOM 6088 C CA . LEU B 1 223 ? -7.969 -14.969 -1.107 1 97.38 223 LEU B CA 1
ATOM 6089 C C . LEU B 1 223 ? -8.727 -14.031 -0.175 1 97.38 223 LEU B C 1
ATOM 6091 O O . LEU B 1 223 ? -9.32 -13.047 -0.625 1 97.38 223 LEU B O 1
ATOM 6095 N N . PRO B 1 224 ? -8.641 -14.289 1.114 1 98.44 224 PRO B N 1
ATOM 6096 C CA . PRO B 1 224 ? -9.273 -13.359 2.053 1 98.44 224 PRO B CA 1
ATOM 6097 C C . PRO B 1 224 ? -8.602 -11.984 2.076 1 98.44 224 PRO B C 1
ATOM 6099 O O . PRO B 1 224 ? -7.371 -11.898 2.008 1 98.44 224 PRO B O 1
ATOM 6102 N N . GLY B 1 225 ? -9.406 -11 2.059 1 98.62 225 GLY B N 1
ATOM 6103 C CA . GLY B 1 225 ? -9 -9.625 2.289 1 98.62 225 GLY B CA 1
ATOM 6104 C C . GLY B 1 225 ? -9.492 -9.07 3.609 1 98.62 225 GLY B C 1
ATOM 6105 O O . GLY B 1 225 ? -10.547 -9.469 4.102 1 98.62 225 GLY B O 1
ATOM 6106 N N . PHE B 1 226 ? -8.734 -8.18 4.168 1 98.94 226 PHE B N 1
ATOM 6107 C CA . PHE B 1 226 ? -9.055 -7.508 5.418 1 98.94 226 PHE B CA 1
ATOM 6108 C C . PHE B 1 226 ? -8.977 -5.992 5.254 1 98.94 226 PHE B C 1
ATOM 6110 O O . PHE B 1 226 ? -7.898 -5.445 5.035 1 98.94 226 PHE B O 1
ATOM 6117 N N . LEU B 1 227 ? -10.078 -5.371 5.301 1 98.88 227 LEU B N 1
ATOM 6118 C CA . LEU B 1 227 ? -10.07 -3.914 5.344 1 98.88 227 LEU B CA 1
ATOM 6119 C C . LEU B 1 227 ? -10.016 -3.412 6.781 1 98.88 227 LEU B C 1
ATOM 6121 O O . LEU B 1 227 ? -10.906 -3.699 7.582 1 98.88 227 LEU B O 1
ATOM 6125 N N . CYS B 1 228 ? -8.969 -2.75 7.086 1 98.81 228 CYS B N 1
ATOM 6126 C CA . CYS B 1 228 ? -8.852 -2.084 8.383 1 98.81 228 CYS B CA 1
ATOM 6127 C C . CYS B 1 228 ? -9.242 -0.616 8.273 1 98.81 228 CYS B C 1
ATOM 6129 O O . CYS B 1 228 ? -8.672 0.13 7.48 1 98.81 228 CYS B O 1
ATOM 6131 N N . TYR B 1 229 ? -10.234 -0.273 8.961 1 98 229 TYR B N 1
ATOM 6132 C CA . TYR B 1 229 ? -10.719 1.098 9.078 1 98 229 TYR B CA 1
ATOM 6133 C C . TYR B 1 229 ? -10.445 1.654 10.477 1 98 229 TYR B C 1
ATOM 6135 O O . TYR B 1 229 ? -11.062 1.223 11.453 1 98 229 TYR B O 1
ATOM 6143 N N . GLY B 1 230 ? -9.508 2.549 10.562 1 96.44 230 GLY B N 1
ATOM 6144 C CA . GLY B 1 230 ? -9.133 3.137 11.836 1 96.44 230 GLY B CA 1
ATOM 6145 C C . GLY B 1 230 ? -9.891 4.414 12.148 1 96.44 230 GLY B C 1
ATOM 6146 O O . GLY B 1 230 ? -11.102 4.492 11.938 1 96.44 230 GLY B O 1
ATOM 6147 N N . LYS B 1 231 ? -9.234 5.273 12.82 1 93.56 231 LYS B N 1
ATOM 6148 C CA . LYS B 1 231 ? -9.695 6.629 13.117 1 93.56 231 LYS B CA 1
ATOM 6149 C C . LYS B 1 231 ? -8.625 7.656 12.766 1 93.56 231 LYS B C 1
ATOM 6151 O O . LYS B 1 231 ? -7.57 7.707 13.406 1 93.56 231 LYS B O 1
ATOM 6156 N N . GLU B 1 232 ? -8.914 8.43 11.766 1 92.06 232 GLU B N 1
ATOM 6157 C CA . GLU B 1 232 ? -7.941 9.406 11.266 1 92.06 232 GLU B CA 1
ATOM 6158 C C . GLU B 1 232 ? -7.664 10.492 12.305 1 92.06 232 GLU B C 1
ATOM 6160 O O . GLU B 1 232 ? -8.523 10.789 13.133 1 92.06 232 GLU B O 1
ATOM 6165 N N . THR B 1 233 ? -6.477 11.039 12.195 1 92.75 233 THR B N 1
ATOM 6166 C CA . THR B 1 233 ? -6.113 12.172 13.039 1 92.75 233 THR B CA 1
ATOM 6167 C C . THR B 1 233 ? -4.949 12.945 12.438 1 92.75 233 THR B C 1
ATOM 6169 O O . THR B 1 233 ? -4.34 12.508 11.461 1 92.75 233 THR B O 1
ATOM 6172 N N . HIS B 1 234 ? -4.793 14.141 12.93 1 93.75 234 HIS B N 1
ATOM 6173 C CA . HIS B 1 234 ? -3.605 14.922 12.602 1 93.75 234 HIS B CA 1
ATOM 6174 C C . HIS B 1 234 ? -2.363 14.352 13.273 1 93.75 234 HIS B C 1
ATOM 6176 O O . HIS B 1 234 ? -2.428 13.891 14.414 1 93.75 234 HIS B O 1
ATOM 6182 N N . VAL B 1 235 ? -1.229 14.398 12.633 1 94.06 235 VAL B N 1
ATOM 6183 C CA . VAL B 1 235 ? 0.015 13.828 13.133 1 94.06 235 VAL B CA 1
ATOM 6184 C C . VAL B 1 235 ? 0.397 14.508 14.445 1 94.06 235 VAL B C 1
ATOM 6186 O O . VAL B 1 235 ? 1.123 13.93 15.266 1 94.06 235 VAL B O 1
ATOM 6189 N N . GLY B 1 236 ? -0.093 15.719 14.688 1 94.81 236 GLY B N 1
ATOM 6190 C CA . GLY B 1 236 ? 0.185 16.438 15.922 1 94.81 236 GLY B CA 1
ATOM 6191 C C . GLY B 1 236 ? -0.614 15.93 17.109 1 94.81 236 GLY B C 1
ATOM 6192 O O . GLY B 1 236 ? -0.305 16.25 18.25 1 94.81 236 GLY B O 1
ATOM 6193 N N . GLU B 1 237 ? -1.672 15.156 16.828 1 93.94 237 GLU B N 1
ATOM 6194 C CA . GLU B 1 237 ? -2.514 14.555 17.859 1 93.94 237 GLU B CA 1
ATOM 6195 C C . GLU B 1 237 ? -2.658 13.055 17.656 1 93.94 237 GLU B C 1
ATOM 6197 O O . GLU B 1 237 ? -3.773 12.539 17.547 1 93.94 237 GLU B O 1
ATOM 6202 N N . PRO B 1 238 ? -1.547 12.383 17.797 1 93.94 238 PRO B N 1
ATOM 6203 C CA . PRO B 1 238 ? -1.53 10.969 17.391 1 93.94 238 PRO B CA 1
ATOM 6204 C C . PRO B 1 238 ? -2.48 10.109 18.234 1 93.94 238 PRO B C 1
ATOM 6206 O O . PRO B 1 238 ? -3.064 9.156 17.719 1 93.94 238 PRO B O 1
ATOM 6209 N N . PHE B 1 239 ? -2.701 10.414 19.5 1 93.38 239 PHE B N 1
ATOM 6210 C CA . PHE B 1 239 ? -3.479 9.562 20.391 1 93.38 239 PHE B CA 1
ATOM 6211 C C . PHE B 1 239 ? -4.969 9.836 20.25 1 93.38 239 PHE B C 1
ATOM 6213 O O . PHE B 1 239 ? -5.797 9.188 20.891 1 93.38 239 PHE B O 1
ATOM 6220 N N . HIS B 1 240 ? -5.324 10.742 19.359 1 91.31 240 HIS B N 1
ATOM 6221 C CA . HIS B 1 240 ? -6.73 11.039 19.109 1 91.31 240 HIS B CA 1
ATOM 6222 C C . HIS B 1 240 ? -7.266 10.195 17.953 1 91.31 240 HIS B C 1
ATOM 6224 O O . HIS B 1 240 ? -8.414 10.367 17.547 1 91.31 240 HIS B O 1
ATOM 6230 N N . GLY B 1 241 ? -6.461 9.266 17.453 1 92.56 241 GLY B N 1
ATOM 6231 C CA . GLY B 1 241 ? -6.875 8.398 16.359 1 92.56 241 GLY B CA 1
ATOM 6232 C C . GLY B 1 241 ? -6.355 6.977 16.484 1 92.56 241 GLY B C 1
ATOM 6233 O O . GLY B 1 241 ? -5.879 6.586 17.562 1 92.56 241 GLY B O 1
ATOM 6234 N N . LEU B 1 242 ? -6.598 6.203 15.547 1 96.38 242 LEU B N 1
ATOM 6235 C CA . LEU B 1 242 ? -6.078 4.852 15.375 1 96.38 242 LEU B CA 1
ATOM 6236 C C . LEU B 1 242 ? -5.641 4.617 13.938 1 96.38 242 LEU B C 1
ATOM 6238 O O . LEU B 1 242 ? -6.469 4.629 13.023 1 96.38 242 LEU B O 1
ATOM 6242 N N . ASN B 1 243 ? -4.391 4.371 13.812 1 97.75 243 ASN B N 1
ATOM 6243 C CA . ASN B 1 243 ? -3.781 4.27 12.484 1 97.75 243 ASN B CA 1
ATOM 6244 C C . ASN B 1 243 ? -4.074 2.92 11.836 1 97.75 243 ASN B C 1
ATOM 6246 O O . ASN B 1 243 ? -3.682 1.877 12.359 1 97.75 243 ASN B O 1
ATOM 6250 N N . ALA B 1 244 ? -4.711 2.926 10.68 1 98.38 244 ALA B N 1
ATOM 6251 C CA . ALA B 1 244 ? -5.031 1.693 9.961 1 98.38 244 ALA B CA 1
ATOM 6252 C C . ALA B 1 244 ? -3.768 0.89 9.664 1 98.38 244 ALA B C 1
ATOM 6254 O O . ALA B 1 244 ? -3.801 -0.342 9.633 1 98.38 244 ALA B O 1
ATOM 6255 N N . ASN B 1 245 ? -2.621 1.54 9.461 1 98.62 245 ASN B N 1
ATOM 6256 C CA . ASN B 1 245 ? -1.359 0.852 9.219 1 98.62 245 ASN B CA 1
ATOM 6257 C C . ASN B 1 245 ? -0.946 -0.009 10.406 1 98.62 245 ASN B C 1
ATOM 6259 O O . ASN B 1 245 ? -0.341 -1.068 10.227 1 98.62 245 ASN B O 1
ATOM 6263 N N . LEU B 1 246 ? -1.207 0.486 11.609 1 98.69 246 LEU B N 1
ATOM 6264 C CA . LEU B 1 246 ? -0.927 -0.321 12.797 1 98.69 246 LEU B CA 1
ATOM 6265 C C . LEU B 1 246 ? -1.799 -1.572 12.82 1 98.69 246 LEU B C 1
ATOM 6267 O O . LEU B 1 246 ? -1.313 -2.666 13.109 1 98.69 246 LEU B O 1
ATOM 6271 N N . MET B 1 247 ? -3.068 -1.398 12.5 1 98.75 247 MET B N 1
ATOM 6272 C CA . MET B 1 247 ? -4.012 -2.514 12.492 1 98.75 247 MET B CA 1
ATOM 6273 C C . MET B 1 247 ? -3.566 -3.596 11.516 1 98.75 247 MET B C 1
ATOM 6275 O O . MET B 1 247 ? -3.482 -4.77 11.875 1 98.75 247 MET B O 1
ATOM 6279 N N . THR B 1 248 ? -3.262 -3.207 10.281 1 98.81 248 THR B N 1
ATOM 6280 C CA . THR B 1 248 ? -2.842 -4.184 9.281 1 98.81 248 THR B CA 1
ATOM 6281 C C . THR B 1 248 ? -1.515 -4.824 9.672 1 98.81 248 THR B C 1
ATOM 6283 O O . THR B 1 248 ? -1.273 -5.996 9.375 1 98.81 248 THR B O 1
ATOM 6286 N N . SER B 1 249 ? -0.632 -4.07 10.328 1 98.88 249 SER B N 1
ATOM 6287 C CA . SER B 1 249 ? 0.666 -4.605 10.727 1 98.88 249 SER B CA 1
ATOM 6288 C C . SER B 1 249 ? 0.508 -5.742 11.734 1 98.88 249 SER B C 1
ATOM 6290 O O . SER B 1 249 ? 1.146 -6.789 11.602 1 98.88 249 SER B O 1
ATOM 6292 N N . TYR B 1 250 ? -0.341 -5.512 12.75 1 98.88 250 TYR B N 1
ATOM 6293 C CA . TYR B 1 250 ? -0.588 -6.586 13.711 1 98.88 250 TYR B CA 1
ATOM 6294 C C . TYR B 1 250 ? -1.282 -7.762 13.031 1 98.88 250 TYR B C 1
ATOM 6296 O O . TYR B 1 250 ? -1.004 -8.922 13.359 1 98.88 250 TYR B O 1
ATOM 6304 N N . LEU B 1 251 ? -2.223 -7.488 12.141 1 98.88 251 LEU B N 1
ATOM 6305 C CA . LEU B 1 251 ? -2.906 -8.547 11.398 1 98.88 251 LEU B CA 1
ATOM 6306 C C . LEU B 1 251 ? -1.909 -9.383 10.602 1 98.88 251 LEU B C 1
ATOM 6308 O O . LEU B 1 251 ? -1.954 -10.617 10.648 1 98.88 251 LEU B O 1
ATOM 6312 N N . ASN B 1 252 ? -1.027 -8.742 9.875 1 98.81 252 ASN B N 1
ATOM 6313 C CA . ASN B 1 252 ? -0.02 -9.422 9.07 1 98.81 252 ASN B CA 1
ATOM 6314 C C . ASN B 1 252 ? 0.924 -10.25 9.938 1 98.81 252 ASN B C 1
ATOM 6316 O O . ASN B 1 252 ? 1.297 -11.367 9.562 1 98.81 252 ASN B O 1
ATOM 6320 N N . LYS B 1 253 ? 1.35 -9.656 11.031 1 98.62 253 LYS B N 1
ATOM 6321 C CA . LYS B 1 253 ? 2.182 -10.391 11.977 1 98.62 253 LYS B CA 1
ATOM 6322 C C . LYS B 1 253 ? 1.509 -11.695 12.398 1 98.62 253 LYS B C 1
ATOM 6324 O O . LYS B 1 253 ? 2.164 -12.734 12.5 1 98.62 253 LYS B O 1
ATOM 6329 N N . ASN B 1 254 ? 0.221 -11.648 12.625 1 98.81 254 ASN B N 1
ATOM 6330 C CA . ASN B 1 254 ? -0.521 -12.789 13.148 1 98.81 254 ASN B CA 1
ATOM 6331 C C . ASN B 1 254 ? -0.834 -13.805 12.055 1 98.81 254 ASN B C 1
ATOM 6333 O O . ASN B 1 254 ? -1.023 -14.992 12.336 1 98.81 254 ASN B O 1
ATOM 6337 N N . LEU B 1 255 ? -0.881 -13.375 10.773 1 98.81 255 LEU B N 1
ATOM 6338 C CA . LEU B 1 255 ? -1.36 -14.234 9.695 1 98.81 255 LEU B CA 1
ATOM 6339 C C . LEU B 1 255 ? -0.193 -14.828 8.914 1 98.81 255 LEU B C 1
ATOM 6341 O O . LEU B 1 255 ? -0.285 -15.945 8.406 1 98.81 255 LEU B O 1
ATOM 6345 N N . GLU B 1 256 ? 0.934 -14.07 8.766 1 98.75 256 GLU B N 1
ATOM 6346 C CA . GLU B 1 256 ? 2.029 -14.508 7.902 1 98.75 256 GLU B CA 1
ATOM 6347 C C . GLU B 1 256 ? 2.615 -15.828 8.391 1 98.75 256 GLU B C 1
ATOM 6349 O O . GLU B 1 256 ? 3.125 -15.914 9.508 1 98.75 256 GLU B O 1
ATOM 6354 N N . LEU B 1 257 ? 2.52 -16.891 7.562 1 97.88 257 LEU B N 1
ATOM 6355 C CA . LEU B 1 257 ? 3.068 -18.219 7.82 1 97.88 257 LEU B CA 1
ATOM 6356 C C . LEU B 1 257 ? 2.404 -18.859 9.039 1 97.88 257 LEU B C 1
ATOM 6358 O O . LEU B 1 257 ? 2.99 -19.734 9.688 1 97.88 257 LEU B O 1
ATOM 6362 N N . ASN B 1 258 ? 1.202 -18.469 9.391 1 98.12 258 ASN B N 1
ATOM 6363 C CA . ASN B 1 258 ? 0.481 -18.938 10.562 1 98.12 258 ASN B CA 1
ATOM 6364 C C . ASN B 1 258 ? 0.2 -20.438 10.477 1 98.12 258 ASN B C 1
ATOM 6366 O O . ASN B 1 258 ? -0.485 -20.891 9.555 1 98.12 258 ASN B O 1
ATOM 6370 N N . ASP B 1 259 ? 0.577 -21.156 11.461 1 96.5 259 ASP B N 1
ATOM 6371 C CA . ASP B 1 259 ? 0.49 -22.609 11.453 1 96.5 259 ASP B CA 1
ATOM 6372 C C . ASP B 1 259 ? -0.949 -23.078 11.656 1 96.5 259 ASP B C 1
ATOM 6374 O O . ASP B 1 259 ? -1.312 -24.188 11.25 1 96.5 259 ASP B O 1
ATOM 6378 N N . GLU B 1 260 ? -1.8 -22.266 12.219 1 96.44 260 GLU B N 1
ATOM 6379 C CA . GLU B 1 260 ? -3.186 -22.641 12.469 1 96.44 260 GLU B CA 1
ATOM 6380 C C . GLU B 1 260 ? -3.973 -22.766 11.172 1 96.44 260 GLU B C 1
ATOM 6382 O O . GLU B 1 260 ? -5.023 -23.406 11.133 1 96.44 260 GLU B O 1
ATOM 6387 N N . LEU B 1 261 ? -3.471 -22.156 10.141 1 97.38 261 LEU B N 1
ATOM 6388 C CA . LEU B 1 261 ? -4.18 -22.188 8.867 1 97.38 261 LEU B CA 1
ATOM 6389 C C . LEU B 1 261 ? -3.602 -23.25 7.941 1 97.38 261 LEU B C 1
ATOM 6391 O O . LEU B 1 261 ? -4.055 -23.391 6.805 1 97.38 261 LEU B O 1
ATOM 6395 N N . ILE B 1 262 ? -2.604 -24.016 8.414 1 96.44 262 ILE B N 1
ATOM 6396 C CA . ILE B 1 262 ? -2.059 -25.156 7.699 1 96.44 262 ILE B CA 1
ATOM 6397 C C . ILE B 1 262 ? -2.99 -26.359 7.863 1 96.44 262 ILE B C 1
ATOM 6399 O O . ILE B 1 262 ? -3.439 -26.656 8.977 1 96.44 262 ILE B O 1
ATOM 6403 N N . GLU B 1 263 ? -3.283 -27.031 6.816 1 96.62 263 GLU B N 1
ATOM 6404 C CA . GLU B 1 263 ? -4.082 -28.25 6.828 1 96.62 263 GLU B CA 1
ATOM 6405 C C . GLU B 1 263 ? -3.203 -29.484 6.629 1 96.62 263 GLU B C 1
ATOM 6407 O O . GLU B 1 263 ? -2.273 -29.469 5.816 1 96.62 263 GLU B O 1
ATOM 6412 N N . LYS B 1 264 ? -3.48 -30.516 7.332 1 95.56 264 LYS B N 1
ATOM 6413 C CA . LYS B 1 264 ? -2.832 -31.812 7.141 1 95.56 264 LYS B CA 1
ATOM 6414 C C . LYS B 1 264 ? -3.85 -32.875 6.766 1 95.56 264 LYS B C 1
ATOM 6416 O O . LYS B 1 264 ? -4.859 -33.062 7.449 1 95.56 264 LYS B O 1
ATOM 6421 N N . VAL B 1 265 ? -3.674 -33.531 5.688 1 93.88 265 VAL B N 1
ATOM 6422 C CA . VAL B 1 265 ? -4.453 -34.688 5.234 1 93.88 265 VAL B CA 1
ATOM 6423 C C . VAL B 1 265 ? -3.52 -35.844 4.938 1 93.88 265 VAL B C 1
ATOM 6425 O O . VAL B 1 265 ? -2.773 -35.812 3.959 1 93.88 265 VAL B O 1
ATOM 6428 N N . GLY B 1 266 ? -3.627 -36.875 5.719 1 91.12 266 GLY B N 1
ATOM 6429 C CA . GLY B 1 266 ? -2.629 -37.938 5.594 1 91.12 266 GLY B CA 1
ATOM 6430 C C . GLY B 1 266 ? -1.214 -37.438 5.832 1 91.12 266 GLY B C 1
ATOM 6431 O O . GLY B 1 266 ? -0.918 -36.875 6.891 1 91.12 266 GLY B O 1
ATOM 6432 N N . ARG B 1 267 ? -0.403 -37.594 4.859 1 89.38 267 ARG B N 1
ATOM 6433 C CA . ARG B 1 267 ? 0.986 -37.156 5 1 89.38 267 ARG B CA 1
ATOM 6434 C C . ARG B 1 267 ? 1.209 -35.781 4.344 1 89.38 267 ARG B C 1
ATOM 6436 O O . ARG B 1 267 ? 2.293 -35.219 4.453 1 89.38 267 ARG B O 1
ATOM 6443 N N . GLU B 1 268 ? 0.196 -35.281 3.738 1 93.81 268 GLU B N 1
ATOM 6444 C CA . GLU B 1 268 ? 0.353 -34.031 2.994 1 93.81 268 GLU B CA 1
ATOM 6445 C C . GLU B 1 268 ? -0.042 -32.844 3.846 1 93.81 268 GLU B C 1
ATOM 6447 O O . GLU B 1 268 ? -0.986 -32.906 4.637 1 93.81 268 GLU B O 1
ATOM 6452 N N . VAL B 1 269 ? 0.731 -31.781 3.744 1 95.12 269 VAL B N 1
ATOM 6453 C CA . VAL B 1 269 ? 0.458 -30.531 4.445 1 95.12 269 VAL B CA 1
ATOM 6454 C C . VAL B 1 269 ? 0.401 -29.375 3.443 1 95.12 269 VAL B C 1
ATOM 6456 O O . VAL B 1 269 ? 1.145 -29.359 2.459 1 95.12 269 VAL B O 1
ATOM 6459 N N . THR B 1 270 ? -0.511 -28.422 3.691 1 96.75 270 THR B N 1
ATOM 6460 C CA . THR B 1 270 ? -0.575 -27.25 2.82 1 96.75 270 THR B CA 1
ATOM 6461 C C . THR B 1 270 ? 0.497 -26.234 3.201 1 96.75 270 THR B C 1
ATOM 6463 O O . THR B 1 270 ? 0.885 -26.141 4.367 1 96.75 270 THR B O 1
ATOM 6466 N N . PRO B 1 271 ? 1.005 -25.453 2.227 1 96.12 271 PRO B N 1
ATOM 6467 C CA . PRO B 1 271 ? 1.798 -24.281 2.592 1 96.12 271 PRO B CA 1
ATOM 6468 C C . PRO B 1 271 ? 1.026 -23.297 3.471 1 96.12 271 PRO B C 1
ATOM 6470 O O . PRO B 1 271 ? -0.196 -23.188 3.348 1 96.12 271 PRO B O 1
ATOM 6473 N N . PRO B 1 272 ? 1.73 -22.641 4.414 1 97.19 272 PRO B N 1
ATOM 6474 C CA . PRO B 1 272 ? 1.058 -21.656 5.254 1 97.19 272 PRO B CA 1
ATOM 6475 C C . PRO B 1 272 ? 0.637 -20.406 4.477 1 97.19 272 PRO B C 1
ATOM 6477 O O . PRO B 1 272 ? 1.071 -20.203 3.336 1 97.19 272 PRO B O 1
ATOM 6480 N N . PRO B 1 273 ? -0.241 -19.547 5.121 1 98.25 273 PRO B N 1
ATOM 6481 C CA . PRO B 1 273 ? -0.701 -18.344 4.434 1 98.25 273 PRO B CA 1
ATOM 6482 C C . PRO B 1 273 ? 0.425 -17.344 4.191 1 98.25 273 PRO B C 1
ATOM 6484 O O . PRO B 1 273 ? 1.327 -17.203 5.02 1 98.25 273 PRO B O 1
ATOM 6487 N N . VAL B 1 274 ? 0.295 -16.656 3.104 1 97.62 274 VAL B N 1
ATOM 6488 C CA . VAL B 1 274 ? 1.267 -15.617 2.771 1 97.62 274 VAL B CA 1
ATOM 6489 C C . VAL B 1 274 ? 0.542 -14.367 2.279 1 97.62 274 VAL B C 1
ATOM 6491 O O . VAL B 1 274 ? -0.486 -14.461 1.603 1 97.62 274 VAL B O 1
ATOM 6494 N N . SER B 1 275 ? 1.104 -13.219 2.629 1 98.25 275 SER B N 1
ATOM 6495 C CA . SER B 1 275 ? 0.528 -11.945 2.205 1 98.25 275 SER B CA 1
ATOM 6496 C C . SER B 1 275 ? 0.852 -11.648 0.744 1 98.25 275 SER B C 1
ATOM 6498 O O . SER B 1 275 ? 2.018 -11.68 0.344 1 98.25 275 SER B O 1
ATOM 6500 N N . LEU B 1 276 ? -0.181 -11.336 -0.023 1 97.75 276 LEU B N 1
ATOM 6501 C CA . LEU B 1 276 ? 0.038 -10.969 -1.418 1 97.75 276 LEU B CA 1
ATOM 6502 C C . LEU B 1 276 ? -0.152 -9.469 -1.619 1 97.75 276 LEU B C 1
ATOM 6504 O O . LEU B 1 276 ? 0.263 -8.922 -2.643 1 97.75 276 LEU B O 1
ATOM 6508 N N . MET B 1 277 ? -0.771 -8.844 -0.635 1 97.75 277 MET B N 1
ATOM 6509 C CA . MET B 1 277 ? -1.003 -7.402 -0.686 1 97.75 277 MET B CA 1
ATOM 6510 C C . MET B 1 277 ? -1.131 -6.824 0.718 1 97.75 277 MET B C 1
ATOM 6512 O O . MET B 1 277 ? -1.756 -7.43 1.59 1 97.75 277 MET B O 1
ATOM 6516 N N . SER B 1 278 ? -0.535 -5.727 0.979 1 98.38 278 SER B N 1
ATOM 6517 C CA . SER B 1 278 ? -0.702 -4.926 2.188 1 98.38 278 SER B CA 1
ATOM 6518 C C . SER B 1 278 ? -0.396 -3.455 1.923 1 98.38 278 SER B C 1
ATOM 6520 O O . SER B 1 278 ? 0.749 -3.094 1.645 1 98.38 278 SER B O 1
ATOM 6522 N N . ARG B 1 279 ? -1.419 -2.607 1.967 1 97.12 279 ARG B N 1
ATOM 6523 C CA . ARG B 1 279 ? -1.151 -1.208 1.649 1 97.12 279 ARG B CA 1
ATOM 6524 C C . ARG B 1 279 ? -2.223 -0.298 2.242 1 97.12 279 ARG B C 1
ATOM 6526 O O . ARG B 1 279 ? -3.383 -0.694 2.365 1 97.12 279 ARG B O 1
ATOM 6533 N N . ASP B 1 280 ? -1.826 0.853 2.688 1 97.88 280 ASP B N 1
ATOM 6534 C CA . ASP B 1 280 ? -2.814 1.867 3.041 1 97.88 280 ASP B CA 1
ATOM 6535 C C . ASP B 1 280 ? -3.549 2.375 1.802 1 97.88 280 ASP B C 1
ATOM 6537 O O . ASP B 1 280 ? -3.059 2.227 0.68 1 97.88 280 ASP B O 1
ATOM 6541 N N . LEU B 1 281 ? -4.707 2.879 1.96 1 96.12 281 LEU B N 1
ATOM 6542 C CA . LEU B 1 281 ? -5.531 3.268 0.821 1 96.12 281 LEU B CA 1
ATOM 6543 C C . LEU B 1 281 ? -5.613 4.785 0.703 1 96.12 281 LEU B C 1
ATOM 6545 O O . LEU B 1 281 ? -6.562 5.316 0.125 1 96.12 281 LEU B O 1
ATOM 6549 N N . LYS B 1 282 ? -4.648 5.453 1.319 1 91.62 282 LYS B N 1
ATOM 6550 C CA . LYS B 1 282 ? -4.57 6.906 1.196 1 91.62 282 LYS B CA 1
ATOM 6551 C C . LYS B 1 282 ? -4.074 7.316 -0.188 1 91.62 282 LYS B C 1
ATOM 6553 O O . LYS B 1 282 ? -2.977 6.934 -0.599 1 91.62 282 LYS B O 1
ATOM 6558 N N . GLU B 1 283 ? -4.793 8.102 -0.93 1 84.25 283 GLU B N 1
ATOM 6559 C CA . GLU B 1 283 ? -4.48 8.414 -2.32 1 84.25 283 GLU B CA 1
ATOM 6560 C C . GLU B 1 283 ? -3.377 9.461 -2.414 1 84.25 283 GLU B C 1
ATOM 6562 O O . GLU B 1 283 ? -2.498 9.375 -3.271 1 84.25 283 GLU B O 1
ATOM 6567 N N . HIS B 1 284 ? -3.479 10.492 -1.521 1 87.31 284 HIS B N 1
ATOM 6568 C CA . HIS B 1 284 ? -2.52 11.586 -1.569 1 87.31 284 HIS B CA 1
ATOM 6569 C C . HIS B 1 284 ? -1.881 11.82 -0.204 1 87.31 284 HIS B C 1
ATOM 6571 O O . HIS B 1 284 ? -2.541 11.672 0.827 1 87.31 284 HIS B O 1
ATOM 6577 N N . TYR B 1 285 ? -0.681 12.195 -0.335 1 89.81 285 TYR B N 1
ATOM 6578 C CA . TYR B 1 285 ? 0.032 12.477 0.906 1 89.81 285 TYR B CA 1
ATOM 6579 C C . TYR B 1 285 ? -0.561 13.688 1.615 1 89.81 285 TYR B C 1
ATOM 6581 O O . TYR B 1 285 ? -0.927 14.672 0.971 1 89.81 285 TYR B O 1
ATOM 6589 N N . SER B 1 286 ? -0.661 13.586 2.904 1 91.19 286 SER B N 1
ATOM 6590 C CA . SER B 1 286 ? -0.938 14.656 3.852 1 91.19 286 SER B CA 1
ATOM 6591 C C . SER B 1 286 ? -0.502 14.273 5.262 1 91.19 286 SER B C 1
ATOM 6593 O O . SER B 1 286 ? -0.075 13.148 5.5 1 91.19 286 SER B O 1
ATOM 6595 N N . VAL B 1 287 ? -0.606 15.172 6.109 1 93.25 287 VAL B N 1
ATOM 6596 C CA . VAL B 1 287 ? -0.208 14.906 7.488 1 93.25 287 VAL B CA 1
ATOM 6597 C C . VAL B 1 287 ? -1.395 14.352 8.273 1 93.25 287 VAL B C 1
ATOM 6599 O O . VAL B 1 287 ? -1.458 14.484 9.492 1 93.25 287 VAL B O 1
ATOM 6602 N N . GLN B 1 288 ? -2.352 13.828 7.582 1 94.38 288 GLN B N 1
ATOM 6603 C CA . GLN B 1 288 ? -3.422 13.008 8.141 1 94.38 288 GLN B CA 1
ATOM 6604 C C . GLN B 1 288 ? -3.066 11.523 8.086 1 94.38 288 GLN B C 1
ATOM 6606 O O . GLN B 1 288 ? -2.521 11.047 7.094 1 94.38 288 GLN B O 1
ATOM 6611 N N . THR B 1 289 ? -3.266 10.805 9.18 1 96 289 THR B N 1
ATOM 6612 C CA . THR B 1 289 ? -3 9.375 9.18 1 96 289 THR B CA 1
ATOM 6613 C C . THR B 1 289 ? -3.943 8.648 8.219 1 96 289 THR B C 1
ATOM 6615 O O . THR B 1 289 ? -5.086 9.07 8.031 1 96 289 THR B O 1
ATOM 6618 N N . PRO B 1 290 ? -3.461 7.566 7.672 1 96.38 290 PRO B N 1
ATOM 6619 C CA . PRO B 1 290 ? -4.363 6.801 6.805 1 96.38 290 PRO B CA 1
ATOM 6620 C C . PRO B 1 290 ? -5.594 6.285 7.547 1 96.38 290 PRO B C 1
ATOM 6622 O O . PRO B 1 290 ? -5.469 5.727 8.641 1 96.38 290 PRO B O 1
ATOM 6625 N N . VAL B 1 291 ? -6.727 6.445 6.863 1 95.31 291 VAL B N 1
ATOM 6626 C CA . VAL B 1 291 ? -7.996 6.051 7.465 1 95.31 291 VAL B CA 1
ATOM 6627 C C . VAL B 1 291 ? -8.211 4.555 7.273 1 95.31 291 VAL B C 1
ATOM 6629 O O . VAL B 1 291 ? -8.734 3.877 8.164 1 95.31 291 VAL B O 1
ATOM 6632 N N . THR B 1 292 ? -7.875 4.113 6.102 1 97.75 292 THR B N 1
ATOM 6633 C CA . THR B 1 292 ? -8.102 2.705 5.789 1 97.75 292 THR B CA 1
ATOM 6634 C C . THR B 1 292 ? -6.848 2.074 5.191 1 97.75 292 THR B C 1
ATOM 6636 O O . THR B 1 292 ? -6.008 2.771 4.621 1 97.75 292 THR B O 1
ATOM 6639 N N . ALA B 1 293 ? -6.707 0.831 5.387 1 98.56 293 ALA B N 1
ATOM 6640 C CA . ALA B 1 293 ? -5.668 -0.026 4.816 1 98.56 293 ALA B CA 1
ATOM 6641 C C . ALA B 1 293 ? -6.207 -1.428 4.539 1 98.56 293 ALA B C 1
ATOM 6643 O O . ALA B 1 293 ? -7.203 -1.844 5.129 1 98.56 293 ALA B O 1
ATOM 6644 N N . VAL B 1 294 ? -5.582 -2.119 3.596 1 98.69 294 VAL B N 1
ATOM 6645 C CA . VAL B 1 294 ? -6.07 -3.441 3.219 1 98.69 294 VAL B CA 1
ATOM 6646 C C . VAL B 1 294 ? -4.91 -4.434 3.211 1 98.69 294 VAL B C 1
ATOM 6648 O O . VAL B 1 294 ? -3.766 -4.062 2.938 1 98.69 294 VAL B O 1
ATOM 6651 N N . SER B 1 295 ? -5.156 -5.645 3.596 1 98.69 295 SER B N 1
ATOM 6652 C CA . SER B 1 295 ? -4.25 -6.781 3.455 1 98.69 295 SER B CA 1
ATOM 6653 C C . SER B 1 295 ? -4.969 -7.984 2.855 1 98.69 295 SER B C 1
ATOM 6655 O O . SER B 1 295 ? -6.129 -8.242 3.17 1 98.69 295 SER B O 1
ATOM 6657 N N . MET B 1 296 ? -4.348 -8.672 1.959 1 98.5 296 MET B N 1
ATOM 6658 C CA . MET B 1 296 ? -4.891 -9.883 1.351 1 98.5 296 MET B CA 1
ATOM 6659 C C . MET B 1 296 ? -3.922 -11.047 1.504 1 98.5 296 MET B C 1
ATOM 6661 O O . MET B 1 296 ? -2.707 -10.875 1.389 1 98.5 296 MET B O 1
ATOM 6665 N N . TYR B 1 297 ? -4.453 -12.172 1.775 1 98.62 297 TYR B N 1
ATOM 6666 C CA . TYR B 1 297 ? -3.627 -13.344 2.041 1 98.62 297 TYR B CA 1
ATOM 6667 C C . TYR B 1 297 ? -4.027 -14.508 1.142 1 98.62 297 TYR B C 1
ATOM 6669 O O . TYR B 1 297 ? -5.211 -14.719 0.875 1 98.62 297 TYR B O 1
ATOM 6677 N N . ASN B 1 298 ? -3.035 -15.203 0.688 1 98 298 ASN B N 1
ATOM 6678 C CA . ASN B 1 298 ? -3.221 -16.469 -0.007 1 98 298 ASN B CA 1
ATOM 6679 C C . ASN B 1 298 ? -3.352 -17.641 0.973 1 98 298 ASN B C 1
ATOM 6681 O O . ASN B 1 298 ? -2.418 -17.922 1.721 1 98 298 ASN B O 1
ATOM 6685 N N . ILE B 1 299 ? -4.484 -18.312 0.915 1 98 299 ILE B N 1
ATOM 6686 C CA . ILE B 1 299 ? -4.691 -19.484 1.767 1 98 299 ILE B CA 1
ATOM 6687 C C . ILE B 1 299 ? -5.008 -20.703 0.904 1 98 299 ILE B C 1
ATOM 6689 O O . ILE B 1 299 ? -5.938 -20.672 0.096 1 98 299 ILE B O 1
ATOM 6693 N N . LEU B 1 300 ? -4.223 -21.688 1.081 1 97.38 300 LEU B N 1
ATOM 6694 C CA . LEU B 1 300 ? -4.387 -22.938 0.336 1 97.38 300 LEU B CA 1
ATOM 6695 C C . LEU B 1 300 ? -5.078 -24 1.189 1 97.38 300 LEU B C 1
ATOM 6697 O O . LEU B 1 300 ? -4.93 -24 2.414 1 97.38 300 LEU B O 1
ATOM 6701 N N . PHE B 1 301 ? -5.863 -24.859 0.524 1 96.31 301 PHE B N 1
ATOM 6702 C CA . PHE B 1 301 ? -6.59 -25.875 1.284 1 96.31 301 PHE B CA 1
ATOM 6703 C C . PHE B 1 301 ? -6.77 -27.141 0.462 1 96.31 301 PHE B C 1
ATOM 6705 O O . PHE B 1 301 ? -6.59 -27.141 -0.757 1 96.31 301 PHE B O 1
ATOM 6712 N N . MET B 1 302 ? -7.02 -28.234 1.116 1 96.25 302 MET B N 1
ATOM 6713 C CA . MET B 1 302 ? -7.316 -29.531 0.517 1 96.25 302 MET B CA 1
ATOM 6714 C C . MET B 1 302 ? -8.766 -29.938 0.775 1 96.25 302 MET B C 1
ATOM 6716 O O . MET B 1 302 ? -9.625 -29.766 -0.093 1 96.25 302 MET B O 1
ATOM 6720 N N . LYS B 1 303 ? -9.086 -30.188 1.959 1 94.69 303 LYS B N 1
ATOM 6721 C CA . LYS B 1 303 ? -10.414 -30.672 2.305 1 94.69 303 LYS B CA 1
ATOM 6722 C C . LYS B 1 303 ? -11.133 -29.703 3.232 1 94.69 303 LYS B C 1
ATOM 6724 O O . LYS B 1 303 ? -12.352 -29.781 3.414 1 94.69 303 LYS B O 1
ATOM 6729 N N . GLN B 1 304 ? -10.414 -28.828 3.785 1 93.94 304 GLN B N 1
ATOM 6730 C CA . GLN B 1 304 ? -11.023 -27.844 4.684 1 93.94 304 GLN B CA 1
ATOM 6731 C C . GLN B 1 304 ? -12.078 -27.016 3.957 1 93.94 304 GLN B C 1
ATOM 6733 O O . GLN B 1 304 ? -11.914 -26.688 2.783 1 93.94 304 GLN B O 1
ATOM 6738 N N . THR B 1 305 ? -13.125 -26.625 4.742 1 93.69 305 THR B N 1
ATOM 6739 C CA . THR B 1 305 ? -14.195 -25.828 4.16 1 93.69 305 THR B CA 1
ATOM 6740 C C . THR B 1 305 ? -13.898 -24.328 4.316 1 93.69 305 THR B C 1
ATOM 6742 O O . THR B 1 305 ? -13.086 -23.938 5.164 1 93.69 305 THR B O 1
ATOM 6745 N N . VAL B 1 306 ? -14.578 -23.547 3.566 1 93.25 306 VAL B N 1
ATOM 6746 C CA . VAL B 1 306 ? -14.461 -22.094 3.664 1 93.25 306 VAL B CA 1
ATOM 6747 C C . VAL B 1 306 ? -14.945 -21.625 5.035 1 93.25 306 VAL B C 1
ATOM 6749 O O . VAL B 1 306 ? -14.391 -20.688 5.605 1 93.25 306 VAL B O 1
ATOM 6752 N N . THR B 1 307 ? -15.969 -22.281 5.547 1 94.38 307 THR B N 1
ATOM 6753 C CA . THR B 1 307 ? -16.484 -21.969 6.871 1 94.38 307 THR B CA 1
ATOM 6754 C C . THR B 1 307 ? -15.406 -22.141 7.934 1 94.38 307 THR B C 1
ATOM 6756 O O . THR B 1 307 ? -15.242 -21.297 8.812 1 94.38 307 THR B O 1
ATOM 6759 N N . ASP B 1 308 ? -14.711 -23.234 7.828 1 95.44 308 ASP B N 1
ATOM 6760 C CA . ASP B 1 308 ? -13.641 -23.516 8.789 1 95.44 308 ASP B CA 1
ATOM 6761 C C . ASP B 1 308 ? -12.523 -22.469 8.672 1 95.44 308 ASP B C 1
ATOM 6763 O O . ASP B 1 308 ? -12.008 -22 9.688 1 95.44 308 ASP B O 1
ATOM 6767 N N . ILE B 1 309 ? -12.125 -22.188 7.496 1 97 309 ILE B N 1
ATOM 6768 C CA . ILE B 1 309 ? -11.086 -21.188 7.258 1 97 309 ILE B CA 1
ATOM 6769 C C . ILE B 1 309 ? -11.523 -19.844 7.824 1 97 309 ILE B C 1
ATOM 6771 O O . ILE B 1 309 ? -10.75 -19.172 8.508 1 97 309 ILE B O 1
ATOM 6775 N N . THR B 1 310 ? -12.789 -19.484 7.59 1 97.31 310 THR B N 1
ATOM 6776 C CA . THR B 1 310 ? -13.328 -18.219 8.047 1 97.31 310 THR B CA 1
ATOM 6777 C C . THR B 1 310 ? -13.32 -18.141 9.57 1 97.31 310 THR B C 1
ATOM 6779 O O . THR B 1 310 ? -13.039 -17.078 10.141 1 97.31 310 THR B O 1
ATOM 6782 N N . LYS B 1 311 ? -13.656 -19.203 10.211 1 97.5 311 LYS B N 1
ATOM 6783 C CA . LYS B 1 311 ? -13.625 -19.266 11.664 1 97.5 311 LYS B CA 1
ATOM 6784 C C . LYS B 1 311 ? -12.219 -18.984 12.195 1 97.5 311 LYS B C 1
ATOM 6786 O O . LYS B 1 311 ? -12.047 -18.25 13.172 1 97.5 311 LYS B O 1
ATOM 6791 N N . LYS B 1 312 ? -11.227 -19.609 11.586 1 98.44 312 LYS B N 1
ATOM 6792 C CA . LYS B 1 312 ? -9.836 -19.406 11.984 1 98.44 312 LYS B CA 1
ATOM 6793 C C . LYS B 1 312 ? -9.398 -17.969 11.758 1 98.44 312 LYS B C 1
ATOM 6795 O O . LYS B 1 312 ? -8.672 -17.391 12.57 1 98.44 312 LYS B O 1
ATOM 6800 N N . LEU B 1 313 ? -9.844 -17.422 10.633 1 98.69 313 LEU B N 1
ATOM 6801 C CA . LEU B 1 313 ? -9.508 -16.031 10.32 1 98.69 313 LEU B CA 1
ATOM 6802 C C . LEU B 1 313 ? -10.141 -15.078 11.328 1 98.69 313 LEU B C 1
ATOM 6804 O O . LEU B 1 313 ? -9.523 -14.078 11.711 1 98.69 313 LEU B O 1
ATOM 6808 N N . ASN B 1 314 ? -11.359 -15.367 11.75 1 98.56 314 ASN B N 1
ATOM 6809 C CA . ASN B 1 314 ? -12.016 -14.562 12.781 1 98.56 314 ASN B CA 1
ATOM 6810 C C . ASN B 1 314 ? -11.227 -14.578 14.086 1 98.56 314 ASN B C 1
ATOM 6812 O O . ASN B 1 314 ? -11.117 -13.555 14.766 1 98.56 314 ASN B O 1
ATOM 6816 N N . LYS B 1 315 ? -10.703 -15.719 14.406 1 98.62 315 LYS B N 1
ATOM 6817 C CA . LYS B 1 315 ? -9.883 -15.82 15.609 1 98.62 315 LYS B CA 1
ATOM 6818 C C . LYS B 1 315 ? -8.641 -14.93 15.5 1 98.62 315 LYS B C 1
ATOM 6820 O O . LYS B 1 315 ? -8.25 -14.281 16.469 1 98.62 315 LYS B O 1
ATOM 6825 N N . VAL B 1 316 ? -8.039 -14.93 14.359 1 98.69 316 VAL B N 1
ATOM 6826 C CA . VAL B 1 316 ? -6.867 -14.094 14.125 1 98.69 316 VAL B CA 1
ATOM 6827 C C . VAL B 1 316 ? -7.246 -12.625 14.258 1 98.69 316 VAL B C 1
ATOM 6829 O O . VAL B 1 316 ? -6.492 -11.828 14.82 1 98.69 316 VAL B O 1
ATOM 6832 N N . MET B 1 317 ? -8.414 -12.227 13.688 1 98.75 317 MET B N 1
ATOM 6833 C CA . MET B 1 317 ? -8.867 -10.844 13.773 1 98.75 317 MET B CA 1
ATOM 6834 C C . MET B 1 317 ? -9.109 -10.445 15.227 1 98.75 317 MET B C 1
ATOM 6836 O O . MET B 1 317 ? -8.797 -9.32 15.625 1 98.75 317 MET B O 1
ATOM 6840 N N . GLU B 1 318 ? -9.672 -11.359 16.047 1 98.69 318 GLU B N 1
ATOM 6841 C CA . GLU B 1 318 ? -9.891 -11.086 17.469 1 98.69 318 GLU B CA 1
ATOM 6842 C C . GLU B 1 318 ? -8.57 -10.875 18.203 1 98.69 318 GLU B C 1
ATOM 6844 O O . GLU B 1 318 ? -8.453 -9.977 19.031 1 98.69 318 GLU B O 1
ATOM 6849 N N . LYS B 1 319 ? -7.629 -11.719 17.906 1 98.69 319 LYS B N 1
ATOM 6850 C CA . LYS B 1 319 ? -6.301 -11.555 18.5 1 98.69 319 LYS B CA 1
ATOM 6851 C C . LYS B 1 319 ? -5.691 -10.211 18.094 1 98.69 319 LYS B C 1
ATOM 6853 O O . LYS B 1 319 ? -5.094 -9.523 18.922 1 98.69 319 LYS B O 1
ATOM 6858 N N . THR B 1 320 ? -5.82 -9.906 16.844 1 98.75 320 THR B N 1
ATOM 6859 C CA . THR B 1 320 ? -5.32 -8.641 16.312 1 98.75 320 THR B CA 1
ATOM 6860 C C . THR B 1 320 ? -5.953 -7.465 17.062 1 98.75 320 THR B C 1
ATOM 6862 O O . THR B 1 320 ? -5.254 -6.535 17.469 1 98.75 320 THR B O 1
ATOM 6865 N N . LYS B 1 321 ? -7.301 -7.508 17.172 1 98.38 321 LYS B N 1
ATOM 6866 C CA . LYS B 1 321 ? -8.031 -6.488 17.922 1 98.38 321 LYS B CA 1
ATOM 6867 C C . LYS B 1 321 ? -7.426 -6.289 19.312 1 98.38 321 LYS B C 1
ATOM 6869 O O . LYS B 1 321 ? -7.121 -5.16 19.703 1 98.38 321 LYS B O 1
ATOM 6874 N N . TYR B 1 322 ? -7.191 -7.34 20 1 98.06 322 TYR B N 1
ATOM 6875 C CA . TYR B 1 322 ? -6.66 -7.281 21.359 1 98.06 322 TYR B CA 1
ATOM 6876 C C . TYR B 1 322 ? -5.273 -6.648 21.375 1 98.06 322 TYR B C 1
ATOM 6878 O O . TYR B 1 322 ? -4.984 -5.789 22.219 1 98.06 322 TYR B O 1
ATOM 6886 N N . GLU B 1 323 ? -4.438 -7.031 20.469 1 98.44 323 GLU B N 1
ATOM 6887 C CA . GLU B 1 323 ? -3.055 -6.562 20.438 1 98.44 323 GLU B CA 1
ATOM 6888 C C . GLU B 1 323 ? -2.98 -5.086 20.062 1 98.44 323 GLU B C 1
ATOM 6890 O O . GLU B 1 323 ? -2.16 -4.34 20.594 1 98.44 323 GLU B O 1
ATOM 6895 N N . VAL B 1 324 ? -3.787 -4.652 19.109 1 98.19 324 VAL B N 1
ATOM 6896 C CA . VAL B 1 324 ? -3.812 -3.254 18.688 1 98.19 324 VAL B CA 1
ATOM 6897 C C . VAL B 1 324 ? -4.277 -2.379 19.859 1 98.19 324 VAL B C 1
ATOM 6899 O O . VAL B 1 324 ? -3.664 -1.351 20.156 1 98.19 324 VAL B O 1
ATOM 6902 N N . GLU B 1 325 ? -5.383 -2.789 20.5 1 96.56 325 GLU B N 1
ATOM 6903 C CA . GLU B 1 325 ? -5.906 -2.039 21.641 1 96.56 325 GLU B CA 1
ATOM 6904 C C . GLU B 1 325 ? -4.887 -1.973 22.766 1 96.56 325 GLU B C 1
ATOM 6906 O O . GLU B 1 325 ? -4.723 -0.929 23.406 1 96.56 325 GLU B O 1
ATOM 6911 N N . THR B 1 326 ? -4.199 -3.078 23.016 1 96.56 326 THR B N 1
ATOM 6912 C CA . THR B 1 326 ? -3.17 -3.135 24.062 1 96.56 326 THR B CA 1
ATOM 6913 C C . THR B 1 326 ? -1.998 -2.223 23.703 1 96.56 326 THR B C 1
ATOM 6915 O O . THR B 1 326 ? -1.436 -1.558 24.578 1 96.56 326 THR B O 1
ATOM 6918 N N . HIS B 1 327 ? -1.579 -2.23 22.406 1 97.06 327 HIS B N 1
ATOM 6919 C CA . HIS B 1 327 ? -0.505 -1.363 21.938 1 97.06 327 HIS B CA 1
ATOM 6920 C C . HIS B 1 327 ? -0.818 0.103 22.219 1 97.06 327 HIS B C 1
ATOM 6922 O O . HIS B 1 327 ? 0.029 0.836 22.734 1 97.06 327 HIS B O 1
ATOM 6928 N N . LEU B 1 328 ? -1.995 0.544 21.828 1 95.38 328 LEU B N 1
ATOM 6929 C CA . LEU B 1 328 ? -2.416 1.927 22.031 1 95.38 328 LEU B CA 1
ATOM 6930 C C . LEU B 1 328 ? -2.381 2.303 23.5 1 95.38 328 LEU B C 1
ATOM 6932 O O . LEU B 1 328 ? -1.873 3.365 23.875 1 95.38 328 LEU B O 1
ATOM 6936 N N . LYS B 1 329 ? -2.932 1.446 24.359 1 93.69 329 LYS B N 1
ATOM 6937 C CA . LYS B 1 329 ? -2.975 1.692 25.797 1 93.69 329 LYS B CA 1
ATOM 6938 C C . LYS B 1 329 ? -1.568 1.771 26.375 1 93.69 329 LYS B C 1
ATOM 6940 O O . LYS B 1 329 ? -1.267 2.674 27.156 1 93.69 329 LYS B O 1
ATOM 6945 N N . SER B 1 330 ? -0.747 0.826 25.984 1 95.25 330 SER B N 1
ATOM 6946 C CA . SER B 1 330 ? 0.61 0.764 26.516 1 95.25 330 SER B CA 1
ATOM 6947 C C . SER B 1 330 ? 1.423 1.986 26.094 1 95.25 330 SER B C 1
ATOM 6949 O O . SER B 1 330 ? 2.125 2.578 26.922 1 95.25 330 SER B O 1
ATOM 6951 N N . GLN B 1 331 ? 1.372 2.336 24.828 1 95.31 331 GLN B N 1
ATOM 6952 C CA . GLN B 1 331 ? 2.129 3.48 24.328 1 95.31 331 GLN B CA 1
ATOM 6953 C C . GLN B 1 331 ? 1.633 4.781 24.953 1 95.31 331 GLN B C 1
ATOM 6955 O O . GLN B 1 331 ? 2.42 5.695 25.219 1 95.31 331 GLN B O 1
ATOM 6960 N N . TYR B 1 332 ? 0.349 4.879 25.172 1 94.56 332 TYR B N 1
ATOM 6961 C CA . TYR B 1 332 ? -0.179 6.066 25.828 1 94.56 332 TYR B CA 1
ATOM 6962 C C . TYR B 1 332 ? 0.326 6.164 27.266 1 94.56 332 TYR B C 1
ATOM 6964 O O . TYR B 1 332 ? 0.629 7.258 27.75 1 94.56 332 TYR B O 1
ATOM 6972 N N . GLU B 1 333 ? 0.319 5.062 28 1 94.12 333 GLU B N 1
ATOM 6973 C CA . GLU B 1 333 ? 0.825 5.066 29.359 1 94.12 333 GLU B CA 1
ATOM 6974 C C . GLU B 1 333 ? 2.27 5.555 29.422 1 94.12 333 GLU B C 1
ATOM 6976 O O . GLU B 1 333 ? 2.639 6.309 30.328 1 94.12 333 GLU B O 1
ATOM 6981 N N . LYS B 1 334 ? 3.051 5.145 28.484 1 94.25 334 LYS B N 1
ATOM 6982 C CA . LYS B 1 334 ? 4.438 5.598 28.422 1 94.25 334 LYS B CA 1
ATOM 6983 C C . LYS B 1 334 ? 4.512 7.09 28.109 1 94.25 334 LYS B C 1
ATOM 6985 O O . LYS B 1 334 ? 5.352 7.805 28.656 1 94.25 334 LYS B O 1
ATOM 6990 N N . PHE B 1 335 ? 3.691 7.508 27.234 1 93.56 335 PHE B N 1
ATOM 6991 C CA . PHE B 1 335 ? 3.629 8.922 26.906 1 93.56 335 PHE B CA 1
ATOM 6992 C C . PHE B 1 335 ? 3.242 9.758 28.125 1 93.56 335 PHE B C 1
ATOM 6994 O O . PHE B 1 335 ? 3.855 10.789 28.391 1 93.56 335 PHE B O 1
ATOM 7001 N N . LYS B 1 336 ? 2.215 9.281 28.797 1 91.62 336 LYS B N 1
ATOM 7002 C CA . LYS B 1 336 ? 1.727 9.953 30 1 91.62 336 LYS B CA 1
ATOM 7003 C C . LYS B 1 336 ? 2.836 10.109 31.031 1 91.62 336 LYS B C 1
ATOM 7005 O O . LYS B 1 336 ? 2.945 11.148 31.688 1 91.62 336 LYS B O 1
ATOM 7010 N N . GLU B 1 337 ? 3.555 9.156 31.203 1 91.12 337 GLU B N 1
ATOM 7011 C CA . GLU B 1 337 ? 4.66 9.188 32.156 1 91.12 337 GLU B CA 1
ATOM 7012 C C . GLU B 1 337 ? 5.684 10.25 31.781 1 91.12 337 GLU B C 1
ATOM 7014 O O . GLU B 1 337 ? 6.191 10.961 32.656 1 91.12 337 GLU B O 1
ATOM 7019 N N . LYS B 1 338 ? 5.953 10.414 30.531 1 90.38 338 LYS B N 1
ATOM 7020 C CA . LYS B 1 338 ? 6.922 11.406 30.062 1 90.38 338 LYS B CA 1
ATOM 7021 C C . LYS B 1 338 ? 6.344 12.812 30.141 1 90.38 338 LYS B C 1
ATOM 7023 O O . LYS B 1 338 ? 7.059 13.766 30.453 1 90.38 338 LYS B O 1
ATOM 7028 N N . ALA B 1 339 ? 5.094 12.93 29.766 1 87.44 339 ALA B N 1
ATOM 7029 C CA . ALA B 1 339 ? 4.449 14.234 29.688 1 87.44 339 ALA B CA 1
ATOM 7030 C C . ALA B 1 339 ? 3.977 14.695 31.062 1 87.44 339 ALA B C 1
ATOM 7032 O O . ALA B 1 339 ? 3.701 15.883 31.266 1 87.44 339 ALA B O 1
ATOM 7033 N N . GLY B 1 340 ? 3.965 13.797 32.031 1 81 340 GLY B N 1
ATOM 7034 C CA . GLY B 1 340 ? 3.463 14.133 33.375 1 81 340 GLY B CA 1
ATOM 7035 C C . GLY B 1 340 ? 1.967 14.383 33.375 1 81 340 GLY B C 1
ATOM 7036 O O . GLY B 1 340 ? 1.491 15.273 34.094 1 81 340 GLY B O 1
ATOM 7037 N N . GLN B 1 341 ? 1.305 13.742 32.406 1 73.75 341 GLN B N 1
ATOM 7038 C CA . GLN B 1 341 ? -0.142 13.898 32.312 1 73.75 341 GLN B CA 1
ATOM 7039 C C . GLN B 1 341 ? -0.873 12.805 33.094 1 73.75 341 GLN B C 1
ATOM 7041 O O . GLN B 1 341 ? -0.293 11.758 33.375 1 73.75 341 GLN B O 1
ATOM 7046 N N . ILE B 1 342 ? -2.152 13.102 33.5 1 68.31 342 ILE B N 1
ATOM 7047 C CA . ILE B 1 342 ? -2.865 12.148 34.344 1 68.31 342 ILE B CA 1
ATOM 7048 C C . ILE B 1 342 ? -4.098 11.625 33.625 1 68.31 342 ILE B C 1
ATOM 7050 O O . ILE B 1 342 ? -4.625 10.562 33.938 1 68.31 342 ILE B O 1
ATOM 7054 N N . GLU B 1 343 ? -4.359 12.156 32.469 1 73.12 343 GLU B N 1
ATOM 7055 C CA . GLU B 1 343 ? -5.645 11.836 31.844 1 73.12 343 GLU B CA 1
ATOM 7056 C C . GLU B 1 343 ? -5.613 10.461 31.188 1 73.12 343 GLU B C 1
ATOM 7058 O O . GLU B 1 343 ? -4.547 9.977 30.797 1 73.12 343 GLU B O 1
ATOM 7063 N N . GLN B 1 344 ? -6.816 9.859 31.203 1 71.56 344 GLN B N 1
ATOM 7064 C CA . GLN B 1 344 ? -6.949 8.531 30.609 1 71.56 344 GLN B CA 1
ATOM 7065 C C . GLN B 1 344 ? -6.871 8.594 29.094 1 71.56 344 GLN B C 1
ATOM 7067 O O . GLN B 1 344 ? -7.254 9.602 28.484 1 71.56 344 GLN B O 1
ATOM 7072 N N . GLY B 1 345 ? -6.281 7.57 28.516 1 72.06 345 GLY B N 1
ATOM 7073 C CA . GLY B 1 345 ? -6.082 7.441 27.078 1 72.06 345 GLY B CA 1
ATOM 7074 C C . GLY B 1 345 ? -7.355 7.098 26.328 1 72.06 345 GLY B C 1
ATOM 7075 O O . GLY B 1 345 ? -8.414 6.93 26.938 1 72.06 345 GLY B O 1
ATOM 7076 N N . PRO B 1 346 ? -7.227 7.094 25.047 1 73.38 346 PRO B N 1
ATOM 7077 C CA . PRO B 1 346 ? -8.383 6.781 24.219 1 73.38 346 PRO B CA 1
ATOM 7078 C C . PRO B 1 346 ? -8.914 5.367 24.438 1 73.38 346 PRO B C 1
ATOM 7080 O O . PRO B 1 346 ? -8.141 4.453 24.734 1 73.38 346 PRO B O 1
ATOM 7083 N N . SER B 1 347 ? -10.211 5.27 24.562 1 75.38 347 SER B N 1
ATOM 7084 C CA . SER B 1 347 ? -10.836 3.951 24.578 1 75.38 347 SER B CA 1
ATOM 7085 C C . SER B 1 347 ? -11.438 3.607 23.219 1 75.38 347 SER B C 1
ATOM 7087 O O . SER B 1 347 ? -12.391 4.254 22.781 1 75.38 347 SER B O 1
ATOM 7089 N N . LEU B 1 348 ? -10.711 2.812 22.562 1 82.38 348 LEU B N 1
ATOM 7090 C CA . LEU B 1 348 ? -11.227 2.412 21.266 1 82.38 348 LEU B CA 1
ATOM 7091 C C . LEU B 1 348 ? -11.648 0.948 21.266 1 82.38 348 LEU B C 1
ATOM 7093 O O . LEU B 1 348 ? -11.031 0.123 21.953 1 82.38 348 LEU B O 1
ATOM 7097 N N . ASN B 1 349 ? -12.805 0.664 20.75 1 89.81 349 ASN B N 1
ATOM 7098 C CA . ASN B 1 349 ? -13.297 -0.69 20.516 1 89.81 349 ASN B CA 1
ATOM 7099 C C . ASN B 1 349 ? -13.375 -1.006 19.031 1 89.81 349 ASN B C 1
ATOM 7101 O O . ASN B 1 349 ? -14.203 -0.436 18.312 1 89.81 349 ASN B O 1
ATOM 7105 N N . ILE B 1 350 ? -12.578 -1.925 18.609 1 96.81 350 ILE B N 1
ATOM 7106 C CA . ILE B 1 350 ? -12.539 -2.273 17.203 1 96.81 350 ILE B CA 1
ATOM 7107 C C . ILE B 1 350 ? -13.625 -3.297 16.891 1 96.81 350 ILE B C 1
ATOM 7109 O O . ILE B 1 350 ? -13.703 -4.348 17.531 1 96.81 350 ILE B O 1
ATOM 7113 N N . SER B 1 351 ? -14.461 -3.029 15.945 1 97.69 351 SER B N 1
ATOM 7114 C CA . SER B 1 351 ? -15.477 -3.965 15.484 1 97.69 351 SER B CA 1
ATOM 7115 C C . SER B 1 351 ? -14.898 -4.977 14.5 1 97.69 351 SER B C 1
ATOM 7117 O O . SER B 1 351 ? -14.047 -4.633 13.68 1 97.69 351 SER B O 1
ATOM 7119 N N . ILE B 1 352 ? -15.305 -6.199 14.664 1 98.5 352 ILE B N 1
ATOM 7120 C CA . ILE B 1 352 ? -14.953 -7.25 13.719 1 98.5 352 ILE B CA 1
ATOM 7121 C C . ILE B 1 352 ? -16.188 -7.645 12.906 1 98.5 352 ILE B C 1
ATOM 7123 O O . ILE B 1 352 ? -17.203 -8.055 13.461 1 98.5 352 ILE B O 1
ATOM 7127 N N . LEU B 1 353 ? -16.078 -7.512 11.586 1 98.5 353 LEU B N 1
ATOM 7128 C CA . LEU B 1 353 ? -17.234 -7.754 10.727 1 98.5 353 LEU B CA 1
ATOM 7129 C C . LEU B 1 353 ? -16.844 -8.586 9.508 1 98.5 353 LEU B C 1
ATOM 7131 O O . LEU B 1 353 ? -15.711 -8.508 9.039 1 98.5 353 LEU B O 1
ATOM 7135 N N . SER B 1 354 ? -17.766 -9.422 9.039 1 98.12 354 SER B N 1
ATOM 7136 C CA . SER B 1 354 ? -17.688 -9.961 7.684 1 98.12 354 SER B CA 1
ATOM 7137 C C . SER B 1 354 ? -18.281 -8.992 6.664 1 98.12 354 SER B C 1
ATOM 7139 O O . SER B 1 354 ? -19.031 -8.086 7.027 1 98.12 354 SER B O 1
ATOM 7141 N N . TYR B 1 355 ? -17.922 -9.141 5.441 1 98.19 355 TYR B N 1
ATOM 7142 C CA . TYR B 1 355 ? -18.516 -8.328 4.383 1 98.19 355 TYR B CA 1
ATOM 7143 C C . TYR B 1 355 ? -20.031 -8.398 4.414 1 98.19 355 TYR B C 1
ATOM 7145 O O . TYR B 1 355 ? -20.719 -7.383 4.273 1 98.19 355 TYR B O 1
ATOM 7153 N N . GLU B 1 356 ? -20.562 -9.602 4.602 1 96.94 356 GLU B N 1
ATOM 7154 C CA . GLU B 1 356 ? -22.016 -9.797 4.652 1 96.94 356 GLU B CA 1
ATOM 7155 C C . GLU B 1 356 ? -22.641 -8.961 5.766 1 96.94 356 GLU B C 1
ATOM 7157 O O . GLU B 1 356 ? -23.672 -8.312 5.555 1 96.94 356 GLU B O 1
ATOM 7162 N N . GLU B 1 357 ? -22.047 -9.023 6.957 1 97.94 357 GLU B N 1
ATOM 7163 C CA . GLU B 1 357 ? -22.547 -8.242 8.086 1 97.94 357 GLU B CA 1
ATOM 7164 C C . GLU B 1 357 ? -22.5 -6.746 7.793 1 97.94 357 GLU B C 1
ATOM 7166 O O . GLU B 1 357 ? -23.438 -6.016 8.133 1 97.94 357 GLU B O 1
ATOM 7171 N N . LEU B 1 358 ? -21.391 -6.285 7.199 1 98 358 LEU B N 1
ATOM 7172 C CA . LEU B 1 358 ? -21.25 -4.879 6.848 1 98 358 LEU B CA 1
ATOM 7173 C C . LEU B 1 358 ? -22.297 -4.461 5.828 1 98 358 LEU B C 1
ATOM 7175 O O . LEU B 1 358 ? -22.906 -3.395 5.957 1 98 358 LEU B O 1
ATOM 7179 N N . TYR B 1 359 ? -22.469 -5.301 4.781 1 97.19 359 TYR B N 1
ATOM 7180 C CA . TYR B 1 359 ? -23.469 -5.043 3.764 1 97.19 359 TYR B CA 1
ATOM 7181 C C . TYR B 1 359 ? -24.859 -4.926 4.387 1 97.19 359 TYR B C 1
ATOM 7183 O O . TYR B 1 359 ? -25.594 -3.984 4.09 1 97.19 359 TYR B O 1
ATOM 7191 N N . ASN B 1 360 ? -25.234 -5.84 5.223 1 97.5 360 ASN B N 1
ATOM 7192 C CA . ASN B 1 360 ? -26.531 -5.844 5.879 1 97.5 360 ASN B CA 1
ATOM 7193 C C . ASN B 1 360 ? -26.719 -4.605 6.754 1 97.5 360 ASN B C 1
ATOM 7195 O O . ASN B 1 360 ? -27.828 -4.051 6.82 1 97.5 360 ASN B O 1
ATOM 7199 N N . GLU B 1 361 ? -25.672 -4.254 7.445 1 96.81 361 GLU B N 1
ATOM 7200 C CA . GLU B 1 361 ? -25.734 -3.041 8.258 1 96.81 361 GLU B CA 1
ATOM 7201 C C . GLU B 1 361 ? -26 -1.812 7.391 1 96.81 361 GLU B C 1
ATOM 7203 O O . GLU B 1 361 ? -26.812 -0.95 7.758 1 96.81 361 GLU B O 1
ATOM 7208 N N . ALA B 1 362 ? -25.344 -1.681 6.27 1 95.94 362 ALA B N 1
ATOM 7209 C CA . ALA B 1 362 ? -25.547 -0.566 5.352 1 95.94 362 ALA B CA 1
ATOM 7210 C C . ALA B 1 362 ? -26.984 -0.55 4.836 1 95.94 362 ALA B C 1
ATOM 7212 O O . ALA B 1 362 ? -27.625 0.509 4.762 1 95.94 362 ALA B O 1
ATOM 7213 N N . VAL B 1 363 ? -27.484 -1.734 4.465 1 96.81 363 VAL B N 1
ATOM 7214 C CA . VAL B 1 363 ? -28.844 -1.856 3.961 1 96.81 363 VAL B CA 1
ATOM 7215 C C . VAL B 1 363 ? -29.844 -1.451 5.051 1 96.81 363 VAL B C 1
ATOM 7217 O O . VAL B 1 363 ? -30.828 -0.773 4.773 1 96.81 363 VAL B O 1
ATOM 7220 N N . ASN B 1 364 ? -29.641 -1.914 6.223 1 96.25 364 ASN B N 1
ATOM 7221 C CA . ASN B 1 364 ? -30.516 -1.59 7.344 1 96.25 364 ASN B CA 1
ATOM 7222 C C . ASN B 1 364 ? -30.578 -0.085 7.59 1 96.25 364 ASN B C 1
ATOM 7224 O O . ASN B 1 364 ? -31.656 0.455 7.895 1 96.25 364 ASN B O 1
ATOM 7228 N N . LYS B 1 365 ? -29.516 0.573 7.434 1 90.94 365 LYS B N 1
ATOM 7229 C CA . LYS B 1 365 ? -29.422 1.984 7.797 1 90.94 365 LYS B CA 1
ATOM 7230 C C . LYS B 1 365 ? -29.844 2.881 6.641 1 90.94 365 LYS B C 1
ATOM 7232 O O . LYS B 1 365 ? -30.375 3.973 6.855 1 90.94 365 LYS B O 1
ATOM 7237 N N . PHE B 1 366 ? -29.516 2.479 5.383 1 92.5 366 PHE B N 1
ATOM 7238 C CA . PHE B 1 366 ? -29.688 3.422 4.281 1 92.5 366 PHE B CA 1
ATOM 7239 C C . PHE B 1 366 ? -30.656 2.879 3.242 1 92.5 366 PHE B C 1
ATOM 7241 O O . PHE B 1 366 ? -31.047 3.598 2.324 1 92.5 366 PHE B O 1
ATOM 7248 N N . GLY B 1 367 ? -31.031 1.641 3.367 1 95.56 367 GLY B N 1
ATOM 7249 C CA . GLY B 1 367 ? -31.906 1.002 2.396 1 95.56 367 GLY B CA 1
ATOM 7250 C C . GLY B 1 367 ? -31.141 0.305 1.281 1 95.56 367 GLY B C 1
ATOM 7251 O O . GLY B 1 367 ? -30.078 0.771 0.859 1 95.56 367 GLY B O 1
ATOM 7252 N N . GLN B 1 368 ? -31.672 -0.737 0.789 1 96.12 368 GLN B N 1
ATOM 7253 C CA . GLN B 1 368 ? -31.031 -1.551 -0.244 1 96.12 368 GLN B CA 1
ATOM 7254 C C . GLN B 1 368 ? -30.859 -0.761 -1.538 1 96.12 368 GLN B C 1
ATOM 7256 O O . GLN B 1 368 ? -29.859 -0.907 -2.23 1 96.12 368 GLN B O 1
ATOM 7261 N N . GLU B 1 369 ? -31.812 0.056 -1.88 1 96.19 369 GLU B N 1
ATOM 7262 C CA . GLU B 1 369 ? -31.766 0.826 -3.119 1 96.19 369 GLU B CA 1
ATOM 7263 C C . GLU B 1 369 ? -30.562 1.77 -3.146 1 96.19 369 GLU B C 1
ATOM 7265 O O . GLU B 1 369 ? -29.875 1.866 -4.16 1 96.19 369 GLU B O 1
ATOM 7270 N N . GLU B 1 370 ? -30.344 2.371 -2.066 1 94.5 370 GLU B N 1
ATOM 7271 C CA . GLU B 1 370 ? -29.234 3.309 -1.988 1 94.5 370 GLU B CA 1
ATOM 7272 C C . GLU B 1 370 ? -27.891 2.58 -2.057 1 94.5 370 GLU B C 1
ATOM 7274 O O . GLU B 1 370 ? -26.969 3.037 -2.727 1 94.5 370 GLU B O 1
ATOM 7279 N N . VAL B 1 371 ? -27.781 1.508 -1.356 1 95.06 371 VAL B N 1
ATOM 7280 C CA . VAL B 1 371 ? -26.562 0.718 -1.348 1 95.06 371 VAL B CA 1
ATOM 7281 C C . VAL B 1 371 ? -26.25 0.228 -2.76 1 95.06 371 VAL B C 1
ATOM 7283 O O . VAL B 1 371 ? -25.109 0.325 -3.223 1 95.06 371 VAL B O 1
ATOM 7286 N N . GLU B 1 372 ? -27.281 -0.231 -3.447 1 94.81 372 GLU B N 1
ATOM 7287 C CA . GLU B 1 372 ? -27.094 -0.759 -4.797 1 94.81 372 GLU B CA 1
ATOM 7288 C C . GLU B 1 372 ? -26.781 0.357 -5.785 1 94.81 372 GLU B C 1
ATOM 7290 O O . GLU B 1 372 ? -26.016 0.152 -6.742 1 94.81 372 GLU B O 1
ATOM 7295 N N . ARG B 1 373 ? -27.422 1.447 -5.609 1 94.56 373 ARG B N 1
ATOM 7296 C CA . ARG B 1 373 ? -27.141 2.596 -6.461 1 94.56 373 ARG B CA 1
ATOM 7297 C C . ARG B 1 373 ? -25.656 2.99 -6.371 1 94.56 373 ARG B C 1
ATOM 7299 O O . ARG B 1 373 ? -25.016 3.244 -7.387 1 94.56 373 ARG B O 1
ATOM 7306 N N . ARG B 1 374 ? -25.125 3.059 -5.203 1 92.75 374 ARG B N 1
ATOM 7307 C CA . ARG B 1 374 ? -23.734 3.412 -4.992 1 92.75 374 ARG B CA 1
ATOM 7308 C C . ARG B 1 374 ? -22.797 2.383 -5.633 1 92.75 374 ARG B C 1
ATOM 7310 O O . ARG B 1 374 ? -21.812 2.744 -6.27 1 92.75 374 ARG B O 1
ATOM 7317 N N . ARG B 1 375 ? -23.094 1.18 -5.398 1 93.06 375 ARG B N 1
ATOM 7318 C CA . ARG B 1 375 ? -22.297 0.099 -5.977 1 93.06 375 ARG B CA 1
ATOM 7319 C C . ARG B 1 375 ? -22.297 0.178 -7.5 1 93.06 375 ARG B C 1
ATOM 7321 O O . ARG B 1 375 ? -21.266 -0.027 -8.133 1 93.06 375 ARG B O 1
ATOM 7328 N N . ALA B 1 376 ? -23.438 0.444 -8.07 1 93.75 376 ALA B N 1
ATOM 7329 C CA . ALA B 1 376 ? -23.547 0.569 -9.516 1 93.75 376 ALA B CA 1
ATOM 7330 C C . ALA B 1 376 ? -22.703 1.734 -10.039 1 93.75 376 ALA B C 1
ATOM 7332 O O . ALA B 1 376 ? -22.094 1.642 -11.102 1 93.75 376 ALA B O 1
ATOM 7333 N N . ASN B 1 377 ? -22.734 2.799 -9.32 1 93.75 377 ASN B N 1
ATOM 7334 C CA . ASN B 1 377 ? -21.938 3.957 -9.695 1 93.75 377 ASN B CA 1
ATOM 7335 C C . ASN B 1 377 ? -20.438 3.635 -9.688 1 93.75 377 ASN B C 1
ATOM 7337 O O . ASN B 1 377 ? -19.688 4.109 -10.539 1 93.75 377 ASN B O 1
ATOM 7341 N N . LEU B 1 378 ? -19.984 2.912 -8.672 1 93.19 378 LEU B N 1
ATOM 7342 C CA . LEU B 1 378 ? -18.594 2.498 -8.586 1 93.19 378 LEU B CA 1
ATOM 7343 C C . LEU B 1 378 ? -18.203 1.634 -9.781 1 93.19 378 LEU B C 1
ATOM 7345 O O . LEU B 1 378 ? -17.094 1.753 -10.305 1 93.19 378 LEU B O 1
ATOM 7349 N N . LEU B 1 379 ? -19.078 0.761 -10.195 1 91.38 379 LEU B N 1
ATOM 7350 C CA . LEU B 1 379 ? -18.812 -0.107 -11.336 1 91.38 379 LEU B CA 1
ATOM 7351 C C . LEU B 1 379 ? -18.625 0.712 -12.609 1 91.38 379 LEU B C 1
ATOM 7353 O O . LEU B 1 379 ? -17.75 0.418 -13.422 1 91.38 379 LEU B O 1
ATOM 7357 N N . ASN B 1 380 ? -19.453 1.695 -12.766 1 90.62 380 ASN B N 1
ATOM 7358 C CA . ASN B 1 380 ? -19.391 2.543 -13.953 1 90.62 380 ASN B CA 1
ATOM 7359 C C . ASN B 1 380 ? -18.078 3.301 -14.047 1 90.62 380 ASN B C 1
ATOM 7361 O O . ASN B 1 380 ? -17.625 3.633 -15.141 1 90.62 380 ASN B O 1
ATOM 7365 N N . GLU B 1 381 ? -17.484 3.52 -12.938 1 89.94 381 GLU B N 1
ATOM 7366 C CA . GLU B 1 381 ? -16.25 4.301 -12.898 1 89.94 381 GLU B CA 1
ATOM 7367 C C . GLU B 1 381 ? -15.031 3.4 -12.695 1 89.94 381 GLU B C 1
ATOM 7369 O O . GLU B 1 381 ? -13.93 3.887 -12.414 1 89.94 381 GLU B O 1
ATOM 7374 N N . ARG B 1 382 ? -15.219 2.158 -12.781 1 89.62 382 ARG B N 1
ATOM 7375 C CA . ARG B 1 382 ? -14.172 1.209 -12.438 1 89.62 382 ARG B CA 1
ATOM 7376 C C . ARG B 1 382 ? -12.961 1.372 -13.359 1 89.62 382 ARG B C 1
ATOM 7378 O O . ARG B 1 382 ? -13.109 1.35 -14.586 1 89.62 382 ARG B O 1
ATOM 7385 N N . GLN B 1 383 ? -11.789 1.561 -12.734 1 85.25 383 GLN B N 1
ATOM 7386 C CA . GLN B 1 383 ? -10.539 1.685 -13.484 1 85.25 383 GLN B CA 1
ATOM 7387 C C . GLN B 1 383 ? -9.492 0.694 -12.984 1 85.25 383 GLN B C 1
ATOM 7389 O O . GLN B 1 383 ? -8.352 0.695 -13.461 1 85.25 383 GLN B O 1
ATOM 7394 N N . THR B 1 384 ? -9.867 -0.162 -12.078 1 86.25 384 THR B N 1
ATOM 7395 C CA . THR B 1 384 ? -8.898 -1.025 -11.406 1 86.25 384 THR B CA 1
ATOM 7396 C C . THR B 1 384 ? -9.227 -2.496 -11.648 1 86.25 384 THR B C 1
ATOM 7398 O O . THR B 1 384 ? -10.312 -2.822 -12.133 1 86.25 384 THR B O 1
ATOM 7401 N N . GLY B 1 385 ? -8.273 -3.354 -11.32 1 88.5 385 GLY B N 1
ATOM 7402 C CA . GLY B 1 385 ? -8.484 -4.789 -11.414 1 88.5 385 GLY B CA 1
ATOM 7403 C C . GLY B 1 385 ? -9.438 -5.324 -10.359 1 88.5 385 GLY B C 1
ATOM 7404 O O . GLY B 1 385 ? -9.922 -4.57 -9.516 1 88.5 385 GLY B O 1
ATOM 7405 N N . ASP B 1 386 ? -9.711 -6.559 -10.352 1 91.62 386 ASP B N 1
ATOM 7406 C CA . ASP B 1 386 ? -10.75 -7.199 -9.547 1 91.62 386 ASP B CA 1
ATOM 7407 C C . ASP B 1 386 ? -10.461 -7.047 -8.055 1 91.62 386 ASP B C 1
ATOM 7409 O O . ASP B 1 386 ? -11.367 -6.789 -7.266 1 91.62 386 ASP B O 1
ATOM 7413 N N . ARG B 1 387 ? -9.242 -7.254 -7.672 1 95.06 387 ARG B N 1
ATOM 7414 C CA . ARG B 1 387 ? -8.898 -7.215 -6.254 1 95.06 387 ARG B CA 1
ATOM 7415 C C . ARG B 1 387 ? -9.023 -5.797 -5.703 1 95.06 387 ARG B C 1
ATOM 7417 O O . ARG B 1 387 ? -9.586 -5.594 -4.625 1 95.06 387 ARG B O 1
ATOM 7424 N N . ASP B 1 388 ? -8.461 -4.801 -6.402 1 94.56 388 ASP B N 1
ATOM 7425 C CA . ASP B 1 388 ? -8.578 -3.404 -5.988 1 94.56 388 ASP B CA 1
ATOM 7426 C C . ASP B 1 388 ? -10.031 -2.955 -5.965 1 94.56 388 ASP B C 1
ATOM 7428 O O . ASP B 1 388 ? -10.445 -2.221 -5.062 1 94.56 388 ASP B O 1
ATOM 7432 N N . PHE B 1 389 ? -10.766 -3.375 -6.973 1 95.19 389 PHE B N 1
ATOM 7433 C CA . PHE B 1 389 ? -12.172 -2.988 -7.031 1 95.19 389 PHE B CA 1
ATOM 7434 C C . PHE B 1 389 ? -12.953 -3.619 -5.887 1 95.19 389 PHE B C 1
ATOM 7436 O O . PHE B 1 389 ? -13.844 -2.986 -5.312 1 95.19 389 PHE B O 1
ATOM 7443 N N . SER B 1 390 ? -12.664 -4.918 -5.578 1 96.5 390 SER B N 1
ATOM 7444 C CA . SER B 1 390 ? -13.266 -5.531 -4.398 1 96.5 390 SER B CA 1
ATOM 7445 C C . SER B 1 390 ? -13.039 -4.68 -3.154 1 96.5 390 SER B C 1
ATOM 7447 O O . SER B 1 390 ? -13.953 -4.473 -2.359 1 96.5 390 SER B O 1
ATOM 7449 N N . THR B 1 391 ? -11.859 -4.219 -2.998 1 97.5 391 THR B N 1
ATOM 7450 C CA . THR B 1 391 ? -11.492 -3.377 -1.862 1 97.5 391 THR B CA 1
ATOM 7451 C C . THR B 1 391 ? -12.312 -2.09 -1.859 1 97.5 391 THR B C 1
ATOM 7453 O O . THR B 1 391 ? -12.797 -1.656 -0.811 1 97.5 391 THR B O 1
ATOM 7456 N N . ILE B 1 392 ? -12.438 -1.454 -3.035 1 96.25 392 ILE B N 1
ATOM 7457 C CA . ILE B 1 392 ? -13.172 -0.204 -3.168 1 96.25 392 ILE B CA 1
ATOM 7458 C C . ILE B 1 392 ? -14.633 -0.419 -2.754 1 96.25 392 ILE B C 1
ATOM 7460 O O . ILE B 1 392 ? -15.219 0.423 -2.072 1 96.25 392 ILE B O 1
ATOM 7464 N N . LEU B 1 393 ? -15.227 -1.548 -3.162 1 96.44 393 LEU B N 1
ATOM 7465 C CA . LEU B 1 393 ? -16.609 -1.865 -2.801 1 96.44 393 LEU B CA 1
ATOM 7466 C C . LEU B 1 393 ? -16.766 -1.972 -1.288 1 96.44 393 LEU B C 1
ATOM 7468 O O . LEU B 1 393 ? -17.703 -1.432 -0.718 1 96.44 393 LEU B O 1
ATOM 7472 N N . VAL B 1 394 ? -15.859 -2.678 -0.669 1 97.94 394 VAL B N 1
ATOM 7473 C CA . VAL B 1 394 ? -15.914 -2.863 0.777 1 97.94 394 VAL B CA 1
ATOM 7474 C C . VAL B 1 394 ? -15.68 -1.527 1.479 1 97.94 394 VAL B C 1
ATOM 7476 O O . VAL B 1 394 ? -16.359 -1.202 2.453 1 97.94 394 VAL B O 1
ATOM 7479 N N . GLN B 1 395 ? -14.711 -0.792 1.023 1 96.81 395 GLN B N 1
ATOM 7480 C CA . GLN B 1 395 ? -14.375 0.506 1.602 1 96.81 395 GLN B CA 1
ATOM 7481 C C . GLN B 1 395 ? -15.578 1.449 1.566 1 96.81 395 GLN B C 1
ATOM 7483 O O . GLN B 1 395 ? -15.828 2.172 2.531 1 96.81 395 GLN B O 1
ATOM 7488 N N . ASP B 1 396 ? -16.266 1.498 0.428 1 95.25 396 ASP B N 1
ATOM 7489 C CA . ASP B 1 396 ? -17.422 2.367 0.293 1 95.25 396 ASP B CA 1
ATOM 7490 C C . ASP B 1 396 ? -18.5 2.023 1.332 1 95.25 396 ASP B C 1
ATOM 7492 O O . ASP B 1 396 ? -19.078 2.916 1.943 1 95.25 396 ASP B O 1
ATOM 7496 N N . LEU B 1 397 ? -18.766 0.752 1.5 1 96.25 397 LEU B N 1
ATOM 7497 C CA . LEU B 1 397 ? -19.719 0.32 2.52 1 96.25 397 LEU B CA 1
ATOM 7498 C C . LEU B 1 397 ? -19.234 0.71 3.912 1 96.25 397 LEU B C 1
ATOM 7500 O O . LEU B 1 397 ? -20.031 1.122 4.758 1 96.25 397 LEU B O 1
ATOM 7504 N N . ALA B 1 398 ? -17.969 0.501 4.148 1 96.75 398 ALA B N 1
ATOM 7505 C CA . ALA B 1 398 ? -17.406 0.862 5.445 1 96.75 398 ALA B CA 1
ATOM 7506 C C . ALA B 1 398 ? -17.578 2.35 5.73 1 96.75 398 ALA B C 1
ATOM 7508 O O . ALA B 1 398 ? -17.875 2.742 6.859 1 96.75 398 ALA B O 1
ATOM 7509 N N . TYR B 1 399 ? -17.359 3.158 4.723 1 92.81 399 TYR B N 1
ATOM 7510 C CA . TYR B 1 399 ? -17.562 4.594 4.871 1 92.81 399 TYR B CA 1
ATOM 7511 C C . TYR B 1 399 ? -19 4.918 5.211 1 92.81 399 TYR B C 1
ATOM 7513 O O . TYR B 1 399 ? -19.281 5.832 5.992 1 92.81 399 TYR B O 1
ATOM 7521 N N . MET B 1 400 ? -19.938 4.195 4.574 1 91.38 400 MET B N 1
ATOM 7522 C CA . MET B 1 400 ? -21.359 4.371 4.898 1 91.38 400 MET B CA 1
ATOM 7523 C C . MET B 1 400 ? -21.625 4.012 6.355 1 91.38 400 MET B C 1
ATOM 7525 O O . MET B 1 400 ? -22.5 4.609 6.992 1 91.38 400 MET B O 1
ATOM 7529 N N . CYS B 1 401 ? -20.875 3.072 6.844 1 92.62 401 CYS B N 1
ATOM 7530 C CA . CYS B 1 401 ? -21.094 2.576 8.203 1 92.62 401 CYS B CA 1
ATOM 7531 C C . CYS B 1 401 ? -20 3.064 9.141 1 92.62 401 CYS B C 1
ATOM 7533 O O . CYS B 1 401 ? -19.5 2.303 9.969 1 92.62 401 CYS B O 1
ATOM 7535 N N . SER B 1 402 ? -19.609 4.254 8.992 1 88 402 SER B N 1
ATOM 7536 C CA . SER B 1 402 ? -18.5 4.82 9.75 1 88 402 SER B CA 1
ATOM 7537 C C . SER B 1 402 ? -18.766 4.785 11.25 1 88 402 SER B C 1
ATOM 7539 O O . SER B 1 402 ? -17.844 4.848 12.055 1 88 402 SER B O 1
ATOM 7541 N N . HIS B 1 403 ? -20 4.648 11.703 1 84.19 403 HIS B N 1
ATOM 7542 C CA . HIS B 1 403 ? -20.375 4.586 13.109 1 84.19 403 HIS B CA 1
ATOM 7543 C C . HIS B 1 403 ? -19.859 3.305 13.758 1 84.19 403 HIS B C 1
ATOM 7545 O O . HIS B 1 403 ? -19.781 3.207 14.984 1 84.19 403 HIS B O 1
ATOM 7551 N N . LEU B 1 404 ? -19.469 2.355 12.906 1 91.12 404 LEU B N 1
ATOM 7552 C CA . LEU B 1 404 ? -18.938 1.098 13.414 1 91.12 404 LEU B CA 1
ATOM 7553 C C . LEU B 1 404 ? -17.422 1.172 13.555 1 91.12 404 LEU B C 1
ATOM 7555 O O . LEU B 1 404 ? -16.797 0.259 14.102 1 91.12 404 LEU B O 1
ATOM 7559 N N . ALA B 1 405 ? -16.828 2.289 13.094 1 91.81 405 ALA B N 1
ATOM 7560 C CA . ALA B 1 405 ? -15.383 2.434 13.156 1 91.81 405 ALA B CA 1
ATOM 7561 C C . ALA B 1 405 ? -14.922 2.707 14.586 1 91.81 405 ALA B C 1
ATOM 7563 O O . ALA B 1 405 ? -15.648 3.32 15.375 1 91.81 405 ALA B O 1
ATOM 7564 N N . PRO B 1 406 ? -13.688 2.223 14.898 1 95.75 406 PRO B N 1
ATOM 7565 C CA . PRO B 1 406 ? -12.773 1.445 14.055 1 95.75 406 PRO B CA 1
ATOM 7566 C C . PRO B 1 406 ? -13.258 0.018 13.82 1 95.75 406 PRO B C 1
ATOM 7568 O O . PRO B 1 406 ? -13.984 -0.54 14.648 1 95.75 406 PRO B O 1
ATOM 7571 N N . MET B 1 407 ? -12.852 -0.573 12.648 1 98.38 407 MET B N 1
ATOM 7572 C CA . MET B 1 407 ? -13.352 -1.909 12.336 1 98.38 407 MET B CA 1
ATOM 7573 C C . MET B 1 407 ? -12.359 -2.674 11.469 1 98.38 407 MET B C 1
ATOM 7575 O O . MET B 1 407 ? -11.516 -2.068 10.805 1 98.38 407 MET B O 1
ATOM 7579 N N . ILE B 1 408 ? -12.367 -3.951 11.531 1 98.88 408 ILE B N 1
ATOM 7580 C CA . ILE B 1 408 ? -11.742 -4.875 10.594 1 98.88 408 ILE B CA 1
ATOM 7581 C C . ILE B 1 408 ? -12.812 -5.68 9.867 1 98.88 408 ILE B C 1
ATOM 7583 O O . ILE B 1 408 ? -13.641 -6.34 10.5 1 98.88 408 ILE B O 1
ATOM 7587 N N . VAL B 1 409 ? -12.828 -5.621 8.539 1 98.88 409 VAL B N 1
ATOM 7588 C CA . VAL B 1 409 ? -13.844 -6.301 7.742 1 98.88 409 VAL B CA 1
ATOM 7589 C C . VAL B 1 409 ? -13.188 -7.41 6.922 1 98.88 409 VAL B C 1
ATOM 7591 O O . VAL B 1 409 ? -12.312 -7.148 6.098 1 98.88 409 VAL B O 1
ATOM 7594 N N . LEU B 1 410 ? -13.602 -8.609 7.164 1 98.81 410 LEU B N 1
ATOM 7595 C CA . LEU B 1 410 ? -13.156 -9.75 6.371 1 98.81 410 LEU B CA 1
ATOM 7596 C C . LEU B 1 410 ? -13.992 -9.891 5.105 1 98.81 410 LEU B C 1
ATOM 7598 O O . LEU B 1 410 ? -15.227 -9.852 5.164 1 98.81 410 LEU B O 1
ATOM 7602 N N . PHE B 1 411 ? -13.406 -9.992 3.965 1 98.56 411 PHE B N 1
ATOM 7603 C CA . PHE B 1 411 ? -14.047 -10.305 2.693 1 98.56 411 PHE B CA 1
ATOM 7604 C C . PHE B 1 411 ? -13.164 -11.211 1.847 1 98.56 411 PHE B C 1
ATOM 7606 O O . PHE B 1 411 ? -12.016 -11.477 2.205 1 98.56 411 PHE B O 1
ATOM 7613 N N . TYR B 1 412 ? -13.719 -11.789 0.854 1 97.81 412 TYR B N 1
ATOM 7614 C CA . TYR B 1 412 ? -12.938 -12.594 -0.08 1 97.81 412 TYR B CA 1
ATOM 7615 C C . TYR B 1 412 ? -12.812 -11.891 -1.428 1 97.81 412 TYR B C 1
ATOM 7617 O O . TYR B 1 412 ? -13.695 -11.125 -1.821 1 97.81 412 TYR B O 1
ATOM 7625 N N . SER B 1 413 ? -11.68 -12.078 -2.045 1 96.56 413 SER B N 1
ATOM 7626 C CA . SER B 1 413 ? -11.414 -11.539 -3.373 1 96.56 413 SER B CA 1
ATOM 7627 C C . SER B 1 413 ? -11.109 -12.648 -4.371 1 96.56 413 SER B C 1
ATOM 7629 O O . SER B 1 413 ? -10.688 -13.742 -3.986 1 96.56 413 SER B O 1
ATOM 7631 N N . PRO B 1 414 ? -11.43 -12.359 -5.656 1 93.69 414 PRO B N 1
ATOM 7632 C CA . PRO B 1 414 ? -11.016 -13.336 -6.668 1 93.69 414 PRO B CA 1
ATOM 7633 C C . PRO B 1 414 ? -9.5 -13.406 -6.832 1 93.69 414 PRO B C 1
ATOM 7635 O O . PRO B 1 414 ? -8.789 -12.461 -6.484 1 93.69 414 PRO B O 1
ATOM 7638 N N . PRO B 1 415 ? -9.016 -14.57 -7.301 1 91.75 415 PRO B N 1
ATOM 7639 C CA . PRO B 1 415 ? -9.742 -15.734 -7.812 1 91.75 415 PRO B CA 1
ATOM 7640 C C . PRO B 1 415 ? -9.945 -16.812 -6.754 1 91.75 415 PRO B C 1
ATOM 7642 O O . PRO B 1 415 ? -9.234 -16.844 -5.746 1 91.75 415 PRO B O 1
ATOM 7645 N N . PHE B 1 416 ? -10.914 -17.609 -6.938 1 93 416 PHE B N 1
ATOM 7646 C CA . PHE B 1 416 ? -11.117 -18.828 -6.168 1 93 416 PHE B CA 1
ATOM 7647 C C . PHE B 1 416 ? -10.734 -20.062 -6.984 1 93 416 PHE B C 1
ATOM 7649 O O . PHE B 1 416 ? -11.109 -20.172 -8.156 1 93 416 PHE B O 1
ATOM 7656 N N . TYR B 1 417 ? -9.938 -20.922 -6.402 1 93.88 417 TYR B N 1
ATOM 7657 C CA . TYR B 1 417 ? -9.609 -22.219 -6.992 1 93.88 417 TYR B CA 1
ATOM 7658 C C . TYR B 1 417 ? -10.148 -23.359 -6.137 1 93.88 417 TYR B C 1
ATOM 7660 O O . TYR B 1 417 ? -9.781 -23.5 -4.965 1 93.88 417 TYR B O 1
ATOM 7668 N N . PRO B 1 418 ? -11.023 -24.188 -6.641 1 93.44 418 PRO B N 1
ATOM 7669 C CA . PRO B 1 418 ? -11.414 -25.375 -5.887 1 93.44 418 PRO B CA 1
ATOM 7670 C C . PRO B 1 418 ? -10.281 -26.406 -5.793 1 93.44 418 PRO B C 1
ATOM 7672 O O . PRO B 1 418 ? -9.484 -26.531 -6.723 1 93.44 418 PRO B O 1
ATOM 7675 N N . ALA B 1 419 ? -10.227 -27.109 -4.715 1 95.06 419 ALA B N 1
ATOM 7676 C CA . ALA B 1 419 ? -9.32 -28.25 -4.609 1 95.06 419 ALA B CA 1
ATOM 7677 C C . ALA B 1 419 ? -9.836 -29.438 -5.422 1 95.06 419 ALA B C 1
ATOM 7679 O O . ALA B 1 419 ? -11.039 -29.719 -5.418 1 95.06 419 ALA B O 1
ATOM 7680 N N . VAL B 1 420 ? -8.938 -30.109 -6.156 1 95.69 420 VAL B N 1
ATOM 7681 C CA . VAL B 1 420 ? -9.336 -31.266 -6.957 1 95.69 420 VAL B CA 1
ATOM 7682 C C . VAL B 1 420 ? -8.32 -32.375 -6.793 1 95.69 420 VAL B C 1
ATOM 7684 O O . VAL B 1 420 ? -7.133 -32.125 -6.562 1 95.69 420 VAL B O 1
ATOM 7687 N N . THR B 1 421 ? -8.742 -33.625 -6.848 1 95.75 421 THR B N 1
ATOM 7688 C CA . THR B 1 421 ? -7.82 -34.75 -6.789 1 95.75 421 THR B CA 1
ATOM 7689 C C . THR B 1 421 ? -8.43 -35.969 -7.461 1 95.75 421 THR B C 1
ATOM 7691 O O . THR B 1 421 ? -9.641 -36.188 -7.387 1 95.75 421 THR B O 1
ATOM 7694 N N . SER B 1 422 ? -7.629 -36.688 -8.195 1 97.25 422 SER B N 1
ATOM 7695 C CA . SER B 1 422 ? -8 -37.969 -8.812 1 97.25 422 SER B CA 1
ATOM 7696 C C . SER B 1 422 ? -7.332 -39.156 -8.109 1 97.25 422 SER B C 1
ATOM 7698 O O . SER B 1 422 ? -7.16 -40.219 -8.695 1 97.25 422 SER B O 1
ATOM 7700 N N . GLU B 1 423 ? -6.949 -38.906 -6.875 1 94.88 423 GLU B N 1
ATOM 7701 C CA . GLU B 1 423 ? -6.211 -39.906 -6.125 1 94.88 423 GLU B CA 1
ATOM 7702 C C . GLU B 1 423 ? -7.008 -41.219 -6.016 1 94.88 423 GLU B C 1
ATOM 7704 O O . GLU B 1 423 ? -6.434 -42.312 -6.016 1 94.88 423 GLU B O 1
ATOM 7709 N N . GLN B 1 424 ? -8.32 -41.125 -6.02 1 94.06 424 GLN B N 1
ATOM 7710 C CA . GLN B 1 424 ? -9.164 -42.312 -5.84 1 94.06 424 GLN B CA 1
ATOM 7711 C C . GLN B 1 424 ? -9.641 -42.844 -7.184 1 94.06 424 GLN B C 1
ATOM 7713 O O . GLN B 1 424 ? -10.312 -43.906 -7.242 1 94.06 424 GLN B O 1
ATOM 7718 N N . ASN B 1 425 ? -9.359 -42.156 -8.234 1 95.94 425 ASN B N 1
ATOM 7719 C CA . ASN B 1 425 ? -9.742 -42.625 -9.562 1 95.94 425 ASN B CA 1
ATOM 7720 C C . ASN B 1 425 ? -8.969 -43.875 -9.969 1 95.94 425 ASN B C 1
ATOM 7722 O O . ASN B 1 425 ? -7.734 -43.875 -9.922 1 95.94 425 ASN B O 1
ATOM 7726 N N . THR B 1 426 ? -9.609 -44.844 -10.43 1 95.62 426 THR B N 1
ATOM 7727 C CA . THR B 1 426 ? -9.008 -46.156 -10.711 1 95.62 426 THR B CA 1
ATOM 7728 C C . THR B 1 426 ? -7.977 -46.031 -11.828 1 95.62 426 THR B C 1
ATOM 7730 O O . THR B 1 426 ? -6.902 -46.625 -11.742 1 95.62 426 THR B O 1
ATOM 7733 N N . THR B 1 427 ? -8.312 -45.312 -12.828 1 95.56 427 THR B N 1
ATOM 7734 C CA . THR B 1 427 ? -7.398 -45.156 -13.953 1 95.56 427 THR B CA 1
ATOM 7735 C C . THR B 1 427 ? -6.129 -44.406 -13.508 1 95.56 427 THR B C 1
ATOM 7737 O O . THR B 1 427 ? -5.02 -44.844 -13.852 1 95.56 427 THR B O 1
ATOM 7740 N N . VAL B 1 428 ? -6.289 -43.438 -12.719 1 97.69 428 VAL B N 1
ATOM 7741 C CA . VAL B 1 428 ? -5.156 -42.625 -12.281 1 97.69 428 VAL B CA 1
ATOM 7742 C C . VAL B 1 428 ? -4.285 -43.406 -11.32 1 97.69 428 VAL B C 1
ATOM 7744 O O . VAL B 1 428 ? -3.055 -43.344 -11.367 1 97.69 428 VAL B O 1
ATOM 7747 N N . LYS B 1 429 ? -4.863 -44.219 -10.477 1 97.06 429 LYS B N 1
ATOM 7748 C CA . LYS B 1 429 ? -4.105 -45.062 -9.57 1 97.06 429 LYS B CA 1
ATOM 7749 C C . LYS B 1 429 ? -3.209 -46.031 -10.344 1 97.06 429 LYS B C 1
ATOM 7751 O O . LYS B 1 429 ? -2.041 -46.219 -9.992 1 97.06 429 LYS B O 1
ATOM 7756 N N . ARG B 1 430 ? -3.822 -46.594 -11.328 1 97.38 430 ARG B N 1
ATOM 7757 C CA . ARG B 1 430 ? -3.064 -47.5 -12.164 1 97.38 430 ARG B CA 1
ATOM 7758 C C . ARG B 1 430 ? -1.922 -46.812 -12.875 1 97.38 430 ARG B C 1
ATOM 7760 O O . ARG B 1 430 ? -0.803 -47.312 -12.938 1 97.38 430 ARG B O 1
ATOM 7767 N N . LEU B 1 431 ? -2.221 -45.688 -13.414 1 97.94 431 LEU B N 1
ATOM 7768 C CA . LEU B 1 431 ? -1.215 -44.906 -14.133 1 97.94 431 LEU B CA 1
ATOM 7769 C C . LEU B 1 431 ? -0.06 -44.531 -13.211 1 97.94 431 LEU B C 1
ATOM 7771 O O . LEU B 1 431 ? 1.106 -44.656 -13.594 1 97.94 431 LEU B O 1
ATOM 7775 N N . VAL B 1 432 ? -0.354 -44.062 -12.016 1 97.88 432 VAL B N 1
ATOM 7776 C CA . VAL B 1 432 ? 0.652 -43.625 -11.062 1 97.88 432 VAL B CA 1
ATOM 7777 C C . VAL B 1 432 ? 1.608 -44.75 -10.742 1 97.88 432 VAL B C 1
ATOM 7779 O O . VAL B 1 432 ? 2.828 -44.594 -10.742 1 97.88 432 VAL B O 1
ATOM 7782 N N . LYS B 1 433 ? 1.058 -45.906 -10.492 1 97.12 433 LYS B N 1
ATOM 7783 C CA . LYS B 1 433 ? 1.888 -47.062 -10.203 1 97.12 433 LYS B CA 1
ATOM 7784 C C . LYS B 1 433 ? 2.828 -47.375 -11.359 1 97.12 433 LYS B C 1
ATOM 7786 O O . LYS B 1 433 ? 4.016 -47.656 -11.156 1 97.12 433 LYS B O 1
ATOM 7791 N N . SER B 1 434 ? 2.271 -47.344 -12.5 1 97.56 434 SER B N 1
ATOM 7792 C CA . SER B 1 434 ? 3.049 -47.625 -13.703 1 97.56 434 SER B CA 1
ATOM 7793 C C . SER B 1 434 ? 4.152 -46.594 -13.906 1 97.56 434 SER B C 1
ATOM 7795 O O . SER B 1 434 ? 5.281 -46.938 -14.258 1 97.56 434 SER B O 1
ATOM 7797 N N . ILE B 1 435 ? 3.832 -45.344 -13.742 1 97.62 435 ILE B N 1
ATOM 7798 C CA . ILE B 1 435 ? 4.777 -44.25 -13.93 1 97.62 435 ILE B CA 1
ATOM 7799 C C . ILE B 1 435 ? 5.891 -44.344 -12.891 1 97.62 435 ILE B C 1
ATOM 7801 O O . ILE B 1 435 ? 7.066 -44.156 -13.211 1 97.62 435 ILE B O 1
ATOM 7805 N N . GLU B 1 436 ? 5.52 -44.625 -11.641 1 97.12 436 GLU B N 1
ATOM 7806 C CA . GLU B 1 436 ? 6.508 -44.75 -10.578 1 97.12 436 GLU B CA 1
ATOM 7807 C C . GLU B 1 436 ? 7.516 -45.844 -10.906 1 97.12 436 GLU B C 1
ATOM 7809 O O . GLU B 1 436 ? 8.719 -45.688 -10.703 1 97.12 436 GLU B O 1
ATOM 7814 N N . GLU B 1 437 ? 7.027 -46.938 -11.398 1 96.69 437 GLU B N 1
ATOM 7815 C CA . GLU B 1 437 ? 7.902 -48.031 -11.781 1 96.69 437 GLU B CA 1
ATOM 7816 C C . GLU B 1 437 ? 8.844 -47.625 -12.906 1 96.69 437 GLU B C 1
ATOM 7818 O O . GLU B 1 437 ? 10.031 -47.969 -12.875 1 96.69 437 GLU B O 1
ATOM 7823 N N . LYS B 1 438 ? 8.242 -46.969 -13.859 1 96.38 438 LYS B N 1
ATOM 7824 C CA . LYS B 1 438 ? 9.062 -46.5 -14.969 1 96.38 438 LYS B CA 1
ATOM 7825 C C . LYS B 1 438 ? 10.141 -45.531 -14.484 1 96.38 438 LYS B C 1
ATOM 7827 O O . LYS B 1 438 ? 11.297 -45.625 -14.906 1 96.38 438 LYS B O 1
ATOM 7832 N N . MET B 1 439 ? 9.766 -44.625 -13.672 1 95.88 439 MET B N 1
ATOM 7833 C CA . MET B 1 439 ? 10.703 -43.625 -13.141 1 95.88 439 MET B CA 1
ATOM 7834 C C . MET B 1 439 ? 11.797 -44.312 -12.32 1 95.88 439 MET B C 1
ATOM 7836 O O . MET B 1 439 ? 12.977 -43.938 -12.438 1 95.88 439 MET B O 1
ATOM 7840 N N . LYS B 1 440 ? 11.438 -45.219 -11.508 1 94.31 440 LYS B N 1
ATOM 7841 C CA . LYS B 1 440 ? 12.414 -45.969 -10.719 1 94.31 440 LYS B CA 1
ATOM 7842 C C . LYS B 1 440 ? 13.414 -46.688 -11.625 1 94.31 440 LYS B C 1
ATOM 7844 O O . LYS B 1 440 ? 14.602 -46.75 -11.32 1 94.31 440 LYS B O 1
ATOM 7849 N N . GLY B 1 441 ? 12.898 -47.219 -12.609 1 92.62 441 GLY B N 1
ATOM 7850 C CA . GLY B 1 441 ? 13.758 -47.875 -13.586 1 92.62 441 GLY B CA 1
ATOM 7851 C C . GLY B 1 441 ? 14.758 -46.938 -14.227 1 92.62 441 GLY B C 1
ATOM 7852 O O . GLY B 1 441 ? 15.836 -47.344 -14.633 1 92.62 441 GLY B O 1
ATOM 7853 N N . GLU B 1 442 ? 14.383 -45.719 -14.25 1 88.75 442 GLU B N 1
ATOM 7854 C CA . GLU B 1 442 ? 15.266 -44.719 -14.836 1 88.75 442 GLU B CA 1
ATOM 7855 C C . GLU B 1 442 ? 16.109 -44.031 -13.766 1 88.75 442 GLU B C 1
ATOM 7857 O O . GLU B 1 442 ? 16.719 -43 -14.023 1 88.75 442 GLU B O 1
ATOM 7862 N N . GLY B 1 443 ? 16.016 -44.5 -12.555 1 86.81 443 GLY B N 1
ATOM 7863 C CA . GLY B 1 443 ? 16.859 -44 -11.484 1 86.81 443 GLY B CA 1
ATOM 7864 C C . GLY B 1 443 ? 16.234 -42.875 -10.695 1 86.81 443 GLY B C 1
ATOM 7865 O O . GLY B 1 443 ? 16.938 -42.156 -9.969 1 86.81 443 GLY B O 1
ATOM 7866 N N . ALA B 1 444 ? 14.977 -42.656 -10.945 1 88.38 444 ALA B N 1
ATOM 7867 C CA . ALA B 1 444 ? 14.258 -41.625 -10.203 1 88.38 444 ALA B CA 1
ATOM 7868 C C . ALA B 1 444 ? 13.266 -42.219 -9.227 1 88.38 444 ALA B C 1
ATOM 7870 O O . ALA B 1 444 ? 12.633 -43.25 -9.531 1 88.38 444 ALA B O 1
ATOM 7871 N N . ASN B 1 445 ? 13.211 -41.75 -8.023 1 89.5 445 ASN B N 1
ATOM 7872 C CA . ASN B 1 445 ? 12.266 -42.219 -7.012 1 89.5 445 ASN B CA 1
ATOM 7873 C C . ASN B 1 445 ? 11.242 -41.156 -6.656 1 89.5 445 ASN B C 1
ATOM 7875 O O . ASN B 1 445 ? 11.391 -40.438 -5.652 1 89.5 445 ASN B O 1
ATOM 7879 N N . PRO B 1 446 ? 10.102 -41.188 -7.328 1 94.31 446 PRO B N 1
ATOM 7880 C CA . PRO B 1 446 ? 9.133 -40.094 -7.109 1 94.31 446 PRO B CA 1
ATOM 7881 C C . PRO B 1 446 ? 8.234 -40.344 -5.902 1 94.31 446 PRO B C 1
ATOM 7883 O O . PRO B 1 446 ? 8.039 -41.5 -5.496 1 94.31 446 PRO B O 1
ATOM 7886 N N . ILE B 1 447 ? 7.828 -39.312 -5.246 1 94.69 447 ILE B N 1
ATOM 7887 C CA . ILE B 1 447 ? 6.746 -39.312 -4.27 1 94.69 447 ILE B CA 1
ATOM 7888 C C . ILE B 1 447 ? 5.477 -38.75 -4.906 1 94.69 447 ILE B C 1
ATOM 7890 O O . ILE B 1 447 ? 5.488 -37.656 -5.469 1 94.69 447 ILE B O 1
ATOM 7894 N N . THR B 1 448 ? 4.43 -39.531 -4.852 1 96.62 448 THR B N 1
ATOM 7895 C CA . THR B 1 448 ? 3.174 -39.031 -5.414 1 96.62 448 THR B CA 1
ATOM 7896 C C . THR B 1 448 ? 2.365 -38.281 -4.363 1 96.62 448 THR B C 1
ATOM 7898 O O . THR B 1 448 ? 2.104 -38.812 -3.279 1 96.62 448 THR B O 1
ATOM 7901 N N . LEU B 1 449 ? 2.002 -37.125 -4.68 1 96.38 449 LEU B N 1
ATOM 7902 C CA . LEU B 1 449 ? 1.136 -36.312 -3.836 1 96.38 449 LEU B CA 1
ATOM 7903 C C . LEU B 1 449 ? -0.247 -36.156 -4.461 1 96.38 449 LEU B C 1
ATOM 7905 O O . LEU B 1 449 ? -0.373 -36.062 -5.688 1 96.38 449 LEU B O 1
ATOM 7909 N N . SER B 1 450 ? -1.248 -36.031 -3.637 1 96.31 450 SER B N 1
ATOM 7910 C CA . SER B 1 450 ? -2.617 -35.875 -4.117 1 96.31 450 SER B CA 1
ATOM 7911 C C . SER B 1 450 ? -2.869 -34.469 -4.605 1 96.31 450 SER B C 1
ATOM 7913 O O . SER B 1 450 ? -3.777 -34.219 -5.402 1 96.31 450 SER B O 1
ATOM 7915 N N . TYR B 1 451 ? -2.057 -33.562 -4.031 1 96.25 451 TYR B N 1
ATOM 7916 C CA . TYR B 1 451 ? -2.316 -32.156 -4.336 1 96.25 451 TYR B CA 1
ATOM 7917 C C . TYR B 1 451 ? -1.029 -31.453 -4.719 1 96.25 451 TYR B C 1
ATOM 7919 O O . TYR B 1 451 ? -0.047 -31.484 -3.975 1 96.25 451 TYR B O 1
ATOM 7927 N N . PHE B 1 452 ? -1.119 -30.781 -5.895 1 95.94 452 PHE B N 1
ATOM 7928 C CA . PHE B 1 452 ? -0.031 -29.906 -6.336 1 95.94 452 PHE B CA 1
ATOM 7929 C C . PHE B 1 452 ? -0.017 -28.609 -5.543 1 95.94 452 PHE B C 1
ATOM 7931 O O . PHE B 1 452 ? -1.022 -27.906 -5.492 1 95.94 452 PHE B O 1
ATOM 7938 N N . ASN B 1 453 ? 1.043 -28.188 -4.949 1 92.94 453 ASN B N 1
ATOM 7939 C CA . ASN B 1 453 ? 1.092 -27.062 -4.027 1 92.94 453 ASN B CA 1
ATOM 7940 C C . ASN B 1 453 ? 1.327 -25.734 -4.762 1 92.94 453 ASN B C 1
ATOM 7942 O O . ASN B 1 453 ? 1.29 -24.672 -4.156 1 92.94 453 ASN B O 1
ATOM 7946 N N . GLY B 1 454 ? 1.497 -25.719 -6.027 1 92.69 454 GLY B N 1
ATOM 7947 C CA . GLY B 1 454 ? 1.689 -24.5 -6.793 1 92.69 454 GLY B CA 1
ATOM 7948 C C . GLY B 1 454 ? 0.399 -23.953 -7.371 1 92.69 454 GLY B C 1
ATOM 7949 O O . GLY B 1 454 ? 0.414 -22.953 -8.102 1 92.69 454 GLY B O 1
ATOM 7950 N N . ILE B 1 455 ? -0.704 -24.5 -7.121 1 90.88 455 ILE B N 1
ATOM 7951 C CA . ILE B 1 455 ? -1.978 -24.125 -7.727 1 90.88 455 ILE B CA 1
ATOM 7952 C C . ILE B 1 455 ? -1.906 -24.312 -9.242 1 90.88 455 ILE B C 1
ATOM 7954 O O . ILE B 1 455 ? -0.902 -23.969 -9.867 1 90.88 455 ILE B O 1
ATOM 7958 N N . SER B 1 456 ? -2.863 -24.859 -9.797 1 95.06 456 SER B N 1
ATOM 7959 C CA . SER B 1 456 ? -2.84 -25.062 -11.242 1 95.06 456 SER B CA 1
ATOM 7960 C C . SER B 1 456 ? -4.238 -24.969 -11.836 1 95.06 456 SER B C 1
ATOM 7962 O O . SER B 1 456 ? -5.234 -25 -11.109 1 95.06 456 SER B O 1
ATOM 7964 N N . ASP B 1 457 ? -4.293 -24.906 -13.094 1 96.31 457 ASP B N 1
ATOM 7965 C CA . ASP B 1 457 ? -5.539 -24.797 -13.844 1 96.31 457 ASP B CA 1
ATOM 7966 C C . ASP B 1 457 ? -6.312 -26.109 -13.844 1 96.31 457 ASP B C 1
ATOM 7968 O O . ASP B 1 457 ? -7.473 -26.156 -14.25 1 96.31 457 ASP B O 1
ATOM 7972 N N . LEU B 1 458 ? -5.719 -27.172 -13.305 1 96.56 458 LEU B N 1
ATOM 7973 C CA . LEU B 1 458 ? -6.445 -28.422 -13.141 1 96.56 458 LEU B CA 1
ATOM 7974 C C . LEU B 1 458 ? -7.676 -28.219 -12.258 1 96.56 458 LEU B C 1
ATOM 7976 O O . LEU B 1 458 ? -8.633 -29 -12.336 1 96.56 458 LEU B O 1
ATOM 7980 N N . SER B 1 459 ? -7.652 -27.172 -11.477 1 95.25 459 SER B N 1
ATOM 7981 C CA . SER B 1 459 ? -8.727 -26.859 -10.539 1 95.25 459 SER B CA 1
ATOM 7982 C C . SER B 1 459 ? -10.055 -26.672 -11.258 1 95.25 459 SER B C 1
ATOM 7984 O O . SER B 1 459 ? -11.117 -26.828 -10.648 1 95.25 459 SER B O 1
ATOM 7986 N N . PHE B 1 460 ? -10.023 -26.484 -12.547 1 94.56 460 PHE B N 1
ATOM 7987 C CA . PHE B 1 460 ? -11.25 -26.109 -13.242 1 94.56 460 PHE B CA 1
ATOM 7988 C C . PHE B 1 460 ? -11.781 -27.266 -14.07 1 94.56 460 PHE B C 1
ATOM 7990 O O . PHE B 1 460 ? -12.844 -27.172 -14.688 1 94.56 460 PHE B O 1
ATOM 7997 N N . VAL B 1 461 ? -11.086 -28.422 -14.062 1 95.31 461 VAL B N 1
ATOM 7998 C CA . VAL B 1 461 ? -11.562 -29.547 -14.875 1 95.31 461 VAL B CA 1
ATOM 7999 C C . VAL B 1 461 ? -11.609 -30.812 -14.023 1 95.31 461 VAL B C 1
ATOM 8001 O O . VAL B 1 461 ? -12.266 -31.781 -14.391 1 95.31 461 VAL B O 1
ATOM 8004 N N . GLY B 1 462 ? -10.891 -30.812 -12.93 1 94.25 462 GLY B N 1
ATOM 8005 C CA . GLY B 1 462 ? -10.82 -32 -12.102 1 94.25 462 GLY B CA 1
ATOM 8006 C C . GLY B 1 462 ? -12.023 -32.156 -11.188 1 94.25 462 GLY B C 1
ATOM 8007 O O . GLY B 1 462 ? -12.898 -31.297 -11.141 1 94.25 462 GLY B O 1
ATOM 8008 N N . GLU B 1 463 ? -12.008 -33.281 -10.5 1 92.06 463 GLU B N 1
ATOM 8009 C CA . GLU B 1 463 ? -13.07 -33.531 -9.531 1 92.06 463 GLU B CA 1
ATOM 8010 C C . GLU B 1 463 ? -12.805 -32.812 -8.211 1 92.06 463 GLU B C 1
ATOM 8012 O O . GLU B 1 463 ? -11.742 -32.969 -7.613 1 92.06 463 GLU B O 1
ATOM 8017 N N . THR B 1 464 ? -13.789 -32.062 -7.77 1 89.56 464 THR B N 1
ATOM 8018 C CA . THR B 1 464 ? -13.586 -31.266 -6.57 1 89.56 464 THR B CA 1
ATOM 8019 C C . THR B 1 464 ? -14.07 -32 -5.328 1 89.56 464 THR B C 1
ATOM 8021 O O . THR B 1 464 ? -14.977 -32.844 -5.41 1 89.56 464 THR B O 1
ATOM 8024 N N . THR B 1 465 ? -13.414 -31.609 -4.234 1 79.56 465 THR B N 1
ATOM 8025 C CA . THR B 1 465 ? -13.805 -32.125 -2.926 1 79.56 465 THR B CA 1
ATOM 8026 C C . THR B 1 465 ? -14.727 -31.141 -2.217 1 79.56 465 THR B C 1
ATOM 8028 O O . THR B 1 465 ? -15.266 -31.438 -1.149 1 79.56 465 THR B O 1
ATOM 8031 N N . SER B 1 466 ? -14.906 -30.047 -2.762 1 82.75 466 SER B N 1
ATOM 8032 C CA . SER B 1 466 ? -15.68 -28.984 -2.111 1 82.75 466 SER B CA 1
ATOM 8033 C C . SER B 1 466 ? -17.172 -29.141 -2.387 1 82.75 466 SER B C 1
ATOM 8035 O O . SER B 1 466 ? -17.562 -29.578 -3.473 1 82.75 466 SER B O 1
ATOM 8037 N N . SER B 1 467 ? -17.969 -28.797 -1.384 1 83.5 467 SER B N 1
ATOM 8038 C CA . SER B 1 467 ? -19.422 -28.875 -1.524 1 83.5 467 SER B CA 1
ATOM 8039 C C . SER B 1 467 ? -20 -27.562 -2.062 1 83.5 467 SER B C 1
ATOM 8041 O O . SER B 1 467 ? -19.344 -26.531 -2 1 83.5 467 SER B O 1
ATOM 8043 N N . GLU B 1 468 ? -21.172 -27.625 -2.547 1 83.12 468 GLU B N 1
ATOM 8044 C CA . GLU B 1 468 ? -21.875 -26.438 -2.998 1 83.12 468 GLU B CA 1
ATOM 8045 C C . GLU B 1 468 ? -22.094 -25.453 -1.85 1 83.12 468 GLU B C 1
ATOM 8047 O O . GLU B 1 468 ? -22.062 -24.234 -2.051 1 83.12 468 GLU B O 1
ATOM 8052 N N . ALA B 1 469 ? -22.312 -26 -0.722 1 83.31 469 ALA B N 1
ATOM 8053 C CA . ALA B 1 469 ? -22.5 -25.172 0.468 1 83.31 469 ALA B CA 1
ATOM 8054 C C . ALA B 1 469 ? -21.266 -24.328 0.75 1 83.31 469 ALA B C 1
ATOM 8056 O O . ALA B 1 469 ? -21.375 -23.188 1.233 1 83.31 469 ALA B O 1
ATOM 8057 N N . ASP B 1 470 ? -20.203 -24.875 0.469 1 85.56 470 ASP B N 1
ATOM 8058 C CA . ASP B 1 470 ? -18.938 -24.156 0.654 1 85.56 470 ASP B CA 1
ATOM 8059 C C . ASP B 1 470 ? -18.844 -22.969 -0.294 1 85.56 470 ASP B C 1
ATOM 8061 O O . ASP B 1 470 ? -18.391 -21.891 0.096 1 85.56 470 ASP B O 1
ATOM 8065 N N . PHE B 1 471 ? -19.312 -23.156 -1.46 1 85.25 471 PHE B N 1
ATOM 8066 C CA . PHE B 1 471 ? -19.297 -22.109 -2.465 1 85.25 471 PHE B CA 1
ATOM 8067 C C . PHE B 1 471 ? -20.281 -21 -2.096 1 85.25 471 PHE B C 1
ATOM 8069 O O . PHE B 1 471 ? -20.016 -19.828 -2.348 1 85.25 471 PHE B O 1
ATOM 8076 N N . ASP B 1 472 ? -21.328 -21.406 -1.479 1 86.88 472 ASP B N 1
ATOM 8077 C CA . ASP B 1 472 ? -22.328 -20.438 -1.056 1 86.88 472 ASP B CA 1
ATOM 8078 C C . ASP B 1 472 ? -21.781 -19.531 0.045 1 86.88 472 ASP B C 1
ATOM 8080 O O . ASP B 1 472 ? -22.031 -18.312 0.046 1 86.88 472 ASP B O 1
ATOM 8084 N N . GLN B 1 473 ? -21.141 -20.125 0.932 1 87.25 473 GLN B N 1
ATOM 8085 C CA . GLN B 1 473 ? -20.531 -19.359 2.018 1 87.25 473 GLN B CA 1
ATOM 8086 C C . GLN B 1 473 ? -19.5 -18.375 1.484 1 87.25 473 GLN B C 1
ATOM 8088 O O . GLN B 1 473 ? -19.406 -17.25 1.972 1 87.25 473 GLN B O 1
ATOM 8093 N N . LEU B 1 474 ? -18.719 -18.828 0.553 1 92.38 474 LEU B N 1
ATOM 8094 C CA . LEU B 1 474 ? -17.734 -17.953 -0.076 1 92.38 474 LEU B CA 1
ATOM 8095 C C . LEU B 1 474 ? -18.406 -16.797 -0.799 1 92.38 474 LEU B C 1
ATOM 8097 O O . LEU B 1 474 ? -17.969 -15.648 -0.69 1 92.38 474 LEU B O 1
ATOM 8101 N N . ALA B 1 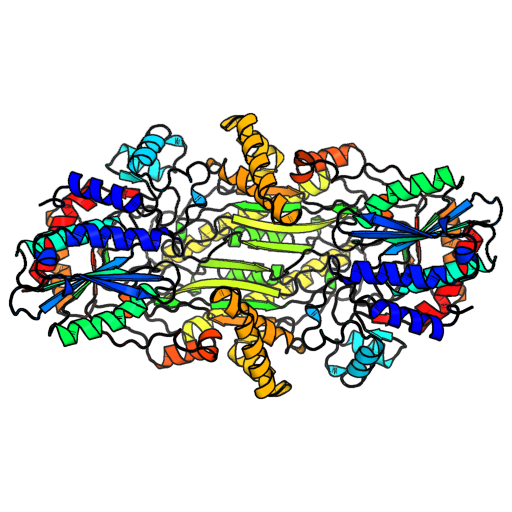475 ? -19.5 -17.109 -1.46 1 92.69 475 ALA B N 1
ATOM 8102 C CA . ALA B 1 475 ? -20.219 -16.125 -2.271 1 92.69 475 ALA B CA 1
ATOM 8103 C C . ALA B 1 475 ? -20.766 -15 -1.406 1 92.69 475 ALA B C 1
ATOM 8105 O O . ALA B 1 475 ? -20.812 -13.844 -1.84 1 92.69 475 ALA B O 1
ATOM 8106 N N . MET B 1 476 ? -21.125 -15.258 -0.22 1 92.81 476 MET B N 1
ATOM 8107 C CA . MET B 1 476 ? -21.719 -14.281 0.686 1 92.81 476 MET B CA 1
ATOM 8108 C C . MET B 1 476 ? -20.719 -13.219 1.093 1 92.81 476 MET B C 1
ATOM 8110 O O . MET B 1 476 ? -21.094 -12.102 1.457 1 92.81 476 MET B O 1
ATOM 8114 N N . ASN B 1 477 ? -19.469 -13.539 1.034 1 96.81 477 ASN B N 1
ATOM 8115 C CA . ASN B 1 477 ? -18.453 -12.609 1.504 1 96.81 477 ASN B CA 1
ATOM 8116 C C . ASN B 1 477 ? -17.469 -12.25 0.393 1 96.81 477 ASN B C 1
ATOM 8118 O O . ASN B 1 477 ? -16.359 -11.789 0.665 1 96.81 477 ASN B O 1
ATOM 8122 N N . LEU B 1 478 ? -17.828 -12.539 -0.826 1 96.94 478 LEU B N 1
ATOM 8123 C CA . LEU B 1 478 ? -17.094 -12.148 -2.018 1 96.94 478 LEU B CA 1
ATOM 8124 C C . LEU B 1 478 ? -17.812 -11.055 -2.783 1 96.94 478 LEU B C 1
ATOM 8126 O O . LEU B 1 478 ? -18.594 -11.344 -3.697 1 96.94 478 LEU B O 1
ATOM 8130 N N . PRO B 1 479 ? -17.469 -9.805 -2.518 1 95.44 479 PRO B N 1
ATOM 8131 C CA . PRO B 1 479 ? -18.219 -8.672 -3.078 1 95.44 479 PRO B CA 1
ATOM 8132 C C . PRO B 1 479 ? -18.406 -8.781 -4.59 1 95.44 479 PRO B C 1
ATOM 8134 O O . PRO B 1 479 ? -19.5 -8.516 -5.102 1 95.44 479 PRO B O 1
ATOM 8137 N N . MET B 1 480 ? -17.422 -9.242 -5.324 1 92.94 480 MET B N 1
ATOM 8138 C CA . MET B 1 480 ? -17.469 -9.312 -6.785 1 92.94 480 MET B CA 1
ATOM 8139 C C . MET B 1 480 ? -18.516 -10.328 -7.242 1 92.94 480 MET B C 1
ATOM 8141 O O . MET B 1 480 ? -19.172 -10.133 -8.266 1 92.94 480 MET B O 1
ATOM 8145 N N . GLN B 1 481 ? -18.609 -11.398 -6.52 1 89.75 481 GLN B N 1
ATOM 8146 C CA . GLN B 1 481 ? -19.578 -12.43 -6.852 1 89.75 481 GLN B CA 1
ATOM 8147 C C . GLN B 1 481 ? -21.016 -11.922 -6.688 1 89.75 481 GLN B C 1
ATOM 8149 O O . GLN B 1 481 ? -21.891 -12.227 -7.5 1 89.75 481 GLN B O 1
ATOM 8154 N N . GLN B 1 482 ? -21.203 -11.188 -5.719 1 84.81 482 GLN B N 1
ATOM 8155 C CA . GLN B 1 482 ? -22.531 -10.633 -5.445 1 84.81 482 GLN B CA 1
ATOM 8156 C C . GLN B 1 482 ? -22.891 -9.562 -6.465 1 84.81 482 GLN B C 1
ATOM 8158 O O . GLN B 1 482 ? -24.078 -9.391 -6.801 1 84.81 482 GLN B O 1
ATOM 8163 N N . PHE B 1 483 ? -21.906 -8.945 -6.871 1 82.5 483 PHE B N 1
ATOM 8164 C CA . PHE B 1 483 ? -22.109 -7.766 -7.707 1 82.5 483 PHE B CA 1
ATOM 8165 C C . PHE B 1 483 ? -22.234 -8.156 -9.172 1 82.5 483 PHE B C 1
ATOM 8167 O O . PHE B 1 483 ? -23.125 -7.68 -9.867 1 82.5 483 PHE B O 1
ATOM 8174 N N . GLN B 1 484 ? -21.312 -8.992 -9.734 1 80.81 484 GLN B N 1
ATOM 8175 C CA . GLN B 1 484 ? -21.266 -9.312 -11.156 1 80.81 484 GLN B CA 1
ATOM 8176 C C . GLN B 1 484 ? -21.562 -10.789 -11.398 1 80.81 484 GLN B C 1
ATOM 8178 O O . GLN B 1 484 ? -21.953 -11.172 -12.5 1 80.81 484 GLN B O 1
ATOM 8183 N N . GLY B 1 485 ? -21.375 -11.422 -10.453 1 77.81 485 GLY B N 1
ATOM 8184 C CA . GLY B 1 485 ? -21.578 -12.852 -10.633 1 77.81 485 GLY B CA 1
ATOM 8185 C C . GLY B 1 485 ? -20.453 -13.523 -11.406 1 77.81 485 GLY B C 1
ATOM 8186 O O . GLY B 1 485 ? -19.422 -12.906 -11.664 1 77.81 485 GLY B O 1
ATOM 8187 N N . ASN B 1 486 ? -20.078 -14.836 -11.344 1 80.38 486 ASN B N 1
ATOM 8188 C CA . ASN B 1 486 ? -19.266 -15.695 -12.195 1 80.38 486 ASN B CA 1
ATOM 8189 C C . ASN B 1 486 ? -17.844 -15.836 -11.656 1 80.38 486 ASN B C 1
ATOM 8191 O O . ASN B 1 486 ? -16.938 -16.219 -12.391 1 80.38 486 ASN B O 1
ATOM 8195 N N . TYR B 1 487 ? -17.625 -15.328 -10.477 1 87.06 487 TYR B N 1
ATOM 8196 C CA . TYR B 1 487 ? -16.281 -15.43 -9.93 1 87.06 487 TYR B CA 1
ATOM 8197 C C . TYR B 1 487 ? -16.078 -16.75 -9.203 1 87.06 487 TYR B C 1
ATOM 8199 O O . TYR B 1 487 ? -14.953 -17.125 -8.875 1 87.06 487 TYR B O 1
ATOM 8207 N N . ILE B 1 488 ? -17.094 -17.422 -8.945 1 85.38 488 ILE B N 1
ATOM 8208 C CA . ILE B 1 488 ? -17.047 -18.766 -8.414 1 85.38 488 ILE B CA 1
ATOM 8209 C C . ILE B 1 488 ? -17.516 -19.766 -9.477 1 85.38 488 ILE B C 1
ATOM 8211 O O . ILE B 1 488 ? -18.719 -19.859 -9.75 1 85.38 488 ILE B O 1
ATOM 8215 N N . PRO B 1 489 ? -16.562 -20.484 -9.953 1 78.88 489 PRO B N 1
ATOM 8216 C CA . PRO B 1 489 ? -16.922 -21.375 -11.055 1 78.88 489 PRO B CA 1
ATOM 8217 C C . PRO B 1 489 ? -17.797 -22.547 -10.609 1 78.88 489 PRO B C 1
ATOM 8219 O O . PRO B 1 489 ? -17.594 -23.094 -9.523 1 78.88 489 PRO B O 1
ATOM 8222 N N . LYS B 1 490 ? -18.844 -22.812 -11.453 1 77.19 490 LYS B N 1
ATOM 8223 C CA . LYS B 1 490 ? -19.562 -24.062 -11.289 1 77.19 490 LYS B CA 1
ATOM 8224 C C . LYS B 1 490 ? -18.828 -25.234 -11.945 1 77.19 490 LYS B C 1
ATOM 8226 O O . LYS B 1 490 ? -18.531 -25.188 -13.141 1 77.19 490 LYS B O 1
ATOM 8231 N N . GLN B 1 491 ? -18.422 -26.109 -11.055 1 73.94 491 GLN B N 1
ATOM 8232 C CA . GLN B 1 491 ? -17.641 -27.219 -11.586 1 73.94 491 GLN B CA 1
ATOM 8233 C C . GLN B 1 491 ? -18.5 -28.125 -12.469 1 73.94 491 GLN B C 1
ATOM 8235 O O . GLN B 1 491 ? -19.453 -28.734 -11.984 1 73.94 491 GLN B O 1
ATOM 8240 N N . LYS B 1 492 ? -18.125 -28.172 -13.766 1 80.38 492 LYS B N 1
ATOM 8241 C CA . LYS B 1 492 ? -18.891 -28.953 -14.734 1 80.38 492 LYS B CA 1
ATOM 8242 C C . LYS B 1 492 ? -18.156 -30.219 -15.133 1 80.38 492 LYS B C 1
ATOM 8244 O O . LYS B 1 492 ? -18.734 -31.109 -15.742 1 80.38 492 LYS B O 1
ATOM 8249 N N . TRP B 1 493 ? -16.938 -30.234 -14.703 1 89.75 493 TRP B N 1
ATOM 8250 C CA . TRP B 1 493 ? -16.094 -31.328 -15.18 1 89.75 493 TRP B CA 1
ATOM 8251 C C . TRP B 1 493 ? -15.578 -32.156 -14.016 1 89.75 493 TRP B C 1
ATOM 8253 O O . TRP B 1 493 ? -15.5 -31.688 -12.883 1 89.75 493 TRP B O 1
ATOM 8263 N N . ALA B 1 494 ? -15.328 -33.375 -14.234 1 93.5 494 ALA B N 1
ATOM 8264 C CA . ALA B 1 494 ? -14.625 -34.312 -13.336 1 93.5 494 ALA B CA 1
ATOM 8265 C C . ALA B 1 494 ? -13.656 -35.188 -14.117 1 93.5 494 ALA B C 1
ATOM 8267 O O . ALA B 1 494 ? -13.664 -36.406 -13.961 1 93.5 494 ALA B O 1
ATOM 8268 N N . ILE B 1 495 ? -12.898 -34.531 -15.008 1 97 495 ILE B N 1
ATOM 8269 C CA . ILE B 1 495 ? -11.922 -35.25 -15.812 1 97 495 ILE B CA 1
ATOM 8270 C C . ILE B 1 495 ? -10.789 -35.75 -14.914 1 97 495 ILE B C 1
ATOM 8272 O O . ILE B 1 495 ? -10.242 -35 -14.117 1 97 495 ILE B O 1
ATOM 8276 N N . PRO B 1 496 ? -10.43 -37.031 -15.023 1 97.94 496 PRO B N 1
ATOM 8277 C CA . PRO B 1 496 ? -9.242 -37.469 -14.289 1 97.94 496 PRO B CA 1
ATOM 8278 C C . PRO B 1 496 ? -8.016 -36.594 -14.586 1 97.94 496 PRO B C 1
ATOM 8280 O O . PRO B 1 496 ? -7.746 -36.281 -15.742 1 97.94 496 PRO B O 1
ATOM 8283 N N . THR B 1 497 ? -7.305 -36.25 -13.492 1 97.88 497 THR B N 1
ATOM 8284 C CA . THR B 1 497 ? -6.199 -35.312 -13.656 1 97.88 497 THR B CA 1
ATOM 8285 C C . THR B 1 497 ? -4.883 -35.938 -13.203 1 97.88 497 THR B C 1
ATOM 8287 O O . THR B 1 497 ? -4.871 -36.781 -12.305 1 97.88 497 THR B O 1
ATOM 8290 N N . LEU B 1 498 ? -3.828 -35.562 -13.773 1 98.25 498 LEU B N 1
ATOM 8291 C CA . LEU B 1 498 ? -2.467 -35.969 -13.43 1 98.25 498 LEU B CA 1
ATOM 8292 C C . LEU B 1 498 ? -1.465 -34.906 -13.836 1 98.25 498 LEU B C 1
ATOM 8294 O O . LEU B 1 498 ? -1.602 -34.281 -14.898 1 98.25 498 LEU B O 1
ATOM 8298 N N . ASN B 1 499 ? -0.519 -34.625 -12.984 1 98.12 499 ASN B N 1
ATOM 8299 C CA . ASN B 1 499 ? 0.569 -33.688 -13.289 1 98.12 499 ASN B CA 1
ATOM 8300 C C . ASN B 1 499 ? 1.921 -34.406 -13.289 1 98.12 499 ASN B C 1
ATOM 8302 O O . ASN B 1 499 ? 2.355 -34.906 -12.258 1 98.12 499 ASN B O 1
ATOM 8306 N N . VAL B 1 500 ? 2.506 -34.531 -14.406 1 97.44 500 VAL B N 1
ATOM 8307 C CA . VAL B 1 500 ? 3.852 -35.031 -14.617 1 97.44 500 VAL B CA 1
ATOM 8308 C C . VAL B 1 500 ? 4.73 -33.969 -15.242 1 97.44 500 VAL B C 1
ATOM 8310 O O . VAL B 1 500 ? 4.625 -33.688 -16.438 1 97.44 500 VAL B O 1
ATOM 8313 N N . GLY B 1 501 ? 5.535 -33.406 -14.43 1 96.56 501 GLY B N 1
ATOM 8314 C CA . GLY B 1 501 ? 6.211 -32.188 -14.891 1 96.56 501 GLY B CA 1
ATOM 8315 C C . GLY B 1 501 ? 7.715 -32.25 -14.719 1 96.56 501 GLY B C 1
ATOM 8316 O O . GLY B 1 501 ? 8.25 -33.25 -14.219 1 96.56 501 GLY B O 1
ATOM 8317 N N . PRO B 1 502 ? 8.391 -31.25 -15.188 1 97.88 502 PRO B N 1
ATOM 8318 C CA . PRO B 1 502 ? 9.852 -31.188 -15.156 1 97.88 502 PRO B CA 1
ATOM 8319 C C . PRO B 1 502 ? 10.406 -30.844 -13.773 1 97.88 502 PRO B C 1
ATOM 8321 O O . PRO B 1 502 ? 9.633 -30.547 -12.859 1 97.88 502 PRO B O 1
ATOM 8324 N N . LEU B 1 503 ? 11.727 -31.016 -13.68 1 96.81 503 LEU B N 1
ATOM 8325 C CA . LEU B 1 503 ? 12.461 -30.688 -12.461 1 96.81 503 LEU B CA 1
ATOM 8326 C C . LEU B 1 503 ? 13.047 -29.281 -12.539 1 96.81 503 LEU B C 1
ATOM 8328 O O . LEU B 1 503 ? 13.867 -29 -13.414 1 96.81 503 LEU B O 1
ATOM 8332 N N . GLY B 1 504 ? 12.562 -28.406 -11.719 1 96.19 504 GLY B N 1
ATOM 8333 C CA . GLY B 1 504 ? 13.062 -27.047 -11.641 1 96.19 504 GLY B CA 1
ATOM 8334 C C . GLY B 1 504 ? 13.094 -26.5 -10.219 1 96.19 504 GLY B C 1
ATOM 8335 O O . GLY B 1 504 ? 12.609 -27.156 -9.289 1 96.19 504 GLY B O 1
ATOM 8336 N N . LYS B 1 505 ? 13.781 -25.359 -9.984 1 95.38 505 LYS B N 1
ATOM 8337 C CA . LYS B 1 505 ? 13.891 -24.719 -8.672 1 95.38 505 LYS B CA 1
ATOM 8338 C C . LYS B 1 505 ? 13.664 -23.219 -8.773 1 95.38 505 LYS B C 1
ATOM 8340 O O . LYS B 1 505 ? 13.961 -22.609 -9.805 1 95.38 505 LYS B O 1
ATOM 8345 N N . ASP B 1 506 ? 13.125 -22.625 -7.684 1 94.62 506 ASP B N 1
ATOM 8346 C CA . ASP B 1 506 ? 13.031 -21.172 -7.461 1 94.62 506 ASP B CA 1
ATOM 8347 C C . ASP B 1 506 ? 11.992 -20.547 -8.391 1 94.62 506 ASP B C 1
ATOM 8349 O O . ASP B 1 506 ? 12.25 -19.516 -9.016 1 94.62 506 ASP B O 1
ATOM 8353 N N . ALA B 1 507 ? 10.797 -21.219 -8.414 1 94.81 507 ALA B N 1
ATOM 8354 C CA . ALA B 1 507 ? 9.688 -20.625 -9.164 1 94.81 507 ALA B CA 1
ATOM 8355 C C . ALA B 1 507 ? 9.391 -19.219 -8.672 1 94.81 507 ALA B C 1
ATOM 8357 O O . ALA B 1 507 ? 9.273 -18.984 -7.465 1 94.81 507 ALA B O 1
ATOM 8358 N N . HIS B 1 508 ? 9.289 -18.266 -9.57 1 94.81 508 HIS B N 1
ATOM 8359 C CA . HIS B 1 508 ? 8.906 -16.891 -9.297 1 94.81 508 HIS B CA 1
ATOM 8360 C C . HIS B 1 508 ? 10.039 -16.125 -8.617 1 94.81 508 HIS B C 1
ATOM 8362 O O . HIS B 1 508 ? 9.797 -15.125 -7.934 1 94.81 508 HIS B O 1
ATOM 8368 N N . GLN B 1 509 ? 11.281 -16.656 -8.68 1 94.31 509 GLN B N 1
ATOM 8369 C CA . GLN B 1 509 ? 12.477 -15.969 -8.211 1 94.31 509 GLN B CA 1
ATOM 8370 C C . GLN B 1 509 ? 13.438 -15.688 -9.367 1 94.31 509 GLN B C 1
ATOM 8372 O O . GLN B 1 509 ? 13.352 -16.328 -10.422 1 94.31 509 GLN B O 1
ATOM 8377 N N . TRP B 1 510 ? 14.344 -14.742 -9.141 1 93.81 510 TRP B N 1
ATOM 8378 C CA . TRP B 1 510 ? 15.273 -14.375 -10.203 1 93.81 510 TRP B CA 1
ATOM 8379 C C . TRP B 1 510 ? 16.266 -15.5 -10.477 1 93.81 510 TRP B C 1
ATOM 8381 O O . TRP B 1 510 ? 16.938 -15.508 -11.516 1 93.81 510 TRP B O 1
ATOM 8391 N N . SER B 1 511 ? 16.328 -16.484 -9.562 1 94.56 511 SER B N 1
ATOM 8392 C CA . SER B 1 511 ? 17.219 -17.625 -9.758 1 94.56 511 SER B CA 1
ATOM 8393 C C . SER B 1 511 ? 16.453 -18.828 -10.312 1 94.56 511 SER B C 1
ATOM 8395 O O . SER B 1 511 ? 16.906 -19.969 -10.188 1 94.56 511 SER B O 1
ATOM 8397 N N . GLU B 1 512 ? 15.273 -18.594 -10.836 1 96.88 512 GLU B N 1
ATOM 8398 C CA . GLU B 1 512 ? 14.508 -19.672 -11.453 1 96.88 512 GLU B CA 1
ATOM 8399 C C . GLU B 1 512 ? 15.352 -20.453 -12.469 1 96.88 512 GLU B C 1
ATOM 8401 O O . GLU B 1 512 ? 16.047 -19.844 -13.289 1 96.88 512 GLU B O 1
ATOM 8406 N N . ARG B 1 513 ? 15.242 -21.781 -12.414 1 97.94 513 ARG B N 1
ATOM 8407 C CA . ARG B 1 513 ? 16.062 -22.594 -13.297 1 97.94 513 ARG B CA 1
ATOM 8408 C C . ARG B 1 513 ? 15.43 -23.969 -13.516 1 97.94 513 ARG B C 1
ATOM 8410 O O . ARG B 1 513 ? 14.648 -24.438 -12.688 1 97.94 513 ARG B O 1
ATOM 8417 N N . LEU B 1 514 ? 15.805 -24.547 -14.609 1 98.44 514 LEU B N 1
ATOM 8418 C CA . LEU B 1 514 ? 15.336 -25.859 -15.031 1 98.44 514 LEU B CA 1
ATOM 8419 C C . LEU B 1 514 ? 16.5 -26.828 -15.141 1 98.44 514 LEU B C 1
ATOM 8421 O O . LEU B 1 514 ? 17.562 -26.5 -15.672 1 98.44 514 LEU B O 1
ATOM 8425 N N . GLU B 1 515 ? 16.328 -28.062 -14.609 1 97.75 515 GLU B N 1
ATOM 8426 C CA . GLU B 1 515 ? 17.312 -29.125 -14.766 1 97.75 515 GLU B CA 1
ATOM 8427 C C . GLU B 1 515 ? 17.109 -29.875 -16.078 1 97.75 515 GLU B C 1
ATOM 8429 O O . GLU B 1 515 ? 16.078 -30.516 -16.281 1 97.75 515 GLU B O 1
ATOM 8434 N N . LEU B 1 516 ? 18.062 -29.938 -16.984 1 98.12 516 LEU B N 1
ATOM 8435 C CA . LEU B 1 516 ? 17.875 -30.344 -18.375 1 98.12 516 LEU B CA 1
ATOM 8436 C C . LEU B 1 516 ? 18.016 -31.859 -18.531 1 98.12 516 LEU B C 1
ATOM 8438 O O . LEU B 1 516 ? 17.359 -32.469 -19.375 1 98.12 516 LEU B O 1
ATOM 8442 N N . THR B 1 517 ? 18.859 -32.5 -17.812 1 96.56 517 THR B N 1
ATOM 8443 C CA . THR B 1 517 ? 19.141 -33.938 -17.984 1 96.56 517 THR B CA 1
ATOM 8444 C C . THR B 1 517 ? 17.906 -34.781 -17.719 1 96.56 517 THR B C 1
ATOM 8446 O O . THR B 1 517 ? 17.562 -35.656 -18.516 1 96.56 517 THR B O 1
ATOM 8449 N N . TYR B 1 518 ? 17.281 -34.469 -16.672 1 95.94 518 TYR B N 1
ATOM 8450 C CA . TYR B 1 518 ? 16.047 -35.188 -16.391 1 95.94 518 TYR B CA 1
ATOM 8451 C C . TYR B 1 518 ? 14.906 -34.688 -17.25 1 95.94 518 TYR B C 1
ATOM 8453 O O . TYR B 1 518 ? 14.211 -35.469 -17.906 1 95.94 518 TYR B O 1
ATOM 8461 N N . SER B 1 519 ? 14.688 -33.344 -17.328 1 97.69 519 SER B N 1
ATOM 8462 C CA . SER B 1 519 ? 13.484 -32.719 -17.875 1 97.69 519 SER B CA 1
ATOM 8463 C C . SER B 1 519 ? 13.367 -33 -19.375 1 97.69 519 SER B C 1
ATOM 8465 O O . SER B 1 519 ? 12.258 -33.125 -19.891 1 97.69 519 SER B O 1
ATOM 8467 N N . PHE B 1 520 ? 14.523 -33.031 -19.984 1 98.12 520 PHE B N 1
ATOM 8468 C CA . PHE B 1 520 ? 14.461 -33.188 -21.438 1 98.12 520 PHE B CA 1
ATOM 8469 C C . PHE B 1 520 ? 15.133 -34.5 -21.859 1 98.12 520 PHE B C 1
ATOM 8471 O O . PHE B 1 520 ? 15.117 -34.844 -23.047 1 98.12 520 PHE B O 1
ATOM 8478 N N . GLY B 1 521 ? 15.695 -35.25 -20.953 1 96.19 521 GLY B N 1
ATOM 8479 C CA . GLY B 1 521 ? 16.297 -36.531 -21.25 1 96.19 521 GLY B CA 1
ATOM 8480 C C . GLY B 1 521 ? 15.445 -37.719 -20.828 1 96.19 521 GLY B C 1
ATOM 8481 O O . GLY B 1 521 ? 15.172 -38.625 -21.625 1 96.19 521 GLY B O 1
ATOM 8482 N N . LYS B 1 522 ? 14.984 -37.719 -19.641 1 96.12 522 LYS B N 1
ATOM 8483 C CA . LYS B 1 522 ? 14.25 -38.844 -19.078 1 96.12 522 LYS B CA 1
ATOM 8484 C C . LYS B 1 522 ? 12.742 -38.594 -19.125 1 96.12 522 LYS B C 1
ATOM 8486 O O . LYS B 1 522 ? 11.984 -39.5 -19.484 1 96.12 522 LYS B O 1
ATOM 8491 N N . LEU B 1 523 ? 12.281 -37.438 -18.812 1 96.88 523 LEU B N 1
ATOM 8492 C CA . LEU B 1 523 ? 10.875 -37.094 -18.625 1 96.88 523 LEU B CA 1
ATOM 8493 C C . LEU B 1 523 ? 10.094 -37.344 -19.922 1 96.88 523 LEU B C 1
ATOM 8495 O O . LEU B 1 523 ? 8.945 -37.781 -19.875 1 96.88 523 LEU B O 1
ATOM 8499 N N . PRO B 1 524 ? 10.688 -37.031 -21.109 1 97.38 524 PRO B N 1
ATOM 8500 C CA . PRO B 1 524 ? 9.93 -37.281 -22.328 1 97.38 524 PRO B CA 1
ATOM 8501 C C . PRO B 1 524 ? 9.5 -38.75 -22.453 1 97.38 524 PRO B C 1
ATOM 8503 O O . PRO B 1 524 ? 8.383 -39.031 -22.891 1 97.38 524 PRO B O 1
ATOM 8506 N N . THR B 1 525 ? 10.328 -39.656 -22.062 1 96.75 525 THR B N 1
ATOM 8507 C CA . THR B 1 525 ? 9.992 -41.062 -22.156 1 96.75 525 THR B CA 1
ATOM 8508 C C . THR B 1 525 ? 8.93 -41.438 -21.125 1 96.75 525 THR B C 1
ATOM 8510 O O . THR B 1 525 ? 8.102 -42.312 -21.375 1 96.75 525 THR B O 1
ATOM 8513 N N . ILE B 1 526 ? 8.969 -40.781 -20.016 1 97.25 526 ILE B N 1
ATOM 8514 C CA . ILE B 1 526 ? 7.992 -41.031 -18.953 1 97.25 526 ILE B CA 1
ATOM 8515 C C . ILE B 1 526 ? 6.621 -40.531 -19.406 1 97.25 526 ILE B C 1
ATOM 8517 O O . ILE B 1 526 ? 5.609 -41.188 -19.188 1 97.25 526 ILE B O 1
ATOM 8521 N N . ILE B 1 527 ? 6.566 -39.344 -20.016 1 98 527 ILE B N 1
ATOM 8522 C CA . ILE B 1 527 ? 5.305 -38.812 -20.516 1 98 527 ILE B CA 1
ATOM 8523 C C . ILE B 1 527 ? 4.77 -39.688 -21.625 1 98 527 ILE B C 1
ATOM 8525 O O . ILE B 1 527 ? 3.568 -39.969 -21.688 1 98 527 ILE B O 1
ATOM 8529 N N . ASP B 1 528 ? 5.672 -40.125 -22.516 1 97.5 528 ASP B N 1
ATOM 8530 C CA . ASP B 1 528 ? 5.301 -41.062 -23.578 1 97.5 528 ASP B CA 1
ATOM 8531 C C . ASP B 1 528 ? 4.652 -42.312 -23 1 97.5 528 ASP B C 1
ATOM 8533 O O . ASP B 1 528 ? 3.582 -42.719 -23.453 1 97.5 528 ASP B O 1
ATOM 8537 N N . HIS B 1 529 ? 5.277 -42.844 -22 1 97.31 529 HIS B N 1
ATOM 8538 C CA . HIS B 1 529 ? 4.77 -44 -21.312 1 97.31 529 HIS B CA 1
ATOM 8539 C C . HIS B 1 529 ? 3.398 -43.75 -20.688 1 97.31 529 HIS B C 1
ATOM 8541 O O . HIS B 1 529 ? 2.5 -44.594 -20.781 1 97.31 529 HIS B O 1
ATOM 8547 N N . THR B 1 530 ? 3.229 -42.625 -20.047 1 97.75 530 THR B N 1
ATOM 8548 C CA . THR B 1 530 ? 1.97 -42.219 -19.406 1 97.75 530 THR B CA 1
ATOM 8549 C C . THR B 1 530 ? 0.837 -42.219 -20.438 1 97.75 530 THR B C 1
ATOM 8551 O O . THR B 1 530 ? -0.249 -42.719 -20.172 1 97.75 530 THR B O 1
ATOM 8554 N N . ILE B 1 531 ? 1.123 -41.625 -21.578 1 98.12 531 ILE B N 1
ATOM 8555 C CA . ILE B 1 531 ? 0.121 -41.5 -22.641 1 98.12 531 ILE B CA 1
ATOM 8556 C C . ILE B 1 531 ? -0.255 -42.906 -23.156 1 98.12 531 ILE B C 1
ATOM 8558 O O . ILE B 1 531 ? -1.439 -43.219 -23.266 1 98.12 531 ILE B O 1
ATOM 8562 N N . ARG B 1 532 ? 0.709 -43.75 -23.391 1 97.38 532 ARG B N 1
ATOM 8563 C CA . ARG B 1 532 ? 0.458 -45.094 -23.875 1 97.38 532 ARG B CA 1
ATOM 8564 C C . ARG B 1 532 ? -0.373 -45.906 -22.891 1 97.38 532 ARG B C 1
ATOM 8566 O O . ARG B 1 532 ? -1.314 -46.594 -23.266 1 97.38 532 ARG B O 1
ATOM 8573 N N . GLU B 1 533 ? 0.011 -45.781 -21.656 1 96.94 533 GLU B N 1
ATOM 8574 C CA . GLU B 1 533 ? -0.682 -46.531 -20.625 1 96.94 533 GLU B CA 1
ATOM 8575 C C . GLU B 1 533 ? -2.113 -46.062 -20.438 1 96.94 533 GLU B C 1
ATOM 8577 O O . GLU B 1 533 ? -3.002 -46.812 -20.078 1 96.94 533 GLU B O 1
ATOM 8582 N N . THR B 1 534 ? -2.365 -44.75 -20.641 1 97.44 534 THR B N 1
ATOM 8583 C CA . THR B 1 534 ? -3.703 -44.188 -20.5 1 97.44 534 TH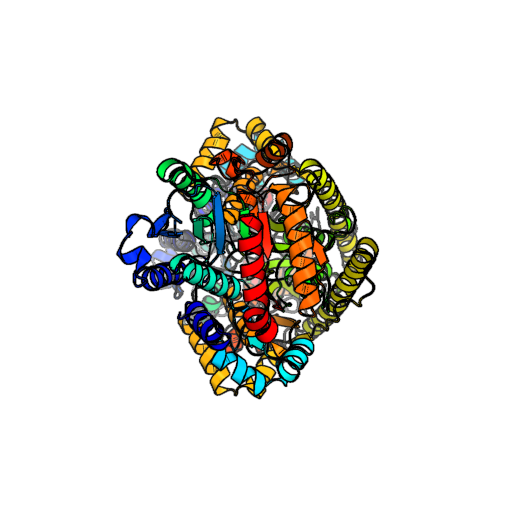R B CA 1
ATOM 8584 C C . THR B 1 534 ? -4.652 -44.812 -21.531 1 97.44 534 THR B C 1
ATOM 8586 O O . THR B 1 534 ? -5.836 -45 -21.25 1 97.44 534 THR B O 1
ATOM 8589 N N . PHE B 1 535 ? -4.199 -45.156 -22.719 1 96.06 535 PHE B N 1
ATOM 8590 C CA . PHE B 1 535 ? -5.035 -45.656 -23.797 1 96.06 535 PHE B CA 1
ATOM 8591 C C . PHE B 1 535 ? -5.219 -47.156 -23.672 1 96.06 535 PHE B C 1
ATOM 8593 O O . PHE B 1 535 ? -6.012 -47.75 -24.406 1 96.06 535 PHE B O 1
ATOM 8600 N N . LYS B 1 536 ? -4.555 -47.812 -22.766 1 91.06 536 LYS B N 1
ATOM 8601 C CA . LYS B 1 536 ? -4.754 -49.25 -22.531 1 91.06 536 LYS B CA 1
ATOM 8602 C C . LYS B 1 536 ? -5.961 -49.5 -21.641 1 91.06 536 LYS B C 1
ATOM 8604 O O . LYS B 1 536 ? -6.258 -48.688 -20.75 1 91.06 536 LYS B O 1
#

Secondary structure (DSSP, 8-state):
--S-SHHHHHHHHHHHHTS--BTTSTHHHHHHHHHHHHHHTSHHHHH-GGGEEEEE-TTS-EEEEEEE--TT--EEEEEEEE--B---GGGGGGGGGTT-HHHHHHHHHHTGGGS-HHHHHHHHHS-EEE-TTIIIIIHHHHHHHHHHHHHHTT--SSEEEEEEES-TTTT-HHHHHHHHHHHHHHHHHT-EEEEEEE-PPPPPSSTT---EEEESEE-EEEEEEEEEE-B--BTT-GGGSB-HHHHHHHHHHHHTT-GGG--EETTEEPPPPEEEEEEE---S--SBPPSEEEEEEEEEESS--HHHHHHHHHHHHHHHHHHHHHHHHHHHHHHHHHHT----------EEEEHHHHHHHHHHHH-HHHHHHHHHHHHHT--S-HHHHHHHHHHHHHHHTGGG-SEEEEEEEEEEE--EE-TT-HHHHHHHHHHHHHHHHTT--EEEESSBTT--GGGGTS-B---HHHHHHHHHT-HHHHHT--SS--------EEE----EE-TTSTT-EEEHIIIIIIHHHHHHHHHHHHT-/--S-SHHHHHHHHHHHHTS--BTTSTHHHHHHHHHHHHHHTSHHHHH-GGGEEEEE-TTS-EEEEEEE--TT--EEEEEEEE--B---GGGGGGGGGTT-HHHHHHHHHHTGGGS-HHHHHHHHHS-EEE-TTIIIIIHHHHHHHHHHHHHHTT--SSEEEEEEES-TTTT-HHHHHHHHHHHHHHHHHT-EEEEEEE-PPPPPSSTT---EEEESEE-EEEEEEEEEE-B--BTT-GGGSB-HHHHHHHHHHHHTT-GGG--EETTEEPPPPEEEEEEE---S--SBPPSEEEEEEEEEESS--HHHHHHHHHHHHHHHHHHHHHHHHHHHHHHHHHHT----------EEEEHHHHHHHHHHHH-HHHHHHHHHHHHHT--S-HHHHHHHHHHHHHHHTGGG-SEEEEEEEEEEE--EE-TT-HHHHHHHHHHHHHHHHTT--EEEESSBTT--GGGGTS-B---HHHHHHHHHT-HHHHHT--SS--------EEE----EE-TTSTT-EEEHHIIIIIHHHHHHHHHHHHT-

Foldseek 3Di:
DQQAFLVSLVVQLLVLLLQQQAAPDDSLQVSLVVVLVVVCPAPQCVVVVVQWDWDADPVGHTKTKHKQWDPLFFEEEEEEEERHFHAQVQLPVCNVCQSRQVVVLVVCQVVVVVDPPVLSVCNVPAFKTGHTCSVQPSLSVSLLVVVVVCSSVVVAPGMYMYIYFYDWVHARVRLVVVVVVVVVCCVVSVHDYAEYEYAHAADAPDPPRPFAEKAQWAWWKWKKKKKFFKFKDALVCVLVIAAQLLLVVLLQVLQAQHPVLWDDDPHDIAGGKHWPDKDAPDPDDDRMGGRMIMIMIIGIHAQDFPVRNVVVSLVSSVVSQVVSQVVSQVVVVVVCVVVVHDDHTDDDHEAEEELLRLLVVLCVVPNPVVLLVVLVVLVVVDDDDFQVSQVVNSVVSCVSVVVNPRYMYMAITDATFFIAFCCVPPLVVVLVVVLQVLCVVVVHHYDYYRHRNVGGSSSQAAHGSYDPVRVVVNLSRYVCCVNPNDNRPDRPHHHRYIHQHFHWDDRPHSSTMGGSCCSSPPSSVSVVVSSRSSVD/DQQAFLVSLVVQLLVLLLQQQAAPDDSLQVSLVVVLVVVCPAPQCVVVVVQWDWDADPVGHTKTKHKQWDPLFFEEEEEEEERHFHAQVQLPVCNVCQSRQVVVLVVCQVVVVVDPPVLSVCNVPAFKTGHTCSVQPSLSVSLLVVVVVCSSVVVAPGMYMYIYFYDWVHARVRLVVVVVVVVVCCVVSVHDYAEYEYAHAADAPDPPRPAAEKAQWAWWKWKKKKKFFKFKDALVCVLVIAAQLLLVVLLQVLQAQHPVLWDDDPHDIAGGKHWPDKDAPDPDDDRMGGRMIMIMIIGIHAQDFLVRNVVVSLVSSVVSQVVSQVVSQVVVVVVCVVVVHDDHTDDDHEAEEELLRLLVVLCVVPNPVVLLVVLVVLVVVDDDDFQVSQVVNSVVSCVSVVVNPRYMYMAITDATFFIAFCCVPPLVVVLVVVLQVLCVVVVHHYDYYRHRNVGGSSSQAAHGSYDPVRVVVNLSRYVCCVNPNDNRDDRPHHHRYIYQHFHWDDRPHSSTMGGSCCSSPPSSVSVVVSSRSSVD